Protein AF-0000000072579111 (afdb_homodimer)

pLDDT: mean 95.46, std 8.67, range [20.98, 98.94]

Sequence (998 aa):
MAQLVELGGRTLAVELAGDAPPRAVEGGLLLPPGRTAVLHGLGDALFYRHGHNSWSPCGWRRLSEAPLRIESAERRLTADDTVWDDPARHHSSAVAALEGPDGRVLLLGALGLDVPRLTADRDTLTGWCERDGAPWFLALGSEEEVFAAYARHLGDRLGRSDKRAGNVWCSWYAYYESITEEQLTKDVTALRGLPFDVVQVDDGWERAVGDWEANDKFPSGMRALADRITDAGLRPGLWIAPFIVLPGSRTARQRPELLLRDGRGEPVVAGHNWGVGYWTLDLTLPAAQEHLRETIRRVVREWGFTYLKLDFVGAGAVPGVRFADVGREEAYRTGLSIVREAAGPDAYLLGSGAPLLPSLGLVDAIRSGPDVAPMWEHYATQDPSDALARNAVVNTVHRLWQSPLLEVDPDVVYFRSRLNLLTEQQQGLLRDLADVCGFRAVSDPPGWLLPEELKAMEAYLTGRPEVRRLGRYRFALDGREVDFGAAVTPGDEQRYPLAMAQLVELGGRTLAVELAGDAPPRAVEGGLLLPPGRTAVLHGLGDALFYRHGHNSWSPCGWRRLSEAPLRIESAERRLTADDTVWDDPARHHSSAVAALEGPDGRVLLLGALGLDVPRLTADRDTLTGWCERDGAPWFLALGSEEEVFAAYARHLGDRLGRSDKRAGNVWCSWYAYYESITEEQLTKDVTALRGLPFDVVQVDDGWERAVGDWEANDKFPSGMRALADRITDAGLRPGLWIAPFIVLPGSRTARQRPELLLRDGRGEPVVAGHNWGVGYWTLDLTLPAAQEHLRETIRRVVREWGFTYLKLDFVGAGAVPGVRFADVGREEAYRTGLSIVREAAGPDAYLLGSGAPLLPSLGLVDAIRSGPDVAPMWEHYATQDPSDALARNAVVNTVHRLWQSPLLEVDPDVVYFRSRLNLLTEQQQGLLRDLADVCGFRAVSDPPGWLLPEELKAMEAYLTGRPEVRRLGRYRFALDGREVDFGAAVTPGDEQRYPLA

Secondary structure (DSSP, 8-state):
-EEEEEETTEEEEEEESSSSPPEEETTEEEEPSS-EEEE----S-EEEE--SSTTS--EEEETTSPP-----HHHHHHHS-SSS--SSSEEEESEEEEE-TTS-EEEEEE-S-S--EEEE-SSEEEEE-SS--S-EEEEEE-HHHHHHHHHHHHHHHH--------EEEESHHHHTT---HHHHHHHHHHHTTSS--EEEE-SSSEEETTEEEE-TT-TTHHHHHHHHHHHTT-EEEEEE-TTEE-TTSHHHHH-GGGB-B-TTSPBPEEEEETTEEEEEB-TTSHHHHHHHHHHHHIIIIII---EEEE-SGGGGGS--B-SS---HHHHHHHHHHHHHHHH-TT-EEEEES--HHHHTTT-SEEE-SS---SSS--TT---TTSS-HHHHHHHHHTTGGGTTTSEEE--EE----TT----HHHHHHHHHHHHHHT-EEE---GGGS-HHHHHHHHHHHH----EEE-SSSEEEETTEEEE-HHHHS--S----TT-/-EEEEEETTEEEEEEESSSSPPEEETTEEEEPSS-EEEE----S-EEEE--SSTTS--EEEETTSPP-----HHHHHHHS-SSS--SSSEEEESEEEEE-TTS-EEEEEE-S-S--EEEE-SSEEEEE-SS--S-EEEEEE-HHHHHHHHHHHHHHHH--------EEEESHHHHTT---HHHHHHHHHHHTTSS--EEEE-SSSEEETTEEEE-TT-TTHHHHHHHHHHHTT-EEEEEE-TTEE-TTSHHHHH-GGGB-B-TTSPBPEEEEETTEEEEEB-TTSHHHHHHHHHHHHIIIIII---EEEE-SGGGGGS--B-SS---HHHHHHHHHHHHHHHH-TT-EEEEES--HHHHTTT-SEEE-SS---SSS--TT---TTSS-HHHHHHHHHTTGGGTTTSEEE--EE----TT----HHHHHHHHHHHHHHT-EEE---GGGS-HHHHHHHHHHHH----EEE-SSSEEEETTEEEE-HHHHS--S----TT-

Nearest PDB structures (foldseek):
  6lck-assembly1_B  TM=9.552E-01  e=2.211E-58  Thermus thermophilus HB8
  6lcl-assembly1_C-2  TM=9.508E-01  e=8.624E-55  Thermus thermophilus HB8
  5m16-assembly1_A  TM=8.356E-01  e=1.222E-39  Thermotoga maritima
  6gta-assembly1_A  TM=8.361E-01  e=3.084E-38  Thermotoga maritima MSB8
  5nn6-assembly1_A  TM=6.027E-01  e=1.171E-15  Homo sapiens

Organism: Streptomyces coelicolor (strain ATCC BAA-471 / A3(2) / M145) (NCBI:txid100226)

InterPro domains:
  IPR002252 Glycoside hydrolase family 36 [cd14791] (168-461)
  IPR013785 Aldolase-type TIM barrel [G3DSA:3.20.20.70] (142-462)
  IPR017853 Glycoside hydrolase superfamily [SSF51445] (167-464)
  IPR050985 Alpha-glycosidase and related enzymes [PTHR43053] (163-321)

Structure (mmCIF, N/CA/C/O backbone):
data_AF-0000000072579111-model_v1
#
loop_
_entity.id
_entity.type
_entity.pdbx_description
1 polymer 'Alpha-galactosidase SCF85.02'
#
loop_
_atom_site.group_PDB
_atom_site.id
_atom_site.type_symbol
_atom_site.label_atom_id
_atom_site.label_alt_id
_atom_site.label_comp_id
_atom_site.label_asym_id
_atom_site.label_entity_id
_atom_site.label_seq_id
_atom_site.pdbx_PDB_ins_code
_atom_site.Cartn_x
_atom_site.Cartn_y
_atom_site.Cartn_z
_atom_site.occupancy
_atom_site.B_iso_or_equiv
_atom_site.auth_seq_id
_atom_site.auth_comp_id
_atom_site.auth_asym_id
_atom_site.auth_atom_id
_atom_site.pdbx_PDB_model_num
ATOM 1 N N . MET A 1 1 ? 12.992 -4.742 19.203 1 88.81 1 MET A N 1
ATOM 2 C CA . MET A 1 1 ? 12.703 -5.984 19.922 1 88.81 1 MET A CA 1
ATOM 3 C C . MET A 1 1 ? 11.203 -6.207 20.031 1 88.81 1 MET A C 1
ATOM 5 O O . MET A 1 1 ? 10.445 -5.266 20.297 1 88.81 1 MET A O 1
ATOM 9 N N . ALA A 1 2 ? 10.812 -7.41 19.906 1 94.81 2 ALA A N 1
ATOM 10 C CA . ALA A 1 2 ? 9.406 -7.785 20.031 1 94.81 2 ALA A CA 1
ATOM 11 C C . ALA A 1 2 ? 9.008 -7.906 21.5 1 94.81 2 ALA A C 1
ATOM 13 O O . ALA A 1 2 ? 9.711 -8.539 22.297 1 94.81 2 ALA A O 1
ATOM 14 N N . GLN A 1 3 ? 7.898 -7.348 21.844 1 95.19 3 GLN A N 1
ATOM 15 C CA . GLN A 1 3 ? 7.406 -7.441 23.219 1 95.19 3 GLN A CA 1
ATOM 16 C C . GLN A 1 3 ? 5.891 -7.297 23.266 1 95.19 3 GLN A C 1
ATOM 18 O O . GLN A 1 3 ? 5.266 -6.867 22.297 1 95.19 3 GLN A O 1
ATOM 23 N N . LEU A 1 4 ? 5.355 -7.781 24.328 1 96.69 4 LEU A N 1
ATOM 24 C CA . LEU A 1 4 ? 3.943 -7.555 24.609 1 96.69 4 LEU A CA 1
ATOM 25 C C . LEU A 1 4 ? 3.766 -6.391 25.578 1 96.69 4 LEU A C 1
ATOM 27 O O . LEU A 1 4 ? 4.551 -6.238 26.531 1 96.69 4 LEU A O 1
ATOM 31 N N . VAL A 1 5 ? 2.771 -5.625 25.344 1 97.12 5 VAL A N 1
ATOM 32 C CA . VAL A 1 5 ? 2.447 -4.535 26.25 1 97.12 5 VAL A CA 1
ATOM 33 C C . VAL A 1 5 ? 0.981 -4.633 26.672 1 97.12 5 VAL A C 1
ATOM 35 O O . VAL A 1 5 ? 0.137 -5.09 25.906 1 97.12 5 VAL A O 1
ATOM 38 N N . GLU A 1 6 ? 0.77 -4.258 27.859 1 96.19 6 GLU A N 1
ATOM 39 C CA . GLU A 1 6 ? -0.595 -4.168 28.375 1 96.19 6 GLU A CA 1
ATOM 40 C C . GLU A 1 6 ? -1.112 -2.734 28.312 1 96.19 6 GLU A C 1
ATOM 42 O O . GLU A 1 6 ? -0.477 -1.82 28.844 1 96.19 6 GLU A O 1
ATOM 47 N N . LEU A 1 7 ? -2.199 -2.529 27.688 1 95.38 7 LEU A N 1
ATOM 48 C CA . LEU A 1 7 ? -2.766 -1.2 27.484 1 95.38 7 LEU A CA 1
ATOM 49 C C . LEU A 1 7 ? -4.289 -1.248 27.516 1 95.38 7 LEU A C 1
ATOM 51 O O . LEU A 1 7 ? -4.906 -1.911 26.672 1 95.38 7 LEU A O 1
ATOM 55 N N . GLY A 1 8 ? -4.953 -0.507 28.469 1 91.25 8 GLY A N 1
ATOM 56 C CA . GLY A 1 8 ? -6.402 -0.456 28.547 1 91.25 8 GLY A CA 1
ATOM 57 C C . GLY A 1 8 ? -7.043 -1.824 28.688 1 91.25 8 GLY A C 1
ATOM 58 O O . GLY A 1 8 ? -8.07 -2.1 28.062 1 91.25 8 GLY A O 1
ATOM 59 N N . GLY A 1 9 ? -6.383 -2.742 29.281 1 91.56 9 GLY A N 1
ATOM 60 C CA . GLY A 1 9 ? -6.926 -4.078 29.484 1 91.56 9 GLY A CA 1
ATOM 61 C C . GLY A 1 9 ? -6.676 -5.004 28.297 1 91.56 9 GLY A C 1
ATOM 62 O O . GLY A 1 9 ? -7.215 -6.109 28.25 1 91.56 9 GLY A O 1
ATOM 63 N N . ARG A 1 10 ? -5.938 -4.551 27.375 1 94.25 10 ARG A N 1
ATOM 64 C CA . ARG A 1 10 ? -5.617 -5.367 26.203 1 94.25 10 ARG A CA 1
ATOM 65 C C . ARG A 1 10 ? -4.117 -5.645 26.125 1 94.25 10 ARG A C 1
ATOM 67 O O . ARG A 1 10 ? -3.305 -4.805 26.516 1 94.25 10 ARG A O 1
ATOM 74 N N . THR A 1 11 ? -3.822 -6.801 25.688 1 96.19 11 THR A N 1
ATOM 75 C CA . THR A 1 11 ? -2.438 -7.141 25.375 1 96.19 11 THR A CA 1
ATOM 76 C C . THR A 1 11 ? -2.143 -6.902 23.891 1 96.19 11 THR A C 1
ATOM 78 O O . THR A 1 11 ? -2.818 -7.453 23.031 1 96.19 11 THR A O 1
ATOM 81 N N . LEU A 1 12 ? -1.172 -6.059 23.625 1 97.25 12 LEU A N 1
ATOM 82 C CA . LEU A 1 12 ? -0.764 -5.766 22.25 1 97.25 12 LEU A CA 1
ATOM 83 C C . LEU A 1 12 ? 0.673 -6.211 22 1 97.25 12 LEU A C 1
ATOM 85 O O . LEU A 1 12 ? 1.496 -6.203 22.922 1 97.25 12 LEU A O 1
ATOM 89 N N . ALA A 1 13 ? 0.956 -6.664 20.828 1 97.69 13 ALA A N 1
ATOM 90 C CA . ALA A 1 13 ? 2.322 -6.961 20.406 1 97.69 13 ALA A CA 1
ATOM 91 C C . ALA A 1 13 ? 2.963 -5.754 19.734 1 97.69 13 ALA A C 1
ATOM 93 O O . ALA A 1 13 ? 2.342 -5.109 18.875 1 97.69 13 ALA A O 1
ATOM 94 N N . VAL A 1 14 ? 4.18 -5.43 20.125 1 97.62 14 VAL A N 1
ATOM 95 C CA . VAL A 1 14 ? 4.883 -4.301 19.531 1 97.62 14 VAL A CA 1
ATOM 96 C C . VAL A 1 14 ? 6.301 -4.719 19.141 1 97.62 14 VAL A C 1
ATOM 98 O O . VAL A 1 14 ? 6.848 -5.672 19.688 1 97.62 14 VAL A O 1
ATOM 101 N N . GLU A 1 15 ? 6.801 -4.164 18.141 1 96.88 15 GLU A N 1
ATOM 102 C CA . GLU A 1 15 ? 8.211 -4.191 17.766 1 96.88 15 GLU A CA 1
ATOM 103 C C . GLU A 1 15 ? 8.836 -2.803 17.875 1 96.88 15 GLU A C 1
ATOM 105 O O . GLU A 1 15 ? 8.375 -1.854 17.234 1 96.88 15 GLU A O 1
ATOM 110 N N . LEU A 1 16 ? 9.844 -2.701 18.703 1 95.69 16 LEU A N 1
ATOM 111 C CA . LEU A 1 16 ? 10.445 -1.408 19.016 1 95.69 16 LEU A CA 1
ATOM 112 C C . LEU A 1 16 ? 11.898 -1.365 18.562 1 95.69 16 LEU A C 1
ATOM 114 O O . LEU A 1 16 ? 12.664 -2.301 18.812 1 95.69 16 LEU A O 1
ATOM 118 N N . ALA A 1 17 ? 12.258 -0.381 17.891 1 91.62 17 ALA A N 1
ATOM 119 C CA . ALA A 1 17 ? 13.648 -0.201 17.5 1 91.62 17 ALA A CA 1
ATOM 120 C C . ALA A 1 17 ? 14.508 0.186 18.703 1 91.62 17 ALA A C 1
ATOM 122 O O . ALA A 1 17 ? 15.672 -0.218 18.797 1 91.62 17 ALA A O 1
ATOM 123 N N . GLY A 1 18 ? 13.922 0.902 19.578 1 86.62 18 GLY A N 1
ATOM 124 C CA . GLY A 1 18 ? 14.664 1.337 20.75 1 86.62 18 GLY A CA 1
ATOM 125 C C . GLY A 1 18 ? 14.812 0.254 21.797 1 86.62 18 GLY A C 1
ATOM 126 O O . GLY A 1 18 ? 13.992 -0.668 21.875 1 86.62 18 GLY A O 1
ATOM 127 N N . ASP A 1 19 ? 15.773 0.404 22.688 1 84.62 19 ASP A N 1
ATOM 128 C CA . ASP A 1 19 ? 16.141 -0.631 23.656 1 84.62 19 ASP A CA 1
ATOM 129 C C . ASP A 1 19 ? 15.422 -0.408 24.984 1 84.62 19 ASP A C 1
ATOM 131 O O . ASP A 1 19 ? 15.336 -1.319 25.812 1 84.62 19 ASP A O 1
ATOM 135 N N . ALA A 1 20 ? 14.984 0.825 25.172 1 88.62 20 ALA A N 1
ATOM 136 C CA . ALA A 1 20 ? 14.305 1.113 26.438 1 88.62 20 ALA A CA 1
ATOM 137 C C . ALA A 1 20 ? 12.938 0.442 26.484 1 88.62 20 ALA A C 1
ATOM 139 O O . ALA A 1 20 ? 12.227 0.387 25.484 1 88.62 20 ALA A O 1
ATOM 140 N N . PRO A 1 21 ? 12.656 -0.074 27.578 1 92.44 21 PRO A N 1
ATOM 141 C CA . PRO A 1 21 ? 11.328 -0.68 27.688 1 92.44 21 PRO A CA 1
ATOM 142 C C . PRO A 1 21 ? 10.203 0.358 27.719 1 92.44 21 PRO A C 1
ATOM 144 O O . PRO A 1 21 ? 10.43 1.501 28.125 1 92.44 21 PRO A O 1
ATOM 147 N N . PRO A 1 22 ? 9.07 -0.077 27.328 1 95.62 22 PRO A N 1
ATOM 148 C CA . PRO A 1 22 ? 7.91 0.808 27.5 1 95.62 22 PRO A CA 1
ATOM 149 C C . PRO A 1 22 ? 7.66 1.193 28.953 1 95.62 22 PRO A C 1
ATOM 151 O O . PRO A 1 22 ? 7.84 0.369 29.844 1 95.62 22 PRO A O 1
ATOM 154 N N . ARG A 1 23 ? 7.242 2.402 29.172 1 96.62 23 ARG A N 1
ATOM 155 C CA . ARG A 1 23 ? 6.992 2.906 30.516 1 96.62 23 ARG A CA 1
ATOM 156 C C . ARG A 1 23 ? 5.551 3.373 30.656 1 96.62 23 ARG A C 1
ATOM 158 O O . ARG A 1 23 ? 5.043 4.125 29.828 1 96.62 23 ARG A O 1
ATOM 165 N N . ALA A 1 24 ? 4.98 3.002 31.766 1 97.19 24 ALA A N 1
ATOM 166 C CA . ALA A 1 24 ? 3.625 3.463 32.031 1 97.19 24 ALA A CA 1
ATOM 167 C C . ALA A 1 24 ? 3.619 4.938 32.438 1 97.19 24 ALA A C 1
ATOM 169 O O . ALA A 1 24 ? 4.426 5.363 33.281 1 97.19 24 ALA A O 1
ATOM 170 N N . VAL A 1 25 ? 2.773 5.652 31.844 1 97.31 25 VAL A N 1
ATOM 171 C CA . VAL A 1 25 ? 2.535 7.051 32.188 1 97.31 25 VAL A CA 1
ATOM 172 C C . VAL A 1 25 ? 1.033 7.312 32.281 1 97.31 25 VAL A C 1
ATOM 174 O O . VAL A 1 25 ? 0.225 6.418 32.031 1 97.31 25 VAL A O 1
ATOM 177 N N . GLU A 1 26 ? 0.73 8.484 32.688 1 95.25 26 GLU A N 1
ATOM 178 C CA . GLU A 1 26 ? -0.68 8.852 32.781 1 95.25 26 GLU A CA 1
ATOM 179 C C . GLU A 1 26 ? -1.371 8.734 31.438 1 95.25 26 GLU A C 1
ATOM 181 O O . GLU A 1 26 ? -0.938 9.352 30.469 1 95.25 26 GLU A O 1
ATOM 186 N N . GLY A 1 27 ? -2.35 7.898 31.391 1 96.88 27 GLY A N 1
ATOM 187 C CA . GLY A 1 27 ? -3.193 7.801 30.203 1 96.88 27 GLY A CA 1
ATOM 188 C C . GLY A 1 27 ? -2.678 6.805 29.188 1 96.88 27 GLY A C 1
ATOM 189 O O . GLY A 1 27 ? -3.318 6.574 28.156 1 96.88 27 GLY A O 1
ATOM 190 N N . GLY A 1 28 ? -1.473 6.242 29.422 1 98.12 28 GLY A N 1
ATOM 191 C CA . GLY A 1 28 ? -0.984 5.301 28.438 1 98.12 28 GLY A CA 1
ATOM 192 C C . GLY A 1 28 ? 0.435 4.836 28.703 1 98.12 28 GLY A C 1
ATOM 193 O O . GLY A 1 28 ? 0.819 4.625 29.844 1 98.12 28 GLY A O 1
ATOM 194 N N . LEU A 1 29 ? 1.176 4.547 27.609 1 98.5 29 LEU A N 1
ATOM 195 C CA . LEU A 1 29 ? 2.555 4.074 27.656 1 98.5 29 LEU A CA 1
ATOM 196 C C . LEU A 1 29 ? 3.473 4.992 26.859 1 98.5 29 LEU A C 1
ATOM 198 O O . LEU A 1 29 ? 3.082 5.504 25.812 1 98.5 29 LEU A O 1
ATOM 202 N N . LEU A 1 30 ? 4.652 5.207 27.391 1 98.12 30 LEU A N 1
ATOM 203 C CA . LEU A 1 30 ? 5.73 5.797 26.609 1 98.12 30 LEU A CA 1
ATOM 204 C C . LEU A 1 30 ? 6.586 4.711 25.969 1 98.12 30 LEU A C 1
ATOM 206 O O . LEU A 1 30 ? 7.109 3.834 26.656 1 98.12 30 LEU A O 1
ATOM 210 N N . LEU A 1 31 ? 6.676 4.691 24.703 1 97.38 31 LEU A N 1
ATOM 211 C CA . LEU A 1 31 ? 7.57 3.814 23.953 1 97.38 31 LEU A CA 1
ATOM 212 C C . LEU A 1 31 ? 8.883 4.523 23.625 1 97.38 31 LEU A C 1
ATOM 214 O O . LEU A 1 31 ? 8.922 5.75 23.516 1 97.38 31 LEU A O 1
ATOM 218 N N . PRO A 1 32 ? 9.961 3.811 23.5 1 95.94 32 PRO A N 1
ATOM 219 C CA . PRO A 1 32 ? 11.242 4.453 23.219 1 95.94 32 PRO A CA 1
ATOM 220 C C . PRO A 1 32 ? 11.297 5.102 21.844 1 95.94 32 PRO A C 1
ATOM 222 O O . PRO A 1 32 ? 10.461 4.812 20.984 1 95.94 32 PRO A O 1
ATOM 225 N N . PRO A 1 33 ? 12.312 6.062 21.672 1 95.06 33 PRO A N 1
ATOM 226 C CA . PRO A 1 33 ? 12.492 6.633 20.328 1 95.06 33 PRO A CA 1
ATOM 227 C C . PRO A 1 33 ? 12.82 5.578 19.281 1 95.06 33 PRO A C 1
ATOM 229 O O . PRO A 1 33 ? 13.242 4.469 19.609 1 95.06 33 PRO A O 1
ATOM 232 N N . GLY A 1 34 ? 12.633 5.973 18.062 1 94.19 34 GLY A N 1
ATOM 233 C CA . GLY A 1 34 ? 12.867 5.059 16.969 1 94.19 34 GLY A CA 1
ATOM 234 C C . GLY A 1 34 ? 11.594 4.496 16.359 1 94.19 34 GLY A C 1
ATOM 235 O O . GLY A 1 34 ? 10.492 4.809 16.828 1 94.19 34 GLY A O 1
ATOM 236 N N . ARG A 1 35 ? 11.773 3.674 15.352 1 95.75 35 ARG A N 1
ATOM 237 C CA . ARG A 1 35 ? 10.625 3.072 14.688 1 95.75 35 ARG A CA 1
ATOM 238 C C . ARG A 1 35 ? 9.883 2.131 15.625 1 95.75 35 ARG A C 1
ATOM 240 O O . ARG A 1 35 ? 10.5 1.378 16.375 1 95.75 35 ARG A O 1
ATOM 247 N N . THR A 1 36 ? 8.609 2.195 15.633 1 96.94 36 THR A N 1
ATOM 248 C CA . THR A 1 36 ? 7.746 1.33 16.438 1 96.94 36 THR A CA 1
ATOM 249 C C . THR A 1 36 ? 6.598 0.787 15.586 1 96.94 36 THR A C 1
ATOM 251 O O . THR A 1 36 ? 6.059 1.496 14.734 1 96.94 36 THR A O 1
ATOM 254 N N . ALA A 1 37 ? 6.32 -0.467 15.734 1 98.25 37 ALA A N 1
ATOM 255 C CA . ALA A 1 37 ? 5.188 -1.101 15.062 1 98.25 37 ALA A CA 1
ATOM 256 C C . ALA A 1 37 ? 4.293 -1.829 16.062 1 98.25 37 ALA A C 1
ATOM 258 O O . ALA A 1 37 ? 4.789 -2.531 16.953 1 98.25 37 ALA A O 1
ATOM 259 N N . VAL A 1 38 ? 3.018 -1.593 15.969 1 98.44 38 VAL A N 1
ATOM 260 C CA . VAL A 1 38 ? 2.025 -2.189 16.859 1 98.44 38 VAL A CA 1
ATOM 261 C C . VAL A 1 38 ? 1.091 -3.094 16.047 1 98.44 38 VAL A C 1
ATOM 263 O O . VAL A 1 38 ? 0.472 -2.652 15.078 1 98.44 38 VAL A O 1
ATOM 266 N N . LEU A 1 39 ? 1.021 -4.391 16.359 1 98.31 39 LEU A N 1
ATOM 267 C CA . LEU A 1 39 ? -0.091 -5.207 15.898 1 98.31 39 LEU A CA 1
ATOM 268 C C . LEU A 1 39 ? -1.373 -4.871 16.656 1 98.31 39 LEU A C 1
ATOM 270 O O . LEU A 1 39 ? -1.521 -5.223 17.828 1 98.31 39 LEU A O 1
ATOM 274 N N . HIS A 1 40 ? -2.273 -4.215 15.906 1 96.69 40 HIS A N 1
ATOM 275 C CA . HIS A 1 40 ? -3.361 -3.604 16.672 1 96.69 40 HIS A CA 1
ATOM 276 C C . HIS A 1 40 ? -4.539 -4.562 16.812 1 96.69 40 HIS A C 1
ATOM 278 O O . HIS A 1 40 ? -5.332 -4.445 17.75 1 96.69 40 HIS A O 1
ATOM 284 N N . GLY A 1 41 ? -4.719 -5.508 15.859 1 94.12 41 GLY A N 1
ATOM 285 C CA . GLY A 1 41 ? -5.766 -6.508 15.961 1 94.12 41 GLY A CA 1
ATOM 286 C C . GLY A 1 41 ? -7.164 -5.93 15.828 1 94.12 41 GLY A C 1
ATOM 287 O O . GLY A 1 41 ? -8.133 -6.508 16.328 1 94.12 41 GLY A O 1
ATOM 288 N N . LEU A 1 42 ? -7.367 -4.777 15.219 1 95.38 42 LEU A N 1
ATOM 289 C CA . LEU A 1 42 ? -8.656 -4.098 15.18 1 95.38 42 LEU A CA 1
ATOM 290 C C . LEU A 1 42 ? -9.344 -4.305 13.836 1 95.38 42 LEU A C 1
ATOM 292 O O . LEU A 1 42 ? -10.461 -3.826 13.625 1 95.38 42 LEU A O 1
ATOM 296 N N . GLY A 1 43 ? -8.711 -5.004 12.945 1 92.69 43 GLY A N 1
ATOM 297 C CA . GLY A 1 43 ? -9.297 -5.242 11.641 1 92.69 43 GLY A CA 1
ATOM 298 C C . GLY A 1 43 ? -9.469 -3.975 10.82 1 92.69 43 GLY A C 1
ATOM 299 O O . GLY A 1 43 ? -8.555 -3.16 10.727 1 92.69 43 GLY A O 1
ATOM 300 N N . ASP A 1 44 ? -10.633 -3.857 10.109 1 95.38 44 ASP A N 1
ATOM 301 C CA . ASP A 1 44 ? -10.898 -2.691 9.273 1 95.38 44 ASP A CA 1
ATOM 302 C C . ASP A 1 44 ? -11.367 -1.506 10.109 1 95.38 44 ASP A C 1
ATOM 304 O O . ASP A 1 44 ? -12.5 -1.048 9.977 1 95.38 44 ASP A O 1
ATOM 308 N N . ALA A 1 45 ? -10.484 -0.953 10.859 1 97.81 45 ALA A N 1
ATOM 309 C CA . ALA A 1 45 ? -10.742 0.121 11.82 1 97.81 45 ALA A CA 1
ATOM 310 C C . ALA A 1 45 ? -10.867 1.468 11.109 1 97.81 45 ALA A C 1
ATOM 312 O O . ALA A 1 45 ? -10.5 1.597 9.945 1 97.81 45 ALA A O 1
ATOM 313 N N . LEU A 1 46 ? -11.5 2.465 11.797 1 98.06 46 LEU A N 1
ATOM 314 C CA . LEU A 1 46 ? -11.391 3.857 11.375 1 98.06 46 LEU A CA 1
ATOM 315 C C . LEU A 1 46 ? -10.016 4.422 11.703 1 98.06 46 LEU A C 1
ATOM 317 O O . LEU A 1 46 ? -9.531 4.27 12.828 1 98.06 46 LEU A O 1
ATOM 321 N N . PHE A 1 47 ? -9.469 5.004 10.781 1 98.69 47 PHE A N 1
ATOM 322 C CA . PHE A 1 47 ? -8.133 5.578 10.898 1 98.69 47 PHE A CA 1
ATOM 323 C C . PHE A 1 47 ? -8.195 7.098 10.922 1 98.69 47 PHE A C 1
ATOM 325 O O . PHE A 1 47 ? -8.742 7.715 10 1 98.69 47 PHE A O 1
ATOM 332 N N . TYR A 1 48 ? -7.574 7.738 11.938 1 98.69 48 TYR A N 1
ATOM 333 C CA . TYR A 1 48 ? -7.461 9.188 12.031 1 98.69 48 TYR A CA 1
ATOM 334 C C . TYR A 1 48 ? -6.164 9.672 11.398 1 98.69 48 TYR A C 1
ATOM 336 O O . TYR A 1 48 ? -5.074 9.312 11.844 1 98.69 48 TYR A O 1
ATOM 344 N N . ARG A 1 49 ? -6.301 10.562 10.445 1 98.38 49 ARG A N 1
ATOM 345 C CA . ARG A 1 49 ? -5.176 11.281 9.852 1 98.38 49 ARG A CA 1
ATOM 346 C C . ARG A 1 49 ? -5.09 12.703 10.391 1 98.38 49 ARG A C 1
ATOM 348 O O . ARG A 1 49 ? -6.082 13.438 10.391 1 98.38 49 ARG A O 1
ATOM 355 N N . HIS A 1 50 ? -3.953 13.141 10.742 1 97.94 50 HIS A N 1
ATOM 356 C CA . HIS A 1 50 ? -3.77 14.484 11.273 1 97.94 50 HIS A CA 1
ATOM 357 C C . HIS A 1 50 ? -3.258 15.438 10.203 1 97.94 50 HIS A C 1
ATOM 359 O O . HIS A 1 50 ? -3.488 16.656 10.281 1 97.94 50 HIS A O 1
ATOM 365 N N . GLY A 1 51 ? -2.639 15.055 9.188 1 96.25 51 GLY A N 1
ATOM 366 C CA . GLY A 1 51 ? -2.039 15.891 8.156 1 96.25 51 GLY A CA 1
ATOM 367 C C . GLY A 1 51 ? -0.708 16.484 8.57 1 96.25 51 GLY A C 1
ATOM 368 O O . GLY A 1 51 ? -0.384 16.531 9.758 1 96.25 51 GLY A O 1
ATOM 369 N N . HIS A 1 52 ? 0.016 17.047 7.676 1 96.75 52 HIS A N 1
ATOM 370 C CA . HIS A 1 52 ? 1.377 17.5 7.918 1 96.75 52 HIS A CA 1
ATOM 371 C C . HIS A 1 52 ? 1.382 18.906 8.516 1 96.75 52 HIS A C 1
ATOM 373 O O . HIS A 1 52 ? 2.143 19.188 9.445 1 96.75 52 HIS A O 1
ATOM 379 N N . ASN A 1 53 ? 0.638 19.781 7.922 1 97.12 53 ASN A N 1
ATOM 380 C CA . ASN A 1 53 ? 0.458 21.125 8.477 1 97.12 53 ASN A CA 1
ATOM 381 C C . ASN A 1 53 ? -1.019 21.453 8.672 1 97.12 53 ASN A C 1
ATOM 383 O O . ASN A 1 53 ? -1.885 20.609 8.438 1 97.12 53 ASN A O 1
ATOM 387 N N . SER A 1 54 ? -1.295 22.625 9.164 1 97.81 54 SER A N 1
ATOM 388 C CA . SER A 1 54 ? -2.641 22.953 9.633 1 97.81 54 SER A CA 1
ATOM 389 C C . SER A 1 54 ? -3.627 23.016 8.469 1 97.81 54 SER A C 1
ATOM 391 O O . SER A 1 54 ? -4.84 23 8.68 1 97.81 54 SER A O 1
ATOM 393 N N . TRP A 1 55 ? -3.139 23.094 7.195 1 97.56 55 TRP A N 1
ATOM 394 C CA . TRP A 1 55 ? -4.012 23.109 6.027 1 97.56 55 TRP A CA 1
ATOM 395 C C . TRP A 1 55 ? -4.297 21.703 5.527 1 97.56 55 TRP A C 1
ATOM 397 O O . TRP A 1 55 ? -5.215 21.484 4.734 1 97.56 55 TRP A O 1
ATOM 407 N N . SER A 1 56 ? -3.496 20.766 5.945 1 97.44 56 SER A N 1
ATOM 408 C CA . SER A 1 56 ? -3.6 19.406 5.453 1 97.44 56 SER A CA 1
ATOM 409 C C . SER A 1 56 ? -4.934 18.766 5.848 1 97.44 56 SER A C 1
ATOM 411 O O . SER A 1 56 ? -5.418 18.969 6.961 1 97.44 56 SER A O 1
ATOM 413 N N . PRO A 1 57 ? -5.445 17.969 4.926 1 95.44 57 PRO A N 1
ATOM 414 C CA . PRO A 1 57 ? -6.668 17.25 5.309 1 95.44 57 PRO A CA 1
ATOM 415 C C . PRO A 1 57 ? -6.488 16.391 6.555 1 95.44 57 PRO A C 1
ATOM 417 O O . PRO A 1 57 ? -5.438 15.766 6.73 1 95.44 57 PRO A O 1
ATOM 420 N N . CYS A 1 58 ? -7.449 16.484 7.375 1 96.56 58 CYS A N 1
ATOM 421 C CA . CYS A 1 58 ? -7.488 15.719 8.617 1 96.56 58 CYS A CA 1
ATOM 422 C C . CYS A 1 58 ? -8.859 15.102 8.836 1 96.56 58 CYS A C 1
ATOM 424 O O . CYS A 1 58 ? -9.883 15.695 8.484 1 96.56 58 CYS A O 1
ATOM 426 N N . GLY A 1 59 ? -8.859 13.906 9.398 1 97.06 59 GLY A N 1
ATOM 427 C CA . GLY A 1 59 ? -10.141 13.266 9.664 1 97.06 59 GLY A CA 1
ATOM 428 C C . GLY A 1 59 ? -10.047 11.75 9.703 1 97.06 59 GLY A C 1
ATOM 429 O O . GLY A 1 59 ? -8.961 11.195 9.82 1 97.06 59 GLY A O 1
ATOM 430 N N . TRP A 1 60 ? -11.172 11.125 9.734 1 97.56 60 TRP A N 1
ATOM 431 C CA . TRP A 1 60 ? -11.297 9.68 9.898 1 97.56 60 TRP A CA 1
ATOM 432 C C . TRP A 1 60 ? -11.703 9.016 8.586 1 97.56 60 TRP A C 1
ATOM 434 O O . TRP A 1 60 ? -12.578 9.523 7.871 1 97.56 60 TRP A O 1
ATOM 444 N N . ARG A 1 61 ? -11.031 7.969 8.266 1 96.75 61 ARG A N 1
ATOM 445 C CA . ARG A 1 61 ? -11.398 7.105 7.145 1 96.75 61 ARG A CA 1
ATOM 446 C C . ARG A 1 61 ? -11.227 5.637 7.512 1 96.75 61 ARG A C 1
ATOM 448 O O . ARG A 1 61 ? -10.312 5.277 8.258 1 96.75 61 ARG A O 1
ATOM 455 N N . ARG A 1 62 ? -12.125 4.816 6.98 1 96.94 62 ARG A N 1
ATOM 456 C CA . ARG A 1 62 ? -11.953 3.383 7.184 1 96.94 62 ARG A CA 1
ATOM 457 C C . ARG A 1 62 ? -10.672 2.885 6.516 1 96.94 62 ARG A C 1
ATOM 459 O O . ARG A 1 62 ? -10.32 3.336 5.422 1 96.94 62 ARG A O 1
ATOM 466 N N . LEU A 1 63 ? -10.023 1.864 7.117 1 96.75 63 LEU A N 1
ATOM 467 C CA . LEU A 1 63 ? -8.766 1.337 6.598 1 96.75 63 LEU A CA 1
ATOM 468 C C . LEU A 1 63 ? -8.969 0.693 5.23 1 96.75 63 LEU A C 1
ATOM 470 O O . LEU A 1 63 ? -8.031 0.62 4.43 1 96.75 63 LEU A O 1
ATOM 474 N N . SER A 1 64 ? -10.18 0.248 4.934 1 94 64 SER A N 1
ATOM 475 C CA . SER A 1 64 ? -10.461 -0.372 3.643 1 94 64 SER A CA 1
ATOM 476 C C . SER A 1 64 ? -10.68 0.679 2.559 1 94 64 SER A C 1
ATOM 478 O O . SER A 1 64 ? -10.695 0.358 1.369 1 94 64 SER A O 1
ATOM 480 N N . GLU A 1 65 ? -10.859 1.944 2.918 1 94.25 65 GLU A N 1
ATOM 481 C CA . GLU A 1 65 ? -11.094 3.027 1.968 1 94.25 65 GLU A CA 1
ATOM 482 C C . GLU A 1 65 ? -9.773 3.633 1.484 1 94.25 65 GLU A C 1
ATOM 484 O O . GLU A 1 65 ? -8.711 3.344 2.039 1 94.25 65 GLU A O 1
ATOM 489 N N . ALA A 1 66 ? -9.891 4.461 0.413 1 93.19 66 ALA A N 1
ATOM 490 C CA . ALA A 1 66 ? -8.719 5.188 -0.064 1 93.19 66 ALA A CA 1
ATOM 491 C C . ALA A 1 66 ? -8.227 6.188 0.98 1 93.19 66 ALA A C 1
ATOM 493 O O . ALA A 1 66 ? -9.039 6.789 1.695 1 93.19 66 ALA A O 1
ATOM 494 N N . PRO A 1 67 ? -6.949 6.355 1.003 1 94.81 67 PRO A N 1
ATOM 495 C CA . PRO A 1 67 ? -6.426 7.305 1.991 1 94.81 67 PRO A CA 1
ATOM 496 C C . PRO A 1 67 ? -6.855 8.742 1.71 1 94.81 67 PRO A C 1
ATOM 498 O O . PRO A 1 67 ? -7.078 9.109 0.554 1 94.81 67 PRO A O 1
ATOM 501 N N . LEU A 1 68 ? -7.016 9.516 2.771 1 94.75 68 LEU A N 1
ATOM 502 C CA . LEU A 1 68 ? -7.254 10.945 2.67 1 94.75 68 LEU A CA 1
ATOM 503 C C . LEU A 1 68 ? -5.996 11.672 2.203 1 94.75 68 LEU A C 1
ATOM 505 O O . LEU A 1 68 ? -4.969 11.656 2.887 1 94.75 68 LEU A O 1
ATOM 509 N N . ARG A 1 69 ? -6.055 12.281 0.993 1 93.5 69 ARG A N 1
ATOM 510 C CA . ARG A 1 69 ? -4.855 12.883 0.421 1 93.5 69 ARG A CA 1
ATOM 511 C C . ARG A 1 69 ? -5.215 14.031 -0.519 1 93.5 69 ARG A C 1
ATOM 513 O O . ARG A 1 69 ? -6.379 14.195 -0.889 1 93.5 69 ARG A O 1
ATOM 520 N N . ILE A 1 70 ? -4.301 14.852 -0.811 1 95.94 70 ILE A N 1
ATOM 521 C CA . ILE A 1 70 ? -4.398 15.883 -1.843 1 95.94 70 ILE A CA 1
ATOM 522 C C . ILE A 1 70 ? -3.85 15.336 -3.162 1 95.94 70 ILE A C 1
ATOM 524 O O . ILE A 1 70 ? -2.658 15.039 -3.27 1 95.94 70 ILE A O 1
ATOM 528 N N . GLU A 1 71 ? -4.672 15.289 -4.148 1 91.81 71 GLU A N 1
ATOM 529 C CA . GLU A 1 71 ? -4.305 14.625 -5.398 1 91.81 71 GLU A CA 1
ATOM 530 C C . GLU A 1 71 ? -3.266 15.438 -6.168 1 91.81 71 GLU A C 1
ATOM 532 O O . GLU A 1 71 ? -2.285 14.883 -6.668 1 91.81 71 GLU A O 1
ATOM 537 N N . SER A 1 72 ? -3.49 16.781 -6.227 1 91.62 72 SER A N 1
ATOM 538 C CA . SER A 1 72 ? -2.582 17.641 -6.98 1 91.62 72 SER A CA 1
ATOM 539 C C . SER A 1 72 ? -1.224 17.75 -6.293 1 91.62 72 SER A C 1
ATOM 541 O O . SER A 1 72 ? -1.137 18.156 -5.137 1 91.62 72 SER A O 1
ATOM 543 N N . ALA A 1 73 ? -0.205 17.453 -7.031 1 90.56 73 ALA A N 1
ATOM 544 C CA . ALA A 1 73 ? 1.143 17.531 -6.473 1 90.56 73 ALA A CA 1
ATOM 545 C C . ALA A 1 73 ? 1.507 18.953 -6.094 1 90.56 73 ALA A C 1
ATOM 547 O O . ALA A 1 73 ? 2.189 19.188 -5.094 1 90.56 73 ALA A O 1
ATOM 548 N N . GLU A 1 74 ? 1.085 19.781 -6.977 1 91.75 74 GLU A N 1
ATOM 549 C CA . GLU A 1 74 ? 1.358 21.203 -6.73 1 91.75 74 GLU A CA 1
ATOM 550 C C . GLU A 1 74 ? 0.678 21.672 -5.449 1 91.75 74 GLU A C 1
ATOM 552 O O . GLU A 1 74 ? 1.311 22.312 -4.605 1 91.75 74 GLU A O 1
ATOM 557 N N . ARG A 1 75 ? -0.56 21.375 -5.297 1 94.56 75 ARG A N 1
ATOM 558 C CA . ARG A 1 75 ? -1.294 21.781 -4.102 1 94.56 75 ARG A CA 1
ATOM 559 C C . ARG A 1 75 ? -0.766 21.062 -2.867 1 94.56 75 ARG A C 1
ATOM 561 O O . ARG A 1 75 ? -0.741 21.625 -1.773 1 94.56 75 ARG A O 1
ATOM 568 N N . ARG A 1 76 ? -0.369 19.812 -3.072 1 96.06 76 ARG A N 1
ATOM 569 C CA . ARG A 1 76 ? 0.168 19.031 -1.965 1 96.06 76 ARG A CA 1
ATOM 570 C C . ARG A 1 76 ? 1.433 19.672 -1.403 1 96.06 76 ARG A C 1
ATOM 572 O O . ARG A 1 76 ? 1.659 19.656 -0.192 1 96.06 76 ARG A O 1
ATOM 579 N N . LEU A 1 77 ? 2.219 20.203 -2.25 1 95.88 77 LEU A N 1
ATOM 580 C CA . LEU A 1 77 ? 3.445 20.859 -1.805 1 95.88 77 LEU A CA 1
ATOM 581 C C . LEU A 1 77 ? 3.131 22.031 -0.871 1 95.88 77 LEU A C 1
ATOM 583 O O . LEU A 1 77 ? 3.859 22.266 0.094 1 95.88 77 LEU A O 1
ATOM 587 N N . THR A 1 78 ? 2.023 22.672 -1.148 1 96.19 78 THR A N 1
ATOM 588 C CA . THR A 1 78 ? 1.621 23.844 -0.386 1 96.19 78 THR A CA 1
ATOM 589 C C . THR A 1 78 ? 0.953 23.438 0.924 1 96.19 78 THR A C 1
ATOM 591 O O . THR A 1 78 ? 1.22 24.031 1.973 1 96.19 78 THR A O 1
ATOM 594 N N . ALA A 1 79 ? 0.139 22.422 0.853 1 97.06 79 ALA A N 1
ATOM 595 C CA . ALA A 1 79 ? -0.783 22.172 1.96 1 97.06 79 ALA A CA 1
ATOM 596 C C . ALA A 1 79 ? -0.441 20.875 2.684 1 97.06 79 ALA A C 1
ATOM 598 O O . ALA A 1 79 ? -1.056 20.547 3.701 1 97.06 79 ALA A O 1
ATOM 599 N N . ASP A 1 80 ? 0.493 20.172 2.152 1 96.75 80 ASP A N 1
ATOM 600 C CA . ASP A 1 80 ? 0.855 18.891 2.754 1 96.75 80 ASP A CA 1
ATOM 601 C C . ASP A 1 80 ? 2.316 18.547 2.475 1 96.75 80 ASP A C 1
ATOM 603 O O . ASP A 1 80 ? 3.123 19.422 2.18 1 96.75 80 ASP A O 1
ATOM 607 N N . ASP A 1 81 ? 2.711 17.312 2.752 1 94.5 81 ASP A N 1
ATOM 608 C CA . ASP A 1 81 ? 4.086 16.859 2.551 1 94.5 81 ASP A CA 1
ATOM 609 C C . ASP A 1 81 ? 4.203 15.977 1.313 1 94.5 81 ASP A C 1
ATOM 611 O O . ASP A 1 81 ? 3.625 14.883 1.269 1 94.5 81 ASP A O 1
ATOM 615 N N . THR A 1 82 ? 5.008 16.359 0.341 1 94.12 82 THR A N 1
ATOM 616 C CA . THR A 1 82 ? 5.176 15.578 -0.876 1 94.12 82 THR A CA 1
ATOM 617 C C . THR A 1 82 ? 6.176 14.445 -0.654 1 94.12 82 THR A C 1
ATOM 619 O O . THR A 1 82 ? 6.203 13.477 -1.416 1 94.12 82 THR A O 1
ATOM 622 N N . VAL A 1 83 ? 6.934 14.57 0.4 1 94.06 83 VAL A N 1
ATOM 623 C CA . VAL A 1 83 ? 8.023 13.633 0.634 1 94.06 83 VAL A CA 1
ATOM 624 C C . VAL A 1 83 ? 7.465 12.273 1.053 1 94.06 83 VAL A C 1
ATOM 626 O O . VAL A 1 83 ? 7.926 11.234 0.585 1 94.06 83 VAL A O 1
ATOM 629 N N . TRP A 1 84 ? 6.492 12.266 1.889 1 93.38 84 TRP A N 1
ATOM 630 C CA . TRP A 1 84 ? 6.016 11.016 2.469 1 93.38 84 TRP A CA 1
ATOM 631 C C . TRP A 1 84 ? 4.582 10.727 2.035 1 93.38 84 TRP A C 1
ATOM 633 O O . TRP A 1 84 ? 3.859 9.992 2.711 1 93.38 84 TRP A O 1
ATOM 643 N N . ASP A 1 85 ? 4.188 11.367 0.997 1 93.44 85 ASP A N 1
ATOM 644 C CA . ASP A 1 85 ? 2.879 11.055 0.427 1 93.44 85 ASP A CA 1
ATOM 645 C C . ASP A 1 85 ? 2.814 9.602 -0.041 1 93.44 85 ASP A C 1
ATOM 647 O O . ASP A 1 85 ? 3.787 9.078 -0.586 1 93.44 85 ASP A O 1
ATOM 651 N N . ASP A 1 86 ? 1.694 8.977 0.22 1 92 86 ASP A N 1
ATOM 652 C CA . ASP A 1 86 ? 1.43 7.613 -0.213 1 92 86 ASP A CA 1
ATOM 653 C C . ASP A 1 86 ? -0.008 7.461 -0.705 1 92 86 ASP A C 1
ATOM 655 O O . ASP A 1 86 ? -0.954 7.602 0.072 1 92 86 ASP A O 1
ATOM 659 N N . PRO A 1 87 ? -0.203 7.184 -1.968 1 90.25 87 PRO A N 1
ATOM 660 C CA . PRO A 1 87 ? -1.568 7.082 -2.488 1 90.25 87 PRO A CA 1
ATOM 661 C C . PRO A 1 87 ? -2.264 5.789 -2.076 1 90.25 87 PRO A C 1
ATOM 663 O O . PRO A 1 87 ? -3.477 5.648 -2.26 1 90.25 87 PRO A O 1
ATOM 666 N N . ALA A 1 88 ? -1.543 4.859 -1.592 1 87.38 88 ALA A N 1
ATOM 667 C CA . ALA A 1 88 ? -2.1 3.527 -1.366 1 87.38 88 ALA A CA 1
ATOM 668 C C . ALA A 1 88 ? -2.285 3.256 0.124 1 87.38 88 ALA A C 1
ATOM 670 O O . ALA A 1 88 ? -3.096 2.41 0.511 1 87.38 88 ALA A O 1
ATOM 671 N N . ARG A 1 89 ? -1.509 3.875 0.966 1 91.31 89 ARG A N 1
ATOM 672 C CA . ARG A 1 89 ? -1.534 3.576 2.395 1 91.31 89 ARG A CA 1
ATOM 673 C C . ARG A 1 89 ? -1.992 4.785 3.199 1 91.31 89 ARG A C 1
ATOM 675 O O . ARG A 1 89 ? -1.639 5.922 2.879 1 91.31 89 ARG A O 1
ATOM 682 N N . HIS A 1 90 ? -2.771 4.414 4.203 1 97.06 90 HIS A N 1
ATOM 683 C CA . HIS A 1 90 ? -3.117 5.457 5.16 1 97.06 90 HIS A CA 1
ATOM 684 C C . HIS A 1 90 ? -1.88 5.961 5.898 1 97.06 90 HIS A C 1
ATOM 686 O O . HIS A 1 90 ? -1.06 5.164 6.355 1 97.06 90 HIS A O 1
ATOM 692 N N . HIS A 1 91 ? -1.744 7.238 5.922 1 97.38 91 HIS A N 1
ATOM 693 C CA . HIS A 1 91 ? -0.581 7.836 6.566 1 97.38 91 HIS A CA 1
ATOM 694 C C . HIS A 1 91 ? -0.956 9.117 7.301 1 97.38 91 HIS A C 1
ATOM 696 O O . HIS A 1 91 ? -2.002 9.711 7.027 1 97.38 91 HIS A O 1
ATOM 702 N N . SER A 1 92 ? -0.164 9.492 8.188 1 98.19 92 SER A N 1
ATOM 703 C CA . SER A 1 92 ? -0.414 10.633 9.062 1 98.19 92 SER A CA 1
ATOM 704 C C . SER A 1 92 ? 0.892 11.258 9.539 1 98.19 92 SER A C 1
ATOM 706 O O . SER A 1 92 ? 1.965 10.672 9.367 1 98.19 92 SER A O 1
ATOM 708 N N . SER A 1 93 ? 0.779 12.492 10 1 97.62 93 SER A N 1
ATOM 709 C CA . SER A 1 93 ? 1.894 13.203 10.617 1 97.62 93 SER A CA 1
ATOM 710 C C . SER A 1 93 ? 1.627 13.477 12.094 1 97.62 93 SER A C 1
ATOM 712 O O . SER A 1 93 ? 0.502 13.797 12.477 1 97.62 93 SER A O 1
ATOM 714 N N . ALA A 1 94 ? 2.607 13.219 12.961 1 97.62 94 ALA A N 1
ATOM 715 C CA . ALA A 1 94 ? 2.635 13.539 14.383 1 97.62 94 ALA A CA 1
ATOM 716 C C . ALA A 1 94 ? 1.831 12.523 15.188 1 97.62 94 ALA A C 1
ATOM 718 O O . ALA A 1 94 ? 2.293 12.039 16.219 1 97.62 94 ALA A O 1
ATOM 719 N N . VAL A 1 95 ? 0.606 12.203 14.766 1 98.75 95 VAL A N 1
ATOM 720 C CA . VAL A 1 95 ? -0.256 11.312 15.539 1 98.75 95 VAL A CA 1
ATOM 721 C C . VAL A 1 95 ? -1.216 10.586 14.602 1 98.75 95 VAL A C 1
ATOM 723 O O . VAL A 1 95 ? -1.613 11.125 13.562 1 98.75 95 VAL A O 1
ATOM 726 N N . ALA A 1 96 ? -1.503 9.398 14.93 1 98.81 96 ALA A N 1
ATOM 727 C CA . ALA A 1 96 ? -2.555 8.609 14.297 1 98.81 96 ALA A CA 1
ATOM 728 C C . ALA A 1 96 ? -3.357 7.836 15.344 1 98.81 96 ALA A C 1
ATOM 730 O O . ALA A 1 96 ? -2.887 7.613 16.453 1 98.81 96 ALA A O 1
ATOM 731 N N . ALA A 1 97 ? -4.52 7.496 14.984 1 98.88 97 ALA A N 1
ATOM 732 C CA . ALA A 1 97 ? -5.375 6.723 15.883 1 98.88 97 ALA A CA 1
ATOM 733 C C . ALA A 1 97 ? -6.258 5.754 15.102 1 98.88 97 ALA A C 1
ATOM 735 O O . ALA A 1 97 ? -6.512 5.961 13.914 1 98.88 97 ALA A O 1
ATOM 736 N N . LEU A 1 98 ? -6.656 4.695 15.711 1 98.75 98 LEU A N 1
ATOM 737 C CA . LEU A 1 98 ? -7.555 3.682 15.172 1 98.75 98 LEU A CA 1
ATOM 738 C C . LEU A 1 98 ? -8.75 3.459 16.094 1 98.75 98 LEU A C 1
ATOM 740 O O . LEU A 1 98 ? -8.57 3.215 17.297 1 98.75 98 LEU A O 1
ATOM 744 N N . GLU A 1 99 ? -9.914 3.559 15.594 1 98.69 99 GLU A N 1
ATOM 745 C CA . GLU A 1 99 ? -11.102 3.201 16.359 1 98.69 99 GLU A CA 1
ATOM 746 C C . GLU A 1 99 ? -11.586 1.795 16 1 98.69 99 GLU A C 1
ATOM 748 O O . GLU A 1 99 ? -11.938 1.525 14.852 1 98.69 99 GLU A O 1
ATOM 753 N N . GLY A 1 100 ? -11.594 0.97 17 1 96.38 100 GLY A N 1
ATOM 754 C CA . GLY A 1 100 ? -12.008 -0.409 16.797 1 96.38 100 GLY A CA 1
ATOM 755 C C . GLY A 1 100 ? -13.508 -0.59 16.828 1 96.38 100 GLY A C 1
ATOM 756 O O . GLY A 1 100 ? -14.258 0.381 16.984 1 96.38 100 GLY A O 1
ATOM 757 N N . PRO A 1 101 ? -13.969 -1.811 16.641 1 94.19 101 PRO A N 1
ATOM 758 C CA . PRO A 1 101 ? -15.406 -2.102 16.609 1 94.19 101 PRO A CA 1
ATOM 759 C C . PRO A 1 101 ? -16.094 -1.8 17.938 1 94.19 101 PRO A C 1
ATOM 761 O O . PRO A 1 101 ? -17.312 -1.574 17.969 1 94.19 101 PRO A O 1
ATOM 764 N N . ASP A 1 102 ? -15.375 -1.805 19 1 94.62 102 ASP A N 1
ATOM 765 C CA . ASP A 1 102 ? -15.969 -1.544 20.312 1 94.62 102 ASP A CA 1
ATOM 766 C C . ASP A 1 102 ? -16.031 -0.045 20.594 1 94.62 102 ASP A C 1
ATOM 768 O O . ASP A 1 102 ? -16.438 0.369 21.672 1 94.62 102 ASP A O 1
ATOM 772 N N . GLY A 1 103 ? -15.57 0.721 19.703 1 96.12 103 GLY A N 1
ATOM 773 C CA . GLY A 1 103 ? -15.648 2.166 19.844 1 96.12 103 GLY A CA 1
ATOM 774 C C . GLY A 1 103 ? -14.453 2.758 20.562 1 96.12 103 GLY A C 1
ATOM 775 O O . GLY A 1 103 ? -14.312 3.98 20.641 1 96.12 103 GLY A O 1
ATOM 776 N N . ARG A 1 104 ? -13.625 1.866 21.109 1 97.62 104 ARG A N 1
ATOM 777 C CA . ARG A 1 104 ? -12.414 2.379 21.75 1 97.62 104 ARG A CA 1
ATOM 778 C C . ARG A 1 104 ? -11.375 2.791 20.703 1 97.62 104 ARG A C 1
ATOM 780 O O . ARG A 1 104 ? -11.391 2.293 19.578 1 97.62 104 ARG A O 1
ATOM 787 N N . VAL A 1 105 ? -10.484 3.707 21.078 1 98.56 105 VAL A N 1
ATOM 788 C CA . VAL A 1 105 ? -9.523 4.297 20.141 1 98.56 105 VAL A CA 1
ATOM 789 C C . VAL A 1 105 ? -8.102 3.965 20.594 1 98.56 105 VAL A C 1
ATOM 791 O O . VAL A 1 105 ? -7.742 4.188 21.75 1 98.56 105 VAL A O 1
ATOM 794 N N . LEU A 1 106 ? -7.324 3.355 19.719 1 98.81 106 LEU A N 1
ATOM 795 C CA . LEU A 1 106 ? -5.883 3.18 19.875 1 98.81 106 LEU A CA 1
ATOM 796 C C . LEU A 1 106 ? -5.121 4.344 19.266 1 98.81 106 LEU A C 1
ATOM 798 O O . LEU A 1 106 ? -5.254 4.613 18.062 1 98.81 106 LEU A O 1
ATOM 802 N N . LEU A 1 107 ? -4.348 5.047 20.062 1 98.88 107 LEU A N 1
ATOM 803 C CA . LEU A 1 107 ? -3.639 6.238 19.609 1 98.88 107 LEU A CA 1
ATOM 804 C C . LEU A 1 107 ? -2.129 6.051 19.719 1 98.88 107 LEU A C 1
ATOM 806 O O . LEU A 1 107 ? -1.638 5.535 20.719 1 98.88 107 LEU A O 1
ATOM 810 N N . LEU A 1 108 ? -1.414 6.309 18.672 1 98.88 108 LEU A N 1
ATOM 811 C CA . LEU A 1 108 ? 0.039 6.434 18.656 1 98.88 108 LEU A CA 1
ATOM 812 C C . LEU A 1 108 ? 0.462 7.844 18.266 1 98.88 108 LEU A C 1
ATOM 814 O O . LEU A 1 108 ? 0.124 8.312 17.172 1 98.88 108 LEU A O 1
ATOM 818 N N . GLY A 1 109 ? 1.126 8.547 19.141 1 98.75 109 GLY A N 1
ATOM 819 C CA . GLY A 1 109 ? 1.501 9.93 18.906 1 98.75 109 GLY A CA 1
ATOM 820 C C . GLY A 1 109 ? 2.953 10.219 19.219 1 98.75 109 GLY A C 1
ATOM 821 O O . GLY A 1 109 ? 3.48 9.734 20.234 1 98.75 109 GLY A O 1
ATOM 822 N N . ALA A 1 110 ? 3.598 10.984 18.422 1 98.31 110 ALA A N 1
ATOM 823 C CA . ALA A 1 110 ? 4.973 11.422 18.656 1 98.31 110 ALA A CA 1
ATOM 824 C C . ALA A 1 110 ? 5.035 12.484 19.75 1 98.31 110 ALA A C 1
ATOM 826 O O . ALA A 1 110 ? 4.133 13.32 19.859 1 98.31 110 ALA A O 1
ATOM 827 N N . LEU A 1 111 ? 6.145 12.508 20.484 1 97.94 111 LEU A N 1
ATOM 828 C CA . LEU A 1 111 ? 6.277 13.492 21.562 1 97.94 111 LEU A CA 1
ATOM 829 C C . LEU A 1 111 ? 7.445 14.438 21.281 1 97.94 111 LEU A C 1
ATOM 831 O O . LEU A 1 111 ? 7.875 15.172 22.172 1 97.94 111 LEU A O 1
ATOM 835 N N . GLY A 1 112 ? 7.938 14.422 20.078 1 95.88 112 GLY A N 1
ATOM 836 C CA . GLY A 1 112 ? 9.031 15.305 19.703 1 95.88 112 GLY A CA 1
ATOM 837 C C . GLY A 1 112 ? 9.117 15.555 18.219 1 95.88 112 GLY A C 1
ATOM 838 O O . GLY A 1 112 ? 8.195 15.211 17.469 1 95.88 112 GLY A O 1
ATOM 839 N N . LEU A 1 113 ? 10.234 16.141 17.859 1 95.19 113 LEU A N 1
ATOM 840 C CA . LEU A 1 113 ? 10.398 16.641 16.484 1 95.19 113 LEU A CA 1
ATOM 841 C C . LEU A 1 113 ? 11.008 15.562 15.594 1 95.19 113 LEU A C 1
ATOM 843 O O . LEU A 1 113 ? 10.953 14.375 15.914 1 95.19 113 LEU A O 1
ATOM 847 N N . ASP A 1 114 ? 11.352 15.945 14.344 1 91.06 114 ASP A N 1
ATOM 848 C CA . ASP A 1 114 ? 12.039 15.188 13.305 1 91.06 114 ASP A CA 1
ATOM 849 C C . ASP A 1 114 ? 11.047 14.492 12.375 1 91.06 114 ASP A C 1
ATOM 851 O O . ASP A 1 114 ? 11.18 13.297 12.102 1 91.06 114 ASP A O 1
ATOM 855 N N . VAL A 1 115 ? 10.039 15.18 12.078 1 95.88 115 VAL A N 1
ATOM 856 C CA . VAL A 1 115 ? 9.062 14.797 11.07 1 95.88 115 VAL A CA 1
ATOM 857 C C . VAL A 1 115 ? 8.516 13.406 11.375 1 95.88 115 VAL A C 1
ATOM 859 O O . VAL A 1 115 ? 8.688 12.477 10.586 1 95.88 115 VAL A O 1
ATOM 862 N N . PRO A 1 116 ? 7.805 13.25 12.539 1 97.25 116 PRO A N 1
ATOM 863 C CA . PRO A 1 116 ? 7.191 11.945 12.836 1 97.25 116 PRO A CA 1
ATOM 864 C C . PRO A 1 116 ? 6.137 11.555 11.805 1 97.25 116 PRO A C 1
ATOM 866 O O . PRO A 1 116 ? 5.277 12.359 11.453 1 97.25 116 PRO A O 1
ATOM 869 N N . ARG A 1 117 ? 6.238 10.359 11.344 1 97.12 117 ARG A N 1
ATOM 870 C CA . ARG A 1 117 ? 5.32 9.797 10.359 1 97.12 117 ARG A CA 1
ATOM 871 C C . ARG A 1 117 ? 4.695 8.508 10.875 1 97.12 117 ARG A C 1
ATOM 873 O O . ARG A 1 117 ? 5.34 7.738 11.594 1 97.12 117 ARG A O 1
ATOM 880 N N . LEU A 1 118 ? 3.471 8.344 10.516 1 98 118 LEU A N 1
ATOM 881 C CA . LEU A 1 118 ? 2.748 7.133 10.898 1 98 118 LEU A CA 1
ATOM 882 C C . LEU A 1 118 ? 2.014 6.535 9.703 1 98 118 LEU A C 1
ATOM 884 O O . LEU A 1 118 ? 1.56 7.27 8.82 1 98 118 LEU A O 1
ATOM 888 N N . THR A 1 119 ? 1.896 5.273 9.672 1 97.31 119 THR A N 1
ATOM 889 C CA . THR A 1 119 ? 1.098 4.547 8.688 1 97.31 119 THR A CA 1
ATOM 890 C C . THR A 1 119 ? 0.311 3.424 9.359 1 97.31 119 THR A C 1
ATOM 892 O O . THR A 1 119 ? 0.671 2.965 10.445 1 97.31 119 THR A O 1
ATOM 895 N N . ALA A 1 120 ? -0.781 3.082 8.766 1 97.5 120 ALA A N 1
ATOM 896 C CA . ALA A 1 120 ? -1.566 1.969 9.297 1 97.5 120 ALA A CA 1
ATOM 897 C C . ALA A 1 120 ? -2.209 1.169 8.164 1 97.5 120 ALA A C 1
ATOM 899 O O . ALA A 1 120 ? -2.484 1.711 7.09 1 97.5 120 ALA A O 1
ATOM 900 N N . ASP A 1 121 ? -2.357 -0.064 8.336 1 95.12 121 ASP A N 1
ATOM 901 C CA . ASP A 1 121 ? -3.207 -0.944 7.535 1 95.12 121 ASP A CA 1
ATOM 902 C C . ASP A 1 121 ? -4.059 -1.842 8.43 1 95.12 121 ASP A C 1
ATOM 904 O O . ASP A 1 121 ? -4.309 -1.515 9.594 1 95.12 121 ASP A O 1
ATOM 908 N N . ARG A 1 122 ? -4.602 -2.934 7.91 1 94.56 122 ARG A N 1
ATOM 909 C CA . ARG A 1 122 ? -5.566 -3.742 8.648 1 94.56 122 ARG A CA 1
ATOM 910 C C . ARG A 1 122 ? -4.914 -4.426 9.844 1 94.56 122 ARG A C 1
ATOM 912 O O . ARG A 1 122 ? -5.605 -4.914 10.742 1 94.56 122 ARG A O 1
ATOM 919 N N . ASP A 1 123 ? -3.555 -4.492 9.898 1 95.88 123 ASP A N 1
ATOM 920 C CA . ASP A 1 123 ? -2.893 -5.301 10.914 1 95.88 123 ASP A CA 1
ATOM 921 C C . ASP A 1 123 ? -1.979 -4.441 11.789 1 95.88 123 ASP A C 1
ATOM 923 O O . ASP A 1 123 ? -1.791 -4.73 12.969 1 95.88 123 ASP A O 1
ATOM 927 N N . THR A 1 124 ? -1.396 -3.422 11.195 1 97.62 124 THR A N 1
ATOM 928 C CA . THR A 1 124 ? -0.276 -2.783 11.875 1 97.62 124 THR A CA 1
ATOM 929 C C . THR A 1 124 ? -0.455 -1.269 11.906 1 97.62 124 THR A C 1
ATOM 931 O O . THR A 1 124 ? -0.972 -0.68 10.953 1 97.62 124 THR A O 1
ATOM 934 N N . LEU A 1 125 ? -0.162 -0.65 12.961 1 98.44 125 LEU A N 1
ATOM 935 C CA . LEU A 1 125 ? 0.068 0.779 13.148 1 98.44 125 LEU A CA 1
ATOM 936 C C . LEU A 1 125 ? 1.538 1.059 13.445 1 98.44 125 LEU A C 1
ATOM 938 O O . LEU A 1 125 ? 2.078 0.576 14.438 1 98.44 125 LEU A O 1
ATOM 942 N N . THR A 1 126 ? 2.164 1.854 12.586 1 98 126 THR A N 1
ATOM 943 C CA . THR A 1 126 ? 3.607 2.049 12.68 1 98 126 THR A CA 1
ATOM 944 C C . THR A 1 126 ? 3.951 3.535 12.727 1 98 126 THR A C 1
ATOM 946 O O . THR A 1 126 ? 3.305 4.348 12.07 1 98 126 THR A O 1
ATOM 949 N N . GLY A 1 127 ? 4.934 3.898 13.531 1 97.31 127 GLY A N 1
ATOM 950 C CA . GLY A 1 127 ? 5.477 5.246 13.594 1 97.31 127 GLY A CA 1
ATOM 951 C C . GLY A 1 127 ? 6.988 5.285 13.453 1 97.31 127 GLY A C 1
ATOM 952 O O . GLY A 1 127 ? 7.688 4.395 13.938 1 97.31 127 GLY A O 1
ATOM 953 N N . TRP A 1 128 ? 7.48 6.273 12.781 1 96.06 128 TRP A N 1
ATOM 954 C CA . TRP A 1 128 ? 8.914 6.523 12.68 1 96.06 128 TRP A CA 1
ATOM 955 C C . TRP A 1 128 ? 9.188 8.008 12.445 1 96.06 128 TRP A C 1
ATOM 957 O O . TRP A 1 128 ? 8.258 8.797 12.25 1 96.06 128 TRP A O 1
ATOM 967 N N . CYS A 1 129 ? 10.375 8.445 12.547 1 95.75 129 CYS A N 1
ATOM 968 C CA . CYS A 1 129 ? 10.82 9.805 12.273 1 95.75 129 CYS A CA 1
ATOM 969 C C . CYS A 1 129 ? 11.977 9.812 11.281 1 95.75 129 CYS A C 1
ATOM 971 O O . CYS A 1 129 ? 12.656 8.805 11.109 1 95.75 129 CYS A O 1
ATOM 973 N N . GLU A 1 130 ? 12.148 10.961 10.617 1 94.38 130 GLU A N 1
ATOM 974 C CA . GLU A 1 130 ? 13.297 11.094 9.727 1 94.38 130 GLU A CA 1
ATOM 975 C C . GLU A 1 130 ? 14.609 10.984 10.5 1 94.38 130 GLU A C 1
ATOM 977 O O . GLU A 1 130 ? 15.578 10.398 10.008 1 94.38 130 GLU A O 1
ATOM 982 N N . ARG A 1 131 ? 14.508 11.57 11.734 1 87.06 131 ARG A N 1
ATOM 983 C CA . ARG A 1 131 ? 15.602 11.43 12.688 1 87.06 131 ARG A CA 1
ATOM 984 C C . ARG A 1 131 ? 15.094 10.922 14.031 1 87.06 131 ARG A C 1
ATOM 986 O O . ARG A 1 131 ? 13.953 11.203 14.414 1 87.06 131 ARG A O 1
ATOM 993 N N . ASP A 1 132 ? 15.672 9.898 14.695 1 72.31 132 ASP A N 1
ATOM 994 C CA . ASP A 1 132 ? 15.156 9.141 15.828 1 72.31 132 ASP A CA 1
ATOM 995 C C . ASP A 1 132 ? 15.516 9.812 17.156 1 72.31 132 ASP A C 1
ATOM 997 O O . ASP A 1 132 ? 16.609 9.609 17.672 1 72.31 132 ASP A O 1
ATOM 1001 N N . GLY A 1 133 ? 14.586 10.812 17.531 1 80.88 133 GLY A N 1
ATOM 1002 C CA . GLY A 1 133 ? 15.094 11.406 18.766 1 80.88 133 GLY A CA 1
ATOM 1003 C C . GLY A 1 133 ? 14.055 11.477 19.859 1 80.88 133 GLY A C 1
ATOM 1004 O O . GLY A 1 133 ? 14.391 11.711 21.031 1 80.88 133 GLY A O 1
ATOM 1005 N N . ALA A 1 134 ? 12.758 11.227 19.656 1 91.38 134 ALA A N 1
ATOM 1006 C CA . ALA A 1 134 ? 11.781 11.422 20.719 1 91.38 134 ALA A CA 1
ATOM 1007 C C . ALA A 1 134 ? 10.93 10.164 20.922 1 91.38 134 ALA A C 1
ATOM 1009 O O . ALA A 1 134 ? 10.781 9.359 20 1 91.38 134 ALA A O 1
ATOM 1010 N N . PRO A 1 135 ? 10.375 9.969 22.156 1 95.88 135 PRO A N 1
ATOM 1011 C CA . PRO A 1 135 ? 9.523 8.812 22.438 1 95.88 135 PRO A CA 1
ATOM 1012 C C . PRO A 1 135 ? 8.164 8.898 21.734 1 95.88 135 PRO A C 1
ATOM 1014 O O . PRO A 1 135 ? 7.797 9.969 21.234 1 95.88 135 PRO A O 1
ATOM 1017 N N . TRP A 1 136 ? 7.5 7.766 21.703 1 97.75 136 TRP A N 1
ATOM 1018 C CA . TRP A 1 136 ? 6.117 7.676 21.25 1 97.75 136 TRP A CA 1
ATOM 1019 C C . TRP A 1 136 ? 5.168 7.504 22.438 1 97.75 136 TRP A C 1
ATOM 1021 O O . TRP A 1 136 ? 5.523 6.887 23.438 1 97.75 136 TRP A O 1
ATOM 1031 N N . PHE A 1 137 ? 4.031 8.062 22.375 1 98.69 137 PHE A N 1
ATOM 1032 C CA . PHE A 1 137 ? 2.951 7.863 23.328 1 98.69 137 PHE A CA 1
ATOM 1033 C C . PHE A 1 137 ? 1.902 6.906 22.781 1 98.69 137 PHE A C 1
ATOM 1035 O O . PHE A 1 137 ? 1.355 7.137 21.688 1 98.69 137 PHE A O 1
ATOM 1042 N N . LEU A 1 138 ? 1.65 5.832 23.406 1 98.81 138 LEU A N 1
ATOM 1043 C CA . LEU A 1 138 ? 0.655 4.832 23.031 1 98.81 138 LEU A CA 1
ATOM 1044 C C . LEU A 1 138 ? -0.468 4.777 24.062 1 98.81 138 LEU A C 1
ATOM 1046 O O . LEU A 1 138 ? -0.209 4.691 25.266 1 98.81 138 LEU A O 1
ATOM 1050 N N . ALA A 1 139 ? -1.707 4.84 23.625 1 98.81 139 ALA A N 1
ATOM 1051 C CA . ALA A 1 139 ? -2.838 4.84 24.547 1 98.81 139 ALA A CA 1
ATOM 1052 C C . ALA A 1 139 ? -4.035 4.105 23.938 1 98.81 139 ALA A C 1
ATOM 1054 O O . ALA A 1 139 ? -4.164 4.012 22.719 1 98.81 139 ALA A O 1
ATOM 1055 N N . LEU A 1 140 ? -4.867 3.588 24.75 1 98.56 140 LEU A N 1
ATOM 1056 C CA . LEU A 1 140 ? -6.113 2.926 24.391 1 98.56 140 LEU A CA 1
ATOM 1057 C C . LEU A 1 140 ? -7.234 3.307 25.344 1 98.56 140 LEU A C 1
ATOM 1059 O O . LEU A 1 140 ? -7.102 3.137 26.562 1 98.56 140 LEU A O 1
ATOM 1063 N N . GLY A 1 141 ? -8.297 3.855 24.859 1 98.12 141 GLY A N 1
ATOM 1064 C CA . GLY A 1 141 ? -9.438 4.32 25.641 1 98.12 141 GLY A CA 1
ATOM 1065 C C . GLY A 1 141 ? -10.477 5.031 24.781 1 98.12 141 GLY A C 1
ATOM 1066 O O . GLY A 1 141 ? -10.586 4.777 23.578 1 98.12 141 GLY A O 1
ATOM 1067 N N . SER A 1 142 ? -11.312 5.809 25.438 1 97.62 142 SER A N 1
ATOM 1068 C CA . SER A 1 142 ? -12.234 6.613 24.641 1 97.62 142 SER A CA 1
ATOM 1069 C C . SER A 1 142 ? -11.492 7.664 23.828 1 97.62 142 SER A C 1
ATOM 1071 O O . SER A 1 142 ? -10.367 8.039 24.172 1 97.62 142 SER A O 1
ATOM 1073 N N . GLU A 1 143 ? -12.133 8.055 22.781 1 97.88 143 GLU A N 1
ATOM 1074 C CA . GLU A 1 143 ? -11.523 9.07 21.922 1 97.88 143 GLU A CA 1
ATOM 1075 C C . GLU A 1 143 ? -11.094 10.289 22.734 1 97.88 143 GLU A C 1
ATOM 1077 O O . GLU A 1 143 ? -9.961 10.75 22.609 1 97.88 143 GLU A O 1
ATOM 1082 N N . GLU A 1 144 ? -11.938 10.805 23.531 1 97.31 144 GLU A N 1
ATOM 1083 C CA . GLU A 1 144 ? -11.664 12.008 24.328 1 97.31 144 GLU A CA 1
ATOM 1084 C C . GLU A 1 144 ? -10.492 11.773 25.281 1 97.31 144 GLU A C 1
ATOM 1086 O O . GLU A 1 144 ? -9.617 12.633 25.406 1 97.31 144 GLU A O 1
ATOM 1091 N N . GLU A 1 145 ? -10.453 10.609 25.891 1 97.75 145 GLU A N 1
ATOM 1092 C CA . GLU A 1 145 ? -9.438 10.32 26.891 1 97.75 145 GLU A CA 1
ATOM 1093 C C . GLU A 1 145 ? -8.047 10.227 26.266 1 97.75 145 GLU A C 1
ATOM 1095 O O . GLU A 1 145 ? -7.086 10.797 26.781 1 97.75 145 GLU A O 1
ATOM 1100 N N . VAL A 1 146 ? -7.938 9.5 25.172 1 98.62 146 VAL A N 1
ATOM 1101 C CA . VAL A 1 146 ? -6.613 9.242 24.625 1 98.62 146 VAL A CA 1
ATOM 1102 C C . VAL A 1 146 ? -6.059 10.516 24 1 98.62 146 VAL A C 1
ATOM 1104 O O . VAL A 1 146 ? -4.863 10.805 24.109 1 98.62 146 VAL A O 1
ATOM 1107 N N . PHE A 1 147 ? -6.895 11.312 23.344 1 98.69 147 PHE A N 1
ATOM 1108 C CA . PHE A 1 147 ? -6.41 12.555 22.766 1 98.69 147 PHE A CA 1
ATOM 1109 C C . PHE A 1 147 ? -6.094 13.578 23.844 1 98.69 147 PHE A C 1
ATOM 1111 O O . PHE A 1 147 ? -5.145 14.352 23.719 1 98.69 147 PHE A O 1
ATOM 1118 N N . ALA A 1 148 ? -6.906 13.617 24.891 1 98.56 148 ALA A N 1
ATOM 1119 C CA . ALA A 1 148 ? -6.613 14.516 26 1 98.56 148 ALA A CA 1
ATOM 1120 C C . ALA A 1 148 ? -5.273 14.172 26.641 1 98.56 148 ALA A C 1
ATOM 1122 O O . ALA A 1 148 ? -4.488 15.07 26.969 1 98.56 148 ALA A O 1
ATOM 1123 N N . ALA A 1 149 ? -5.066 12.891 26.844 1 98.75 149 ALA A N 1
ATOM 1124 C CA . ALA A 1 149 ? -3.795 12.453 27.422 1 98.75 149 ALA A CA 1
ATOM 1125 C C . ALA A 1 149 ? -2.625 12.836 26.516 1 98.75 149 ALA A C 1
ATOM 1127 O O . ALA A 1 149 ? -1.596 13.32 27 1 98.75 149 ALA A O 1
ATOM 1128 N N . TYR A 1 150 ? -2.787 12.617 25.297 1 98.81 150 TYR A N 1
ATOM 1129 C CA . TYR A 1 150 ? -1.74 12.977 24.344 1 98.81 150 TYR A CA 1
ATOM 1130 C C . TYR A 1 150 ? -1.44 14.469 24.406 1 98.81 150 TYR A C 1
ATOM 1132 O O . TYR A 1 150 ? -0.277 14.875 24.484 1 98.81 150 TYR A O 1
ATOM 1140 N N . ALA A 1 151 ? -2.475 15.297 24.359 1 98.75 151 ALA A N 1
ATOM 1141 C CA . ALA A 1 151 ? -2.311 16.75 24.438 1 98.75 151 ALA A CA 1
ATOM 1142 C C . ALA A 1 151 ? -1.563 17.156 25.703 1 98.75 151 ALA A C 1
ATOM 1144 O O . ALA A 1 151 ? -0.709 18.047 25.656 1 98.75 151 ALA A O 1
ATOM 1145 N N . ARG A 1 152 ? -1.894 16.516 26.781 1 98.62 152 ARG A N 1
ATOM 1146 C CA . ARG A 1 152 ? -1.218 16.828 28.031 1 98.62 152 ARG A CA 1
ATOM 1147 C C . ARG A 1 152 ? 0.279 16.547 27.938 1 98.62 152 ARG A C 1
ATOM 1149 O O . ARG A 1 152 ? 1.096 17.391 28.328 1 98.62 152 ARG A O 1
ATOM 1156 N N . HIS A 1 153 ? 0.61 15.398 27.391 1 98.56 153 HIS A N 1
ATOM 1157 C CA . HIS A 1 153 ? 2.02 15.047 27.266 1 98.56 153 HIS A CA 1
ATOM 1158 C C . HIS A 1 153 ? 2.736 16 26.312 1 98.56 153 HIS A C 1
ATOM 1160 O O . HIS A 1 153 ? 3.898 16.344 26.531 1 98.56 153 HIS A O 1
ATOM 1166 N N . LEU A 1 154 ? 2.064 16.422 25.266 1 98.5 154 LEU A N 1
ATOM 1167 C CA . LEU A 1 154 ? 2.648 17.375 24.344 1 98.5 154 LEU A CA 1
ATOM 1168 C C . LEU A 1 154 ? 2.914 18.703 25.031 1 98.5 154 LEU A C 1
ATOM 1170 O O . LEU A 1 154 ? 3.998 19.281 24.891 1 98.5 154 LEU A O 1
ATOM 1174 N N . GLY A 1 155 ? 1.881 19.188 25.734 1 98.5 155 GLY A N 1
ATOM 1175 C CA . GLY A 1 155 ? 2.031 20.453 26.453 1 98.5 155 GLY A CA 1
ATOM 1176 C C . GLY A 1 155 ? 3.186 20.453 27.438 1 98.5 155 GLY A C 1
ATOM 1177 O O . GLY A 1 155 ? 3.934 21.422 27.531 1 98.5 155 GLY A O 1
ATOM 1178 N N . ASP A 1 156 ? 3.34 19.344 28.141 1 97.69 156 ASP A N 1
ATOM 1179 C CA . ASP A 1 156 ? 4.395 19.203 29.141 1 97.69 156 ASP A CA 1
ATOM 1180 C C . ASP A 1 156 ? 5.773 19.219 28.484 1 97.69 156 ASP A C 1
ATOM 1182 O O . ASP A 1 156 ? 6.742 19.703 29.078 1 97.69 156 ASP A O 1
ATOM 1186 N N . ARG A 1 157 ? 5.863 18.75 27.281 1 96.62 157 ARG A N 1
ATOM 1187 C CA . ARG A 1 157 ? 7.168 18.547 26.656 1 96.62 157 ARG A CA 1
ATOM 1188 C C . ARG A 1 157 ? 7.523 19.703 25.75 1 96.62 157 ARG A C 1
ATOM 1190 O O . ARG A 1 157 ? 8.688 20.125 25.672 1 96.62 157 ARG A O 1
ATOM 1197 N N . LEU A 1 158 ? 6.539 20.219 25 1 97.31 158 LEU A N 1
ATOM 1198 C CA . LEU A 1 158 ? 6.848 21.172 23.953 1 97.31 158 LEU A CA 1
ATOM 1199 C C . LEU A 1 158 ? 6.27 22.547 24.266 1 97.31 158 LEU A C 1
ATOM 1201 O O . LEU A 1 158 ? 6.598 23.531 23.609 1 97.31 158 LEU A O 1
ATOM 1205 N N . GLY A 1 159 ? 5.418 22.578 25.219 1 97.94 159 GLY A N 1
ATOM 1206 C CA . GLY A 1 159 ? 4.848 23.859 25.641 1 97.94 159 GLY A CA 1
ATOM 1207 C C . GLY A 1 159 ? 3.434 24.078 25.125 1 97.94 159 GLY A C 1
ATOM 1208 O O . GLY A 1 159 ? 2.945 23.312 24.297 1 97.94 159 GLY A O 1
ATOM 1209 N N . ARG A 1 160 ? 2.754 24.984 25.703 1 97.94 160 ARG A N 1
ATOM 1210 C CA . ARG A 1 160 ? 1.408 25.406 25.328 1 97.94 160 ARG A CA 1
ATOM 1211 C C . ARG A 1 160 ? 1.233 26.906 25.5 1 97.94 160 ARG A C 1
ATOM 1213 O O . ARG A 1 160 ? 2.098 27.578 26.078 1 97.94 160 ARG A O 1
ATOM 1220 N N . SER A 1 161 ? 0.258 27.484 24.969 1 98.12 161 SER A N 1
ATOM 1221 C CA . SER A 1 161 ? -0.11 28.891 25.141 1 98.12 161 SER A CA 1
ATOM 1222 C C . SER A 1 161 ? -1.522 29.031 25.688 1 98.12 161 SER A C 1
ATOM 1224 O O . SER A 1 161 ? -2.422 28.281 25.312 1 98.12 161 SER A O 1
ATOM 1226 N N . ASP A 1 162 ? -1.684 29.984 26.609 1 96.31 162 ASP A N 1
ATOM 1227 C CA . ASP A 1 162 ? -3.006 30.266 27.156 1 96.31 162 ASP A CA 1
ATOM 1228 C C . ASP A 1 162 ? -3.506 31.641 26.703 1 96.31 162 ASP A C 1
ATOM 1230 O O . ASP A 1 162 ? -4.535 32.125 27.188 1 96.31 162 ASP A O 1
ATOM 1234 N N . LYS A 1 163 ? -2.764 32.25 25.781 1 97.94 163 LYS A N 1
ATOM 1235 C CA . LYS A 1 163 ? -3.186 33.562 25.281 1 97.94 163 LYS A CA 1
ATOM 1236 C C . LYS A 1 163 ? -4.445 33.438 24.422 1 97.94 163 LYS A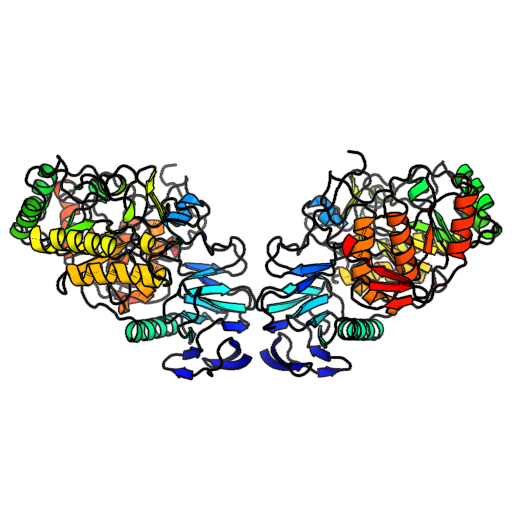 C 1
ATOM 1238 O O . LYS A 1 163 ? -4.691 32.406 23.812 1 97.94 163 LYS A O 1
ATOM 1243 N N . ARG A 1 164 ? -5.184 34.5 24.422 1 97.62 164 ARG A N 1
ATOM 1244 C CA . ARG A 1 164 ? -6.41 34.562 23.641 1 97.62 164 ARG A CA 1
ATOM 1245 C C . ARG A 1 164 ? -6.398 35.781 22.703 1 97.62 164 ARG A C 1
ATOM 1247 O O . ARG A 1 164 ? -5.953 36.875 23.078 1 97.62 164 ARG A O 1
ATOM 1254 N N . ALA A 1 165 ? -6.832 35.594 21.578 1 97.94 165 ALA A N 1
ATOM 1255 C CA . ALA A 1 165 ? -6.859 36.656 20.578 1 97.94 165 ALA A CA 1
ATOM 1256 C C . ALA A 1 165 ? -7.973 37.656 20.875 1 97.94 165 ALA A C 1
ATOM 1258 O O . ALA A 1 165 ? -7.832 38.844 20.594 1 97.94 165 ALA A O 1
ATOM 1259 N N . GLY A 1 166 ? -9.078 37.156 21.516 1 97.69 166 GLY A N 1
ATOM 1260 C CA . GLY A 1 166 ? -10.305 37.906 21.547 1 97.69 166 GLY A CA 1
ATOM 1261 C C . GLY A 1 166 ? -11.07 37.906 20.234 1 97.69 166 GLY A C 1
ATOM 1262 O O . GLY A 1 166 ? -10.914 36.969 19.438 1 97.69 166 GLY A O 1
ATOM 1263 N N . ASN A 1 167 ? -12.031 38.906 20.125 1 98.75 167 ASN A N 1
ATOM 1264 C CA . ASN A 1 167 ? -12.781 39.031 18.875 1 98.75 167 ASN A CA 1
ATOM 1265 C C . ASN A 1 167 ? -11.961 39.719 17.797 1 98.75 167 ASN A C 1
ATOM 1267 O O . ASN A 1 167 ? -11.516 40.844 17.984 1 98.75 167 ASN A O 1
ATOM 1271 N N . VAL A 1 168 ? -11.797 39.094 16.672 1 98.88 168 VAL A N 1
ATOM 1272 C CA . VAL A 1 168 ? -10.891 39.594 15.633 1 98.88 168 VAL A CA 1
ATOM 1273 C C . VAL A 1 168 ? -11.703 40.031 14.422 1 98.88 168 VAL A C 1
ATOM 1275 O O . VAL A 1 168 ? -12.656 39.375 14.016 1 98.88 168 VAL A O 1
ATOM 1278 N N . TRP A 1 169 ? -11.445 41.219 13.898 1 98.81 169 TRP A N 1
ATOM 1279 C CA . TRP A 1 169 ? -11.875 41.594 12.555 1 98.81 169 TRP A CA 1
ATOM 1280 C C . TRP A 1 169 ? -10.727 41.438 11.555 1 98.81 169 TRP A C 1
ATOM 1282 O O . TRP A 1 169 ? -9.648 42 11.758 1 98.81 169 TRP A O 1
ATOM 1292 N N . CYS A 1 170 ? -10.914 40.688 10.547 1 97.94 170 CYS A N 1
ATOM 1293 C CA . CYS A 1 170 ? -9.898 40.406 9.531 1 97.94 170 CYS A CA 1
ATOM 1294 C C . CYS A 1 170 ? -10.305 40.969 8.18 1 97.94 170 CYS A C 1
ATOM 1296 O O . CYS A 1 170 ? -11.438 40.781 7.734 1 97.94 170 CYS A O 1
ATOM 1298 N N . SER A 1 171 ? -9.43 41.531 7.449 1 98.06 171 SER A N 1
ATOM 1299 C CA . SER A 1 171 ? -9.758 42.219 6.211 1 98.06 171 SER A CA 1
ATOM 1300 C C . SER A 1 171 ? -9.852 41.281 5.035 1 98.06 171 SER A C 1
ATOM 1302 O O . SER A 1 171 ? -10.359 41.625 3.971 1 98.06 171 SER A O 1
ATOM 1304 N N . TRP A 1 172 ? -9.383 40.125 5.105 1 97.5 172 TRP A N 1
ATOM 1305 C CA . TRP A 1 172 ? -9.039 39.25 3.98 1 97.5 172 TRP A CA 1
ATOM 1306 C C . TRP A 1 172 ? -10.273 38.875 3.172 1 97.5 172 TRP A C 1
ATOM 1308 O O . TRP A 1 172 ? -10.297 39.062 1.95 1 97.5 172 TRP A O 1
ATOM 1318 N N . TYR A 1 173 ? -11.32 38.438 3.756 1 96 173 TYR A N 1
ATOM 1319 C CA . TYR A 1 173 ? -12.406 37.812 3.012 1 96 173 TYR A CA 1
ATOM 1320 C C . TYR A 1 173 ? -13.367 38.875 2.465 1 96 173 TYR A C 1
ATOM 1322 O O . TYR A 1 173 ? -14.281 38.531 1.703 1 96 173 TYR A O 1
ATOM 1330 N N . ALA A 1 174 ? -13.133 40.062 2.863 1 94.94 174 ALA A N 1
ATOM 1331 C CA . ALA A 1 174 ? -13.883 41.156 2.264 1 94.94 174 ALA A CA 1
ATOM 1332 C C . ALA A 1 174 ? -13.141 41.75 1.065 1 94.94 174 ALA A C 1
ATOM 1334 O O . ALA A 1 174 ? -13.75 42.062 0.036 1 94.94 174 ALA A O 1
ATOM 1335 N N . TYR A 1 175 ? -11.797 41.875 1.243 1 95.88 175 TYR A N 1
ATOM 1336 C CA . TYR A 1 175 ? -11.102 42.719 0.29 1 95.88 175 TYR A CA 1
ATOM 1337 C C . TYR A 1 175 ? -9.977 41.969 -0.41 1 95.88 175 TYR A C 1
ATOM 1339 O O . TYR A 1 175 ? -9.445 42.438 -1.419 1 95.88 175 TYR A O 1
ATOM 1347 N N . TYR A 1 176 ? -9.57 40.875 0.151 1 95.56 176 TYR A N 1
ATOM 1348 C CA . TYR A 1 176 ? -8.391 40.188 -0.346 1 95.56 176 TYR A CA 1
ATOM 1349 C C . TYR A 1 176 ? -7.211 41.156 -0.479 1 95.56 176 TYR A C 1
ATOM 1351 O O . TYR A 1 176 ? -6.867 41.844 0.472 1 95.56 176 TYR A O 1
ATOM 1359 N N . GLU A 1 177 ? -6.582 41.219 -1.599 1 96 177 GLU A N 1
ATOM 1360 C CA . GLU A 1 177 ? -5.387 42.031 -1.727 1 96 177 GLU A CA 1
ATOM 1361 C C . GLU A 1 177 ? -5.746 43.469 -2.113 1 96 177 GLU A C 1
ATOM 1363 O O . GLU A 1 177 ? -4.859 44.312 -2.277 1 96 177 GLU A O 1
ATOM 1368 N N . SER A 1 178 ? -6.996 43.812 -2.174 1 95.81 178 SER A N 1
ATOM 1369 C CA . SER A 1 178 ? -7.418 45.125 -2.693 1 95.81 178 SER A CA 1
ATOM 1370 C C . SER A 1 178 ? -7.594 46.125 -1.568 1 95.81 178 SER A C 1
ATOM 1372 O O . SER A 1 178 ? -8.305 47.125 -1.729 1 95.81 178 SER A O 1
ATOM 1374 N N . ILE A 1 179 ? -6.941 46 -0.537 1 98.12 179 ILE A N 1
ATOM 1375 C CA . ILE A 1 179 ? -7.047 46.906 0.608 1 98.12 179 ILE A CA 1
ATOM 1376 C C . ILE A 1 179 ? -6.277 48.188 0.328 1 98.12 179 ILE A C 1
ATOM 1378 O O . ILE A 1 179 ? -5.25 48.156 -0.356 1 98.12 179 ILE A O 1
ATOM 1382 N N . THR A 1 180 ? -6.754 49.281 0.878 1 97.94 180 THR A N 1
ATOM 1383 C CA . THR A 1 180 ? -6.109 50.594 0.83 1 97.94 180 THR A CA 1
ATOM 1384 C C . THR A 1 180 ? -6.176 51.281 2.189 1 97.94 180 THR A C 1
ATOM 1386 O O . THR A 1 180 ? -7.023 50.938 3.02 1 97.94 180 THR A O 1
ATOM 1389 N N . GLU A 1 181 ? -5.223 52.219 2.375 1 98.06 181 GLU A N 1
ATOM 1390 C CA . GLU A 1 181 ? -5.223 53 3.609 1 98.06 181 GLU A CA 1
ATOM 1391 C C . GLU A 1 181 ? -6.566 53.688 3.826 1 98.06 181 GLU A C 1
ATOM 1393 O O . GLU A 1 181 ? -7.102 53.688 4.938 1 98.06 181 GLU A O 1
ATOM 1398 N N . GLU A 1 182 ? -7.129 54.25 2.787 1 97.44 182 GLU A N 1
ATOM 1399 C CA . GLU A 1 182 ? -8.391 54.969 2.877 1 97.44 182 GLU A CA 1
ATOM 1400 C C . GLU A 1 182 ? -9.531 54.031 3.311 1 97.44 182 GLU A C 1
ATOM 1402 O O . GLU A 1 182 ? -10.266 54.344 4.246 1 97.44 182 GLU A O 1
ATOM 1407 N N . GLN A 1 183 ? -9.672 53.031 2.596 1 96.88 183 GLN A N 1
ATOM 1408 C CA . GLN A 1 183 ? -10.742 52.094 2.887 1 96.88 183 GLN A CA 1
ATOM 1409 C C . GLN A 1 183 ? -10.602 51.531 4.297 1 96.88 183 GLN A C 1
ATOM 1411 O O . GLN A 1 183 ? -11.586 51.406 5.031 1 96.88 183 GLN A O 1
ATOM 1416 N N . LEU A 1 184 ? -9.422 51.125 4.727 1 98.12 184 LEU A N 1
ATOM 1417 C CA . LEU A 1 184 ? -9.211 50.562 6.047 1 98.12 184 LEU A CA 1
ATOM 1418 C C . LEU A 1 184 ? -9.453 51.594 7.145 1 98.12 184 LEU A C 1
ATOM 1420 O O . LEU A 1 184 ? -9.93 51.25 8.227 1 98.12 184 LEU A O 1
ATOM 1424 N N . THR A 1 185 ? -9.086 52.812 6.828 1 97.19 185 THR A N 1
ATOM 1425 C CA . THR A 1 185 ? -9.359 53.875 7.789 1 97.19 185 THR A CA 1
ATOM 1426 C C . THR A 1 185 ? -10.859 53.969 8.047 1 97.19 185 THR A C 1
ATOM 1428 O O . THR A 1 185 ? -11.289 54.125 9.195 1 97.19 185 THR A O 1
ATOM 1431 N N . LYS A 1 186 ? -11.617 53.906 6.953 1 97.25 186 LYS A N 1
ATOM 1432 C CA . LYS A 1 186 ? -13.07 53.938 7.09 1 97.25 186 LYS A CA 1
ATOM 1433 C C . LYS A 1 186 ? -13.562 52.75 7.906 1 97.25 186 LYS A C 1
ATOM 1435 O O . LYS A 1 186 ? -14.43 52.906 8.773 1 97.25 186 LYS A O 1
ATOM 1440 N N . ASP A 1 187 ? -13.086 51.625 7.609 1 97.88 187 ASP A N 1
ATOM 1441 C CA . ASP A 1 187 ? -13.5 50.438 8.312 1 97.88 187 ASP A CA 1
ATOM 1442 C C . ASP A 1 187 ? -13.141 50.5 9.789 1 97.88 187 ASP A C 1
ATOM 1444 O O . ASP A 1 187 ? -13.961 50.156 10.648 1 97.88 187 ASP A O 1
ATOM 1448 N N . VAL A 1 188 ? -11.883 50.938 10.141 1 98 188 VAL A N 1
ATOM 1449 C CA . VAL A 1 188 ? -11.414 51.031 11.516 1 98 188 VAL A CA 1
ATOM 1450 C C . VAL A 1 188 ? -12.305 52 12.297 1 98 188 VAL A C 1
ATOM 1452 O O . VAL A 1 188 ? -12.656 51.719 13.445 1 98 188 VAL A O 1
ATOM 1455 N N . THR A 1 189 ? -12.664 53.062 11.625 1 97.31 189 THR A N 1
ATOM 1456 C CA . THR A 1 189 ? -13.562 54.031 12.258 1 97.31 189 THR A CA 1
ATOM 1457 C C . THR A 1 189 ? -14.914 53.375 12.562 1 97.31 189 THR A C 1
ATOM 1459 O O . THR A 1 189 ? -15.469 53.594 13.641 1 97.31 189 THR A O 1
ATOM 1462 N N . ALA A 1 190 ? -15.359 52.656 11.609 1 97.56 190 ALA A N 1
ATOM 1463 C CA . ALA A 1 190 ? -16.672 52.031 11.75 1 97.56 190 ALA A CA 1
ATOM 1464 C C . ALA A 1 190 ? -16.641 50.938 12.812 1 97.56 190 ALA A C 1
ATOM 1466 O O . ALA A 1 190 ? -17.688 50.562 13.359 1 97.56 190 ALA A O 1
ATOM 1467 N N . LEU A 1 191 ? -15.516 50.375 13.117 1 98 191 LEU A N 1
ATOM 1468 C CA . LEU A 1 191 ? -15.367 49.281 14.086 1 98 191 LEU A CA 1
ATOM 1469 C C . LEU A 1 191 ? -15.352 49.844 15.508 1 98 191 LEU A C 1
ATOM 1471 O O . LEU A 1 191 ? -15.523 49.094 16.469 1 98 191 LEU A O 1
ATOM 1475 N N . ARG A 1 192 ? -15.164 51.219 15.602 1 96.12 192 ARG A N 1
ATOM 1476 C CA . ARG A 1 192 ? -15.117 51.844 16.922 1 96.12 192 ARG A CA 1
ATOM 1477 C C . ARG A 1 192 ? -16.391 51.594 17.703 1 96.12 192 ARG A C 1
ATOM 1479 O O . ARG A 1 192 ? -17.5 51.781 17.188 1 96.12 192 ARG A O 1
ATOM 1486 N N . GLY A 1 193 ? -16.203 51.094 18.906 1 94.69 193 GLY A N 1
ATOM 1487 C CA . GLY A 1 193 ? -17.344 50.844 19.781 1 94.69 193 GLY A CA 1
ATOM 1488 C C . GLY A 1 193 ? -17.969 49.469 19.609 1 94.69 193 GLY A C 1
ATOM 1489 O O . GLY A 1 193 ? -18.797 49.062 20.422 1 94.69 193 GLY A O 1
ATOM 1490 N N . LEU A 1 194 ? -17.703 48.844 18.547 1 97.56 194 LEU A N 1
ATOM 1491 C CA . LEU A 1 194 ? -18.156 47.469 18.375 1 97.56 194 LEU A CA 1
ATOM 1492 C C . LEU A 1 194 ? -17.297 46.5 19.188 1 97.56 194 LEU A C 1
ATOM 1494 O O . LEU A 1 194 ? -16.172 46.844 19.578 1 97.56 194 LEU A O 1
ATOM 1498 N N . PRO A 1 195 ? -17.812 45.375 19.531 1 97.81 195 PRO A N 1
ATOM 1499 C CA . PRO A 1 195 ? -17.109 44.469 20.469 1 97.81 195 PRO A CA 1
ATOM 1500 C C . PRO A 1 195 ? -15.984 43.688 19.781 1 97.81 195 PRO A C 1
ATOM 1502 O O . PRO A 1 195 ? -15.93 42.469 19.906 1 97.81 195 PRO A O 1
ATOM 1505 N N . PHE A 1 196 ? -15.109 44.312 19.156 1 98.56 196 PHE A N 1
ATOM 1506 C CA . PHE A 1 196 ? -13.883 43.75 18.609 1 98.56 196 PHE A CA 1
ATOM 1507 C C . PHE A 1 196 ? -12.688 44.094 19.484 1 98.56 196 PHE A C 1
ATOM 1509 O O . PHE A 1 196 ? -12.703 45.094 20.188 1 98.56 196 PHE A O 1
ATOM 1516 N N . ASP A 1 197 ? -11.719 43.25 19.453 1 98.62 197 ASP A N 1
ATOM 1517 C CA . ASP A 1 197 ? -10.484 43.469 20.203 1 98.62 197 ASP A CA 1
ATOM 1518 C C . ASP A 1 197 ? -9.305 43.719 19.266 1 98.62 197 ASP A C 1
ATOM 1520 O O . ASP A 1 197 ? -8.359 44.406 19.641 1 98.62 197 ASP A O 1
ATOM 1524 N N . VAL A 1 198 ? -9.328 43.125 18.109 1 98.75 198 VAL A N 1
ATOM 1525 C CA . VAL A 1 198 ? -8.188 43.125 17.203 1 98.75 198 VAL A CA 1
ATOM 1526 C C . VAL A 1 198 ? -8.648 43.469 15.789 1 98.75 198 VAL A C 1
ATOM 1528 O O . VAL A 1 198 ? -9.734 43.062 15.367 1 98.75 198 VAL A O 1
ATOM 1531 N N . VAL A 1 199 ? -7.914 44.281 15.109 1 98.81 199 VAL A N 1
ATOM 1532 C CA . VAL A 1 199 ? -8.016 44.406 13.656 1 98.81 199 VAL A CA 1
ATOM 1533 C C . VAL A 1 199 ? -6.812 43.75 12.984 1 98.81 199 VAL A C 1
ATOM 1535 O O . VAL A 1 199 ? -5.676 44.188 13.172 1 98.81 199 VAL A O 1
ATOM 1538 N N . GLN A 1 200 ? -7.066 42.719 12.312 1 98.81 200 GLN A N 1
ATOM 1539 C CA . GLN A 1 200 ? -6.031 42.031 11.547 1 98.81 200 GLN A CA 1
ATOM 1540 C C . GLN A 1 200 ? -6.035 42.5 10.094 1 98.81 200 GLN A C 1
ATOM 1542 O O . GLN A 1 200 ? -6.91 42.125 9.312 1 98.81 200 GLN A O 1
ATOM 1547 N N . VAL A 1 201 ? -5.039 43.281 9.727 1 98.75 201 VAL A N 1
ATOM 1548 C CA . VAL A 1 201 ? -4.832 43.656 8.336 1 98.75 201 VAL A CA 1
ATOM 1549 C C . VAL A 1 201 ? -4.133 42.531 7.59 1 98.75 201 VAL A C 1
ATOM 1551 O O . VAL A 1 201 ? -2.998 42.156 7.918 1 98.75 201 VAL A O 1
ATOM 1554 N N . ASP A 1 202 ? -4.789 42 6.645 1 98.38 202 ASP A N 1
ATOM 1555 C CA . ASP A 1 202 ? -4.27 40.844 5.965 1 98.38 202 ASP A CA 1
ATOM 1556 C C . ASP A 1 202 ? -3.488 41.219 4.711 1 98.38 202 ASP A C 1
ATOM 1558 O O . ASP A 1 202 ? -3.113 42.375 4.543 1 98.38 202 ASP A O 1
ATOM 1562 N N . ASP A 1 203 ? -3.152 40.281 3.898 1 98.12 203 ASP A N 1
ATOM 1563 C CA . ASP A 1 203 ? -2.307 40.375 2.713 1 98.12 203 ASP A CA 1
ATOM 1564 C C . ASP A 1 203 ? -2.738 41.562 1.82 1 98.12 203 ASP A C 1
ATOM 1566 O O . ASP A 1 203 ? -3.9 41.969 1.841 1 98.12 203 ASP A O 1
ATOM 1570 N N . GLY A 1 204 ? -1.799 42.094 1.137 1 97.88 204 GLY A N 1
ATOM 1571 C CA . GLY A 1 204 ? -2.08 43.125 0.155 1 97.88 204 GLY A CA 1
ATOM 1572 C C . GLY A 1 204 ? -1.445 44.469 0.497 1 97.88 204 GLY A C 1
ATOM 1573 O O . GLY A 1 204 ? -1.446 45.406 -0.322 1 97.88 204 GLY A O 1
ATOM 1574 N N . TRP A 1 205 ? -0.789 44.594 1.639 1 98.44 205 TRP A N 1
ATOM 1575 C CA . TRP A 1 205 ? -0.252 45.875 2.125 1 98.44 205 TRP A CA 1
ATOM 1576 C C . TRP A 1 205 ? 1.205 46.031 1.707 1 98.44 205 TRP A C 1
ATOM 1578 O O . TRP A 1 205 ? 1.718 47.156 1.663 1 98.44 205 TRP A O 1
ATOM 1588 N N . GLU A 1 206 ? 1.905 44.938 1.481 1 98.44 206 GLU A N 1
ATOM 1589 C CA . GLU A 1 206 ? 3.352 44.938 1.287 1 98.44 206 GLU A CA 1
ATOM 1590 C C . GLU A 1 206 ? 3.713 45.156 -0.178 1 98.44 206 GLU A C 1
ATOM 1592 O O . GLU A 1 206 ? 2.881 44.969 -1.065 1 98.44 206 GLU A O 1
ATOM 1597 N N . ARG A 1 207 ? 4.922 45.5 -0.433 1 97.94 207 ARG A N 1
ATOM 1598 C CA . ARG A 1 207 ? 5.414 45.688 -1.797 1 97.94 207 ARG A CA 1
ATOM 1599 C C . ARG A 1 207 ? 5.371 44.344 -2.555 1 97.94 207 ARG A C 1
ATOM 1601 O O . ARG A 1 207 ? 4.984 44.312 -3.725 1 97.94 207 ARG A O 1
ATOM 1608 N N . ALA A 1 208 ? 5.816 43.375 -1.882 1 97.62 208 ALA A N 1
ATOM 1609 C CA . ALA A 1 208 ? 5.746 42 -2.33 1 97.62 208 ALA A CA 1
ATOM 1610 C C . ALA A 1 208 ? 5.902 41.031 -1.158 1 97.62 208 ALA A C 1
ATOM 1612 O O . ALA A 1 208 ? 6.449 41.406 -0.115 1 97.62 208 ALA A O 1
ATOM 1613 N N . VAL A 1 209 ? 5.371 39.844 -1.291 1 98.31 209 VAL A N 1
ATOM 1614 C CA . VAL A 1 209 ? 5.727 38.812 -0.321 1 98.31 209 VAL A CA 1
ATOM 1615 C C . VAL A 1 209 ? 7.238 38.594 -0.312 1 98.31 209 VAL A C 1
ATOM 1617 O O . VAL A 1 209 ? 7.84 38.312 -1.349 1 98.31 209 VAL A O 1
ATOM 1620 N N . GLY A 1 210 ? 7.859 38.875 0.798 1 98.31 210 GLY A N 1
ATOM 1621 C CA . GLY A 1 210 ? 9.312 38.906 0.907 1 98.31 210 GLY A CA 1
ATOM 1622 C C . GLY A 1 210 ? 9.867 40.312 1.085 1 98.31 210 GLY A C 1
ATOM 1623 O O . GLY A 1 210 ? 11.008 40.469 1.514 1 98.31 210 GLY A O 1
ATOM 1624 N N . ASP A 1 211 ? 9.141 41.25 0.572 1 98.44 211 ASP A N 1
ATOM 1625 C CA . ASP A 1 211 ? 9.461 42.656 0.757 1 98.44 211 ASP A CA 1
ATOM 1626 C C . ASP A 1 211 ? 8.453 43.344 1.681 1 98.44 211 ASP A C 1
ATOM 1628 O O . ASP A 1 211 ? 7.492 43.938 1.214 1 98.44 211 ASP A O 1
ATOM 1632 N N . TRP A 1 212 ? 8.711 43.344 2.945 1 98.31 212 TRP A N 1
ATOM 1633 C CA . TRP A 1 212 ? 7.742 43.719 3.967 1 98.31 212 TRP A CA 1
ATOM 1634 C C . TRP A 1 212 ? 7.828 45.219 4.285 1 98.31 212 TRP A C 1
ATOM 1636 O O . TRP A 1 212 ? 8.094 45.594 5.43 1 98.31 212 TRP A O 1
ATOM 1646 N N . GLU A 1 213 ? 7.582 45.938 3.275 1 97.38 213 GLU A N 1
ATOM 1647 C CA . GLU A 1 213 ? 7.41 47.406 3.324 1 97.38 213 GLU A CA 1
ATOM 1648 C C . GLU A 1 213 ? 6.066 47.812 2.736 1 97.38 213 GLU A C 1
ATOM 1650 O O . GLU A 1 213 ? 5.543 47.156 1.841 1 97.38 213 GLU A O 1
ATOM 1655 N N . ALA A 1 214 ? 5.574 48.938 3.26 1 98 214 ALA A N 1
ATOM 1656 C CA . ALA A 1 214 ? 4.281 49.406 2.77 1 98 214 ALA A CA 1
ATOM 1657 C C . ALA A 1 214 ? 4.344 49.719 1.277 1 98 214 ALA A C 1
ATOM 1659 O O . ALA A 1 214 ? 5.324 50.281 0.799 1 98 214 ALA A O 1
ATOM 1660 N N . ASN A 1 215 ? 3.396 49.281 0.6 1 98.19 215 ASN A N 1
ATOM 1661 C CA . ASN A 1 215 ? 3.316 49.656 -0.804 1 98.19 215 ASN A CA 1
ATOM 1662 C C . ASN A 1 215 ? 2.609 51 -0.977 1 98.19 215 ASN A C 1
ATOM 1664 O O . ASN A 1 215 ? 2.377 51.719 -0.001 1 98.19 215 ASN A O 1
ATOM 1668 N N . ASP A 1 216 ? 2.275 51.375 -2.232 1 97.81 216 ASP A N 1
ATOM 1669 C CA . ASP A 1 216 ? 1.781 52.719 -2.557 1 97.81 216 ASP A CA 1
ATOM 1670 C C . ASP A 1 216 ? 0.351 52.906 -2.059 1 97.81 216 ASP A C 1
ATOM 1672 O O . ASP A 1 216 ? -0.133 54.031 -1.963 1 97.81 216 ASP A O 1
ATOM 1676 N N . LYS A 1 217 ? -0.334 51.875 -1.736 1 98.38 217 LYS A N 1
ATOM 1677 C CA . LYS A 1 217 ? -1.707 51.938 -1.245 1 98.38 217 LYS A CA 1
ATOM 1678 C C . LYS A 1 217 ? -1.751 52.438 0.192 1 98.38 217 LYS A C 1
ATOM 1680 O O . LYS A 1 217 ? -2.816 52.812 0.693 1 98.38 217 LYS A O 1
ATOM 1685 N N . PHE A 1 218 ? -0.58 52.469 0.838 1 98.56 218 PHE A N 1
ATOM 1686 C CA . PHE A 1 218 ? -0.447 52.938 2.207 1 98.56 218 PHE A CA 1
ATOM 1687 C C . PHE A 1 218 ? 0.59 54.062 2.289 1 98.56 218 PHE A C 1
ATOM 1689 O O . PHE A 1 218 ? 1.638 53.875 2.916 1 98.56 218 PHE A O 1
ATOM 1696 N N . PRO A 1 219 ? 0.239 55.188 1.841 1 97.81 219 PRO A N 1
ATOM 1697 C CA . PRO A 1 219 ? 1.205 56.281 1.718 1 97.81 219 PRO A CA 1
ATOM 1698 C C . PRO A 1 219 ? 1.691 56.812 3.072 1 97.81 219 PRO A C 1
ATOM 1700 O O . PRO A 1 219 ? 2.799 57.344 3.172 1 97.81 219 PRO A O 1
ATOM 1703 N N . SER A 1 220 ? 0.903 56.625 4.117 1 98.12 220 SER A N 1
ATOM 1704 C CA . SER A 1 220 ? 1.305 57.125 5.43 1 98.12 220 SER A CA 1
ATOM 1705 C C . SER A 1 220 ? 2.152 56.094 6.168 1 98.12 220 SER A C 1
ATOM 1707 O O . SER A 1 220 ? 2.662 56.375 7.258 1 98.12 220 SER A O 1
ATOM 1709 N N . GLY A 1 221 ? 2.205 54.938 5.59 1 98 221 GLY A N 1
ATOM 1710 C CA . GLY A 1 221 ? 3.002 53.875 6.191 1 98 221 GLY A CA 1
ATOM 1711 C C . GLY A 1 221 ? 2.215 53.031 7.164 1 98 221 GLY A C 1
ATOM 1712 O O . GLY A 1 221 ? 1.093 53.375 7.539 1 98 221 GLY A O 1
ATOM 1713 N N . MET A 1 222 ? 2.854 52 7.617 1 98.38 222 MET A N 1
ATOM 1714 C CA . MET A 1 222 ? 2.158 51 8.43 1 98.38 222 MET A CA 1
ATOM 1715 C C . MET A 1 222 ? 2.1 51.438 9.891 1 98.38 222 MET A C 1
ATOM 1717 O O . MET A 1 222 ? 1.157 51.094 10.609 1 98.38 222 MET A O 1
ATOM 1721 N N . ARG A 1 223 ? 3.107 52.188 10.344 1 98.5 223 ARG A N 1
ATOM 1722 C CA . ARG A 1 223 ? 3.027 52.719 11.695 1 98.5 223 ARG A CA 1
ATOM 1723 C C . ARG A 1 223 ? 1.781 53.594 11.852 1 98.5 223 ARG A C 1
ATOM 1725 O O . ARG A 1 223 ? 1.079 53.5 12.859 1 98.5 223 ARG A O 1
ATOM 1732 N N . ALA A 1 224 ? 1.534 54.375 10.836 1 98.38 224 ALA A N 1
ATOM 1733 C CA . ALA A 1 224 ? 0.36 55.25 10.875 1 98.38 224 ALA A CA 1
ATOM 1734 C C . ALA A 1 224 ? -0.925 54.438 10.953 1 98.38 224 ALA A C 1
ATOM 1736 O O . ALA A 1 224 ? -1.864 54.812 11.664 1 98.38 224 ALA A O 1
ATOM 1737 N N . LEU A 1 225 ? -0.975 53.438 10.203 1 98.38 225 LEU A N 1
ATOM 1738 C CA . LEU A 1 225 ? -2.148 52.594 10.234 1 98.38 225 LEU A CA 1
ATOM 1739 C C . LEU A 1 225 ? -2.324 51.969 11.609 1 98.38 225 LEU A C 1
ATOM 1741 O O . LEU A 1 225 ? -3.439 51.906 12.141 1 98.38 225 LEU A O 1
ATOM 1745 N N . ALA A 1 226 ? -1.25 51.438 12.234 1 98.69 226 ALA A N 1
ATOM 1746 C CA . ALA A 1 226 ? -1.3 50.844 13.57 1 98.69 226 ALA A CA 1
ATOM 1747 C C . ALA A 1 226 ? -1.797 51.875 14.594 1 98.69 226 ALA A C 1
ATOM 1749 O O . ALA A 1 226 ? -2.586 51.531 15.477 1 98.69 226 ALA A O 1
ATOM 1750 N N . ASP A 1 227 ? -1.312 53.031 14.438 1 98.38 227 ASP A N 1
ATOM 1751 C CA . ASP A 1 227 ? -1.733 54.094 15.336 1 98.38 227 ASP A CA 1
ATOM 1752 C C . ASP A 1 227 ? -3.236 54.344 15.219 1 98.38 227 ASP A C 1
ATOM 1754 O O . ASP A 1 227 ? -3.912 54.562 16.234 1 98.38 227 ASP A O 1
ATOM 1758 N N . ARG A 1 228 ? -3.715 54.375 14 1 98.06 228 ARG A N 1
ATOM 1759 C CA . ARG A 1 228 ? -5.145 54.562 13.781 1 98.06 228 ARG A CA 1
ATOM 1760 C C . ARG A 1 228 ? -5.965 53.469 14.438 1 98.06 228 ARG A C 1
ATOM 1762 O O . ARG A 1 228 ? -7.023 53.719 15.008 1 98.06 228 ARG A O 1
ATOM 1769 N N . ILE A 1 229 ? -5.516 52.281 14.328 1 98.75 229 ILE A N 1
ATOM 1770 C CA . ILE A 1 229 ? -6.199 51.156 14.93 1 98.75 229 ILE A CA 1
ATOM 1771 C C . ILE A 1 229 ? -6.184 51.281 16.453 1 98.75 229 ILE A C 1
ATOM 1773 O O . ILE A 1 229 ? -7.211 51.094 17.109 1 98.75 229 ILE A O 1
ATOM 1777 N N . THR A 1 230 ? -5.027 51.656 17 1 98.44 230 THR A N 1
ATOM 1778 C CA . THR A 1 230 ? -4.871 51.875 18.438 1 98.44 230 THR A CA 1
ATOM 1779 C C . THR A 1 230 ? -5.766 53 18.922 1 98.44 230 THR A C 1
ATOM 1781 O O . THR A 1 230 ? -6.387 52.875 19.984 1 98.44 230 THR A O 1
ATOM 1784 N N . ASP A 1 231 ? -5.809 54 18.141 1 97.81 231 ASP A N 1
ATOM 1785 C CA . ASP A 1 231 ? -6.629 55.156 18.5 1 97.81 231 ASP A CA 1
ATOM 1786 C C . ASP A 1 231 ? -8.109 54.781 18.547 1 97.81 231 ASP A C 1
ATOM 1788 O O . ASP A 1 231 ? -8.883 55.406 19.281 1 97.81 231 ASP A O 1
ATOM 1792 N N . ALA A 1 232 ? -8.414 53.844 17.75 1 97.94 232 ALA A N 1
ATOM 1793 C CA . ALA A 1 232 ? -9.805 53.375 17.719 1 97.94 232 ALA A CA 1
ATOM 1794 C C . ALA A 1 232 ? -10.086 52.438 18.875 1 97.94 232 ALA A C 1
ATOM 1796 O O . ALA A 1 232 ? -11.203 51.938 19.031 1 97.94 232 ALA A O 1
ATOM 1797 N N . GLY A 1 233 ? -9.07 52.156 19.703 1 97.69 233 GLY A N 1
ATOM 1798 C CA . GLY A 1 233 ? -9.227 51.281 20.875 1 97.69 233 GLY A CA 1
ATOM 1799 C C . GLY A 1 233 ? -9.039 49.812 20.562 1 97.69 233 GLY A C 1
ATOM 1800 O O . GLY A 1 233 ? -9.469 48.969 21.328 1 97.69 233 GLY A O 1
ATOM 1801 N N . LEU A 1 234 ? -8.523 49.5 19.484 1 98.56 234 LEU A N 1
ATOM 1802 C CA . LEU A 1 234 ? -8.344 48.125 19.031 1 98.56 234 LEU A CA 1
ATOM 1803 C C . LEU A 1 234 ? -6.859 47.781 18.938 1 98.56 234 LEU A C 1
ATOM 1805 O O . LEU A 1 234 ? -6.016 48.656 18.812 1 98.56 234 LEU A O 1
ATOM 1809 N N . ARG A 1 235 ? -6.496 46.531 19.109 1 98.56 235 ARG A N 1
ATOM 1810 C CA . ARG A 1 235 ? -5.129 46.031 18.953 1 98.56 235 ARG A CA 1
ATOM 1811 C C . ARG A 1 235 ? -4.77 45.906 17.484 1 98.56 235 ARG A C 1
ATOM 1813 O O . ARG A 1 235 ? -5.492 45.25 16.719 1 98.56 235 ARG A O 1
ATOM 1820 N N . PRO A 1 236 ? -3.695 46.469 17.031 1 98.81 236 PRO A N 1
ATOM 1821 C CA . PRO A 1 236 ? -3.291 46.312 15.633 1 98.81 236 PRO A CA 1
ATOM 1822 C C . PRO A 1 236 ? -2.717 44.938 15.32 1 98.81 236 PRO A C 1
ATOM 1824 O O . PRO A 1 236 ? -1.789 44.469 16 1 98.81 236 PRO A O 1
ATOM 1827 N N . GLY A 1 237 ? -3.252 44.281 14.352 1 98.88 237 GLY A N 1
ATOM 1828 C CA . GLY A 1 237 ? -2.768 43 13.844 1 98.88 237 GLY A CA 1
ATOM 1829 C C . GLY A 1 237 ? -2.328 43.062 12.398 1 98.88 237 GLY A C 1
ATOM 1830 O O . GLY A 1 237 ? -2.873 43.844 11.609 1 98.88 237 GLY A O 1
ATOM 1831 N N . LEU A 1 238 ? -1.399 42.219 12.008 1 98.88 238 LEU A N 1
ATOM 1832 C CA . LEU A 1 238 ? -0.849 42.25 10.656 1 98.88 238 LEU A CA 1
ATOM 1833 C C . LEU A 1 238 ? -0.543 40.844 10.156 1 98.88 238 LEU A C 1
ATOM 1835 O O . LEU A 1 238 ? -0.009 40 10.906 1 98.88 238 LEU A O 1
ATOM 1839 N N . TRP A 1 239 ? -0.944 40.625 8.961 1 98.81 239 TRP A N 1
ATOM 1840 C CA . TRP A 1 239 ? -0.565 39.406 8.242 1 98.81 239 TRP A CA 1
ATOM 1841 C C . TRP A 1 239 ? 0.843 39.531 7.672 1 98.81 239 TRP A C 1
ATOM 1843 O O . TRP A 1 239 ? 1.183 40.531 7.051 1 98.81 239 TRP A O 1
ATOM 1853 N N . ILE A 1 240 ? 1.655 38.562 7.867 1 98.75 240 ILE A N 1
ATOM 1854 C CA . ILE A 1 240 ? 2.986 38.469 7.277 1 98.75 240 ILE A CA 1
ATOM 1855 C C . ILE A 1 240 ? 3.312 37 6.988 1 98.75 240 ILE A C 1
ATOM 1857 O O . ILE A 1 240 ? 2.871 36.094 7.707 1 98.75 240 ILE A O 1
ATOM 1861 N N . ALA A 1 241 ? 4.031 36.688 5.949 1 98.81 241 ALA A N 1
ATOM 1862 C CA . ALA A 1 241 ? 4.594 35.375 5.641 1 98.81 241 ALA A CA 1
ATOM 1863 C C . ALA A 1 241 ? 6.117 35.406 5.699 1 98.81 241 ALA A C 1
ATOM 1865 O O . ALA A 1 241 ? 6.785 35.312 4.664 1 98.81 241 ALA A O 1
ATOM 1866 N N . PRO A 1 242 ? 6.586 35.406 6.836 1 98.69 242 PRO A N 1
ATOM 1867 C CA . PRO A 1 242 ? 7.969 35.844 7.031 1 98.69 242 PRO A CA 1
ATOM 1868 C C . PRO A 1 242 ? 8.984 34.812 6.547 1 98.69 242 PRO A C 1
ATOM 1870 O O . PRO A 1 242 ? 10.18 35.094 6.449 1 98.69 242 PRO A O 1
ATOM 1873 N N . PHE A 1 243 ? 8.578 33.562 6.266 1 98.81 243 PHE A N 1
ATOM 1874 C CA . PHE A 1 243 ? 9.523 32.5 5.902 1 98.81 243 PHE A CA 1
ATOM 1875 C C . PHE A 1 243 ? 9.688 32.438 4.391 1 98.81 243 PHE A C 1
ATOM 1877 O O . PHE A 1 243 ? 10.594 31.75 3.893 1 98.81 243 PHE A O 1
ATOM 1884 N N . ILE A 1 244 ? 8.812 33.125 3.629 1 98.81 244 ILE A N 1
ATOM 1885 C CA . ILE A 1 244 ? 8.828 32.906 2.189 1 98.81 244 ILE A CA 1
ATOM 1886 C C . ILE A 1 244 ? 9.117 34.188 1.453 1 98.81 244 ILE A C 1
ATOM 1888 O O . ILE A 1 244 ? 9.039 35.281 2.041 1 98.81 244 ILE A O 1
ATOM 1892 N N . VAL A 1 245 ? 9.523 34.031 0.237 1 98.56 245 VAL A N 1
ATOM 1893 C CA . VAL A 1 245 ? 9.781 35.156 -0.678 1 98.56 245 VAL A CA 1
ATOM 1894 C C . VAL A 1 245 ? 9.32 34.781 -2.084 1 98.56 245 VAL A C 1
ATOM 1896 O O . VAL A 1 245 ? 9.469 33.625 -2.512 1 98.56 245 VAL A O 1
ATOM 1899 N N . LEU A 1 246 ? 8.734 35.75 -2.738 1 98.5 246 LEU A N 1
ATOM 1900 C CA . LEU A 1 246 ? 8.461 35.531 -4.156 1 98.5 246 LEU A CA 1
ATOM 1901 C C . LEU A 1 246 ? 9.719 35.75 -4.988 1 98.5 246 LEU A C 1
ATOM 1903 O O . LEU A 1 246 ? 10.523 36.625 -4.691 1 98.5 246 LEU A O 1
ATOM 1907 N N . PRO A 1 247 ? 9.867 34.969 -6.023 1 97.5 247 PRO A N 1
ATOM 1908 C CA . PRO A 1 247 ? 11.07 35.094 -6.855 1 97.5 247 PRO A CA 1
ATOM 1909 C C . PRO A 1 247 ? 11.258 36.531 -7.398 1 97.5 247 PRO A C 1
ATOM 1911 O O . PRO A 1 247 ? 12.398 36.969 -7.594 1 97.5 247 PRO A O 1
ATOM 1914 N N . GLY A 1 248 ? 10.266 37.219 -7.613 1 96.88 248 GLY A N 1
ATOM 1915 C CA . GLY A 1 248 ? 10.336 38.562 -8.18 1 96.88 248 GLY A CA 1
ATOM 1916 C C . GLY A 1 248 ? 10.57 39.656 -7.137 1 96.88 248 GLY A C 1
ATOM 1917 O O . GLY A 1 248 ? 10.742 40.812 -7.473 1 96.88 248 GLY A O 1
ATOM 1918 N N . SER A 1 249 ? 10.625 39.344 -5.879 1 98.19 249 SER A N 1
ATOM 1919 C CA . SER A 1 249 ? 10.812 40.312 -4.805 1 98.19 249 SER A CA 1
ATOM 1920 C C . SER A 1 249 ? 12.227 40.875 -4.805 1 98.19 249 SER A C 1
ATOM 1922 O O . SER A 1 249 ? 13.148 40.25 -5.332 1 98.19 249 SER A O 1
ATOM 1924 N N . ARG A 1 250 ? 12.383 42.031 -4.258 1 98.12 250 ARG A N 1
ATOM 1925 C CA . ARG A 1 250 ? 13.695 42.625 -4.102 1 98.12 250 ARG A CA 1
ATOM 1926 C C . ARG A 1 250 ? 14.602 41.781 -3.227 1 98.12 250 ARG A C 1
ATOM 1928 O O . ARG A 1 250 ? 15.789 41.625 -3.527 1 98.12 250 ARG A O 1
ATOM 1935 N N . THR A 1 251 ? 14.094 41.25 -2.154 1 98.25 251 THR A N 1
ATOM 1936 C CA . THR A 1 251 ? 14.859 40.406 -1.244 1 98.25 251 THR A CA 1
ATOM 1937 C C . THR A 1 251 ? 15.43 39.219 -1.976 1 98.25 251 THR A C 1
ATOM 1939 O O . THR A 1 251 ? 16.609 38.875 -1.827 1 98.25 251 THR A O 1
ATOM 1942 N N . ALA A 1 252 ? 14.617 38.531 -2.781 1 98.06 252 ALA A N 1
ATOM 1943 C CA . ALA A 1 252 ? 15.07 37.375 -3.537 1 98.06 252 ALA A CA 1
ATOM 1944 C C . ALA A 1 252 ? 16.188 37.75 -4.512 1 98.06 252 ALA A C 1
ATOM 1946 O O . ALA A 1 252 ? 17.141 36.969 -4.707 1 98.06 252 ALA A O 1
ATOM 1947 N N . ARG A 1 253 ? 16.047 38.875 -5.105 1 97.44 253 ARG A N 1
ATOM 1948 C CA . ARG A 1 253 ? 16.984 39.312 -6.137 1 97.44 253 ARG A CA 1
ATOM 1949 C C . ARG A 1 253 ? 18.281 39.812 -5.52 1 97.44 253 ARG A C 1
ATOM 1951 O O . ARG A 1 253 ? 19.375 39.562 -6.035 1 97.44 253 ARG A O 1
ATOM 1958 N N . GLN A 1 254 ? 18.172 40.531 -4.453 1 98.12 254 GLN A N 1
ATOM 1959 C CA . GLN A 1 254 ? 19.328 41.25 -3.91 1 98.12 254 GLN A CA 1
ATOM 1960 C C . GLN A 1 254 ? 20.016 40.406 -2.834 1 98.12 254 GLN A C 1
ATOM 1962 O O . GLN A 1 254 ? 21.203 40.625 -2.547 1 98.12 254 GLN A O 1
ATOM 1967 N N . ARG A 1 255 ? 19.312 39.5 -2.25 1 98.19 255 ARG A N 1
ATOM 1968 C CA . ARG A 1 255 ? 19.891 38.719 -1.183 1 98.19 255 ARG A CA 1
ATOM 1969 C C . ARG A 1 255 ? 19.594 37.219 -1.399 1 98.19 255 ARG A C 1
ATOM 1971 O O . ARG A 1 255 ? 19.062 36.562 -0.512 1 98.19 255 ARG A O 1
ATOM 1978 N N . PRO A 1 256 ? 20.031 36.719 -2.533 1 97.88 256 PRO A N 1
ATOM 1979 C CA . PRO A 1 256 ? 19.734 35.312 -2.85 1 97.88 256 PRO A CA 1
ATOM 1980 C C . PRO A 1 256 ? 20.422 34.344 -1.891 1 97.88 256 PRO A C 1
ATOM 1982 O O . PRO A 1 256 ? 20.031 33.156 -1.805 1 97.88 256 PRO A O 1
ATOM 1985 N N . GLU A 1 257 ? 21.391 34.781 -1.146 1 97.62 257 GLU A N 1
ATOM 1986 C CA . GLU A 1 257 ? 22.125 33.906 -0.225 1 97.62 257 GLU A CA 1
ATOM 1987 C C . GLU A 1 257 ? 21.234 33.469 0.943 1 97.62 257 GLU A C 1
ATOM 1989 O O . GLU A 1 257 ? 21.562 32.531 1.647 1 97.62 257 GLU A O 1
ATOM 1994 N N . LEU A 1 258 ? 20.156 34.188 1.173 1 98.62 258 LEU A N 1
ATOM 1995 C CA . LEU A 1 258 ? 19.281 33.906 2.299 1 98.62 258 LEU A CA 1
ATOM 1996 C C . LEU A 1 258 ? 18.438 32.656 2.018 1 98.62 258 LEU A C 1
ATOM 1998 O O . LEU A 1 258 ? 17.828 32.094 2.93 1 98.62 258 LEU A O 1
ATOM 2002 N N . LEU A 1 259 ? 18.406 32.219 0.752 1 98.75 259 LEU A N 1
ATOM 2003 C CA . LEU A 1 259 ? 17.406 31.25 0.304 1 98.75 259 LEU A CA 1
ATOM 2004 C C . LEU A 1 259 ? 17.891 29.828 0.575 1 98.75 259 LEU A C 1
ATOM 2006 O O . LEU A 1 259 ? 19.078 29.531 0.446 1 98.75 259 LEU A O 1
ATOM 2010 N N . LEU A 1 260 ? 16.938 28.969 0.932 1 98.69 260 LEU A N 1
ATOM 2011 C CA . LEU A 1 260 ? 17.188 27.531 0.959 1 98.69 260 LEU A CA 1
ATOM 2012 C C . LEU A 1 260 ? 17.391 26.984 -0.451 1 98.69 260 LEU A C 1
ATOM 2014 O O . LEU A 1 260 ? 16.672 27.359 -1.376 1 98.69 260 LEU A O 1
ATOM 2018 N N . ARG A 1 261 ? 18.359 26.156 -0.601 1 98.25 261 ARG A N 1
ATOM 2019 C CA . ARG A 1 261 ? 18.672 25.578 -1.907 1 98.25 261 ARG A CA 1
ATOM 2020 C C . ARG A 1 261 ? 18.609 24.062 -1.87 1 98.25 261 ARG A C 1
ATOM 2022 O O . ARG A 1 261 ? 18.734 23.453 -0.802 1 98.25 261 ARG A O 1
ATOM 2029 N N . ASP A 1 262 ? 18.391 23.516 -3.037 1 97.31 262 ASP A N 1
ATOM 2030 C CA . ASP A 1 262 ? 18.391 22.062 -3.137 1 97.31 262 ASP A CA 1
ATOM 2031 C C . ASP A 1 262 ? 19.781 21.531 -3.445 1 97.31 262 ASP A C 1
ATOM 2033 O O . ASP A 1 262 ? 20.766 22.281 -3.418 1 97.31 262 ASP A O 1
ATOM 2037 N N . GLY A 1 263 ? 19.875 20.188 -3.693 1 95.38 263 GLY A N 1
ATOM 2038 C CA . GLY A 1 263 ? 21.156 19.547 -3.939 1 95.38 263 GLY A CA 1
ATOM 2039 C C . GLY A 1 263 ? 21.859 20.062 -5.188 1 95.38 263 GLY A C 1
ATOM 2040 O O . GLY A 1 263 ? 23.078 19.938 -5.316 1 95.38 263 GLY A O 1
ATOM 2041 N N . ARG A 1 264 ? 21.172 20.734 -6.137 1 96.06 264 ARG A N 1
ATOM 2042 C CA . ARG A 1 264 ? 21.734 21.25 -7.383 1 96.06 264 ARG A CA 1
ATOM 2043 C C . ARG A 1 264 ? 22.094 22.719 -7.258 1 96.06 264 ARG A C 1
ATOM 2045 O O . ARG A 1 264 ? 22.531 23.344 -8.227 1 96.06 264 ARG A O 1
ATOM 2052 N N . GLY A 1 265 ? 21.75 23.297 -6.047 1 96.88 265 GLY A N 1
ATOM 2053 C CA . GLY A 1 265 ? 22.062 24.688 -5.789 1 96.88 265 GLY A CA 1
ATOM 2054 C C . GLY A 1 265 ? 20.953 25.641 -6.195 1 96.88 265 GLY A C 1
ATOM 2055 O O . GLY A 1 265 ? 21.156 26.859 -6.199 1 96.88 265 GLY A O 1
ATOM 2056 N N . GLU A 1 266 ? 19.875 25.188 -6.531 1 97.94 266 GLU A N 1
ATOM 2057 C CA . GLU A 1 266 ? 18.766 26.031 -6.953 1 97.94 266 GLU A CA 1
ATOM 2058 C C . GLU A 1 266 ? 17.844 26.344 -5.777 1 97.94 266 GLU A C 1
ATOM 2060 O O . GLU A 1 266 ? 17.688 25.531 -4.863 1 97.94 266 GLU A O 1
ATOM 2065 N N . PRO A 1 267 ? 17.25 27.562 -5.789 1 98.38 267 PRO A N 1
ATOM 2066 C CA . PRO A 1 267 ? 16.312 27.859 -4.715 1 98.38 267 PRO A CA 1
ATOM 2067 C C . PRO A 1 267 ? 15.172 26.844 -4.625 1 98.38 267 PRO A C 1
ATOM 2069 O O . PRO A 1 267 ? 14.648 26.406 -5.652 1 98.38 267 PRO A O 1
ATOM 2072 N N . VAL A 1 268 ? 14.805 26.5 -3.484 1 98.38 268 VAL A N 1
ATOM 2073 C CA . VAL A 1 268 ? 13.766 25.5 -3.268 1 98.38 268 VAL A CA 1
ATOM 2074 C C . VAL A 1 268 ? 12.391 26.141 -3.426 1 98.38 268 VAL A C 1
ATOM 2076 O O . VAL A 1 268 ? 12.102 27.172 -2.814 1 98.38 268 VAL A O 1
ATOM 2079 N N . VAL A 1 269 ? 11.547 25.578 -4.254 1 98.31 269 VAL A N 1
ATOM 2080 C CA . VAL A 1 269 ? 10.133 25.938 -4.305 1 98.31 269 VAL A CA 1
ATOM 2081 C C . VAL A 1 269 ? 9.391 25.281 -3.152 1 98.31 269 VAL A C 1
ATOM 2083 O O . VAL A 1 269 ? 9.297 24.047 -3.09 1 98.31 269 VAL A O 1
ATOM 2086 N N . ALA A 1 270 ? 8.82 26.062 -2.277 1 98.25 270 ALA A N 1
ATOM 2087 C CA . ALA A 1 270 ? 8.227 25.531 -1.051 1 98.25 270 ALA A CA 1
ATOM 2088 C C . ALA A 1 270 ? 6.707 25.453 -1.173 1 98.25 270 ALA A C 1
ATOM 2090 O O . ALA A 1 270 ? 6.031 24.922 -0.283 1 98.25 270 ALA A O 1
ATOM 2091 N N . GLY A 1 271 ? 6.109 25.938 -2.201 1 97.88 271 GLY A N 1
ATOM 2092 C CA . GLY A 1 271 ? 4.68 25.953 -2.471 1 97.88 271 GLY A CA 1
ATOM 2093 C C . GLY A 1 271 ? 4.289 26.891 -3.6 1 97.88 271 GLY A C 1
ATOM 2094 O O . GLY A 1 271 ? 5.156 27.453 -4.266 1 97.88 271 GLY A O 1
ATOM 2095 N N . HIS A 1 272 ? 2.975 26.922 -3.812 1 96.88 272 HIS A N 1
ATOM 2096 C CA . HIS A 1 272 ? 2.461 27.734 -4.906 1 96.88 272 HIS A CA 1
ATOM 2097 C C . HIS A 1 272 ? 1.311 28.625 -4.441 1 96.88 272 HIS A C 1
ATOM 2099 O O . HIS A 1 272 ? 0.431 28.172 -3.705 1 96.88 272 HIS A O 1
ATOM 2105 N N . ASN A 1 273 ? 1.414 29.766 -4.668 1 95.5 273 ASN A N 1
ATOM 2106 C CA . ASN A 1 273 ? 0.414 30.812 -4.473 1 95.5 273 ASN A CA 1
ATOM 2107 C C . ASN A 1 273 ? 0.742 32.062 -5.285 1 95.5 273 ASN A C 1
ATOM 2109 O O . ASN A 1 273 ? 1.812 32.156 -5.891 1 95.5 273 ASN A O 1
ATOM 2113 N N . TRP A 1 274 ? -0.119 33 -5.508 1 95.81 274 TRP A N 1
ATOM 2114 C CA . TRP A 1 274 ? 0.059 34.25 -6.258 1 95.81 274 TRP A CA 1
ATOM 2115 C C . TRP A 1 274 ? 0.441 33.938 -7.707 1 95.81 274 TRP A C 1
ATOM 2117 O O . TRP A 1 274 ? 1.21 34.688 -8.312 1 95.81 274 TRP A O 1
ATOM 2127 N N . GLY A 1 275 ? 0.147 32.812 -8.18 1 92.94 275 GLY A N 1
ATOM 2128 C CA . GLY A 1 275 ? 0.375 32.438 -9.57 1 92.94 275 GLY A CA 1
ATOM 2129 C C . GLY A 1 275 ? 1.789 31.969 -9.836 1 92.94 275 GLY A C 1
ATOM 2130 O O . GLY A 1 275 ? 2.188 31.797 -10.992 1 92.94 275 GLY A O 1
ATOM 2131 N N . VAL A 1 276 ? 2.562 31.766 -8.75 1 95.38 276 VAL A N 1
ATOM 2132 C CA . VAL A 1 276 ? 3.945 31.344 -8.93 1 95.38 276 VAL A CA 1
ATOM 2133 C C . VAL A 1 276 ? 4.355 30.406 -7.789 1 95.38 276 VAL A C 1
ATOM 2135 O O . VAL A 1 276 ? 3.645 30.297 -6.789 1 95.38 276 VAL A O 1
ATOM 2138 N N . GLY A 1 277 ? 5.449 29.766 -8.008 1 97.75 277 GLY A N 1
ATOM 2139 C CA . GLY A 1 277 ? 6.094 29.062 -6.914 1 97.75 277 GLY A CA 1
ATOM 2140 C C . GLY A 1 277 ? 6.934 29.953 -6.031 1 97.75 277 GLY A C 1
ATOM 2141 O O . GLY A 1 277 ? 7.82 30.656 -6.516 1 97.75 277 GLY A O 1
ATOM 2142 N N . TYR A 1 278 ? 6.645 29.984 -4.762 1 98.62 278 TYR A N 1
ATOM 2143 C CA . TYR A 1 278 ? 7.418 30.844 -3.861 1 98.62 278 TYR A CA 1
ATOM 2144 C C . TYR A 1 278 ? 8.578 30.062 -3.246 1 98.62 278 TYR A C 1
ATOM 2146 O O . TYR A 1 278 ? 8.523 28.844 -3.127 1 98.62 278 TYR A O 1
ATOM 2154 N N . TRP A 1 279 ? 9.578 30.797 -2.912 1 98.81 279 TRP A N 1
ATOM 2155 C CA . TRP A 1 279 ? 10.781 30.234 -2.299 1 98.81 279 TRP A CA 1
ATOM 2156 C C . TRP A 1 279 ? 10.766 30.438 -0.788 1 98.81 279 TRP A C 1
ATOM 2158 O O . TRP A 1 279 ? 9.875 31.109 -0.255 1 98.81 279 TRP A O 1
ATOM 2168 N N . THR A 1 280 ? 11.703 29.797 -0.069 1 98.81 280 THR A N 1
ATOM 2169 C CA . THR A 1 280 ? 11.75 29.922 1.384 1 98.81 280 THR A CA 1
ATOM 2170 C C . THR A 1 280 ? 13.164 30.25 1.852 1 98.81 280 THR A C 1
ATOM 2172 O O . THR A 1 280 ? 14.141 29.984 1.144 1 98.81 280 THR A O 1
ATOM 2175 N N . LEU A 1 281 ? 13.273 30.875 2.967 1 98.75 281 LEU A N 1
ATOM 2176 C CA . LEU A 1 281 ? 14.547 31.203 3.598 1 98.75 281 LEU A CA 1
ATOM 2177 C C . LEU A 1 281 ? 15.172 29.969 4.242 1 98.75 281 LEU A C 1
ATOM 2179 O O . LEU A 1 281 ? 14.453 29.062 4.691 1 98.75 281 LEU A O 1
ATOM 2183 N N . ASP A 1 282 ? 16.484 29.906 4.23 1 98.81 282 ASP A N 1
ATOM 2184 C CA . ASP A 1 282 ? 17.172 28.938 5.094 1 98.81 282 ASP A CA 1
ATOM 2185 C C . ASP A 1 282 ? 17.234 29.453 6.531 1 98.81 282 ASP A C 1
ATOM 2187 O O . ASP A 1 282 ? 18.188 30.141 6.914 1 98.81 282 ASP A O 1
ATOM 2191 N N . LEU A 1 283 ? 16.359 29 7.328 1 98.69 283 LEU A N 1
ATOM 2192 C CA . LEU A 1 283 ? 16.172 29.5 8.68 1 98.69 283 LEU A CA 1
ATOM 2193 C C . LEU A 1 283 ? 17.328 29.094 9.586 1 98.69 283 LEU A C 1
ATOM 2195 O O . LEU A 1 283 ? 17.391 29.516 10.742 1 98.69 283 LEU A O 1
ATOM 2199 N N . THR A 1 284 ? 18.234 28.281 9.047 1 98.62 284 THR A N 1
ATOM 2200 C CA . THR A 1 284 ? 19.391 27.875 9.828 1 98.62 284 THR A CA 1
ATOM 2201 C C . THR A 1 284 ? 20.594 28.766 9.508 1 98.62 284 THR A C 1
ATOM 2203 O O . THR A 1 284 ? 21.641 28.672 10.164 1 98.62 284 THR A O 1
ATOM 2206 N N . LEU A 1 285 ? 20.516 29.578 8.516 1 98.62 285 LEU A N 1
ATOM 2207 C CA . LEU A 1 285 ? 21.562 30.5 8.109 1 98.62 285 LEU A CA 1
ATOM 2208 C C . LEU A 1 285 ? 21.531 31.766 8.953 1 98.62 285 LEU A C 1
ATOM 2210 O O . LEU A 1 285 ? 20.5 32.438 9.023 1 98.62 285 LEU A O 1
ATOM 2214 N N . PRO A 1 286 ? 22.609 32.188 9.562 1 98.5 286 PRO A N 1
ATOM 2215 C CA . PRO A 1 286 ? 22.625 33.344 10.445 1 98.5 286 PRO A CA 1
ATOM 2216 C C . PRO A 1 286 ? 22.109 34.625 9.758 1 98.5 286 PRO A C 1
ATOM 2218 O O . PRO A 1 286 ? 21.359 35.375 10.359 1 98.5 286 PRO A O 1
ATOM 2221 N N . ALA A 1 287 ? 22.5 34.781 8.555 1 98.62 287 ALA A N 1
ATOM 2222 C CA . ALA A 1 287 ? 22.062 35.969 7.832 1 98.62 287 ALA A CA 1
ATOM 2223 C C . ALA A 1 287 ? 20.547 35.969 7.664 1 98.62 287 ALA A C 1
ATOM 2225 O O . ALA A 1 287 ? 19.906 37.031 7.742 1 98.62 287 ALA A O 1
ATOM 2226 N N . ALA A 1 288 ? 20.016 34.875 7.371 1 98.75 288 ALA A N 1
ATOM 2227 C CA . ALA A 1 288 ? 18.562 34.75 7.234 1 98.75 288 ALA A CA 1
ATOM 2228 C C . ALA A 1 288 ? 17.875 34.969 8.578 1 98.75 288 ALA A C 1
ATOM 2230 O O . ALA A 1 288 ? 16.797 35.594 8.625 1 98.75 288 ALA A O 1
ATOM 2231 N N . GLN A 1 289 ? 18.453 34.5 9.633 1 98.81 289 GLN A N 1
ATOM 2232 C CA . GLN A 1 289 ? 17.922 34.688 10.977 1 98.81 289 GLN A CA 1
ATOM 2233 C C . GLN A 1 289 ? 17.906 36.188 11.336 1 98.81 289 GLN A C 1
ATOM 2235 O O . GLN A 1 289 ? 16.938 36.656 11.93 1 98.81 289 GLN A O 1
ATOM 2240 N N . GLU A 1 290 ? 18.953 36.812 10.984 1 98.69 290 GLU A N 1
ATOM 2241 C CA . GLU A 1 290 ? 19 38.25 11.242 1 98.69 290 GLU A CA 1
ATOM 2242 C C . GLU A 1 290 ? 17.953 39 10.414 1 98.69 290 GLU A C 1
ATOM 2244 O O . GLU A 1 290 ? 17.312 39.938 10.914 1 98.69 290 GLU A O 1
ATOM 2249 N N . HIS A 1 291 ? 17.875 38.625 9.18 1 98.5 291 HIS A N 1
ATOM 2250 C CA . HIS A 1 291 ? 16.844 39.188 8.32 1 98.5 291 HIS A CA 1
ATOM 2251 C C . HIS A 1 291 ? 15.461 39.031 8.938 1 98.5 291 HIS A C 1
ATOM 2253 O O . HIS A 1 291 ? 14.672 39.969 8.969 1 98.5 291 HIS A O 1
ATOM 2259 N N . LEU A 1 292 ? 15.164 37.875 9.414 1 98.69 292 LEU A N 1
ATOM 2260 C CA . LEU A 1 292 ? 13.891 37.562 10.055 1 98.69 292 LEU A CA 1
ATOM 2261 C C . LEU A 1 292 ? 13.688 38.406 11.312 1 98.69 292 LEU A C 1
ATOM 2263 O O . LEU A 1 292 ? 12.617 38.969 11.523 1 98.69 292 LEU A O 1
ATOM 2267 N N . ARG A 1 293 ? 14.672 38.469 12.133 1 98.69 293 ARG A N 1
ATOM 2268 C CA . ARG A 1 293 ? 14.633 39.25 13.367 1 98.69 293 ARG A CA 1
ATOM 2269 C C . ARG A 1 293 ? 14.32 40.719 13.094 1 98.69 293 ARG A C 1
ATOM 2271 O O . ARG A 1 293 ? 13.461 41.281 13.75 1 98.69 293 ARG A O 1
ATOM 2278 N N . GLU A 1 294 ? 15 41.219 12.148 1 98.38 294 GLU A N 1
ATOM 2279 C CA . GLU A 1 294 ? 14.828 42.625 11.797 1 98.38 294 GLU A CA 1
ATOM 2280 C C . GLU A 1 294 ? 13.414 42.906 11.273 1 98.38 294 GLU A C 1
ATOM 2282 O O . GLU A 1 294 ? 12.812 43.906 11.602 1 98.38 294 GLU A O 1
ATOM 2287 N N . THR A 1 295 ? 12.992 42.031 10.469 1 98.5 295 THR A N 1
ATOM 2288 C CA . THR A 1 295 ? 11.6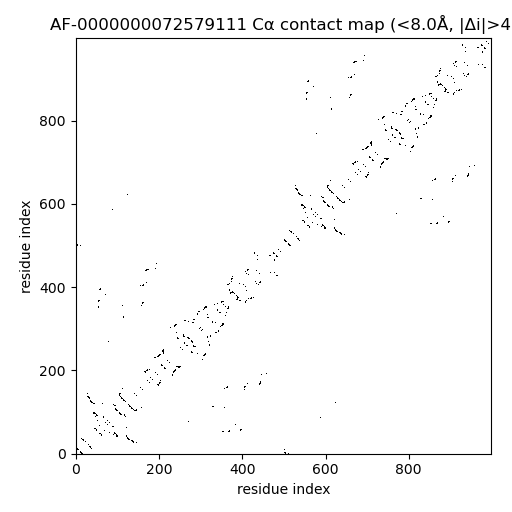56 42.156 9.906 1 98.5 295 THR A CA 1
ATOM 2289 C C . THR A 1 295 ? 10.602 42.188 11.008 1 98.5 295 THR A C 1
ATOM 2291 O O . THR A 1 295 ? 9.75 43.094 11.031 1 98.5 295 THR A O 1
ATOM 2294 N N . ILE A 1 296 ? 10.672 41.312 11.961 1 98.81 296 ILE A N 1
ATOM 2295 C CA . ILE A 1 296 ? 9.68 41.219 13.023 1 98.81 296 ILE A CA 1
ATOM 2296 C C . ILE A 1 296 ? 9.805 42.375 13.984 1 98.81 296 ILE A C 1
ATOM 2298 O O . ILE A 1 296 ? 8.797 42.938 14.43 1 98.81 296 ILE A O 1
ATOM 2302 N N . ARG A 1 297 ? 11.008 42.781 14.266 1 98.25 297 ARG A N 1
ATOM 2303 C CA . ARG A 1 297 ? 11.227 43.938 15.141 1 98.25 297 ARG A CA 1
ATOM 2304 C C . ARG A 1 297 ? 10.594 45.188 14.547 1 98.25 297 ARG A C 1
ATOM 2306 O O . ARG A 1 297 ? 9.984 45.969 15.273 1 98.25 297 ARG A O 1
ATOM 2313 N N . ARG A 1 298 ? 10.805 45.344 13.273 1 98.31 298 ARG A N 1
ATOM 2314 C CA . ARG A 1 298 ? 10.211 46.5 12.617 1 98.31 298 ARG A CA 1
ATOM 2315 C C . ARG A 1 298 ? 8.688 46.5 12.734 1 98.31 298 ARG A C 1
ATOM 2317 O O . ARG A 1 298 ? 8.078 47.5 13.086 1 98.31 298 ARG A O 1
ATOM 2324 N N . VAL A 1 299 ? 8.109 45.375 12.508 1 98.75 299 VAL A N 1
ATOM 2325 C CA . VAL A 1 299 ? 6.656 45.219 12.5 1 98.75 299 VAL A CA 1
ATOM 2326 C C . VAL A 1 299 ? 6.098 45.469 13.898 1 98.75 299 VAL A C 1
ATOM 2328 O O . VAL A 1 299 ? 5.109 46.188 14.062 1 98.75 299 VAL A O 1
ATOM 2331 N N . VAL A 1 300 ? 6.777 44.938 14.953 1 98.62 300 VAL A N 1
ATOM 2332 C CA . VAL A 1 300 ? 6.215 44.938 16.297 1 98.62 300 VAL A CA 1
ATOM 2333 C C . VAL A 1 300 ? 6.68 46.219 17.031 1 98.62 300 VAL A C 1
ATOM 2335 O O . VAL A 1 300 ? 5.863 46.938 17.594 1 98.62 300 VAL A O 1
ATOM 2338 N N . ARG A 1 301 ? 7.934 46.531 16.969 1 97.25 301 ARG A N 1
ATOM 2339 C CA . ARG A 1 301 ? 8.492 47.594 17.797 1 97.25 301 ARG A CA 1
ATOM 2340 C C . ARG A 1 301 ? 8.406 48.938 17.094 1 97.25 301 ARG A C 1
ATOM 2342 O O . ARG A 1 301 ? 8.117 49.969 17.734 1 97.25 301 ARG A O 1
ATOM 2349 N N . GLU A 1 302 ? 8.719 48.906 15.852 1 97.81 302 GLU A N 1
ATOM 2350 C CA . GLU A 1 302 ? 8.727 50.156 15.141 1 97.81 302 GLU A CA 1
ATOM 2351 C C . GLU A 1 302 ? 7.316 50.562 14.703 1 97.81 302 GLU A C 1
ATOM 2353 O O . GLU A 1 302 ? 6.922 51.719 14.836 1 97.81 302 GLU A O 1
ATOM 2358 N N . TRP A 1 303 ? 6.57 49.656 14.141 1 98.62 303 TRP A N 1
ATOM 2359 C CA . TRP A 1 303 ? 5.266 50 13.586 1 98.62 303 TRP A CA 1
ATOM 2360 C C . TRP A 1 303 ? 4.172 49.812 14.641 1 98.62 303 TRP A C 1
ATOM 2362 O O . TRP A 1 303 ? 3.154 50.531 14.602 1 98.62 303 TRP A O 1
ATOM 2372 N N . GLY A 1 304 ? 4.293 48.781 15.539 1 98.38 304 GLY A N 1
ATOM 2373 C CA . GLY A 1 304 ? 3.361 48.719 16.656 1 98.38 304 GLY A CA 1
ATOM 2374 C C . GLY A 1 304 ? 2.322 47.625 16.484 1 98.38 304 GLY A C 1
ATOM 2375 O O . GLY A 1 304 ? 1.311 47.594 17.188 1 98.38 304 GLY A O 1
ATOM 2376 N N . PHE A 1 305 ? 2.486 46.719 15.594 1 98.81 305 PHE A N 1
ATOM 2377 C CA . PHE A 1 305 ? 1.576 45.594 15.445 1 98.81 305 PHE A CA 1
ATOM 2378 C C . PHE A 1 305 ? 1.918 44.5 16.438 1 98.81 305 PHE A C 1
ATOM 2380 O O . PHE A 1 305 ? 3.018 43.938 16.406 1 98.81 305 PHE A O 1
ATOM 2387 N N . THR A 1 306 ? 0.935 44.062 17.281 1 98.38 306 THR A N 1
ATOM 2388 C CA . THR A 1 306 ? 1.256 43.094 18.328 1 98.38 306 THR A CA 1
ATOM 2389 C C . THR A 1 306 ? 0.413 41.844 18.172 1 98.38 306 THR A C 1
ATOM 2391 O O . THR A 1 306 ? 0.458 40.938 19.031 1 98.38 306 THR A O 1
ATOM 2394 N N . TYR A 1 307 ? -0.444 41.75 17.25 1 98.81 307 TYR A N 1
ATOM 2395 C CA . TYR A 1 307 ? -1.083 40.531 16.734 1 98.81 307 TYR A CA 1
ATOM 2396 C C . TYR A 1 307 ? -0.556 40.188 15.352 1 98.81 307 TYR A C 1
ATOM 2398 O O . TYR A 1 307 ? -0.761 40.938 14.398 1 98.81 307 TYR A O 1
ATOM 2406 N N . LEU A 1 308 ? 0.145 39.062 15.227 1 98.94 308 LEU A N 1
ATOM 2407 C CA . LEU A 1 308 ? 0.715 38.719 13.93 1 98.94 308 LEU A CA 1
ATOM 2408 C C . LEU A 1 308 ? 0.111 37.406 13.414 1 98.94 308 LEU A C 1
ATOM 2410 O O . LEU A 1 308 ? 0.146 36.375 14.109 1 98.94 308 LEU A O 1
ATOM 2414 N N . LYS A 1 309 ? -0.491 37.438 12.289 1 98.88 309 LYS A N 1
ATOM 2415 C CA . LYS A 1 309 ? -0.777 36.188 11.562 1 98.88 309 LYS A CA 1
ATOM 2416 C C . LYS A 1 309 ? 0.419 35.75 10.711 1 98.88 309 LYS A C 1
ATOM 2418 O O . LYS A 1 309 ? 0.738 36.406 9.711 1 98.88 309 LYS A O 1
ATOM 2423 N N . LEU A 1 310 ? 1.047 34.719 11.156 1 98.88 310 LEU A N 1
ATOM 2424 C CA . LEU A 1 310 ? 2.201 34.156 10.461 1 98.88 310 LEU A CA 1
ATOM 2425 C C . LEU A 1 310 ? 1.767 33.094 9.461 1 98.88 310 LEU A C 1
ATOM 2427 O O . LEU A 1 310 ? 1.506 31.953 9.836 1 98.88 310 LEU A O 1
ATOM 2431 N N . ASP A 1 311 ? 1.777 33.438 8.219 1 98.69 311 ASP A N 1
ATOM 2432 C CA . ASP A 1 311 ? 1.197 32.594 7.176 1 98.69 311 ASP A CA 1
ATOM 2433 C C . ASP A 1 311 ? 2.285 31.875 6.387 1 98.69 311 ASP A C 1
ATOM 2435 O O . ASP A 1 311 ? 3.432 32.344 6.344 1 98.69 311 ASP A O 1
ATOM 2439 N N . PHE A 1 312 ? 1.961 30.688 5.812 1 98.44 312 PHE A N 1
ATOM 2440 C CA . PHE A 1 312 ? 2.832 29.875 4.961 1 98.44 312 PHE A CA 1
ATOM 2441 C C . PHE A 1 312 ? 4.098 29.484 5.711 1 98.44 312 PHE A C 1
ATOM 2443 O O . PHE A 1 312 ? 5.164 29.344 5.105 1 98.44 312 PHE A O 1
ATOM 2450 N N . VAL A 1 313 ? 3.93 29.344 6.98 1 98.5 313 VAL A N 1
ATOM 2451 C CA . VAL A 1 313 ? 5.137 29.125 7.773 1 98.5 313 VAL A CA 1
ATOM 2452 C C . VAL A 1 313 ? 5.594 27.672 7.629 1 98.5 313 VAL A C 1
ATOM 2454 O O . VAL A 1 313 ? 6.746 27.344 7.93 1 98.5 313 VAL A O 1
ATOM 2457 N N . GLY A 1 314 ? 4.754 26.812 7.137 1 97.81 314 GLY A N 1
ATOM 2458 C CA . GLY A 1 314 ? 5.16 25.438 6.859 1 97.81 314 GLY A CA 1
ATOM 2459 C C . GLY A 1 314 ? 6.324 25.344 5.895 1 97.81 314 GLY A C 1
ATOM 2460 O O . GLY A 1 314 ? 7.027 24.328 5.855 1 97.81 314 GLY A O 1
ATOM 2461 N N . ALA A 1 315 ? 6.551 26.375 5.133 1 98.06 315 ALA A N 1
ATOM 2462 C CA . ALA A 1 315 ? 7.656 26.438 4.18 1 98.06 315 ALA A CA 1
ATOM 2463 C C . ALA A 1 315 ? 8.992 26.25 4.883 1 98.06 315 ALA A C 1
ATOM 2465 O O . ALA A 1 315 ? 9.977 25.828 4.266 1 98.06 315 ALA A O 1
ATOM 2466 N N . GLY A 1 316 ? 8.992 26.562 6.156 1 97.94 316 GLY A N 1
ATOM 2467 C CA . GLY A 1 316 ? 10.219 26.422 6.926 1 97.94 316 GLY A CA 1
ATOM 2468 C C . GLY A 1 316 ? 10.633 24.984 7.145 1 97.94 316 GLY A C 1
ATOM 2469 O O . GLY A 1 316 ? 11.758 24.703 7.562 1 97.94 316 GLY A O 1
ATOM 2470 N N . ALA A 1 317 ? 9.766 24.047 6.809 1 97.25 317 ALA A N 1
ATOM 2471 C CA . ALA A 1 317 ? 10.039 22.641 7.098 1 97.25 317 ALA A CA 1
ATOM 2472 C C . ALA A 1 317 ? 10.117 21.828 5.812 1 97.25 317 ALA A C 1
ATOM 2474 O O . ALA A 1 317 ? 9.992 20.594 5.844 1 97.25 317 ALA A O 1
ATOM 2475 N N . VAL A 1 318 ? 10.32 22.438 4.637 1 97 318 VAL A N 1
ATOM 2476 C CA . VAL A 1 318 ? 10.469 21.703 3.387 1 97 318 VAL A CA 1
ATOM 2477 C C . VAL A 1 318 ? 11.883 21.141 3.279 1 97 318 VAL A C 1
ATOM 2479 O O . VAL A 1 318 ? 12.805 21.625 3.939 1 97 318 VAL A O 1
ATOM 2482 N N . PRO A 1 319 ? 12.086 20.141 2.445 1 96.19 319 PRO A N 1
ATOM 2483 C CA . PRO A 1 319 ? 13.438 19.609 2.252 1 96.19 319 PRO A CA 1
ATOM 2484 C C . PRO A 1 319 ? 14.359 20.594 1.536 1 96.19 319 PRO A C 1
ATOM 2486 O O . PRO A 1 319 ? 13.898 21.391 0.711 1 96.19 319 PRO A O 1
ATOM 2489 N N . GLY A 1 320 ? 15.602 20.516 1.776 1 97 320 GLY A N 1
ATOM 2490 C CA . GLY A 1 320 ? 16.656 21.328 1.179 1 97 320 GLY A CA 1
ATOM 2491 C C . GLY A 1 320 ? 18 21.156 1.857 1 97 320 GLY A C 1
ATOM 2492 O O . GLY A 1 320 ? 18.125 20.406 2.824 1 97 320 GLY A O 1
ATOM 2493 N N . VAL A 1 321 ? 18.984 21.75 1.271 1 97.56 321 VAL A N 1
ATOM 2494 C CA . VAL A 1 321 ? 20.328 21.75 1.851 1 97.56 321 VAL A CA 1
ATOM 2495 C C . VAL A 1 321 ? 20.484 22.969 2.773 1 97.56 321 VAL A C 1
ATOM 2497 O O . VAL A 1 321 ? 20.531 24.109 2.312 1 97.56 321 VAL A O 1
ATOM 2500 N N . ARG A 1 322 ? 20.672 22.75 4.078 1 97.88 322 ARG A N 1
ATOM 2501 C CA . ARG A 1 322 ? 20.672 23.828 5.062 1 97.88 322 ARG A CA 1
ATOM 2502 C C . ARG A 1 322 ? 22.078 24.141 5.539 1 97.88 322 ARG A C 1
ATOM 2504 O O . ARG A 1 322 ? 22.984 23.297 5.43 1 97.88 322 ARG A O 1
ATOM 2511 N N . PHE A 1 323 ? 22.266 25.281 6.008 1 98 323 PHE A N 1
ATOM 2512 C CA . PHE A 1 323 ? 23.531 25.734 6.574 1 98 323 PHE A CA 1
ATOM 2513 C C . PHE A 1 323 ? 23.922 24.875 7.777 1 98 323 PHE A C 1
ATOM 2515 O O . PHE A 1 323 ? 25.078 24.516 7.93 1 98 323 PHE A O 1
ATOM 2522 N N . ALA A 1 324 ? 22.922 24.625 8.609 1 97.19 324 ALA A N 1
ATOM 2523 C CA . ALA A 1 324 ? 23.141 23.75 9.758 1 97.19 324 ALA A CA 1
ATOM 2524 C C . ALA A 1 324 ? 22.609 22.344 9.5 1 97.19 324 ALA A C 1
ATOM 2526 O O . ALA A 1 324 ? 21.594 22.188 8.828 1 97.19 324 ALA A O 1
ATOM 2527 N N . ASP A 1 325 ? 23.312 21.359 10.062 1 95.31 325 ASP A N 1
ATOM 2528 C CA . ASP A 1 325 ? 22.844 19.984 9.945 1 95.31 325 ASP A CA 1
ATOM 2529 C C . ASP A 1 325 ? 21.781 19.672 11 1 95.31 325 ASP A C 1
ATOM 2531 O O . ASP A 1 325 ? 22.078 19.016 12.008 1 95.31 325 ASP A O 1
ATOM 2535 N N . VAL A 1 326 ? 20.594 20.109 10.773 1 95.69 326 VAL A N 1
ATOM 2536 C CA . VAL A 1 326 ? 19.453 19.859 11.656 1 95.69 326 VAL A CA 1
ATOM 2537 C C . VAL A 1 326 ? 18.281 19.328 10.852 1 95.69 326 VAL A C 1
ATOM 2539 O O . VAL A 1 326 ? 18.234 19.469 9.625 1 95.69 326 VAL A O 1
ATOM 2542 N N . GLY A 1 327 ? 17.359 18.703 11.492 1 95.38 327 GLY A N 1
ATOM 2543 C CA . GLY A 1 327 ? 16.141 18.281 10.828 1 95.38 327 GLY A CA 1
ATOM 2544 C C . GLY A 1 327 ? 15.273 19.422 10.367 1 95.38 327 GLY A C 1
ATOM 2545 O O . GLY A 1 327 ? 15.445 20.562 10.828 1 95.38 327 GLY A O 1
ATOM 2546 N N . ARG A 1 328 ? 14.398 19.188 9.477 1 95.69 328 ARG A N 1
ATOM 2547 C CA . ARG A 1 328 ? 13.609 20.25 8.867 1 95.69 328 ARG A CA 1
ATOM 2548 C C . ARG A 1 328 ? 12.664 20.875 9.883 1 95.69 328 ARG A C 1
ATOM 2550 O O . ARG A 1 328 ? 12.43 22.094 9.859 1 95.69 328 ARG A O 1
ATOM 2557 N N . GLU A 1 329 ? 12.102 20.062 10.82 1 97.06 329 GLU A N 1
ATOM 2558 C CA . GLU A 1 329 ? 11.227 20.656 11.82 1 97.06 329 GLU A CA 1
ATOM 2559 C C . GLU A 1 329 ? 12.023 21.5 12.82 1 97.06 329 GLU A C 1
ATOM 2561 O O . GLU A 1 329 ? 11.516 22.484 13.344 1 97.06 329 GLU A O 1
ATOM 2566 N N . GLU A 1 330 ? 13.242 21.062 13.102 1 97.12 330 GLU A N 1
ATOM 2567 C CA . GLU A 1 330 ? 14.102 21.891 13.938 1 97.12 330 GLU A CA 1
ATOM 2568 C C . GLU A 1 330 ? 14.422 23.219 13.258 1 97.12 330 GLU A C 1
ATOM 2570 O O . GLU A 1 330 ? 14.484 24.25 13.914 1 97.12 330 GLU A O 1
ATOM 2575 N N . ALA A 1 331 ? 14.703 23.141 11.992 1 98.12 331 ALA A N 1
ATOM 2576 C CA . ALA A 1 331 ? 14.93 24.359 11.234 1 98.12 331 ALA A CA 1
ATOM 2577 C C . ALA A 1 331 ? 13.719 25.281 11.32 1 98.12 331 ALA A C 1
ATOM 2579 O O . ALA A 1 331 ? 13.867 26.484 11.578 1 98.12 331 ALA A O 1
ATOM 2580 N N . TYR A 1 332 ? 12.57 24.766 11.07 1 98.31 332 TYR A N 1
ATOM 2581 C CA . TYR A 1 332 ? 11.32 25.5 11.219 1 98.31 332 TYR A CA 1
ATOM 2582 C C . TYR A 1 332 ? 11.219 26.125 12.602 1 98.31 332 TYR A C 1
ATOM 2584 O O . TYR A 1 332 ? 10.898 27.312 12.734 1 98.31 332 TYR A O 1
ATOM 2592 N N . ARG A 1 333 ? 11.438 25.328 13.602 1 98.25 333 ARG A N 1
ATOM 2593 C CA . ARG A 1 333 ? 11.328 25.781 14.977 1 98.25 333 ARG A CA 1
ATOM 2594 C C . ARG A 1 333 ? 12.32 26.906 15.273 1 98.25 333 ARG A C 1
ATOM 2596 O O . ARG A 1 333 ? 12.016 27.828 16.016 1 98.25 333 ARG A O 1
ATOM 2603 N N . THR A 1 334 ? 13.508 26.812 14.711 1 98.31 334 THR A N 1
ATOM 2604 C CA . THR A 1 334 ? 14.5 27.875 14.852 1 98.31 334 THR A CA 1
ATOM 2605 C C . THR A 1 334 ? 13.945 29.203 14.336 1 98.31 334 THR A C 1
ATOM 2607 O O . THR A 1 334 ? 14.031 30.219 15.023 1 98.31 334 THR A O 1
ATOM 2610 N N . GLY A 1 335 ? 13.391 29.141 13.18 1 98.75 335 GLY A N 1
ATOM 2611 C CA . GLY A 1 335 ? 12.781 30.344 12.633 1 98.75 335 GLY A CA 1
ATOM 2612 C C . GLY A 1 335 ? 11.68 30.906 13.5 1 98.75 335 GLY A C 1
ATOM 2613 O O . GLY A 1 335 ? 11.633 32.125 13.766 1 98.75 335 GLY A O 1
ATOM 2614 N N . LEU A 1 336 ? 10.797 30.062 13.953 1 98.62 336 LEU A N 1
ATOM 2615 C CA . LEU A 1 336 ? 9.664 30.484 14.766 1 98.62 336 LEU A CA 1
ATOM 2616 C C . LEU A 1 336 ? 10.133 31.031 16.109 1 98.62 336 LEU A C 1
ATOM 2618 O O . LEU A 1 336 ? 9.516 31.953 16.656 1 98.62 336 LEU A O 1
ATOM 2622 N N . SER A 1 337 ? 11.172 30.438 16.672 1 98.69 337 SER A N 1
ATOM 2623 C CA . SER A 1 337 ? 11.734 30.938 17.922 1 98.69 337 SER A CA 1
ATOM 2624 C C . SER A 1 337 ? 12.266 32.344 17.766 1 98.69 337 SER A C 1
ATOM 2626 O O . SER A 1 337 ? 12.109 33.188 18.656 1 98.69 337 SER A O 1
ATOM 2628 N N . ILE A 1 338 ? 12.906 32.562 16.672 1 98.75 338 ILE A N 1
ATOM 2629 C CA . ILE A 1 338 ? 13.414 33.906 16.391 1 98.75 338 ILE A CA 1
ATOM 2630 C C . ILE A 1 338 ? 12.258 34.906 16.281 1 98.75 338 ILE A C 1
ATOM 2632 O O . ILE A 1 338 ? 12.328 36 16.812 1 98.75 338 ILE A O 1
ATOM 2636 N N . VAL A 1 339 ? 11.18 34.531 15.641 1 98.88 339 VAL A N 1
ATOM 2637 C CA . VAL A 1 339 ? 9.992 35.375 15.516 1 98.88 339 VAL A CA 1
ATOM 2638 C C . VAL A 1 339 ? 9.43 35.688 16.906 1 98.88 339 VAL A C 1
ATOM 2640 O O . VAL A 1 339 ? 9.148 36.844 17.219 1 98.88 339 VAL A O 1
ATOM 2643 N N . ARG A 1 340 ? 9.227 34.656 17.75 1 98.75 340 ARG A N 1
ATOM 2644 C CA . ARG A 1 340 ? 8.688 34.812 19.094 1 98.75 340 ARG A CA 1
ATOM 2645 C C . ARG A 1 340 ? 9.555 35.75 19.922 1 98.75 340 ARG A C 1
ATOM 2647 O O . ARG A 1 340 ? 9.031 36.656 20.578 1 98.75 340 ARG A O 1
ATOM 2654 N N . GLU A 1 341 ? 10.82 35.531 19.844 1 98.56 341 GLU A N 1
ATOM 2655 C CA . GLU A 1 341 ? 11.75 36.375 20.609 1 98.56 341 GLU A CA 1
ATOM 2656 C C . GLU A 1 341 ? 11.688 37.844 20.141 1 98.56 341 GLU A C 1
ATOM 2658 O O . GLU A 1 341 ? 11.602 38.75 20.969 1 98.56 341 GLU A O 1
ATOM 2663 N N . ALA A 1 342 ? 11.734 38 18.844 1 98.75 342 ALA A N 1
ATOM 2664 C CA . ALA A 1 342 ? 11.75 39.344 18.297 1 98.75 342 ALA A CA 1
ATOM 2665 C C . ALA A 1 342 ? 10.422 40.062 18.547 1 98.75 342 ALA A C 1
ATOM 2667 O O . ALA A 1 342 ? 10.398 41.281 18.75 1 98.75 342 ALA A O 1
ATOM 2668 N N . ALA A 1 343 ? 9.312 39.375 18.484 1 98.62 343 ALA A N 1
ATOM 2669 C CA . ALA A 1 343 ? 7.988 39.938 18.703 1 98.62 343 ALA A CA 1
ATOM 2670 C C . ALA A 1 343 ? 7.766 40.312 20.156 1 98.62 343 ALA A C 1
ATOM 2672 O O . ALA A 1 343 ? 7.023 41.25 20.469 1 98.62 343 ALA A O 1
ATOM 2673 N N . GLY A 1 344 ? 8.383 39.469 21.031 1 97.38 344 GLY A N 1
ATOM 2674 C CA . GLY A 1 344 ? 8.227 39.719 22.453 1 97.38 344 GLY A CA 1
ATOM 2675 C C . GLY A 1 344 ? 7.082 38.938 23.062 1 97.38 344 GLY A C 1
ATOM 2676 O O . GLY A 1 344 ? 6.219 38.406 22.344 1 97.38 344 GLY A O 1
ATOM 2677 N N . PRO A 1 345 ? 7.035 38.812 24.375 1 95.12 345 PRO A N 1
A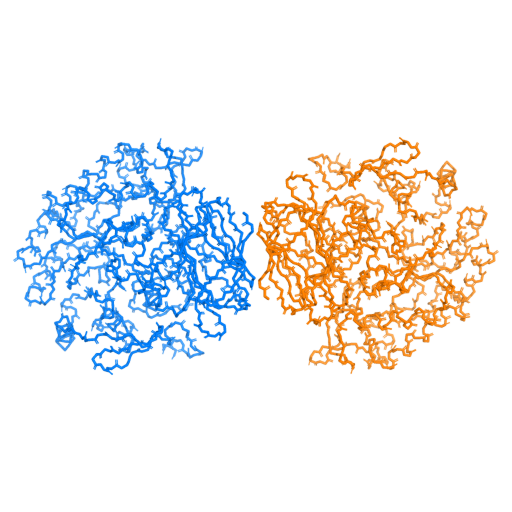TOM 2678 C CA . PRO A 1 345 ? 6.074 37.969 25.078 1 95.12 345 PRO A CA 1
ATOM 2679 C C . PRO A 1 345 ? 4.641 38.469 24.984 1 95.12 345 PRO A C 1
ATOM 2681 O O . PRO A 1 345 ? 3.693 37.719 25.141 1 95.12 345 PRO A O 1
ATOM 2684 N N . ASP A 1 346 ? 4.488 39.719 24.656 1 95.19 346 ASP A N 1
ATOM 2685 C CA . ASP A 1 346 ? 3.154 40.312 24.672 1 95.19 346 ASP A CA 1
ATOM 2686 C C . ASP A 1 346 ? 2.461 40.094 23.328 1 95.19 346 ASP A C 1
ATOM 2688 O O . ASP A 1 346 ? 1.237 40.219 23.219 1 95.19 346 ASP A O 1
ATOM 2692 N N . ALA A 1 347 ? 3.246 39.844 22.328 1 98.31 347 ALA A N 1
ATOM 2693 C CA . ALA A 1 347 ? 2.678 39.688 20.984 1 98.31 347 ALA A CA 1
ATOM 2694 C C . ALA A 1 347 ? 1.872 38.406 20.891 1 98.31 347 ALA A C 1
ATOM 2696 O O . ALA A 1 347 ? 2.242 37.375 21.484 1 98.31 347 ALA A O 1
ATOM 2697 N N . TYR A 1 348 ? 0.71 38.438 20.281 1 98.81 348 TYR A N 1
ATOM 2698 C CA . TYR A 1 348 ? -0.083 37.281 19.922 1 98.81 348 TYR A CA 1
ATOM 2699 C C . TYR A 1 348 ? 0.305 36.75 18.547 1 98.81 348 TYR A C 1
ATOM 2701 O O . TYR A 1 348 ? 0.244 37.5 17.562 1 98.81 348 TYR A O 1
ATOM 2709 N N . LEU A 1 349 ? 0.723 35.469 18.453 1 98.94 349 LEU A N 1
ATOM 2710 C CA . LEU A 1 349 ? 1.187 34.906 17.188 1 98.94 349 LEU A CA 1
ATOM 2711 C C . LEU A 1 349 ? 0.229 33.812 16.719 1 98.94 349 LEU A C 1
ATOM 2713 O O . LEU A 1 349 ? 0.028 32.812 17.406 1 98.94 349 LEU A O 1
ATOM 2717 N N . LEU A 1 350 ? -0.39 33.969 15.594 1 98.88 350 LEU A N 1
ATOM 2718 C CA . LEU A 1 350 ? -1.28 33.031 14.938 1 98.88 350 LEU A CA 1
ATOM 2719 C C . LEU A 1 350 ? -0.584 32.375 13.758 1 98.88 350 LEU A C 1
ATOM 2721 O O . LEU A 1 350 ? -0.262 33.031 12.766 1 98.88 350 LEU A O 1
ATOM 2725 N N . GLY A 1 351 ? -0.337 31.062 13.906 1 98.69 351 GLY A N 1
ATOM 2726 C CA . GLY A 1 351 ? 0.247 30.328 12.789 1 98.69 351 GLY A CA 1
ATOM 2727 C C . GLY A 1 351 ? -0.779 29.891 11.766 1 98.69 351 GLY A C 1
ATOM 2728 O O . GLY A 1 351 ? -1.907 29.531 12.117 1 98.69 351 GLY A O 1
ATOM 2729 N N . SER A 1 352 ? -0.413 29.844 10.508 1 98.38 352 SER A N 1
ATOM 2730 C CA . SER A 1 352 ? -1.201 29.344 9.398 1 98.38 352 SER A CA 1
ATOM 2731 C C . SER A 1 352 ? -0.334 28.547 8.422 1 98.38 352 SER A C 1
ATOM 2733 O O . SER A 1 352 ? 0.737 29 8.023 1 98.38 352 SER A O 1
ATOM 2735 N N . GLY A 1 353 ? -0.848 27.359 7.992 1 97.94 353 GLY A N 1
ATOM 2736 C CA . GLY A 1 353 ? 0.021 26.438 7.293 1 97.94 353 GLY A CA 1
ATOM 2737 C C . GLY A 1 353 ? 1.143 25.891 8.164 1 97.94 353 GLY A C 1
ATOM 2738 O O . GLY A 1 353 ? 2.26 25.688 7.684 1 97.94 353 GLY A O 1
ATOM 2739 N N . ALA A 1 354 ? 0.886 25.75 9.375 1 98.44 354 ALA A N 1
ATOM 2740 C CA . ALA A 1 354 ? 1.905 25.469 10.383 1 98.44 354 ALA A CA 1
ATOM 2741 C C . ALA A 1 354 ? 1.847 24 10.812 1 98.44 354 ALA A C 1
ATOM 2743 O O . ALA A 1 354 ? 0.77 23.484 11.109 1 98.44 354 ALA A O 1
ATOM 2744 N N . PRO A 1 355 ? 3.002 23.328 10.867 1 97.75 355 PRO A N 1
ATOM 2745 C CA . PRO A 1 355 ? 3.008 22.031 11.516 1 97.75 355 PRO A CA 1
ATOM 2746 C C . PRO A 1 355 ? 2.797 22.109 13.023 1 97.75 355 PRO A C 1
ATOM 2748 O O . PRO A 1 355 ? 3.285 23.047 13.664 1 97.75 355 PRO A O 1
ATOM 2751 N N . LEU A 1 356 ? 2.133 21.203 13.594 1 96.38 356 LEU A N 1
ATOM 2752 C CA . LEU A 1 356 ? 1.659 21.328 14.969 1 96.38 356 LEU A CA 1
ATOM 2753 C C . LEU A 1 356 ? 2.816 21.203 15.953 1 96.38 356 LEU A C 1
ATOM 2755 O O . LEU A 1 356 ? 3.092 22.156 16.703 1 96.38 356 LEU A O 1
ATOM 2759 N N . LEU A 1 357 ? 3.613 20.109 15.914 1 97.5 357 LEU A N 1
ATOM 2760 C CA . LEU A 1 357 ? 4.562 19.812 16.984 1 97.5 357 LEU A CA 1
ATOM 2761 C C . LEU A 1 357 ? 5.629 20.891 17.078 1 97.5 357 LEU A C 1
ATOM 2763 O O . LEU A 1 357 ? 5.852 21.453 18.156 1 97.5 357 LEU A O 1
ATOM 2767 N N . PRO A 1 358 ? 6.188 21.25 15.984 1 98 358 PRO A N 1
ATOM 2768 C CA . PRO A 1 358 ? 7.25 22.25 16.141 1 98 358 PRO A CA 1
ATOM 2769 C C . PRO A 1 358 ? 6.703 23.641 16.422 1 98 358 PRO A C 1
ATOM 2771 O O . PRO A 1 358 ? 7.469 24.547 16.766 1 98 358 PRO A O 1
ATOM 2774 N N . SER A 1 359 ? 5.441 23.891 16.297 1 98.75 359 SER A N 1
ATOM 2775 C CA . SER A 1 359 ? 4.84 25.203 16.578 1 98.75 359 SER A CA 1
ATOM 2776 C C . SER A 1 359 ? 4.492 25.344 18.047 1 98.75 359 SER A C 1
ATOM 2778 O O . SER A 1 359 ? 4.273 26.453 18.531 1 98.75 359 SER A O 1
ATOM 2780 N N . LEU A 1 360 ? 4.352 24.234 18.734 1 98.56 360 LEU A N 1
ATOM 2781 C CA . LEU A 1 360 ? 3.879 24.25 20.109 1 98.56 360 LEU A CA 1
ATOM 2782 C C . LEU A 1 360 ? 4.828 25.031 21.016 1 98.56 360 LEU A C 1
ATOM 2784 O O . LEU A 1 360 ? 6.051 24.906 20.891 1 98.56 360 LEU A O 1
ATOM 2788 N N . GLY A 1 361 ? 4.254 25.844 21.844 1 98.06 361 GLY A N 1
ATOM 2789 C CA . GLY A 1 361 ? 5.027 26.641 22.781 1 98.06 361 GLY A CA 1
ATOM 2790 C C . GLY A 1 361 ? 5.555 27.922 22.172 1 98.06 361 GLY A C 1
ATOM 2791 O O . GLY A 1 361 ? 6.055 28.797 22.891 1 98.06 361 GLY A O 1
ATOM 2792 N N . LEU A 1 362 ? 5.398 28.078 20.875 1 98.62 362 LEU A N 1
ATOM 2793 C CA . LEU A 1 362 ? 5.984 29.234 20.219 1 98.62 362 LEU A CA 1
ATOM 2794 C C . LEU A 1 362 ? 4.902 30.094 19.562 1 98.62 362 LEU A C 1
ATOM 2796 O O . LEU A 1 362 ? 5.094 31.297 19.375 1 98.62 362 LEU A O 1
ATOM 2800 N N . VAL A 1 363 ? 3.795 29.547 19.188 1 98.69 363 VAL A N 1
ATOM 2801 C CA . VAL A 1 363 ? 2.648 30.297 18.688 1 98.69 363 VAL A CA 1
ATOM 2802 C C . VAL A 1 363 ? 1.497 30.203 19.688 1 98.69 363 VAL A C 1
ATOM 2804 O O . VAL A 1 363 ? 1.499 29.312 20.562 1 98.69 363 VAL A O 1
ATOM 2807 N N . ASP A 1 364 ? 0.569 31.094 19.547 1 98.81 364 ASP A N 1
ATOM 2808 C CA . ASP A 1 364 ? -0.552 31.172 20.469 1 98.81 364 ASP A CA 1
ATOM 2809 C C . ASP A 1 364 ? -1.8 30.516 19.891 1 98.81 364 ASP A C 1
ATOM 2811 O O . ASP A 1 364 ? -2.727 30.156 20.609 1 98.81 364 ASP A O 1
ATOM 2815 N N . ALA A 1 365 ? -1.825 30.391 18.625 1 98.81 365 ALA A N 1
ATOM 2816 C CA . ALA A 1 365 ? -2.943 29.797 17.891 1 98.81 365 ALA A CA 1
ATOM 2817 C C . ALA A 1 365 ? -2.492 29.266 16.531 1 98.81 365 ALA A C 1
ATOM 2819 O O . ALA A 1 365 ? -1.432 29.656 16.031 1 98.81 365 ALA A O 1
ATOM 2820 N N . ILE A 1 366 ? -3.244 28.375 15.969 1 98.75 366 ILE A N 1
ATOM 2821 C CA . ILE A 1 366 ? -3.068 27.906 14.594 1 98.75 366 ILE A CA 1
ATOM 2822 C C . ILE A 1 366 ? -4.414 27.906 13.875 1 98.75 366 ILE A C 1
ATOM 2824 O O . ILE A 1 366 ? -5.414 27.422 14.406 1 98.75 366 ILE A O 1
ATOM 2828 N N . ARG A 1 367 ? -4.461 28.516 12.758 1 98.44 367 ARG A N 1
ATOM 2829 C CA . ARG A 1 367 ? -5.633 28.297 11.922 1 98.44 367 ARG A CA 1
ATOM 2830 C C . ARG A 1 367 ? -5.699 26.844 11.453 1 98.44 367 ARG A C 1
ATOM 2832 O O . ARG A 1 367 ? -4.809 26.375 10.734 1 98.44 367 ARG A O 1
ATOM 2839 N N . SER A 1 368 ? -6.746 26.203 11.859 1 96.06 368 SER A N 1
ATOM 2840 C CA . SER A 1 368 ? -6.859 24.766 11.602 1 96.06 368 SER A CA 1
ATOM 2841 C C . SER A 1 368 ? -7.703 24.5 10.359 1 96.06 368 SER A C 1
ATOM 2843 O O . SER A 1 368 ? -8.891 24.188 10.469 1 96.06 368 SER A O 1
ATOM 2845 N N . GLY A 1 369 ? -7.066 24.453 9.203 1 95 369 GLY A N 1
ATOM 2846 C CA . GLY A 1 369 ? -7.754 24.188 7.945 1 95 369 GLY A CA 1
ATOM 2847 C C . GLY A 1 369 ? -7.426 25.203 6.863 1 95 369 GLY A C 1
ATOM 2848 O O . GLY A 1 369 ? -6.637 26.125 7.09 1 95 369 GLY A O 1
ATOM 2849 N N . PRO A 1 370 ? -8.062 24.969 5.734 1 94.75 370 PRO A N 1
ATOM 2850 C CA . PRO A 1 370 ? -7.926 25.969 4.668 1 94.75 370 PRO A CA 1
ATOM 2851 C C . PRO A 1 370 ? -8.758 27.219 4.922 1 94.75 370 PRO A C 1
ATOM 2853 O O . PRO A 1 370 ? -9.422 27.328 5.953 1 94.75 370 PRO A O 1
ATOM 2856 N N . ASP A 1 371 ? -8.586 28.219 4.008 1 95.38 371 ASP A N 1
ATOM 2857 C CA . ASP A 1 371 ? -9.422 29.406 4.066 1 95.38 371 ASP A CA 1
ATOM 2858 C C . ASP A 1 371 ? -10.906 29.031 4.051 1 95.38 371 ASP A C 1
ATOM 2860 O O . ASP A 1 371 ? -11.312 28.125 3.326 1 95.38 371 ASP A O 1
ATOM 2864 N N . VAL A 1 372 ? -11.422 29.875 4.926 1 93.12 372 VAL A N 1
ATOM 2865 C CA . VAL A 1 372 ? -12.875 29.844 4.758 1 93.12 372 VAL A CA 1
ATOM 2866 C C . VAL A 1 372 ? -13.258 30.609 3.492 1 93.12 372 VAL A C 1
ATOM 2868 O O . VAL A 1 372 ? -12.477 31.422 2.982 1 93.12 372 VAL A O 1
ATOM 2871 N N . ALA A 1 373 ? -14.336 30.172 2.717 1 91.06 373 ALA A N 1
ATOM 2872 C CA . ALA A 1 373 ? -14.953 30.844 1.582 1 91.06 373 ALA A CA 1
ATOM 2873 C C . ALA A 1 373 ? -16.453 31.016 1.8 1 91.06 373 ALA A C 1
ATOM 2875 O O . ALA A 1 373 ? -17.078 30.25 2.549 1 91.06 373 ALA A O 1
ATOM 2876 N N . PRO A 1 374 ? -16.891 32.219 1.287 1 93.62 374 PRO A N 1
ATOM 2877 C CA . PRO A 1 374 ? -18.344 32.406 1.426 1 93.62 374 PRO A CA 1
ATOM 2878 C C . PRO A 1 374 ? -19.141 31.5 0.519 1 93.62 374 PRO A C 1
ATOM 2880 O O . PRO A 1 374 ? -20.094 31.938 -0.126 1 93.62 374 PRO A O 1
ATOM 2883 N N . MET A 1 375 ? -18.688 30.312 0.448 1 92.06 375 MET A N 1
ATOM 2884 C CA . MET A 1 375 ? -19.344 29.219 -0.259 1 92.06 375 MET A CA 1
ATOM 2885 C C . MET A 1 375 ? -19.109 27.891 0.451 1 92.06 375 MET A C 1
ATOM 2887 O O . MET A 1 375 ? -18 27.625 0.94 1 92.06 375 MET A O 1
ATOM 2891 N N . TRP A 1 376 ? -20.141 27.125 0.446 1 92.5 376 TRP A N 1
ATOM 2892 C CA . TRP A 1 376 ? -20.062 25.875 1.215 1 92.5 376 TRP A CA 1
ATOM 2893 C C . TRP A 1 376 ? -19.281 24.812 0.461 1 92.5 376 TRP A C 1
ATOM 2895 O O . TRP A 1 376 ? -18.391 24.172 1.027 1 92.5 376 TRP A O 1
ATOM 2905 N N . GLU A 1 377 ? -19.562 24.547 -0.776 1 88.44 377 GLU A N 1
ATOM 2906 C CA . GLU A 1 377 ? -18.922 23.594 -1.671 1 88.44 377 GLU A CA 1
ATOM 2907 C C . GLU A 1 377 ? -18.859 24.125 -3.1 1 88.44 377 GLU A C 1
ATOM 2909 O O . GLU A 1 377 ? -19.484 25.141 -3.416 1 88.44 377 GLU A O 1
ATOM 2914 N N . HIS A 1 378 ? -17.906 23.547 -3.73 1 80.94 378 HIS A N 1
ATOM 2915 C CA . HIS A 1 378 ? -17.75 23.875 -5.141 1 80.94 378 HIS A CA 1
ATOM 2916 C C . HIS A 1 378 ? -17.656 22.625 -5.996 1 80.94 378 HIS A C 1
ATOM 2918 O O . HIS A 1 378 ? -16.844 21.734 -5.719 1 80.94 378 HIS A O 1
ATOM 2924 N N . TYR A 1 379 ? -18.516 22.469 -6.949 1 73.38 379 TYR A N 1
ATOM 2925 C CA . TYR A 1 379 ? -18.594 21.281 -7.785 1 73.38 379 TYR A CA 1
ATOM 2926 C C . TYR A 1 379 ? -17.281 21.062 -8.547 1 73.38 379 TYR A C 1
ATOM 2928 O O . TYR A 1 379 ? -17 19.953 -8.992 1 73.38 379 TYR A O 1
ATOM 2936 N N . ALA A 1 380 ? -16.562 22.062 -8.688 1 73.62 380 ALA A N 1
ATOM 2937 C CA . ALA A 1 380 ? -15.391 22.016 -9.562 1 73.62 380 ALA A CA 1
ATOM 2938 C C . ALA A 1 380 ? -14.195 21.406 -8.852 1 73.62 380 ALA A C 1
ATOM 2940 O O . ALA A 1 380 ? -13.156 21.141 -9.469 1 73.62 380 ALA A O 1
ATOM 2941 N N . THR A 1 381 ? -14.297 21.188 -7.566 1 79.69 381 THR A N 1
ATOM 2942 C CA . THR A 1 381 ? -13.141 20.656 -6.852 1 79.69 381 THR A CA 1
ATOM 2943 C C . THR A 1 381 ? -13.578 19.641 -5.805 1 79.69 381 THR A C 1
ATOM 2945 O O . THR A 1 381 ? -14.633 19.797 -5.176 1 79.69 381 THR A O 1
ATOM 2948 N N . GLN A 1 382 ? -12.789 18.641 -5.656 1 81.88 382 GLN A N 1
ATOM 2949 C CA . GLN A 1 382 ? -12.961 17.672 -4.578 1 81.88 382 GLN A CA 1
ATOM 2950 C C . GLN A 1 382 ? -11.758 17.688 -3.641 1 81.88 382 GLN A C 1
ATOM 2952 O O . GLN A 1 382 ? -11.617 16.797 -2.795 1 81.88 382 GLN A O 1
ATOM 2957 N N . ASP A 1 383 ? -10.969 18.688 -3.83 1 89.5 383 ASP A N 1
ATOM 2958 C CA . ASP A 1 383 ? -9.766 18.828 -3.016 1 89.5 383 ASP A CA 1
ATOM 2959 C C . ASP A 1 383 ? -10.109 19.219 -1.584 1 89.5 383 ASP A C 1
ATOM 2961 O O . ASP A 1 383 ? -10.68 20.297 -1.354 1 89.5 383 ASP A O 1
ATOM 2965 N N . PRO A 1 384 ? -9.727 18.422 -0.646 1 90.81 384 PRO A N 1
ATOM 2966 C CA . PRO A 1 384 ? -10.125 18.703 0.736 1 90.81 384 PRO A CA 1
ATOM 2967 C C . PRO A 1 384 ? -9.352 19.859 1.343 1 90.81 384 PRO A C 1
ATOM 2969 O O . PRO A 1 384 ? -9.68 20.328 2.438 1 90.81 384 PRO A O 1
ATOM 2972 N N . SER A 1 385 ? -8.391 20.375 0.662 1 92.31 385 SER A N 1
ATOM 2973 C CA . SER A 1 385 ? -7.605 21.5 1.151 1 92.31 385 SER A CA 1
ATOM 2974 C C . SER A 1 385 ? -8.008 22.797 0.457 1 92.31 385 SER A C 1
ATOM 2976 O O . SER A 1 385 ? -7.387 23.844 0.674 1 92.31 385 SER A O 1
ATOM 2978 N N . ASP A 1 386 ? -9 22.75 -0.368 1 91.94 386 ASP A N 1
ATOM 2979 C CA . ASP A 1 386 ? -9.453 23.953 -1.058 1 91.94 386 ASP A CA 1
ATOM 2980 C C . ASP A 1 386 ? -10.188 24.891 -0.101 1 91.94 386 ASP A C 1
ATOM 2982 O O . ASP A 1 386 ? -10.75 24.453 0.903 1 91.94 386 ASP A O 1
ATOM 2986 N N . ALA A 1 387 ? -10.203 26.172 -0.472 1 93.25 387 ALA A N 1
ATOM 2987 C CA . ALA A 1 387 ? -10.906 27.188 0.308 1 93.25 387 ALA A CA 1
ATOM 2988 C C . ALA A 1 387 ? -12.422 27.016 0.188 1 93.25 387 ALA A C 1
ATOM 2990 O O . ALA A 1 387 ? -13.016 27.391 -0.823 1 93.25 387 ALA A O 1
ATOM 2991 N N . LEU A 1 388 ? -13.008 26.422 1.091 1 93.88 388 LEU A N 1
ATOM 2992 C CA . LEU A 1 388 ? -14.438 26.172 1.209 1 93.88 388 LEU A CA 1
ATOM 2993 C C . LEU A 1 388 ? -14.875 26.156 2.672 1 93.88 388 LEU A C 1
ATOM 2995 O O . LEU A 1 388 ? -14.148 25.656 3.537 1 93.88 388 LEU A O 1
ATOM 2999 N N . ALA A 1 389 ? -16.016 26.719 2.918 1 96.12 389 ALA A N 1
ATOM 3000 C CA . ALA A 1 389 ? -16.516 26.75 4.289 1 96.12 389 ALA A CA 1
ATOM 3001 C C . ALA A 1 389 ? -16.609 25.328 4.867 1 96.12 389 ALA A C 1
ATOM 3003 O O . ALA A 1 389 ? -16.234 25.109 6.02 1 96.12 389 ALA A O 1
ATOM 3004 N N . ARG A 1 390 ? -17.031 24.422 4.078 1 95.19 390 ARG A N 1
ATOM 3005 C CA . ARG A 1 390 ? -17.156 23.047 4.559 1 95.19 390 ARG A CA 1
ATOM 3006 C C . ARG A 1 390 ? -15.797 22.469 4.934 1 95.19 390 ARG A C 1
ATOM 3008 O O . ARG A 1 390 ? -15.656 21.812 5.973 1 95.19 390 ARG A O 1
ATOM 3015 N N . ASN A 1 391 ? -14.812 22.641 4.059 1 95.75 391 ASN A N 1
ATOM 3016 C CA . ASN A 1 391 ? -13.477 22.125 4.332 1 95.75 391 ASN A CA 1
ATOM 3017 C C . ASN A 1 391 ? -12.898 22.719 5.613 1 95.75 391 ASN A C 1
ATOM 3019 O O . ASN A 1 391 ? -12.219 22.031 6.371 1 95.75 391 ASN A O 1
ATOM 3023 N N . ALA A 1 392 ? -13.172 24.016 5.809 1 96.56 392 ALA A N 1
ATOM 3024 C CA . ALA A 1 392 ? -12.719 24.656 7.043 1 96.56 392 ALA A CA 1
ATOM 3025 C C . ALA A 1 392 ? -13.367 24 8.266 1 96.56 392 ALA A C 1
ATOM 3027 O O . ALA A 1 392 ? -12.695 23.719 9.258 1 96.56 392 ALA A O 1
ATOM 3028 N N . VAL A 1 393 ? -14.648 23.75 8.148 1 97.12 393 VAL A N 1
ATOM 3029 C CA . VAL A 1 393 ? -15.375 23.141 9.25 1 97.12 393 VAL A CA 1
ATOM 3030 C C . VAL A 1 393 ? -14.82 21.734 9.516 1 97.12 393 VAL A C 1
ATOM 3032 O O . VAL A 1 393 ? -14.484 21.406 10.656 1 97.12 393 VAL A O 1
ATOM 3035 N N . VAL A 1 394 ? -14.672 20.984 8.469 1 96.69 394 VAL A N 1
ATOM 3036 C CA . VAL A 1 394 ? -14.281 19.578 8.586 1 96.69 394 VAL A CA 1
ATOM 3037 C C . VAL A 1 394 ? -12.891 19.484 9.219 1 96.69 394 VAL A C 1
ATOM 3039 O O . VAL A 1 394 ? -12.68 18.719 10.156 1 96.69 394 VAL A O 1
ATOM 3042 N N . ASN A 1 395 ? -11.984 20.266 8.758 1 97.5 395 ASN A N 1
ATOM 3043 C CA . ASN A 1 395 ? -10.625 20.219 9.289 1 97.5 395 ASN A CA 1
ATOM 3044 C C . ASN A 1 395 ? -10.57 20.672 10.742 1 97.5 395 ASN A C 1
ATOM 3046 O O . ASN A 1 395 ? -9.914 20.047 11.57 1 97.5 395 ASN A O 1
ATOM 3050 N N . THR A 1 396 ? -11.273 21.688 11.039 1 98.06 396 THR A N 1
ATOM 3051 C CA . THR A 1 396 ? -11.219 22.266 12.375 1 98.06 396 THR A CA 1
ATOM 3052 C C . THR A 1 396 ? -11.82 21.312 13.406 1 98.06 396 THR A C 1
ATOM 3054 O O . THR A 1 396 ? -11.234 21.094 14.469 1 98.06 396 THR A O 1
ATOM 3057 N N . VAL A 1 397 ? -12.961 20.719 13.062 1 97.69 397 VAL A N 1
ATOM 3058 C CA . VAL A 1 397 ? -13.625 19.844 14.023 1 97.69 397 VAL A CA 1
ATOM 3059 C C . VAL A 1 397 ? -12.703 18.688 14.398 1 97.69 397 VAL A C 1
ATOM 3061 O O . VAL A 1 397 ? -12.695 18.234 15.539 1 97.69 397 VAL A O 1
ATOM 3064 N N . HIS A 1 398 ? -11.922 18.297 13.469 1 98.06 398 HIS A N 1
ATOM 3065 C CA . HIS A 1 398 ? -11.062 17.141 13.688 1 98.06 398 HIS A CA 1
ATOM 3066 C C . HIS A 1 398 ? -9.789 17.531 14.438 1 98.06 398 HIS A C 1
ATOM 3068 O O . HIS A 1 398 ? -9.023 16.656 14.859 1 98.06 398 HIS A O 1
ATOM 3074 N N . ARG A 1 399 ? -9.578 18.812 14.68 1 98.06 399 ARG A N 1
ATOM 3075 C CA . ARG A 1 399 ? -8.367 19.25 15.367 1 98.06 399 ARG A CA 1
ATOM 3076 C C . ARG A 1 399 ? -8.695 19.906 16.703 1 98.06 399 ARG A C 1
ATOM 3078 O O . ARG A 1 399 ? -7.816 20.453 17.359 1 98.06 399 ARG A O 1
ATOM 3085 N N . LEU A 1 400 ? -9.93 19.766 17.141 1 98.25 400 LEU A N 1
ATOM 3086 C CA . LEU A 1 400 ? -10.391 20.391 18.375 1 98.25 400 LEU A CA 1
ATOM 3087 C C . LEU A 1 400 ? -9.625 19.844 19.578 1 98.25 400 LEU A C 1
ATOM 3089 O O . LEU A 1 400 ? -9.5 20.516 20.594 1 98.25 400 LEU A O 1
ATOM 3093 N N . TRP A 1 401 ? -9.078 18.625 19.438 1 98.19 401 TRP A N 1
ATOM 3094 C CA . TRP A 1 401 ? -8.352 18.016 20.547 1 98.19 401 TRP A CA 1
ATOM 3095 C C . TRP A 1 401 ? -7.102 18.812 20.875 1 98.19 401 TRP A C 1
ATOM 3097 O O . TRP A 1 401 ? -6.512 18.641 21.953 1 98.19 401 TRP A O 1
ATOM 3107 N N . GLN A 1 402 ? -6.68 19.781 20.078 1 98.19 402 GLN A N 1
ATOM 3108 C CA . GLN A 1 402 ? -5.48 20.594 20.281 1 98.19 402 GLN A CA 1
ATOM 3109 C C . GLN A 1 402 ? -5.777 21.797 21.188 1 98.19 402 GLN A C 1
ATOM 3111 O O . GLN A 1 402 ? -4.859 22.484 21.625 1 98.19 402 GLN A O 1
ATOM 3116 N N . SER A 1 403 ? -7.02 22.078 21.5 1 97.94 403 SER A N 1
ATOM 3117 C CA . SER A 1 403 ? -7.469 23.312 22.125 1 97.94 403 SER A CA 1
ATOM 3118 C C . SER A 1 403 ? -6.805 23.516 23.484 1 97.94 403 SER A C 1
ATOM 3120 O O . SER A 1 403 ? -6.621 24.656 23.922 1 97.94 403 SER A O 1
ATOM 3122 N N . PRO A 1 404 ? -6.406 22.375 24.203 1 97.94 404 PRO A N 1
ATOM 3123 C CA . PRO A 1 404 ? -5.684 22.609 25.453 1 97.94 404 PRO A CA 1
ATOM 3124 C C . PRO A 1 404 ? -4.254 23.094 25.234 1 97.94 404 PRO A C 1
ATOM 3126 O O . PRO A 1 404 ? -3.594 23.531 26.172 1 97.94 404 PRO A O 1
ATOM 3129 N N . LEU A 1 405 ? -3.746 23.047 24.047 1 98.62 405 LEU A N 1
ATOM 3130 C CA . LEU A 1 405 ? -2.354 23.375 23.75 1 98.62 405 LEU A CA 1
ATOM 3131 C C . LEU A 1 405 ? -2.223 24.797 23.234 1 98.62 405 LEU A C 1
ATOM 3133 O O . LEU A 1 405 ? -1.232 25.469 23.531 1 98.62 405 LEU A O 1
ATOM 3137 N N . LEU A 1 406 ? -3.145 25.25 22.453 1 98.75 406 LEU A N 1
ATOM 3138 C CA . LEU A 1 406 ? -3.205 26.547 21.797 1 98.75 406 LEU A CA 1
ATOM 3139 C C . LEU A 1 406 ? -4.609 26.828 21.281 1 98.75 406 LEU A C 1
ATOM 3141 O O . LEU A 1 406 ? -5.457 25.938 21.25 1 98.75 406 LEU A O 1
ATOM 3145 N N . GLU A 1 407 ? -4.914 28.062 20.922 1 98.62 407 GLU A N 1
ATOM 3146 C CA . GLU A 1 407 ? -6.215 28.359 20.328 1 98.62 407 GLU A CA 1
ATOM 3147 C C . GLU A 1 407 ? -6.344 27.734 18.938 1 98.62 407 GLU A C 1
ATOM 3149 O O . GLU A 1 407 ? -5.422 27.828 18.125 1 98.62 407 GLU A O 1
ATOM 3154 N N . VAL A 1 408 ? -7.418 27.016 18.734 1 98.62 408 VAL A N 1
ATOM 3155 C CA . VAL A 1 408 ? -7.762 26.469 17.422 1 98.62 408 VAL A CA 1
ATOM 3156 C C . VAL A 1 408 ? -8.617 27.484 16.672 1 98.62 408 VAL A C 1
ATOM 3158 O O . VAL A 1 408 ? -9.766 27.75 17.031 1 98.62 408 VAL A O 1
ATOM 3161 N N . ASP A 1 409 ? -8.031 28.078 15.633 1 98.75 409 ASP A N 1
ATOM 3162 C CA . ASP A 1 409 ? -8.695 29.094 14.82 1 98.75 409 ASP A CA 1
ATOM 3163 C C . ASP A 1 409 ? -9.445 28.453 13.656 1 98.75 409 ASP A C 1
ATOM 3165 O O . ASP A 1 409 ? -8.828 27.953 12.711 1 98.75 409 ASP A O 1
ATOM 3169 N N . PRO A 1 410 ? -10.781 28.516 13.672 1 98.31 410 PRO A N 1
ATOM 3170 C CA . PRO A 1 410 ? -11.555 27.953 12.562 1 98.31 410 PRO A CA 1
ATOM 3171 C C . PRO A 1 410 ? -11.688 28.922 11.391 1 98.31 410 PRO A C 1
ATOM 3173 O O . PRO A 1 410 ? -12.43 28.641 10.445 1 98.31 410 PRO A O 1
ATOM 3176 N N . ASP A 1 411 ? -11 29.984 11.43 1 98.25 411 ASP A N 1
ATOM 3177 C CA . ASP A 1 411 ? -11.109 31.062 10.453 1 98.25 411 ASP A CA 1
ATOM 3178 C C . ASP A 1 411 ? -12.344 31.922 10.711 1 98.25 411 ASP A C 1
ATOM 3180 O O . ASP A 1 411 ? -12.805 32.031 11.844 1 98.25 411 ASP A O 1
ATOM 3184 N N . VAL A 1 412 ? -12.938 32.656 9.742 1 98.31 412 VAL A N 1
ATOM 3185 C CA . VAL A 1 412 ? -13.906 33.719 10.031 1 98.31 412 VAL A CA 1
ATOM 3186 C C . VAL A 1 412 ? -15.32 33.156 9.883 1 98.31 412 VAL A C 1
ATOM 3188 O O . VAL A 1 412 ? -15.531 32.125 9.242 1 98.31 412 VAL A O 1
ATOM 3191 N N . VAL A 1 413 ? -16.234 33.812 10.523 1 98.19 413 VAL A N 1
ATOM 3192 C CA . VAL A 1 413 ? -17.672 33.625 10.32 1 98.19 413 VAL A CA 1
ATOM 3193 C C . VAL A 1 413 ? -18.25 34.812 9.586 1 98.19 413 VAL A C 1
ATOM 3195 O O . VAL A 1 413 ? -17.625 35.875 9.516 1 98.19 413 VAL A O 1
ATOM 3198 N N . TYR A 1 414 ? -19.453 34.625 9.039 1 97.19 414 TYR A N 1
ATOM 3199 C CA . TYR A 1 414 ? -20.078 35.656 8.234 1 97.19 414 TYR A CA 1
ATOM 3200 C C . TYR A 1 414 ? -21.438 36.031 8.812 1 97.19 414 TYR A C 1
ATOM 3202 O O . TYR A 1 414 ? -22.141 35.219 9.406 1 97.19 414 TYR A O 1
ATOM 3210 N N . PHE A 1 415 ? -21.781 37.281 8.594 1 97.75 415 PHE A N 1
ATOM 3211 C CA . PHE A 1 415 ? -23.109 37.812 8.93 1 97.75 415 PHE A CA 1
ATOM 3212 C C . PHE A 1 415 ? -23.734 38.5 7.727 1 97.75 415 PHE A C 1
ATOM 3214 O O . PHE A 1 415 ? -24.953 38.75 7.707 1 97.75 415 PHE A O 1
ATOM 3221 N N . ARG A 1 416 ? -22.891 38.812 6.746 1 96.06 416 ARG A N 1
ATOM 3222 C CA . ARG A 1 416 ? -23.312 39.562 5.586 1 96.06 416 ARG A CA 1
ATOM 3223 C C . ARG A 1 416 ? -24.172 38.719 4.652 1 96.06 416 ARG A C 1
ATOM 3225 O O . ARG A 1 416 ? -23.906 37.531 4.477 1 96.06 416 ARG A O 1
ATOM 3232 N N . SER A 1 417 ? -25.125 39.344 4.043 1 93 417 SER A N 1
ATOM 3233 C CA . SER A 1 417 ? -25.812 38.75 2.893 1 93 417 SER A CA 1
ATOM 3234 C C . SER A 1 417 ? -25.109 39.094 1.589 1 93 417 SER A C 1
ATOM 3236 O O . SER A 1 417 ? -25.156 38.344 0.622 1 93 417 SER A O 1
ATOM 3238 N N . ARG A 1 418 ? -24.453 40.219 1.663 1 89.19 418 ARG A N 1
ATOM 3239 C CA . ARG A 1 418 ? -23.719 40.719 0.507 1 89.19 418 ARG A CA 1
ATOM 3240 C C . ARG A 1 418 ? -22.562 39.812 0.148 1 89.19 418 ARG A C 1
ATOM 3242 O O . ARG A 1 418 ? -21.781 39.406 1.019 1 89.19 418 ARG A O 1
ATOM 3249 N N . LEU A 1 419 ? -22.5 39.438 -1.161 1 90.62 419 LEU A N 1
ATOM 3250 C CA . LEU A 1 419 ? -21.375 38.625 -1.676 1 90.62 419 LEU A CA 1
ATOM 3251 C C . LEU A 1 419 ? -21.156 37.375 -0.832 1 90.62 419 LEU A C 1
ATOM 3253 O O . LEU A 1 419 ? -20.047 37.125 -0.394 1 90.62 419 LEU A O 1
ATOM 3257 N N . ASN A 1 420 ? -22.219 36.75 -0.438 1 93.44 420 ASN A N 1
ATOM 3258 C CA . ASN A 1 420 ? -22.234 35.562 0.397 1 93.44 420 ASN A CA 1
ATOM 3259 C C . ASN A 1 420 ? -23.172 34.5 -0.154 1 93.44 420 ASN A C 1
ATOM 3261 O O . ASN A 1 420 ? -24.359 34.75 -0.357 1 93.44 420 ASN A O 1
ATOM 3265 N N . LEU A 1 421 ? -22.656 33.281 -0.45 1 91 421 LEU A N 1
ATOM 3266 C CA . LEU A 1 421 ? -23.453 32.188 -1.031 1 91 421 LEU A CA 1
ATOM 3267 C C . LEU A 1 421 ? -23.875 31.188 0.036 1 91 421 LEU A C 1
ATOM 3269 O O . LEU A 1 421 ? -24.547 30.203 -0.266 1 91 421 LEU A O 1
ATOM 3273 N N . LEU A 1 422 ? -23.531 31.422 1.285 1 94.94 422 LEU A N 1
ATOM 3274 C CA . LEU A 1 422 ? -23.844 30.5 2.371 1 94.94 422 LEU A CA 1
ATOM 3275 C C . LEU A 1 422 ? -25.281 30.688 2.838 1 94.94 422 LEU A C 1
ATOM 3277 O O . LEU A 1 422 ? -25.766 31.828 2.947 1 94.94 422 LEU A O 1
ATOM 3281 N N . THR A 1 423 ? -25.969 29.562 3.035 1 94.12 423 THR A N 1
ATOM 3282 C CA . THR A 1 423 ? -27.297 29.609 3.645 1 94.12 423 THR A CA 1
ATOM 3283 C C . THR A 1 423 ? -27.188 30 5.117 1 94.12 423 THR A C 1
ATOM 3285 O O . THR A 1 423 ? -26.109 30 5.695 1 94.12 423 THR A O 1
ATOM 3288 N N . GLU A 1 424 ? -28.312 30.375 5.652 1 94.5 424 GLU A N 1
ATOM 3289 C CA . GLU A 1 424 ? -28.328 30.719 7.07 1 94.5 424 GLU A CA 1
ATOM 3290 C C . GLU A 1 424 ? -27.875 29.547 7.93 1 94.5 424 GLU A C 1
ATOM 3292 O O . GLU A 1 424 ? -27.188 29.75 8.938 1 94.5 424 GLU A O 1
ATOM 3297 N N . GLN A 1 425 ? -28.266 28.391 7.52 1 93.62 425 GLN A N 1
ATOM 3298 C CA . GLN A 1 425 ? -27.859 27.188 8.258 1 93.62 425 GLN A CA 1
ATOM 3299 C C . GLN A 1 425 ? -26.344 27 8.211 1 93.62 425 GLN A C 1
ATOM 3301 O O . GLN A 1 425 ? -25.734 26.688 9.234 1 93.62 425 GLN A O 1
ATOM 3306 N N . GLN A 1 426 ? -25.812 27.188 7.07 1 94.94 426 GLN A N 1
ATOM 3307 C CA . GLN A 1 426 ? -24.375 27.047 6.887 1 94.94 426 GLN A CA 1
ATOM 3308 C C . GLN A 1 426 ? -23.609 28.094 7.676 1 94.94 426 GLN A C 1
ATOM 3310 O O . GLN A 1 426 ? -22.609 27.797 8.328 1 94.94 426 GLN A O 1
ATOM 3315 N N . GLN A 1 427 ? -24.078 29.328 7.637 1 96.94 427 GLN A N 1
ATOM 3316 C CA . GLN A 1 427 ? -23.469 30.391 8.445 1 96.94 427 GLN A CA 1
ATOM 3317 C C . GLN A 1 427 ? -23.578 30.062 9.93 1 96.94 427 GLN A C 1
ATOM 3319 O O . GLN A 1 427 ? -22.641 30.328 10.695 1 96.94 427 GLN A O 1
ATOM 3324 N N . GLY A 1 428 ? -24.703 29.516 10.266 1 96.62 428 GLY A N 1
ATOM 3325 C CA . GLY A 1 428 ? -24.891 29.109 11.648 1 96.62 428 GLY A CA 1
ATOM 3326 C C . GLY A 1 428 ? -23.875 28.078 12.102 1 96.62 428 GLY A C 1
ATOM 3327 O O . GLY A 1 428 ? -23.375 28.141 13.227 1 96.62 428 GLY A O 1
ATOM 3328 N N . LEU A 1 429 ? -23.578 27.094 11.242 1 96.62 429 LEU A N 1
ATOM 3329 C CA . LEU A 1 429 ? -22.594 26.062 11.578 1 96.62 429 LEU A CA 1
ATOM 3330 C C . LEU A 1 429 ? -21.219 26.672 11.797 1 96.62 429 LEU A C 1
ATOM 3332 O O . LEU A 1 429 ? -20.484 26.266 12.703 1 96.62 429 LEU A O 1
ATOM 3336 N N . LEU A 1 430 ? -20.875 27.641 10.953 1 98.06 430 LEU A N 1
ATOM 3337 C CA . LEU A 1 430 ? -19.594 28.328 11.125 1 98.06 430 LEU A CA 1
ATOM 3338 C C . LEU A 1 430 ? -19.547 29.031 12.477 1 98.06 430 LEU A C 1
ATOM 3340 O O . LEU A 1 430 ? -18.547 28.953 13.188 1 98.06 430 LEU A O 1
ATOM 3344 N N . ARG A 1 431 ? -20.594 29.734 12.836 1 98.25 431 ARG A N 1
ATOM 3345 C CA . ARG A 1 431 ? -20.641 30.469 14.086 1 98.25 431 ARG A CA 1
ATOM 3346 C C . ARG A 1 431 ? -20.609 29.531 15.281 1 98.25 431 ARG A C 1
ATOM 3348 O O . ARG A 1 431 ? -19.922 29.797 16.281 1 98.25 431 ARG A O 1
ATOM 3355 N N . ASP A 1 432 ? -21.328 28.438 15.148 1 98.31 432 ASP A N 1
ATOM 3356 C CA . ASP A 1 432 ? -21.328 27.438 16.203 1 98.31 432 ASP A CA 1
ATOM 3357 C C . ASP A 1 432 ? -19.938 26.859 16.406 1 98.31 432 ASP A C 1
ATOM 3359 O O . ASP A 1 432 ? -19.484 26.656 17.547 1 98.31 432 ASP A O 1
ATOM 3363 N N . LEU A 1 433 ? -19.25 26.547 15.336 1 98.38 433 LEU A N 1
ATOM 3364 C CA . LEU A 1 433 ? -17.906 26 15.438 1 98.38 433 LEU A CA 1
ATOM 3365 C C . LEU A 1 433 ? -16.969 27 16.094 1 98.38 433 LEU A C 1
ATOM 3367 O O . LEU A 1 433 ? -16.109 26.625 16.906 1 98.38 433 LEU A O 1
ATOM 3371 N N . ALA A 1 434 ? -17.078 28.266 15.68 1 98.5 434 ALA A N 1
ATOM 3372 C CA . ALA A 1 434 ? -16.25 29.297 16.297 1 98.5 434 ALA A CA 1
ATOM 3373 C C . ALA A 1 434 ? -16.484 29.359 17.797 1 98.5 434 ALA A C 1
ATOM 3375 O O . ALA A 1 434 ? -15.539 29.578 18.562 1 98.5 434 ALA A O 1
ATOM 3376 N N . ASP A 1 435 ? -17.734 29.203 18.203 1 98.25 435 ASP A N 1
ATOM 3377 C CA . ASP A 1 435 ? -18.062 29.156 19.625 1 98.25 435 ASP A CA 1
ATOM 3378 C C . ASP A 1 435 ? -17.391 27.969 20.312 1 98.25 435 ASP A C 1
ATOM 3380 O O . ASP A 1 435 ? -16.828 28.109 21.406 1 98.25 435 ASP A O 1
ATOM 3384 N N . VAL A 1 436 ? -17.469 26.844 19.656 1 98.19 436 VAL A N 1
ATOM 3385 C CA . VAL A 1 436 ? -16.859 25.641 20.203 1 98.19 436 VAL A CA 1
ATOM 3386 C C . VAL A 1 436 ? -15.352 25.844 20.344 1 98.19 436 VAL A C 1
ATOM 3388 O O . VAL A 1 436 ? -14.75 25.422 21.328 1 98.19 436 VAL A O 1
ATOM 3391 N N . CYS A 1 437 ? -14.711 26.484 19.406 1 98.06 437 CYS A N 1
ATOM 3392 C CA . CYS A 1 437 ? -13.273 26.719 19.406 1 98.06 437 CYS A CA 1
ATOM 3393 C C . CYS A 1 437 ? -12.898 27.797 20.422 1 98.06 437 CYS A C 1
ATOM 3395 O O . CYS A 1 437 ? -11.75 27.859 20.859 1 98.06 437 CYS A O 1
ATOM 3397 N N . GLY A 1 438 ? -13.836 28.656 20.719 1 96.75 438 GLY A N 1
ATOM 3398 C CA . GLY A 1 438 ? -13.523 29.812 21.531 1 96.75 438 GLY A CA 1
ATOM 3399 C C . GLY A 1 438 ? -12.703 30.859 20.797 1 96.75 438 GLY A C 1
ATOM 3400 O O . GLY A 1 438 ? -11.914 31.578 21.406 1 96.75 438 GLY A O 1
ATOM 3401 N N . PHE A 1 439 ? -12.742 30.875 19.547 1 98.19 439 PHE A N 1
ATOM 3402 C CA . PHE A 1 439 ? -12.055 31.812 18.656 1 98.19 439 PHE A CA 1
ATOM 3403 C C . PHE A 1 439 ? -13.016 32.438 17.656 1 98.19 439 PHE A C 1
ATOM 3405 O O . PHE A 1 439 ? -13.539 31.719 16.781 1 98.19 439 PHE A O 1
ATOM 3412 N N . ARG A 1 440 ? -13.242 33.75 17.75 1 98.06 440 ARG A N 1
ATOM 3413 C CA . ARG A 1 440 ? -14.242 34.406 16.922 1 98.06 440 ARG A CA 1
ATOM 3414 C C . ARG A 1 440 ? -13.586 35.469 16.047 1 98.06 440 ARG A C 1
ATOM 3416 O O . ARG A 1 440 ? -13.031 36.438 16.562 1 98.06 440 ARG A O 1
ATOM 3423 N N . ALA A 1 441 ? -13.688 35.219 14.797 1 98.56 441 ALA A N 1
ATOM 3424 C CA . ALA A 1 441 ? -13.195 36.188 13.812 1 98.56 441 ALA A CA 1
ATOM 3425 C C . ALA A 1 441 ? -14.25 36.469 12.75 1 98.56 441 ALA A C 1
ATOM 3427 O O . ALA A 1 441 ? -15.008 35.594 12.352 1 98.56 441 ALA A O 1
ATOM 3428 N N . VAL A 1 442 ? -14.375 37.688 12.367 1 98.5 442 VAL A N 1
ATOM 3429 C CA . VAL A 1 442 ? -15.312 38.156 11.344 1 98.5 442 VAL A CA 1
ATOM 3430 C C . VAL A 1 442 ? -14.562 39 10.305 1 98.5 442 VAL A C 1
ATOM 3432 O O . VAL A 1 442 ? -13.609 39.688 10.633 1 98.5 442 VAL A O 1
ATOM 3435 N N . SER A 1 443 ? -15 38.938 9.086 1 97.56 443 SER A N 1
ATOM 3436 C CA . SER A 1 443 ? -14.344 39.688 8.039 1 97.56 443 SER A CA 1
ATOM 3437 C C . SER A 1 443 ? -15.297 40.719 7.438 1 97.56 443 SER A C 1
ATOM 3439 O O . SER A 1 443 ? -14.891 41.562 6.609 1 97.56 443 SER A O 1
ATOM 3441 N N . ASP A 1 444 ? -16.562 40.812 7.844 1 97.38 444 ASP A N 1
ATOM 3442 C CA . ASP A 1 444 ? -17.562 41.688 7.285 1 97.38 444 ASP A CA 1
ATOM 3443 C C . ASP A 1 444 ? -17.328 43.125 7.73 1 97.38 444 ASP A C 1
ATOM 3445 O O . ASP A 1 444 ? -17.469 43.469 8.914 1 97.38 444 ASP A O 1
ATOM 3449 N N . PRO A 1 445 ? -17.047 44 6.75 1 96.19 445 PRO A N 1
ATOM 3450 C CA . PRO A 1 445 ? -17.047 45.406 7.145 1 96.19 445 PRO A CA 1
ATOM 3451 C C . PRO A 1 445 ? -18.406 45.906 7.617 1 96.19 445 PRO A C 1
ATOM 3453 O O . PRO A 1 445 ? -19.438 45.562 6.996 1 96.19 445 PRO A O 1
ATOM 3456 N N . PRO A 1 446 ? -18.375 46.625 8.695 1 96.5 446 PRO A N 1
ATOM 3457 C CA . PRO A 1 446 ? -19.672 47.094 9.203 1 96.5 446 PRO A CA 1
ATOM 3458 C C . PRO A 1 446 ? -20.516 47.75 8.125 1 96.5 446 PRO A C 1
ATOM 3460 O O . PRO A 1 446 ? -21.75 47.625 8.117 1 96.5 446 PRO A O 1
ATOM 3463 N N . GLY A 1 447 ? -19.906 48.469 7.219 1 94.88 447 GLY A N 1
ATOM 3464 C CA . GLY A 1 447 ? -20.609 49.156 6.16 1 94.88 447 GLY A CA 1
ATOM 3465 C C . GLY A 1 447 ? -21.297 48.219 5.184 1 94.88 447 GLY A C 1
ATOM 3466 O O . GLY A 1 447 ? -22.156 48.656 4.41 1 94.88 447 GLY A O 1
ATOM 3467 N N . TRP A 1 448 ? -20.922 46.969 5.184 1 96 448 TRP A N 1
ATOM 3468 C CA . TRP A 1 448 ? -21.531 46 4.281 1 96 448 TRP A CA 1
ATOM 3469 C C . TRP A 1 448 ? -22.781 45.375 4.91 1 96 448 TRP A C 1
ATOM 3471 O O . TRP A 1 448 ? -23.562 44.719 4.23 1 96 448 TRP A O 1
ATOM 3481 N N . LEU A 1 449 ? -23 45.594 6.23 1 97.69 449 LEU A N 1
ATOM 3482 C CA . LEU A 1 449 ? -24.031 44.875 6.973 1 97.69 449 LEU A CA 1
ATOM 3483 C C . LEU A 1 449 ? -25.328 45.688 7.039 1 97.69 449 LEU A C 1
ATOM 3485 O O . LEU A 1 449 ? -25.297 46.906 7.266 1 97.69 449 LEU A O 1
ATOM 3489 N N . LEU A 1 450 ? -26.422 45 6.828 1 97 450 LEU A N 1
ATOM 3490 C CA . LEU A 1 450 ? -27.719 45.562 7.152 1 97 450 LEU A CA 1
ATOM 3491 C C . LEU A 1 450 ? -27.859 45.781 8.656 1 97 450 LEU A C 1
ATOM 3493 O O . LEU A 1 450 ? -27.156 45.156 9.445 1 97 450 LEU A O 1
ATOM 3497 N N . PRO A 1 451 ? -28.781 46.688 8.992 1 97.38 451 PRO A N 1
ATOM 3498 C CA . PRO A 1 451 ? -28.938 46.969 10.422 1 97.38 451 PRO A CA 1
ATOM 3499 C C . PRO A 1 451 ? -29.188 45.688 11.242 1 97.38 451 PRO A C 1
ATOM 3501 O O . PRO A 1 451 ? -28.609 45.531 12.32 1 97.38 451 PRO A O 1
ATOM 3504 N N . GLU A 1 452 ? -30.016 44.844 10.742 1 97.44 452 GLU A N 1
ATOM 3505 C CA . GLU A 1 452 ? -30.312 43.625 11.453 1 97.44 452 GLU A CA 1
ATOM 3506 C C . GLU A 1 452 ? -29.094 42.688 11.516 1 97.44 452 GLU A C 1
ATOM 3508 O O . GLU A 1 452 ? -28.891 42 12.508 1 97.44 452 GLU A O 1
ATOM 3513 N N . GLU A 1 453 ? -28.297 42.688 10.477 1 97.62 453 GLU A N 1
ATOM 3514 C CA . GLU A 1 453 ? -27.078 41.875 10.438 1 97.62 453 GLU A CA 1
ATOM 3515 C C . GLU A 1 453 ? -26.047 42.406 11.43 1 97.62 453 GLU A C 1
ATOM 3517 O O . GLU A 1 453 ? -25.375 41.625 12.109 1 97.62 453 GLU A O 1
ATOM 3522 N N . LEU A 1 454 ? -25.922 43.719 11.445 1 97.94 454 LEU A N 1
ATOM 3523 C CA . LEU A 1 454 ? -25 44.344 12.383 1 97.94 454 LEU A CA 1
ATOM 3524 C C . LEU A 1 454 ? -25.391 44.031 13.828 1 97.94 454 LEU A C 1
ATOM 3526 O O . LEU A 1 454 ? -24.531 43.719 14.656 1 97.94 454 LEU A O 1
ATOM 3530 N N . LYS A 1 455 ? -26.641 44.062 14.094 1 97.88 455 LYS A N 1
ATOM 3531 C CA . LYS A 1 455 ? -27.141 43.75 15.43 1 97.88 455 LYS A CA 1
ATOM 3532 C C . LYS A 1 455 ? -26.859 42.281 15.789 1 97.88 455 LYS A C 1
ATOM 3534 O O . LYS A 1 455 ? -26.484 42 16.922 1 97.88 455 LYS A O 1
ATOM 3539 N N . ALA A 1 456 ? -27.078 41.469 14.867 1 97.81 456 ALA A N 1
ATOM 3540 C CA . ALA A 1 456 ? -26.812 40.031 15.078 1 97.81 456 ALA A CA 1
ATOM 3541 C C . ALA A 1 456 ? -25.328 39.812 15.352 1 97.81 456 ALA A C 1
ATOM 3543 O O . ALA A 1 456 ? -24.969 39 16.219 1 97.81 456 ALA A O 1
ATOM 3544 N N . MET A 1 457 ? -24.469 40.438 14.617 1 98.38 457 MET A N 1
ATOM 3545 C CA . MET A 1 457 ? -23.016 40.312 14.805 1 98.38 457 MET A CA 1
ATOM 3546 C C . MET A 1 457 ? -22.609 40.781 16.188 1 98.38 457 MET A C 1
ATOM 3548 O O . MET A 1 457 ? -21.844 40.125 16.875 1 98.38 457 MET A O 1
ATOM 3552 N N . GLU A 1 458 ? -23.172 41.906 16.578 1 98.12 458 GLU A N 1
ATOM 3553 C CA . GLU A 1 458 ? -22.859 42.469 17.906 1 98.12 458 GLU A CA 1
ATOM 3554 C C . GLU A 1 458 ? -23.297 41.531 19.016 1 98.12 458 GLU A C 1
ATOM 3556 O O . GLU A 1 458 ? -22.547 41.281 19.969 1 98.12 458 GLU A O 1
ATOM 3561 N N . ALA A 1 459 ? -24.453 41.031 18.844 1 97.88 459 ALA A N 1
ATOM 3562 C CA . ALA A 1 459 ? -24.984 40.062 19.828 1 97.88 459 ALA A CA 1
ATOM 3563 C C . ALA A 1 459 ? -24.109 38.812 19.906 1 97.88 459 ALA A C 1
ATOM 3565 O O . ALA A 1 459 ? -23.828 38.344 21 1 97.88 459 ALA A O 1
ATOM 3566 N N . TYR A 1 460 ? -23.734 38.344 18.812 1 97.75 460 TYR A N 1
ATOM 3567 C CA . TYR A 1 460 ? -22.906 37.156 18.734 1 97.75 460 TYR A CA 1
ATOM 3568 C C . TYR A 1 460 ? -21.547 37.375 19.406 1 97.75 460 TYR A C 1
ATOM 3570 O O . TYR A 1 460 ? -21.094 36.562 20.219 1 97.75 460 TYR A O 1
ATOM 3578 N N . LEU A 1 461 ? -20.859 38.469 19.094 1 98.25 461 LEU A N 1
ATOM 3579 C CA . LEU A 1 461 ? -19.516 38.781 19.562 1 98.25 461 LEU A CA 1
ATOM 3580 C C . LEU A 1 461 ? -19.5 39.062 21.062 1 98.25 461 LEU A C 1
ATOM 3582 O O . LEU A 1 461 ? -18.469 38.906 21.719 1 98.25 461 LEU A O 1
ATOM 3586 N N . THR A 1 462 ? -20.641 39.438 21.562 1 97.31 462 THR A N 1
ATOM 3587 C CA . THR A 1 462 ? -20.75 39.719 22.984 1 97.31 462 THR A CA 1
ATOM 3588 C C . THR A 1 462 ? -21.094 38.469 23.766 1 97.31 462 THR A C 1
ATOM 3590 O O . THR A 1 462 ? -20.734 38.344 24.938 1 97.31 462 THR A O 1
ATOM 3593 N N . GLY A 1 463 ? -21.703 37.562 23.109 1 95.12 463 GLY A N 1
ATOM 3594 C CA . GLY A 1 463 ? -22.156 36.344 23.766 1 95.12 463 GLY A CA 1
ATOM 3595 C C . GLY A 1 463 ? -21.047 35.375 24.047 1 95.12 463 GLY A C 1
ATOM 3596 O O . GLY A 1 463 ? -20.016 35.375 23.375 1 95.12 463 GLY A O 1
ATOM 3597 N N . ARG A 1 464 ? -21.281 34.594 25.125 1 93.69 464 ARG A N 1
ATOM 3598 C CA . ARG A 1 464 ? -20.375 33.469 25.469 1 93.69 464 ARG A CA 1
ATOM 3599 C C . ARG A 1 464 ? -21.156 32.25 25.906 1 93.69 464 ARG A C 1
ATOM 3601 O O . ARG A 1 464 ? -21.312 31.984 27.109 1 93.69 464 ARG A O 1
ATOM 3608 N N . PRO A 1 465 ? -21.484 31.531 24.938 1 96.12 465 PRO A N 1
ATOM 3609 C CA . PRO A 1 465 ? -22.297 30.359 25.297 1 96.12 465 PRO A CA 1
ATOM 3610 C C . PRO A 1 465 ? -21.484 29.297 26.016 1 96.12 465 PRO A C 1
ATOM 3612 O O . PRO A 1 465 ? -20.281 29.141 25.766 1 96.12 465 PRO A O 1
ATOM 3615 N N . GLU A 1 466 ? -22.172 28.547 26.891 1 97.31 466 GLU A N 1
ATOM 3616 C CA . GLU A 1 466 ? -21.578 27.344 27.484 1 97.31 466 GLU A CA 1
ATOM 3617 C C . GLU A 1 466 ? -21.453 26.234 26.453 1 97.31 466 GLU A C 1
ATOM 3619 O O . GLU A 1 466 ? -22.422 25.906 25.75 1 97.31 466 GLU A O 1
ATOM 3624 N N . VAL A 1 467 ? -20.281 25.703 26.359 1 97.62 467 VAL A N 1
ATOM 3625 C CA . VAL A 1 467 ? -20.031 24.656 25.375 1 97.62 467 VAL A CA 1
ATOM 3626 C C . VAL A 1 467 ? -19.781 23.328 26.062 1 97.62 467 VAL A C 1
ATOM 3628 O O . VAL A 1 467 ? -19 23.234 27 1 97.62 467 VAL A O 1
ATOM 3631 N N . ARG A 1 468 ? -20.484 22.25 25.672 1 97.06 468 ARG A N 1
ATOM 3632 C CA . ARG A 1 468 ? -20.281 20.891 26.141 1 97.06 468 ARG A CA 1
ATOM 3633 C C . ARG A 1 468 ? -20.156 19.922 24.969 1 97.06 468 ARG A C 1
ATOM 3635 O O . ARG A 1 468 ? -20.984 19.922 24.062 1 97.06 468 ARG A O 1
ATOM 3642 N N . ARG A 1 469 ? -19.156 19.141 25.031 1 96.44 469 ARG A N 1
ATOM 3643 C CA . ARG A 1 469 ? -19 18.125 24 1 96.44 469 ARG A CA 1
ATOM 3644 C C . ARG A 1 469 ? -19.859 16.906 24.297 1 96.44 469 ARG A C 1
ATOM 3646 O O . ARG A 1 469 ? -19.844 16.391 25.422 1 96.44 469 ARG A O 1
ATOM 3653 N N . LEU A 1 470 ? -20.594 16.438 23.312 1 96.56 470 LEU A N 1
ATOM 3654 C CA . LEU A 1 470 ? -21.5 15.297 23.469 1 96.56 470 LEU A CA 1
ATOM 3655 C C . LEU A 1 470 ? -20.969 14.086 22.703 1 96.56 470 LEU A C 1
ATOM 3657 O O . LEU A 1 470 ? -21.344 12.953 23 1 96.56 470 LEU A O 1
ATOM 3661 N N . GLY A 1 471 ? -20.203 14.266 21.812 1 95.31 471 GLY A N 1
ATOM 3662 C CA . GLY A 1 471 ? -19.594 13.266 20.953 1 95.31 471 GLY A CA 1
ATOM 3663 C C . GLY A 1 471 ? -18.562 13.852 19.984 1 95.31 471 GLY A C 1
ATOM 3664 O O . GLY A 1 471 ? -18.172 15.008 20.125 1 95.31 471 GLY A O 1
ATOM 3665 N N . ARG A 1 472 ? -18.172 13.016 18.984 1 95.31 472 ARG A N 1
ATOM 3666 C CA . ARG A 1 472 ? -17.125 13.445 18.062 1 95.31 472 ARG A CA 1
ATOM 3667 C C . ARG A 1 472 ? -17.547 14.711 17.312 1 95.31 472 ARG A C 1
ATOM 3669 O O . ARG A 1 472 ? -16.75 15.641 17.172 1 95.31 472 ARG A O 1
ATOM 3676 N N . TYR A 1 473 ? -18.828 14.766 16.875 1 97.56 473 TYR A N 1
ATOM 3677 C CA . TYR A 1 473 ? -19.266 15.859 16.016 1 97.56 473 TYR A CA 1
ATOM 3678 C C . TYR A 1 473 ? -20.453 16.594 16.625 1 97.56 473 TYR A C 1
ATOM 3680 O O . TYR A 1 473 ? -21.047 17.453 15.977 1 97.56 473 TYR A O 1
ATOM 3688 N N . ARG A 1 474 ? -20.844 16.203 17.828 1 97.56 474 ARG A N 1
ATOM 3689 C CA . ARG A 1 474 ? -22.031 16.781 18.469 1 97.56 474 ARG A CA 1
ATOM 3690 C C . ARG A 1 474 ? -21.641 17.578 19.719 1 97.56 474 ARG A C 1
ATOM 3692 O O . ARG A 1 474 ? -20.828 17.109 20.516 1 97.56 474 ARG A O 1
ATOM 3699 N N . PHE A 1 475 ? -22.219 18.688 19.812 1 98.19 475 PHE A N 1
ATOM 3700 C CA . PHE A 1 475 ? -21.969 19.594 20.922 1 98.19 475 PHE A CA 1
ATOM 3701 C C . PHE A 1 475 ? -23.266 20.219 21.422 1 98.19 475 PHE A C 1
ATOM 3703 O O . PHE A 1 475 ? -24.281 20.219 20.703 1 98.19 475 PHE A O 1
ATOM 3710 N N . ALA A 1 476 ? -23.234 20.703 22.656 1 98.06 476 ALA A N 1
ATOM 3711 C CA . ALA A 1 476 ? -24.312 21.516 23.203 1 98.06 476 ALA A CA 1
ATOM 3712 C C . ALA A 1 476 ? -23.828 22.938 23.484 1 98.06 476 ALA A C 1
ATOM 3714 O O . ALA A 1 476 ? -22.828 23.141 24.188 1 98.06 476 ALA A O 1
ATOM 3715 N N . LEU A 1 477 ? -24.438 23.906 22.891 1 97.88 477 LEU A N 1
ATOM 3716 C CA . LEU A 1 477 ? -24.203 25.312 23.156 1 97.88 477 LEU A CA 1
ATOM 3717 C C . LEU A 1 477 ? -25.375 25.938 23.891 1 97.88 477 LEU A C 1
ATOM 3719 O O . LEU A 1 477 ? -26.438 26.172 23.297 1 97.88 477 LEU A O 1
ATOM 3723 N N . ASP A 1 478 ? -25.25 26.234 25.141 1 96.88 478 ASP A N 1
ATOM 3724 C CA . ASP A 1 478 ? -26.359 26.672 25.984 1 96.88 478 ASP A CA 1
ATOM 3725 C C . ASP A 1 478 ? -27.562 25.734 25.875 1 96.88 478 ASP A C 1
ATOM 3727 O O . ASP A 1 478 ? -28.688 26.188 25.688 1 96.88 478 ASP A O 1
ATOM 3731 N N . GLY A 1 479 ? -27.234 24.547 25.766 1 95.44 479 GLY A N 1
ATOM 3732 C CA . GLY A 1 479 ? -28.266 23.516 25.75 1 95.44 479 GLY A CA 1
ATOM 3733 C C . GLY A 1 479 ? -28.75 23.172 24.359 1 95.44 479 GLY A C 1
ATOM 3734 O O . GLY A 1 479 ? -29.375 22.125 24.141 1 95.44 479 GLY A O 1
ATOM 3735 N N . ARG A 1 480 ? -28.453 24.016 23.422 1 97 480 ARG A N 1
ATOM 3736 C CA . ARG A 1 480 ? -28.812 23.719 22.047 1 97 480 ARG A CA 1
ATOM 3737 C C . ARG A 1 480 ? -27.828 22.75 21.406 1 97 480 ARG A C 1
ATOM 3739 O O . ARG A 1 480 ? -26.625 23 21.375 1 97 480 ARG A O 1
ATOM 3746 N N . GLU A 1 481 ? -28.406 21.672 20.875 1 96.88 481 GLU A N 1
ATOM 3747 C CA . GLU A 1 481 ? -27.547 20.672 20.25 1 96.88 481 GLU A CA 1
ATOM 3748 C C . GLU A 1 481 ? -27.109 21.094 18.859 1 96.88 481 GLU A C 1
ATOM 3750 O O . GLU A 1 481 ? -27.906 21.609 18.078 1 96.88 481 GLU A O 1
ATOM 3755 N N . VAL A 1 482 ? -25.859 21 18.594 1 97.19 482 VAL A N 1
ATOM 3756 C CA . VAL A 1 482 ? -25.25 21.281 17.312 1 97.19 482 VAL A CA 1
ATOM 3757 C C . VAL A 1 482 ? -24.562 20.016 16.797 1 97.19 482 VAL A C 1
ATOM 3759 O O . VAL A 1 482 ? -23.781 19.391 17.516 1 97.19 482 VAL A O 1
ATOM 3762 N N . ASP A 1 483 ? -24.859 19.594 15.562 1 96.44 483 ASP A N 1
ATOM 3763 C CA . ASP A 1 483 ? -24.297 18.391 14.961 1 96.44 483 ASP A CA 1
ATOM 3764 C C . ASP A 1 483 ? -23.516 18.734 13.695 1 96.44 483 ASP A C 1
ATOM 3766 O O . ASP A 1 483 ? -24.109 19.125 12.688 1 96.44 483 ASP A O 1
ATOM 3770 N N . PHE A 1 484 ? -22.219 18.531 13.734 1 96.88 484 PHE A N 1
ATOM 3771 C CA . PHE A 1 484 ? -21.375 18.797 12.586 1 96.88 484 PHE A CA 1
ATOM 3772 C C . PHE A 1 484 ? -21.25 17.562 11.695 1 96.88 484 PHE A C 1
ATOM 3774 O O . PHE A 1 484 ? -20.562 17.578 10.672 1 96.88 484 PHE A O 1
ATOM 3781 N N . GLY A 1 485 ? -21.844 16.438 12.062 1 94.62 485 GLY A N 1
ATOM 3782 C CA . GLY A 1 485 ? -21.734 15.18 11.352 1 94.62 485 GLY A CA 1
ATOM 3783 C C . GLY A 1 485 ? -22.109 15.289 9.883 1 94.62 485 GLY A C 1
ATOM 3784 O O . GLY A 1 485 ? -21.469 14.688 9.023 1 94.62 485 GLY A O 1
ATOM 3785 N N . ALA A 1 486 ? -23.141 16.047 9.617 1 90.25 486 ALA A N 1
ATOM 3786 C CA . ALA A 1 486 ? -23.625 16.188 8.25 1 90.25 486 ALA A CA 1
ATOM 3787 C C . ALA A 1 486 ? -22.594 16.906 7.379 1 90.25 486 ALA A C 1
ATOM 3789 O O . ALA A 1 486 ? -22.531 16.672 6.168 1 90.25 486 ALA A O 1
ATOM 3790 N N . ALA A 1 487 ? -21.844 17.828 7.969 1 91.12 487 ALA A N 1
ATOM 3791 C CA . ALA A 1 487 ? -20.781 18.516 7.234 1 91.12 487 ALA A CA 1
ATOM 3792 C C . ALA A 1 487 ? -19.641 17.562 6.887 1 91.12 487 ALA A C 1
ATOM 3794 O O . ALA A 1 487 ? -19.016 17.688 5.828 1 91.12 487 ALA A O 1
ATOM 3795 N N . VAL A 1 488 ? -19.344 16.641 7.723 1 91.12 488 VAL A N 1
ATOM 3796 C CA . VAL A 1 488 ? -18.234 15.719 7.57 1 91.12 488 VAL A CA 1
ATOM 3797 C C . VAL A 1 488 ? -18.594 14.617 6.578 1 91.12 488 VAL A C 1
ATOM 3799 O O . VAL A 1 488 ? -17.797 14.258 5.715 1 91.12 488 VAL A O 1
ATOM 3802 N N . THR A 1 489 ? -19.656 13.922 6.656 1 83.81 489 THR A N 1
ATOM 3803 C CA . THR A 1 489 ? -20.141 12.883 5.754 1 83.81 489 THR A CA 1
ATOM 3804 C C . THR A 1 489 ? -21.406 13.328 5.039 1 83.81 489 THR A C 1
ATOM 3806 O O . THR A 1 489 ? -22.516 13.102 5.527 1 83.81 489 THR A O 1
ATOM 3809 N N . PRO A 1 490 ? -21.078 14 3.912 1 65.75 490 PRO A N 1
ATOM 3810 C CA . PRO A 1 490 ? -22.312 14.5 3.275 1 65.75 490 PRO A CA 1
ATOM 3811 C C . PRO A 1 490 ? -23.188 13.383 2.732 1 65.75 490 PRO A C 1
ATOM 3813 O O . PRO A 1 490 ? -22.688 12.352 2.289 1 65.75 490 PRO A O 1
ATOM 3816 N N . GLY A 1 491 ? -24.219 12.945 3.459 1 52.84 491 GLY A N 1
ATOM 3817 C CA . GLY A 1 491 ? -25.172 12.055 2.814 1 52.84 491 GLY A CA 1
ATOM 3818 C C . GLY A 1 491 ? -25.406 12.391 1.351 1 52.84 491 GLY A C 1
ATOM 3819 O O . GLY A 1 491 ? -24.75 13.281 0.804 1 52.84 491 GLY A O 1
ATOM 3820 N N . ASP A 1 492 ? -26.078 11.469 0.52 1 43.22 492 ASP A N 1
ATOM 3821 C CA . ASP A 1 492 ? -26.5 11.609 -0.872 1 43.22 492 ASP A CA 1
ATOM 3822 C C . ASP A 1 492 ? -27.094 12.992 -1.13 1 43.22 492 ASP A C 1
ATOM 3824 O O . ASP A 1 492 ? -27.641 13.242 -2.203 1 43.22 492 ASP A O 1
ATOM 3828 N N . GLU A 1 493 ? -27.375 13.789 -0.205 1 40.78 493 GLU A N 1
ATOM 3829 C CA . GLU A 1 493 ? -28.266 14.922 -0.491 1 40.78 493 GLU A CA 1
ATOM 3830 C C . GLU A 1 493 ? -27.562 15.953 -1.374 1 40.78 493 GLU A C 1
ATOM 3832 O O . GLU A 1 493 ? -26.328 16.078 -1.346 1 40.78 493 GLU A O 1
ATOM 3837 N N . GLN A 1 494 ? -28.453 16.469 -2.398 1 38.12 494 GLN A N 1
ATOM 3838 C CA . GLN A 1 494 ? -28.344 17.344 -3.566 1 38.12 494 GLN A CA 1
ATOM 3839 C C . GLN A 1 494 ? -27.562 18.609 -3.236 1 38.12 494 GLN A C 1
ATOM 3841 O O . GLN A 1 494 ? -27.922 19.344 -2.32 1 38.12 494 GLN A O 1
ATOM 3846 N N . ARG A 1 495 ? -26.484 18.719 -3.707 1 39.69 495 ARG A N 1
ATOM 3847 C CA . ARG A 1 495 ? -25.438 19.75 -3.76 1 39.69 495 ARG A CA 1
ATOM 3848 C C . ARG A 1 495 ? -26.031 21.109 -4.109 1 39.69 495 ARG A C 1
ATOM 3850 O O . ARG A 1 495 ? -25.672 22.125 -3.49 1 39.69 495 ARG A O 1
ATOM 3857 N N . TYR A 1 496 ? -26.203 21.281 -5.262 1 36.62 496 TYR A N 1
ATOM 3858 C CA . TYR A 1 496 ? -26.328 22.641 -5.766 1 36.62 496 TYR A CA 1
ATOM 3859 C C . TYR A 1 496 ? -27.703 23.219 -5.484 1 36.62 496 TYR A C 1
ATOM 3861 O O . TYR A 1 496 ? -28.719 22.609 -5.836 1 36.62 496 TYR A O 1
ATOM 3869 N N . PRO A 1 497 ? -27.797 24.047 -4.523 1 36.38 497 PRO A N 1
ATOM 3870 C CA . PRO A 1 497 ? -29.078 24.766 -4.582 1 36.38 497 PRO A CA 1
ATOM 3871 C C . PRO A 1 497 ? -29.359 25.328 -5.973 1 36.38 497 PRO A C 1
ATOM 3873 O O . PRO A 1 497 ? -30.516 25.656 -6.281 1 36.38 497 PRO A O 1
ATOM 3876 N N . LEU A 1 498 ? -28.391 26.016 -6.664 1 29.86 498 LEU A N 1
ATOM 3877 C CA . LEU A 1 498 ? -28.781 26.703 -7.895 1 29.86 498 LEU A CA 1
ATOM 3878 C C . LEU A 1 498 ? -29.078 25.688 -9.008 1 29.86 498 LEU A C 1
ATOM 3880 O O . LEU A 1 498 ? -29.234 26.062 -10.164 1 29.86 498 LEU A O 1
ATOM 3884 N N . ALA A 1 499 ? -29.344 24.531 -8.852 1 20.98 499 ALA A N 1
ATOM 3885 C CA . ALA A 1 499 ? -30.031 24.031 -10.039 1 20.98 499 ALA A CA 1
ATOM 3886 C C . ALA A 1 499 ? -31.516 24.359 -10 1 20.98 499 ALA A C 1
ATOM 3888 O O . ALA A 1 499 ? -32.125 24.297 -8.938 1 20.98 499 ALA A O 1
ATOM 3889 N N . MET B 1 1 ? -5.152 -13.008 18.984 1 88.62 1 MET B N 1
ATOM 3890 C CA . MET B 1 1 ? -4.477 -12.68 20.234 1 88.62 1 MET B CA 1
ATOM 3891 C C . MET B 1 1 ? -2.998 -12.398 20 1 88.62 1 MET B C 1
ATOM 3893 O O . MET B 1 1 ? -2.346 -13.094 19.219 1 88.62 1 MET B O 1
ATOM 3897 N N . ALA B 1 2 ? -2.508 -11.453 20.688 1 94.81 2 ALA B N 1
ATOM 3898 C CA . ALA B 1 2 ? -1.094 -11.102 20.594 1 94.81 2 ALA B CA 1
ATOM 3899 C C . ALA B 1 2 ? -0.234 -12.047 21.422 1 94.81 2 ALA B C 1
ATOM 3901 O O . ALA B 1 2 ? -0.544 -12.312 22.594 1 94.81 2 ALA B O 1
ATOM 3902 N N . GLN B 1 3 ? 0.834 -12.492 20.875 1 95.19 3 GLN B N 1
ATOM 3903 C CA . GLN B 1 3 ? 1.742 -13.367 21.609 1 95.19 3 GLN B CA 1
ATOM 3904 C C . GLN B 1 3 ? 3.158 -13.289 21.047 1 95.19 3 GLN B C 1
ATOM 3906 O O . GLN B 1 3 ? 3.367 -12.758 19.953 1 95.19 3 GLN B O 1
ATOM 3911 N N . LEU B 1 4 ? 4.062 -13.68 21.844 1 96.75 4 LEU B N 1
ATOM 3912 C CA . LEU B 1 4 ? 5.445 -13.828 21.406 1 96.75 4 LEU B CA 1
ATOM 3913 C C . LEU B 1 4 ? 5.75 -15.289 21.062 1 96.75 4 LEU B C 1
ATOM 3915 O O . LEU B 1 4 ? 5.293 -16.203 21.75 1 96.75 4 LEU B O 1
ATOM 3919 N N . VAL B 1 5 ? 6.484 -15.461 20.031 1 97.12 5 VAL B N 1
ATOM 3920 C CA . VAL B 1 5 ? 6.922 -16.812 19.672 1 97.12 5 VAL B CA 1
ATOM 3921 C C . VAL B 1 5 ? 8.438 -16.828 19.516 1 97.12 5 VAL B C 1
ATOM 3923 O O . VAL B 1 5 ? 9.055 -15.836 19.125 1 97.12 5 VAL B O 1
ATOM 3926 N N . GLU B 1 6 ? 8.961 -17.938 19.875 1 96.19 6 GLU B N 1
ATOM 3927 C CA . GLU B 1 6 ? 10.391 -18.172 19.688 1 96.19 6 GLU B CA 1
ATOM 3928 C C . GLU B 1 6 ? 10.641 -19 18.422 1 96.19 6 GLU B C 1
ATOM 3930 O O . GLU B 1 6 ? 10.078 -20.078 18.266 1 96.19 6 GLU B O 1
ATOM 3935 N N . LEU B 1 7 ? 11.438 -18.5 17.562 1 95.31 7 LEU B N 1
ATOM 3936 C CA . LEU B 1 7 ? 11.703 -19.141 16.281 1 95.31 7 LEU B CA 1
ATOM 3937 C C . LEU B 1 7 ? 13.141 -18.906 15.836 1 95.31 7 LEU B C 1
ATOM 3939 O O . LEU B 1 7 ? 13.555 -17.766 15.641 1 95.31 7 LEU B O 1
ATOM 3943 N N . GLY B 1 8 ? 13.961 -20 15.641 1 91.12 8 GLY B N 1
ATOM 3944 C CA . GLY B 1 8 ? 15.336 -19.875 15.18 1 91.12 8 GLY B CA 1
ATOM 3945 C C . GLY B 1 8 ? 16.188 -18.984 16.078 1 91.12 8 GLY B C 1
ATOM 3946 O O . GLY B 1 8 ? 16.984 -18.188 15.578 1 91.12 8 GLY B O 1
ATOM 3947 N N . GLY B 1 9 ? 15.891 -18.922 17.312 1 91.5 9 GLY B N 1
ATOM 3948 C CA . GLY B 1 9 ? 16.672 -18.109 18.25 1 91.5 9 GLY B CA 1
ATOM 3949 C C . GLY B 1 9 ? 16.203 -16.672 18.312 1 91.5 9 GLY B C 1
ATOM 3950 O O . GLY B 1 9 ? 16.844 -15.836 18.938 1 91.5 9 GLY B O 1
ATOM 3951 N N . ARG B 1 10 ? 15.133 -16.391 17.672 1 94.25 10 ARG B N 1
ATOM 3952 C CA . ARG B 1 10 ? 14.586 -15.047 17.688 1 94.25 10 ARG B CA 1
ATOM 3953 C C . ARG B 1 10 ? 13.203 -15.023 18.328 1 94.25 10 ARG B C 1
ATOM 3955 O O . ARG B 1 10 ? 12.438 -15.984 18.203 1 94.25 10 ARG B O 1
ATOM 3962 N N . THR B 1 11 ? 12.953 -13.977 19 1 96.19 11 THR B N 1
ATOM 3963 C CA . THR B 1 11 ? 11.602 -13.727 19.516 1 96.19 11 THR B CA 1
ATOM 3964 C C . THR B 1 11 ? 10.828 -12.836 18.547 1 96.19 11 THR B C 1
ATOM 3966 O O . THR B 1 11 ? 11.273 -11.734 18.219 1 96.19 11 THR B O 1
ATOM 3969 N N . LEU B 1 12 ? 9.695 -13.32 18.062 1 97.25 12 LEU B N 1
ATOM 3970 C CA . LEU B 1 12 ? 8.836 -12.562 17.172 1 97.25 12 LEU B CA 1
ATOM 3971 C C . LEU B 1 12 ? 7.48 -12.297 17.812 1 97.25 12 LEU B C 1
ATOM 3973 O O . LEU B 1 12 ? 6.996 -13.109 18.609 1 97.25 12 LEU B O 1
ATOM 3977 N N . ALA B 1 13 ? 6.91 -11.172 17.547 1 97.69 13 ALA B N 1
ATOM 3978 C CA . ALA B 1 13 ? 5.543 -10.867 17.953 1 97.69 13 ALA B CA 1
ATOM 3979 C C . ALA B 1 13 ? 4.547 -11.25 16.859 1 97.69 13 ALA B C 1
ATOM 3981 O O . ALA B 1 13 ? 4.762 -10.961 15.688 1 97.69 13 ALA B O 1
ATOM 3982 N N . VAL B 1 14 ? 3.486 -11.938 17.25 1 97.62 14 VAL B N 1
ATOM 3983 C CA . VAL B 1 14 ? 2.471 -12.344 16.281 1 97.62 14 VAL B CA 1
ATOM 3984 C C . VAL B 1 14 ? 1.083 -11.992 16.812 1 97.62 14 VAL B C 1
ATOM 3986 O O . VAL B 1 14 ? 0.887 -11.859 18.016 1 97.62 14 VAL B O 1
ATOM 3989 N N . GLU B 1 15 ? 0.213 -11.688 15.961 1 96.94 15 GLU B N 1
ATOM 3990 C CA . GLU B 1 15 ? -1.224 -11.602 16.203 1 96.94 15 GLU B CA 1
ATOM 3991 C C . GLU B 1 15 ? -1.977 -12.695 15.453 1 96.94 15 GLU B C 1
ATOM 3993 O O . GLU B 1 15 ? -1.894 -12.773 14.227 1 96.94 15 GLU B O 1
ATOM 3998 N N . LEU B 1 16 ? -2.668 -13.531 16.188 1 95.69 16 LEU B N 1
ATOM 3999 C CA . LEU B 1 16 ? -3.324 -14.695 15.609 1 95.69 16 LEU B CA 1
ATOM 4000 C C . LEU B 1 16 ? -4.84 -14.602 15.773 1 95.69 16 LEU B C 1
ATOM 4002 O O . LEU B 1 16 ? -5.332 -14.281 16.859 1 95.69 16 LEU B O 1
ATOM 4006 N N . ALA B 1 17 ? -5.531 -14.797 14.75 1 91.81 17 ALA B N 1
ATOM 4007 C CA . ALA B 1 17 ? -6.988 -14.836 14.836 1 91.81 17 ALA B CA 1
ATOM 4008 C C . ALA B 1 17 ? -7.469 -16.094 15.539 1 91.81 17 ALA B C 1
ATOM 4010 O O . ALA B 1 17 ? -8.461 -16.078 16.266 1 91.81 17 ALA B O 1
ATOM 4011 N N . GLY B 1 18 ? -6.742 -17.141 15.344 1 87.06 18 GLY B N 1
ATOM 4012 C CA . GLY B 1 18 ? -7.133 -18.391 15.961 1 87.06 18 GLY B CA 1
ATOM 4013 C C . GLY B 1 18 ? -6.766 -18.469 17.438 1 87.06 18 GLY B C 1
ATOM 4014 O O . GLY B 1 18 ? -5.844 -17.797 17.891 1 87.06 18 GLY B O 1
ATOM 4015 N N . ASP B 1 19 ? -7.414 -19.375 18.156 1 85.19 19 ASP B N 1
ATOM 4016 C CA . ASP B 1 19 ? -7.281 -19.453 19.609 1 85.19 19 ASP B CA 1
ATOM 4017 C C . ASP B 1 19 ? -6.23 -20.484 20 1 85.19 19 ASP B C 1
ATOM 4019 O O . ASP B 1 19 ? -5.754 -20.5 21.141 1 85.19 19 ASP B O 1
ATOM 4023 N N . ALA B 1 20 ? -5.938 -21.375 19.062 1 89 20 ALA B N 1
ATOM 4024 C CA . ALA B 1 20 ? -4.945 -22.391 19.391 1 89 20 ALA B CA 1
ATOM 4025 C C . ALA B 1 20 ? -3.545 -21.797 19.484 1 89 20 ALA B C 1
ATOM 4027 O O . ALA B 1 20 ? -3.189 -20.906 18.703 1 89 20 ALA B O 1
ATOM 4028 N N . PRO B 1 21 ? -2.859 -22.234 20.406 1 92.62 21 PRO B N 1
ATOM 4029 C CA . PRO B 1 21 ? -1.487 -21.734 20.5 1 92.62 21 PRO B CA 1
ATOM 4030 C C . PRO B 1 21 ? -0.583 -22.266 19.406 1 92.62 21 PRO B C 1
ATOM 4032 O O . PRO B 1 21 ? -0.829 -23.344 18.875 1 92.62 21 PRO B O 1
ATOM 4035 N N . PRO B 1 22 ? 0.419 -21.516 19.125 1 95.69 22 PRO B N 1
ATOM 4036 C CA . PRO B 1 22 ? 1.42 -22.047 18.203 1 95.69 22 PRO B CA 1
ATOM 4037 C C . PRO B 1 22 ? 2.064 -23.344 18.703 1 95.69 22 PRO B C 1
ATOM 4039 O O . PRO B 1 22 ? 2.307 -23.484 19.891 1 95.69 22 PRO B O 1
ATOM 4042 N N . ARG B 1 23 ? 2.342 -24.234 17.797 1 96.75 23 ARG B N 1
ATOM 4043 C CA . ARG B 1 23 ? 2.932 -25.516 18.141 1 96.75 23 ARG B CA 1
ATOM 4044 C C . ARG B 1 23 ? 4.262 -25.719 17.422 1 96.75 23 ARG B C 1
ATOM 4046 O O . ARG B 1 23 ? 4.359 -25.516 16.219 1 96.75 23 ARG B O 1
ATOM 4053 N N . ALA B 1 24 ? 5.195 -26.203 18.172 1 97.25 24 ALA B N 1
ATOM 4054 C CA . ALA B 1 24 ? 6.488 -26.516 17.578 1 97.25 24 ALA B CA 1
ATOM 4055 C C . ALA B 1 24 ? 6.406 -27.781 16.719 1 97.25 24 ALA B C 1
ATOM 4057 O O . ALA B 1 24 ? 5.859 -28.797 17.156 1 97.25 24 ALA B O 1
ATOM 4058 N N . VAL B 1 25 ? 6.898 -27.688 15.562 1 97.38 25 VAL B N 1
ATOM 4059 C CA . VAL B 1 25 ? 7.027 -28.812 14.664 1 97.38 25 VAL B CA 1
ATOM 4060 C C . VAL B 1 25 ? 8.422 -28.828 14.039 1 97.38 25 VAL B C 1
ATOM 4062 O O . VAL B 1 25 ? 9.227 -27.938 14.289 1 97.38 25 VAL B O 1
ATOM 4065 N N . GLU B 1 26 ? 8.672 -29.891 13.328 1 95.44 26 GLU B N 1
ATOM 4066 C CA . GLU B 1 26 ? 9.961 -29.984 12.664 1 95.44 26 GLU B CA 1
ATOM 4067 C C . GLU B 1 26 ? 10.195 -28.812 11.719 1 95.44 26 GLU B C 1
ATOM 4069 O O . GLU B 1 26 ? 9.383 -28.562 10.82 1 95.44 26 GLU B O 1
ATOM 4074 N N . GLY B 1 27 ? 11.219 -28.078 11.984 1 97 27 GLY B N 1
ATOM 4075 C CA . GLY B 1 27 ? 11.633 -27.016 11.086 1 97 27 GLY B CA 1
ATOM 4076 C C . GLY B 1 27 ? 10.984 -25.672 11.383 1 97 27 GLY B C 1
ATOM 4077 O O . GLY B 1 27 ? 11.289 -24.672 10.742 1 97 27 GLY B O 1
ATOM 4078 N N . GLY B 1 28 ? 10.016 -25.672 12.336 1 98.12 28 GLY B N 1
ATOM 4079 C CA . GLY B 1 28 ? 9.383 -24.375 12.602 1 98.12 28 GLY B CA 1
ATOM 4080 C C . GLY B 1 28 ? 8.203 -24.484 13.555 1 98.12 28 GLY B C 1
ATOM 4081 O O . GLY B 1 28 ? 8.242 -25.25 14.516 1 98.12 28 GLY B O 1
ATOM 4082 N N . LEU B 1 29 ? 7.211 -23.594 13.352 1 98.5 29 LEU B N 1
ATOM 4083 C CA . LEU B 1 29 ? 6.004 -23.531 14.172 1 98.5 29 LEU B CA 1
ATOM 4084 C C . LEU B 1 29 ? 4.754 -23.672 13.312 1 98.5 29 LEU B C 1
ATOM 4086 O O . LEU B 1 29 ? 4.715 -23.188 12.18 1 98.5 29 LEU B O 1
ATOM 4090 N N . LEU B 1 30 ? 3.791 -24.391 13.852 1 98.19 30 LEU B N 1
ATOM 4091 C CA . LEU B 1 30 ? 2.445 -24.344 13.289 1 98.19 30 LEU B CA 1
ATOM 4092 C C . LEU B 1 30 ? 1.603 -23.281 13.984 1 98.19 30 LEU B C 1
ATOM 4094 O O . LEU B 1 30 ? 1.468 -23.297 15.211 1 98.19 30 LEU B O 1
ATOM 4098 N N . LEU B 1 31 ? 1.117 -22.344 13.289 1 97.5 31 LEU B N 1
ATOM 4099 C CA . LEU B 1 31 ? 0.172 -21.344 13.781 1 97.5 31 LEU B CA 1
ATOM 4100 C C . LEU B 1 31 ? -1.264 -21.766 13.484 1 97.5 31 LEU B C 1
ATOM 4102 O O . LEU B 1 31 ? -1.516 -22.484 12.516 1 97.5 31 LEU B O 1
ATOM 4106 N N . PRO B 1 32 ? -2.207 -21.344 14.266 1 96.12 32 PRO B N 1
ATOM 4107 C CA . PRO B 1 32 ? -3.596 -21.766 14.039 1 96.12 32 PRO B CA 1
ATOM 4108 C C . PRO B 1 32 ? -4.18 -21.188 12.758 1 96.12 32 PRO B C 1
ATOM 4110 O O . PRO B 1 32 ? -3.629 -20.234 12.195 1 96.12 32 PRO B O 1
ATOM 4113 N N . PRO B 1 33 ? -5.324 -21.828 12.266 1 95.25 33 PRO B N 1
ATOM 4114 C CA . PRO B 1 33 ? -6.008 -21.25 11.102 1 95.25 33 PRO B CA 1
ATOM 4115 C C . PRO B 1 33 ? -6.496 -19.828 11.359 1 95.25 33 PRO B C 1
ATOM 4117 O O . PRO B 1 33 ? -6.613 -19.406 12.516 1 95.25 33 PRO B O 1
ATOM 4120 N N . GLY B 1 34 ? -6.77 -19.172 10.289 1 94.5 34 GLY B N 1
ATOM 4121 C CA . GLY B 1 34 ? -7.215 -17.781 10.375 1 94.5 34 GLY B CA 1
ATOM 4122 C C . GLY B 1 34 ? -6.129 -16.781 10.039 1 94.5 34 GLY B C 1
ATOM 4123 O O . GLY B 1 34 ? -5 -17.172 9.727 1 94.5 34 GLY B O 1
ATOM 4124 N N . ARG B 1 35 ? -6.5 -15.523 10.086 1 95.81 35 ARG B N 1
ATOM 4125 C CA . ARG B 1 35 ? -5.547 -14.469 9.773 1 95.81 35 ARG B CA 1
ATOM 4126 C C . ARG B 1 35 ? -4.41 -14.43 10.789 1 95.81 35 ARG B C 1
ATOM 4128 O O . ARG B 1 35 ? -4.641 -14.578 11.992 1 95.81 35 ARG B O 1
ATOM 4135 N N . THR B 1 36 ? -3.225 -14.297 10.352 1 97 36 THR B N 1
ATOM 4136 C CA . THR B 1 36 ? -2.035 -14.188 11.188 1 97 36 THR B CA 1
ATOM 4137 C C . THR B 1 36 ? -1.148 -13.031 10.719 1 97 36 THR B C 1
ATOM 4139 O O . THR B 1 36 ? -1.02 -12.789 9.516 1 97 36 THR B O 1
ATOM 4142 N N . ALA B 1 37 ? -0.65 -12.281 11.648 1 98.31 37 ALA B N 1
ATOM 4143 C CA . ALA B 1 37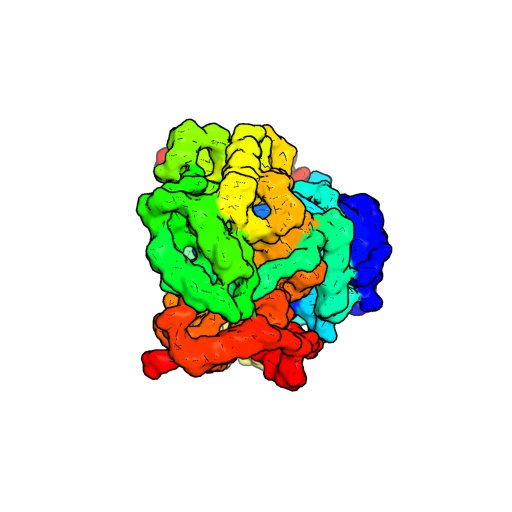 ? 0.291 -11.203 11.359 1 98.31 37 ALA B CA 1
ATOM 4144 C C . ALA B 1 37 ? 1.553 -11.328 12.203 1 98.31 37 ALA B C 1
ATOM 4146 O O . ALA B 1 37 ? 1.475 -11.594 13.406 1 98.31 37 ALA B O 1
ATOM 4147 N N . VAL B 1 38 ? 2.684 -11.227 11.57 1 98.44 38 VAL B N 1
ATOM 4148 C CA . VAL B 1 38 ? 3.982 -11.344 12.227 1 98.44 38 VAL B CA 1
ATOM 4149 C C . VAL B 1 38 ? 4.734 -10.016 12.117 1 98.44 38 VAL B C 1
ATOM 4151 O O . VAL B 1 38 ? 4.941 -9.5 11.016 1 98.44 38 VAL B O 1
ATOM 4154 N N . LEU B 1 39 ? 5.086 -9.383 13.234 1 98.31 39 LEU B N 1
ATOM 4155 C CA . LEU B 1 39 ? 6.098 -8.336 13.203 1 98.31 39 LEU B CA 1
ATOM 4156 C C . LEU B 1 39 ? 7.488 -8.922 12.992 1 98.31 39 LEU B C 1
ATOM 4158 O O . LEU B 1 39 ? 8.055 -9.531 13.906 1 98.31 39 LEU B O 1
ATOM 4162 N N . HIS B 1 40 ? 8 -8.672 11.781 1 96.81 40 HIS B N 1
ATOM 4163 C CA . HIS B 1 40 ? 9.164 -9.477 11.438 1 96.81 40 HIS B CA 1
ATOM 4164 C C . HIS B 1 40 ? 10.461 -8.773 11.852 1 96.81 40 HIS B C 1
ATOM 4166 O O . HIS B 1 40 ? 11.477 -9.43 12.07 1 96.81 40 HIS B O 1
ATOM 4172 N N . GLY B 1 41 ? 10.469 -7.426 11.93 1 94.12 41 GLY B N 1
ATOM 4173 C CA . GLY B 1 41 ? 11.633 -6.688 12.398 1 94.12 41 GLY B CA 1
ATOM 4174 C C . GLY B 1 41 ? 12.812 -6.773 11.445 1 94.12 41 GLY B C 1
ATOM 4175 O O . GLY B 1 41 ? 13.961 -6.633 11.859 1 94.12 41 GLY B O 1
ATOM 4176 N N . LEU B 1 42 ? 12.633 -7.043 10.164 1 95.38 42 LEU B N 1
ATOM 4177 C CA . LEU B 1 42 ? 13.727 -7.281 9.227 1 95.38 42 LEU B CA 1
ATOM 4178 C C . LEU B 1 42 ? 13.969 -6.055 8.359 1 95.38 42 LEU B C 1
ATOM 4180 O O . LEU B 1 42 ? 14.867 -6.062 7.508 1 95.38 42 LEU B O 1
ATOM 4184 N N . GLY B 1 43 ? 13.203 -5.016 8.562 1 92.5 43 GLY B N 1
ATOM 4185 C CA . GLY B 1 43 ? 13.383 -3.807 7.773 1 92.5 43 GLY B CA 1
ATOM 4186 C C . GLY B 1 43 ? 13.094 -4.008 6.297 1 92.5 43 GLY B C 1
ATOM 4187 O O . GLY B 1 43 ? 12.062 -4.586 5.934 1 92.5 43 GLY B O 1
ATOM 4188 N N . ASP B 1 44 ? 13.945 -3.395 5.406 1 95.38 44 ASP B N 1
ATOM 4189 C CA . ASP B 1 44 ? 13.758 -3.504 3.965 1 95.38 44 ASP B CA 1
ATOM 4190 C C . ASP B 1 44 ? 14.281 -4.84 3.439 1 95.38 44 ASP B C 1
ATOM 4192 O O . ASP B 1 44 ? 15.227 -4.871 2.652 1 95.38 44 ASP B O 1
ATOM 4196 N N . ALA B 1 45 ? 13.602 -5.883 3.77 1 97.81 45 ALA B N 1
ATOM 4197 C CA . ALA B 1 45 ? 13.992 -7.258 3.461 1 97.81 45 ALA B CA 1
ATOM 4198 C C . ALA B 1 45 ? 13.672 -7.602 2.01 1 97.81 45 ALA B C 1
ATOM 4200 O O . ALA B 1 45 ? 12.93 -6.883 1.341 1 97.81 45 ALA B O 1
ATOM 4201 N N . LEU B 1 46 ? 14.328 -8.664 1.467 1 98.12 46 LEU B N 1
ATOM 4202 C CA . LEU B 1 46 ? 13.891 -9.289 0.224 1 98.12 46 LEU B CA 1
ATOM 4203 C C . LEU B 1 46 ? 12.617 -10.102 0.447 1 98.12 46 LEU B C 1
ATOM 4205 O O . LEU B 1 46 ? 12.539 -10.898 1.39 1 98.12 46 LEU B O 1
ATOM 4209 N N . PHE B 1 47 ? 11.719 -9.891 -0.359 1 98.69 47 PHE B N 1
ATOM 4210 C CA . PHE B 1 47 ? 10.422 -10.555 -0.288 1 98.69 47 PHE B CA 1
ATOM 4211 C C . PHE B 1 47 ? 10.266 -11.562 -1.419 1 98.69 47 PHE B C 1
ATOM 4213 O O . PHE B 1 47 ? 10.391 -11.203 -2.594 1 98.69 47 PHE B O 1
ATOM 4220 N N . TYR B 1 48 ? 9.914 -12.828 -1.083 1 98.69 48 TYR B N 1
ATOM 4221 C CA . TYR B 1 48 ? 9.625 -13.867 -2.066 1 98.69 48 TYR B CA 1
ATOM 4222 C C . TYR B 1 48 ? 8.141 -13.906 -2.391 1 98.69 48 TYR B C 1
ATOM 4224 O O . TYR B 1 48 ? 7.312 -14.156 -1.509 1 98.69 48 TYR B O 1
ATOM 4232 N N . ARG B 1 49 ? 7.836 -13.766 -3.654 1 98.44 49 ARG B N 1
ATOM 4233 C CA . ARG B 1 49 ? 6.484 -13.961 -4.176 1 98.44 49 ARG B CA 1
ATOM 4234 C C . ARG B 1 49 ? 6.367 -15.305 -4.887 1 98.44 49 ARG B C 1
ATOM 4236 O O . ARG B 1 49 ? 7.184 -15.633 -5.75 1 98.44 49 ARG B O 1
ATOM 4243 N N . HIS B 1 50 ? 5.352 -16.031 -4.633 1 98 50 HIS B N 1
ATOM 4244 C CA . HIS B 1 50 ? 5.148 -17.328 -5.258 1 98 50 HIS B CA 1
ATOM 4245 C C . HIS B 1 50 ? 4.188 -17.234 -6.438 1 98 50 HIS B C 1
ATOM 4247 O O . HIS B 1 50 ? 4.25 -18.047 -7.363 1 98 50 HIS B O 1
ATOM 4253 N N . GLY B 1 51 ? 3.34 -16.328 -6.547 1 96.31 51 GLY B N 1
ATOM 4254 C CA . GLY B 1 51 ? 2.326 -16.203 -7.586 1 96.31 51 GLY B CA 1
ATOM 4255 C C . GLY B 1 51 ? 1.125 -17.094 -7.359 1 96.31 51 GLY B C 1
ATOM 4256 O O . GLY B 1 51 ? 1.194 -18.062 -6.586 1 96.31 51 GLY B O 1
ATOM 4257 N N . HIS B 1 52 ? 0.086 -16.906 -8.07 1 96.75 52 HIS B N 1
ATOM 4258 C CA . HIS B 1 52 ? -1.182 -17.594 -7.84 1 96.75 52 HIS B CA 1
ATOM 4259 C C . HIS B 1 52 ? -1.203 -18.953 -8.516 1 96.75 52 HIS B C 1
ATOM 4261 O O . HIS B 1 52 ? -1.673 -19.938 -7.938 1 96.75 52 HIS B O 1
ATOM 4267 N N . ASN B 1 53 ? -0.814 -18.984 -9.742 1 97.12 53 ASN B N 1
ATOM 4268 C CA . ASN B 1 53 ? -0.667 -20.25 -10.461 1 97.12 53 ASN B CA 1
ATOM 4269 C C . ASN B 1 53 ? 0.729 -20.391 -11.055 1 97.12 53 ASN B C 1
ATOM 4271 O O . ASN B 1 53 ? 1.592 -19.547 -10.852 1 97.12 53 ASN B O 1
ATOM 4275 N N . SER B 1 54 ? 0.968 -21.5 -11.734 1 97.81 54 SER B N 1
ATOM 4276 C CA . SER B 1 54 ? 2.326 -21.859 -12.125 1 97.81 54 SER B CA 1
ATOM 4277 C C . SER B 1 54 ? 2.873 -20.891 -13.172 1 97.81 54 SER B C 1
ATOM 4279 O O . SER B 1 54 ? 4.078 -20.859 -13.43 1 97.81 54 SER B O 1
ATOM 4281 N N . TRP B 1 55 ? 2.004 -20.062 -13.828 1 97.5 55 TRP B N 1
ATOM 4282 C CA . TRP B 1 55 ? 2.447 -19.078 -14.82 1 97.5 55 TRP B CA 1
ATOM 4283 C C . TRP B 1 55 ? 2.76 -17.75 -14.156 1 97.5 55 TRP B C 1
ATOM 4285 O O . TRP B 1 55 ? 3.396 -16.891 -14.766 1 97.5 55 TRP B O 1
ATOM 4295 N N . SER B 1 56 ? 2.279 -17.562 -12.969 1 97.44 56 SER B N 1
ATOM 4296 C CA . SER B 1 56 ? 2.422 -16.281 -12.289 1 97.44 56 SER B CA 1
ATOM 4297 C C . SER B 1 56 ? 3.887 -15.961 -12.016 1 97.44 56 SER B C 1
ATOM 4299 O O . SER B 1 56 ? 4.668 -16.844 -11.656 1 97.44 56 SER B O 1
ATOM 4301 N N . PRO B 1 57 ? 4.195 -14.672 -12.125 1 95.56 57 PRO B N 1
ATOM 4302 C CA . PRO B 1 57 ? 5.566 -14.305 -11.766 1 95.56 57 PRO B CA 1
ATOM 4303 C C . PRO B 1 57 ? 5.922 -14.688 -10.336 1 95.56 57 PRO B C 1
ATOM 4305 O O . PRO B 1 57 ? 5.09 -14.555 -9.43 1 95.56 57 PRO B O 1
ATOM 4308 N N . CYS B 1 58 ? 7.074 -15.219 -10.227 1 96.62 58 CYS B N 1
ATOM 4309 C CA . CYS B 1 58 ? 7.613 -15.641 -8.938 1 96.62 58 CYS B CA 1
ATOM 4310 C C . CYS B 1 58 ? 9.062 -15.188 -8.781 1 96.62 58 CYS B C 1
ATOM 4312 O O . CYS B 1 58 ? 9.82 -15.172 -9.758 1 96.62 58 CYS B O 1
ATOM 4314 N N . GLY B 1 59 ? 9.414 -14.812 -7.57 1 97.12 59 GLY B N 1
ATOM 4315 C CA . GLY B 1 59 ? 10.789 -14.398 -7.344 1 97.12 59 GLY B CA 1
ATOM 4316 C C . GLY B 1 59 ? 10.938 -13.453 -6.172 1 97.12 59 GLY B C 1
ATOM 4317 O O . GLY B 1 59 ? 10.039 -13.336 -5.34 1 97.12 59 GLY B O 1
ATOM 4318 N N . TRP B 1 60 ? 12.086 -12.891 -6.051 1 97.62 60 TRP B N 1
ATOM 4319 C CA . TRP B 1 60 ? 12.469 -12.039 -4.926 1 97.62 60 TRP B CA 1
ATOM 4320 C C . TRP B 1 60 ? 12.523 -10.578 -5.344 1 97.62 60 TRP B C 1
ATOM 4322 O O . TRP B 1 60 ? 13.031 -10.25 -6.414 1 97.62 60 TRP B O 1
ATOM 4332 N N . ARG B 1 61 ? 11.938 -9.742 -4.543 1 96.81 61 ARG B N 1
ATOM 4333 C CA . ARG B 1 61 ? 12.047 -8.297 -4.684 1 96.81 61 ARG B CA 1
ATOM 4334 C C . ARG B 1 61 ? 12.234 -7.629 -3.324 1 96.81 61 ARG B C 1
ATOM 4336 O O . ARG B 1 61 ? 11.68 -8.086 -2.32 1 96.81 61 ARG B O 1
ATOM 4343 N N . ARG B 1 62 ? 13.023 -6.559 -3.328 1 96.94 62 ARG B N 1
ATOM 4344 C CA . ARG B 1 62 ? 13.141 -5.793 -2.092 1 96.94 62 ARG B CA 1
ATOM 4345 C C . ARG B 1 62 ? 11.812 -5.164 -1.708 1 96.94 62 ARG B C 1
ATOM 4347 O O . ARG B 1 62 ? 11.062 -4.703 -2.572 1 96.94 62 ARG B O 1
ATOM 4354 N N . LEU B 1 63 ? 11.562 -5.039 -0.396 1 96.75 63 LEU B N 1
ATOM 4355 C CA . LEU B 1 63 ? 10.297 -4.496 0.092 1 96.75 63 LEU B CA 1
ATOM 4356 C C . LEU B 1 63 ? 10.141 -3.033 -0.309 1 96.75 63 LEU B C 1
ATOM 4358 O O . LEU B 1 63 ? 9.023 -2.533 -0.432 1 96.75 63 LEU B O 1
ATOM 4362 N N . SER B 1 64 ? 11.234 -2.332 -0.54 1 93.94 64 SER B N 1
ATOM 4363 C CA . SER B 1 64 ? 11.18 -0.93 -0.939 1 93.94 64 SER B CA 1
ATOM 4364 C C . SER B 1 64 ? 10.883 -0.791 -2.428 1 93.94 64 SER B C 1
ATOM 4366 O O . SER B 1 64 ? 10.562 0.301 -2.904 1 93.94 64 SER B O 1
ATOM 4368 N N . GLU B 1 65 ? 10.977 -1.872 -3.209 1 94.25 65 GLU B N 1
ATOM 4369 C CA . GLU B 1 65 ? 10.734 -1.848 -4.648 1 94.25 65 GLU B CA 1
ATOM 4370 C C . GLU B 1 65 ? 9.258 -2.084 -4.965 1 94.25 65 GLU B C 1
ATOM 4372 O O . GLU B 1 65 ? 8.484 -2.469 -4.086 1 94.25 65 GLU B O 1
ATOM 4377 N N . ALA B 1 66 ? 8.898 -1.813 -6.246 1 93.12 66 ALA B N 1
ATOM 4378 C CA . ALA B 1 66 ? 7.539 -2.117 -6.695 1 93.12 66 ALA B CA 1
ATOM 4379 C C . ALA B 1 66 ? 7.27 -3.619 -6.66 1 93.12 66 ALA B C 1
ATOM 4381 O O . ALA B 1 66 ? 8.164 -4.422 -6.934 1 93.12 66 ALA B O 1
ATOM 4382 N N . PRO B 1 67 ? 6.051 -3.932 -6.352 1 94.81 67 PRO B N 1
ATOM 4383 C CA . PRO B 1 67 ? 5.742 -5.363 -6.297 1 94.81 67 PRO B CA 1
ATOM 4384 C C . PRO B 1 67 ? 5.84 -6.035 -7.664 1 94.81 67 PRO B C 1
ATOM 4386 O O . PRO B 1 67 ? 5.625 -5.391 -8.695 1 94.81 67 PRO B O 1
ATOM 4389 N N . LEU B 1 68 ? 6.219 -7.305 -7.648 1 94.81 68 LEU B N 1
ATOM 4390 C CA . LEU B 1 68 ? 6.195 -8.141 -8.844 1 94.81 68 LEU B CA 1
ATOM 4391 C C . LEU B 1 68 ? 4.758 -8.453 -9.258 1 94.81 68 LEU B C 1
ATOM 4393 O O . LEU B 1 68 ? 4.012 -9.07 -8.5 1 94.81 68 LEU B O 1
ATOM 4397 N N . ARG B 1 69 ? 4.344 -7.961 -10.445 1 93.56 69 ARG B N 1
ATOM 4398 C CA . ARG B 1 69 ? 2.951 -8.117 -10.852 1 93.56 69 ARG B CA 1
ATOM 4399 C C . ARG B 1 69 ? 2.816 -8.117 -12.367 1 93.56 69 ARG B C 1
ATOM 4401 O O . ARG B 1 69 ? 3.762 -7.766 -13.086 1 93.56 69 ARG B O 1
ATOM 4408 N N . ILE B 1 70 ? 1.75 -8.57 -12.859 1 95.94 70 ILE B N 1
ATOM 4409 C CA . ILE B 1 70 ? 1.357 -8.469 -14.258 1 95.94 70 ILE B CA 1
ATOM 4410 C C . ILE B 1 70 ? 0.506 -7.215 -14.469 1 95.94 70 ILE B C 1
ATOM 4412 O O . ILE B 1 70 ? -0.599 -7.113 -13.93 1 95.94 70 ILE B O 1
ATOM 4416 N N . GLU B 1 71 ? 0.966 -6.332 -15.289 1 91.75 71 GLU B N 1
ATOM 4417 C CA . GLU B 1 71 ? 0.321 -5.031 -15.43 1 91.75 71 GLU B CA 1
ATOM 4418 C C . GLU B 1 71 ? -1.012 -5.152 -16.156 1 91.75 71 GLU B C 1
ATOM 4420 O O . GLU B 1 71 ? -2.014 -4.57 -15.742 1 91.75 71 GLU B O 1
ATOM 4425 N N . SER B 1 72 ? -1.02 -5.965 -17.25 1 91.44 72 SER B N 1
ATOM 4426 C CA . SER B 1 72 ? -2.234 -6.105 -18.047 1 91.44 72 SER B CA 1
ATOM 4427 C C . SER B 1 72 ? -3.307 -6.879 -17.297 1 91.44 72 SER B C 1
ATOM 4429 O O . SER B 1 72 ? -3.084 -8.023 -16.875 1 91.44 72 SER B O 1
ATOM 4431 N N . ALA B 1 73 ? -4.445 -6.297 -17.203 1 90.44 73 ALA B N 1
ATOM 4432 C CA . ALA B 1 73 ? -5.547 -6.949 -16.5 1 90.44 73 ALA B CA 1
ATOM 4433 C C . ALA B 1 73 ? -5.977 -8.227 -17.203 1 90.44 73 ALA B C 1
ATOM 4435 O O . ALA B 1 73 ? -6.332 -9.219 -16.562 1 90.44 73 ALA B O 1
ATOM 4436 N N . GLU B 1 74 ? -5.977 -8.062 -18.469 1 91.56 74 GLU B N 1
ATOM 4437 C CA . GLU B 1 74 ? -6.363 -9.211 -19.281 1 91.56 74 GLU B CA 1
ATOM 4438 C C . GLU B 1 74 ? -5.391 -10.375 -19.078 1 91.56 74 GLU B C 1
ATOM 4440 O O . GLU B 1 74 ? -5.812 -11.508 -18.844 1 91.56 74 GLU B O 1
ATOM 4445 N N . ARG B 1 75 ? -4.145 -10.102 -19.156 1 94.44 75 ARG B N 1
ATOM 4446 C CA . ARG B 1 75 ? -3.137 -11.141 -18.984 1 94.44 75 ARG B CA 1
ATOM 4447 C C . ARG B 1 75 ? -3.137 -11.656 -17.547 1 94.44 75 ARG B C 1
ATOM 4449 O O . ARG B 1 75 ? -2.91 -12.844 -17.297 1 94.44 75 ARG B O 1
ATOM 4456 N N . ARG B 1 76 ? -3.391 -10.742 -16.625 1 96.06 76 ARG B N 1
ATOM 4457 C CA . ARG B 1 76 ? -3.43 -11.125 -15.211 1 96.06 76 ARG B CA 1
ATOM 4458 C C . ARG B 1 76 ? -4.531 -12.148 -14.953 1 96.06 76 ARG B C 1
ATOM 4460 O O . ARG B 1 76 ? -4.352 -13.062 -14.148 1 96.06 76 ARG B O 1
ATOM 4467 N N . LEU B 1 77 ? -5.609 -11.984 -15.609 1 95.81 77 LEU B N 1
ATOM 4468 C CA . LEU B 1 77 ? -6.715 -12.922 -15.438 1 95.81 77 LEU B CA 1
ATOM 4469 C C . LEU B 1 77 ? -6.297 -14.336 -15.836 1 95.81 77 LEU B C 1
ATOM 4471 O O . LEU B 1 77 ? -6.707 -15.312 -15.211 1 95.81 77 LEU B O 1
ATOM 4475 N N . THR B 1 78 ? -5.441 -14.398 -16.828 1 96.12 78 THR B N 1
ATOM 4476 C CA . THR B 1 78 ? -4.996 -15.68 -17.359 1 96.12 78 THR B CA 1
ATOM 4477 C C . THR B 1 78 ? -3.895 -16.281 -16.5 1 96.12 78 THR B C 1
ATOM 4479 O O . THR B 1 78 ? -3.9 -17.469 -16.219 1 96.12 78 THR B O 1
ATOM 4482 N N . ALA B 1 79 ? -3.006 -15.43 -16.031 1 97.06 79 ALA B N 1
ATOM 4483 C CA . ALA B 1 79 ? -1.755 -15.945 -15.492 1 97.06 79 ALA B CA 1
ATOM 4484 C C . ALA B 1 79 ? -1.652 -15.672 -13.992 1 97.06 79 ALA B C 1
ATOM 4486 O O . ALA B 1 79 ? -0.704 -16.109 -13.336 1 97.06 79 ALA B O 1
ATOM 4487 N N . ASP B 1 80 ? -2.598 -14.953 -13.492 1 96.81 80 ASP B N 1
ATOM 4488 C CA . ASP B 1 80 ? -2.555 -14.609 -12.07 1 96.81 80 ASP B CA 1
ATOM 4489 C C . ASP B 1 80 ? -3.961 -14.391 -11.516 1 96.81 80 ASP B C 1
ATOM 4491 O O . ASP B 1 80 ? -4.941 -14.859 -12.102 1 96.81 80 ASP B O 1
ATOM 4495 N N . ASP B 1 81 ? -4.059 -13.836 -10.312 1 94.44 81 ASP B N 1
ATOM 4496 C CA . ASP B 1 81 ? -5.344 -13.602 -9.664 1 94.44 81 ASP B CA 1
ATOM 4497 C C . ASP B 1 81 ? -5.715 -12.117 -9.703 1 94.44 81 ASP B C 1
ATOM 4499 O O . ASP B 1 81 ? -5.035 -11.281 -9.109 1 94.44 81 ASP B O 1
ATOM 4503 N N . THR B 1 82 ? -6.828 -11.773 -10.328 1 94 82 THR B N 1
ATOM 4504 C CA . THR B 1 82 ? -7.262 -10.383 -10.422 1 94 82 THR B CA 1
ATOM 4505 C C . THR B 1 82 ? -7.957 -9.945 -9.133 1 94 82 THR B C 1
ATOM 4507 O O . THR B 1 82 ? -8.086 -8.75 -8.867 1 94 82 THR B O 1
ATOM 4510 N N . VAL B 1 83 ? -8.352 -10.922 -8.359 1 93.94 83 VAL B N 1
ATOM 4511 C CA . VAL B 1 83 ? -9.156 -10.633 -7.184 1 93.94 83 VAL B CA 1
ATOM 4512 C C . VAL B 1 83 ? -8.297 -9.969 -6.113 1 93.94 83 VAL B C 1
ATOM 4514 O O . VAL B 1 83 ? -8.727 -9.016 -5.469 1 93.94 83 VAL B O 1
ATOM 4517 N N . TRP B 1 84 ? -7.113 -10.445 -5.922 1 93.38 84 TRP B N 1
ATOM 4518 C CA . TRP B 1 84 ? -6.293 -9.984 -4.805 1 93.38 84 TRP B CA 1
ATOM 4519 C C . TRP B 1 84 ? -5.039 -9.273 -5.309 1 93.38 84 TRP B C 1
ATOM 4521 O O . TRP B 1 84 ? -4.035 -9.195 -4.598 1 93.38 84 TRP B O 1
ATOM 4531 N N . ASP B 1 85 ? -5.102 -8.852 -6.523 1 93.38 85 ASP B N 1
ATOM 4532 C CA . ASP B 1 85 ? -4.012 -8.031 -7.051 1 93.38 85 ASP B CA 1
ATOM 4533 C C . ASP B 1 85 ? -3.877 -6.73 -6.27 1 93.38 85 ASP B C 1
ATOM 4535 O O . ASP B 1 85 ? -4.879 -6.125 -5.883 1 93.38 85 ASP B O 1
ATOM 4539 N N . ASP B 1 86 ? -2.66 -6.348 -6.012 1 92 86 ASP B N 1
ATOM 4540 C CA . ASP B 1 86 ? -2.344 -5.094 -5.336 1 92 86 ASP B CA 1
ATOM 4541 C C . ASP B 1 86 ? -1.136 -4.414 -5.98 1 92 86 ASP B C 1
ATOM 4543 O O . ASP B 1 86 ? -0.023 -4.945 -5.938 1 92 86 ASP B O 1
ATOM 4547 N N . PRO B 1 87 ? -1.323 -3.271 -6.59 1 90.19 87 PRO B N 1
ATOM 4548 C CA . PRO B 1 87 ? -0.203 -2.615 -7.27 1 90.19 87 PRO B CA 1
ATOM 4549 C C . PRO B 1 87 ? 0.778 -1.966 -6.293 1 90.19 87 PRO B C 1
ATOM 4551 O O . PRO B 1 87 ? 1.871 -1.558 -6.695 1 90.19 87 PRO B O 1
ATOM 4554 N N . ALA B 1 88 ? 0.403 -1.823 -5.086 1 87.38 88 ALA B N 1
ATOM 4555 C CA . ALA B 1 88 ? 1.197 -1.032 -4.148 1 87.38 88 ALA B CA 1
ATOM 4556 C C . ALA B 1 88 ? 1.891 -1.927 -3.125 1 87.38 88 ALA B C 1
ATOM 4558 O O . ALA B 1 88 ? 2.924 -1.553 -2.564 1 87.38 88 ALA B O 1
ATOM 4559 N N . ARG B 1 89 ? 1.331 -3.066 -2.816 1 91.38 89 ARG B N 1
ATOM 4560 C CA . ARG B 1 89 ? 1.858 -3.918 -1.757 1 91.38 89 ARG B CA 1
ATOM 4561 C C . ARG B 1 89 ? 2.365 -5.242 -2.318 1 91.38 89 ARG B C 1
ATOM 4563 O O . ARG B 1 89 ? 1.764 -5.805 -3.236 1 91.38 89 ARG B O 1
ATOM 4570 N N . HIS B 1 90 ? 3.459 -5.633 -1.695 1 97.12 90 HIS B N 1
ATOM 4571 C CA . HIS B 1 90 ? 3.932 -6.977 -2.004 1 97.12 90 HIS B CA 1
ATOM 4572 C C . HIS B 1 90 ? 2.93 -8.031 -1.546 1 97.12 90 HIS B C 1
ATOM 4574 O O . HIS B 1 90 ? 2.428 -7.969 -0.421 1 97.12 90 HIS B O 1
ATOM 4580 N N . HIS B 1 91 ? 2.623 -8.906 -2.432 1 97.38 91 HIS B N 1
ATOM 4581 C CA . HIS B 1 91 ? 1.652 -9.953 -2.119 1 97.38 91 HIS B CA 1
ATOM 4582 C C . HIS B 1 91 ? 2.051 -11.281 -2.748 1 97.38 91 HIS B C 1
ATOM 4584 O O . HIS B 1 91 ? 2.854 -11.312 -3.684 1 97.38 91 HIS B O 1
ATOM 4590 N N . SER B 1 92 ? 1.545 -12.289 -2.242 1 98.25 92 SER B N 1
ATOM 4591 C CA . SER B 1 92 ? 1.887 -13.648 -2.646 1 98.25 92 SER B CA 1
ATOM 4592 C C . SER B 1 92 ? 0.724 -14.609 -2.406 1 98.25 92 SER B C 1
ATOM 4594 O O . SER B 1 92 ? -0.249 -14.258 -1.736 1 98.25 92 SER B O 1
ATOM 4596 N N . SER B 1 93 ? 0.793 -15.75 -3.082 1 97.75 93 SER B N 1
ATOM 4597 C CA . SER B 1 93 ? -0.16 -16.844 -2.887 1 97.75 93 SER B CA 1
ATOM 4598 C C . SER B 1 93 ? 0.521 -18.078 -2.307 1 97.75 93 SER B C 1
ATOM 4600 O O . SER B 1 93 ? 1.646 -18.406 -2.688 1 97.75 93 SER B O 1
ATOM 4602 N N . ALA B 1 94 ? -0.088 -18.703 -1.302 1 97.75 94 ALA B N 1
ATOM 4603 C CA . ALA B 1 94 ? 0.298 -19.969 -0.694 1 97.75 94 ALA B CA 1
ATOM 4604 C C . ALA B 1 94 ? 1.453 -19.781 0.286 1 97.75 94 ALA B C 1
ATOM 4606 O O . ALA B 1 94 ? 1.416 -20.297 1.405 1 97.75 94 ALA B O 1
ATOM 4607 N N . VAL B 1 95 ? 2.518 -19.062 -0.11 1 98.75 95 VAL B N 1
ATOM 4608 C CA . VAL B 1 95 ? 3.697 -18.922 0.734 1 98.75 95 VAL B CA 1
ATOM 4609 C C . VAL B 1 95 ? 4.41 -17.609 0.41 1 98.75 95 VAL B C 1
ATOM 4611 O O . VAL B 1 95 ? 4.375 -17.141 -0.732 1 98.75 95 VAL B O 1
ATOM 4614 N N . ALA B 1 96 ? 4.949 -17.031 1.389 1 98.81 96 ALA B N 1
ATOM 4615 C CA . ALA B 1 96 ? 5.852 -15.891 1.266 1 98.81 96 ALA B CA 1
ATOM 4616 C C . ALA B 1 96 ? 7.051 -16.031 2.199 1 98.81 96 ALA B C 1
ATOM 4618 O O . ALA B 1 96 ? 7 -16.797 3.174 1 98.81 96 ALA B O 1
ATOM 4619 N N . ALA B 1 97 ? 8.078 -15.367 1.869 1 98.88 97 ALA B N 1
ATOM 4620 C CA . ALA B 1 97 ? 9.273 -15.398 2.703 1 98.88 97 ALA B CA 1
ATOM 4621 C C . ALA B 1 97 ? 10 -14.055 2.672 1 98.88 97 ALA B C 1
ATOM 4623 O O . ALA B 1 97 ? 9.828 -13.273 1.731 1 98.88 97 ALA B O 1
ATOM 4624 N N . LEU B 1 98 ? 10.719 -13.742 3.688 1 98.75 98 LEU B N 1
ATOM 4625 C CA . LEU B 1 98 ? 11.539 -12.547 3.826 1 98.75 98 LEU B CA 1
ATOM 4626 C C . LEU B 1 98 ? 12.984 -12.906 4.156 1 98.75 98 LEU B C 1
ATOM 4628 O O . LEU B 1 98 ? 13.234 -13.664 5.098 1 98.75 98 LEU B O 1
ATOM 4632 N N . GLU B 1 99 ? 13.898 -12.422 3.424 1 98.69 99 GLU B N 1
ATOM 4633 C CA . GLU B 1 99 ? 15.312 -12.57 3.762 1 98.69 99 GLU B CA 1
ATOM 4634 C C . GLU B 1 99 ? 15.859 -11.32 4.438 1 98.69 99 GLU B C 1
ATOM 4636 O O . GLU B 1 99 ? 15.867 -10.242 3.844 1 98.69 99 GLU B O 1
ATOM 4641 N N . GLY B 1 100 ? 16.297 -11.523 5.637 1 96.38 100 GLY B N 1
ATOM 4642 C CA . GLY B 1 100 ? 16.828 -10.406 6.406 1 96.38 100 GLY B CA 1
ATOM 4643 C C . GLY B 1 100 ? 18.266 -10.086 6.082 1 96.38 100 GLY B C 1
ATOM 4644 O O . GLY B 1 100 ? 18.875 -10.727 5.219 1 96.38 100 GLY B O 1
ATOM 4645 N N . PRO B 1 101 ? 18.812 -9.078 6.738 1 94.06 101 PRO B N 1
ATOM 4646 C CA . PRO B 1 101 ? 20.203 -8.648 6.48 1 94.06 101 PRO B CA 1
ATOM 4647 C C . PRO B 1 101 ? 21.219 -9.734 6.824 1 94.06 101 PRO B C 1
ATOM 4649 O O . PRO B 1 101 ? 22.328 -9.719 6.293 1 94.06 101 PRO B O 1
ATOM 4652 N N . ASP B 1 102 ? 20.891 -10.617 7.668 1 94.56 102 ASP B N 1
ATOM 4653 C CA . ASP B 1 102 ? 21.812 -11.672 8.062 1 94.56 102 ASP B CA 1
ATOM 4654 C C . ASP B 1 102 ? 21.75 -12.852 7.098 1 94.56 102 ASP B C 1
ATOM 4656 O O . ASP B 1 102 ? 22.422 -13.867 7.305 1 94.56 102 ASP B O 1
ATOM 4660 N N . GLY B 1 103 ? 20.922 -12.766 6.156 1 96.12 103 GLY B N 1
ATOM 4661 C CA . GLY B 1 103 ? 20.828 -13.812 5.152 1 96.12 103 GLY B CA 1
ATOM 4662 C C . GLY B 1 103 ? 19.844 -14.906 5.52 1 96.12 103 GLY B C 1
ATOM 4663 O O . GLY B 1 103 ? 19.562 -15.789 4.707 1 96.12 103 GLY B O 1
ATOM 4664 N N . ARG B 1 104 ? 19.375 -14.844 6.766 1 97.56 104 ARG B N 1
ATOM 4665 C CA . ARG B 1 104 ? 18.375 -15.828 7.152 1 97.56 104 ARG B CA 1
ATOM 4666 C C . ARG B 1 104 ? 17.016 -15.484 6.562 1 97.56 104 ARG B C 1
ATOM 4668 O O . ARG B 1 104 ? 16.734 -14.32 6.258 1 97.56 104 ARG B O 1
ATOM 4675 N N . VAL B 1 105 ? 16.156 -16.5 6.383 1 98.56 105 VAL B N 1
ATOM 4676 C CA . VAL B 1 105 ? 14.883 -16.344 5.703 1 98.56 105 VAL B CA 1
ATOM 4677 C C . VAL B 1 105 ? 13.742 -16.672 6.672 1 98.56 105 VAL B C 1
ATOM 4679 O O . VAL B 1 105 ? 13.742 -17.719 7.312 1 98.56 105 VAL B O 1
ATOM 4682 N N . LEU B 1 106 ? 12.812 -15.727 6.844 1 98.81 106 LEU B N 1
ATOM 4683 C CA . LEU B 1 106 ? 11.547 -15.945 7.527 1 98.81 106 LEU B CA 1
ATOM 4684 C C . LEU B 1 106 ? 10.461 -16.359 6.539 1 98.81 106 LEU B C 1
ATOM 4686 O O . LEU B 1 106 ? 10.164 -15.641 5.586 1 98.81 106 LEU B O 1
ATOM 4690 N N . LEU B 1 107 ? 9.891 -17.531 6.754 1 98.88 107 LEU B N 1
ATOM 4691 C CA . LEU B 1 107 ? 8.906 -18.078 5.824 1 98.88 107 LEU B CA 1
ATOM 4692 C C . LEU B 1 107 ? 7.555 -18.266 6.512 1 98.88 107 LEU B C 1
ATOM 4694 O O . LEU B 1 107 ? 7.488 -18.734 7.648 1 98.88 107 LEU B O 1
ATOM 4698 N N . LEU B 1 108 ? 6.516 -17.781 5.926 1 98.94 108 LEU B N 1
ATOM 4699 C CA . LEU B 1 108 ? 5.133 -18.062 6.289 1 98.94 108 LEU B CA 1
ATOM 4700 C C . LEU B 1 108 ? 4.402 -18.75 5.145 1 98.94 108 LEU B C 1
ATOM 4702 O O . LEU B 1 108 ? 4.305 -18.203 4.043 1 98.94 108 LEU B O 1
ATOM 4706 N N . GLY B 1 109 ? 3.959 -19.969 5.359 1 98.75 109 GLY B N 1
ATOM 4707 C CA . GLY B 1 109 ? 3.328 -20.75 4.309 1 98.75 109 GLY B CA 1
ATOM 4708 C C . GLY B 1 109 ? 2.025 -21.391 4.746 1 98.75 109 GLY B C 1
ATOM 4709 O O . GLY B 1 109 ? 1.917 -21.891 5.875 1 98.75 109 GLY B O 1
ATOM 4710 N N . ALA B 1 110 ? 1.058 -21.391 3.91 1 98.38 110 ALA B N 1
ATOM 4711 C CA . ALA B 1 110 ? -0.221 -22.047 4.164 1 98.38 110 ALA B CA 1
ATOM 4712 C C . ALA B 1 110 ? -0.091 -23.578 4.047 1 98.38 110 ALA B C 1
ATOM 4714 O O . ALA B 1 110 ? 0.66 -24.078 3.205 1 98.38 110 ALA B O 1
ATOM 4715 N N . LEU B 1 111 ? -0.892 -24.297 4.832 1 98 111 LEU B N 1
ATOM 4716 C CA . LEU B 1 111 ? -0.834 -25.75 4.781 1 98 111 LEU B CA 1
ATOM 4717 C C . LEU B 1 111 ? -2.16 -26.328 4.301 1 98 111 LEU B C 1
ATOM 4719 O O . LEU B 1 111 ? -2.395 -27.531 4.418 1 98 111 LEU B O 1
ATOM 4723 N N . GLY B 1 112 ? -3.004 -25.5 3.768 1 95.94 112 GLY B N 1
ATOM 4724 C CA . GLY B 1 112 ? -4.281 -25.953 3.248 1 95.94 112 GLY B CA 1
ATOM 4725 C C . GLY B 1 112 ? -4.855 -25.047 2.182 1 95.94 112 GLY B C 1
ATOM 4726 O O . GLY B 1 112 ? -4.172 -24.141 1.695 1 95.94 112 GLY B O 1
ATOM 4727 N N . LEU B 1 113 ? -6.117 -25.312 1.885 1 95.25 113 LEU B N 1
ATOM 4728 C CA . LEU B 1 113 ? -6.762 -24.672 0.751 1 95.25 113 LEU B CA 1
ATOM 4729 C C . LEU B 1 113 ? -7.465 -23.391 1.188 1 95.25 113 LEU B C 1
ATOM 4731 O O . LEU B 1 113 ? -7.145 -22.828 2.238 1 95.25 113 LEU B O 1
ATOM 4735 N N . ASP B 1 114 ? -8.242 -22.797 0.257 1 91.19 114 ASP B N 1
ATOM 4736 C CA . ASP B 1 114 ? -9.109 -21.625 0.417 1 91.19 114 ASP B CA 1
ATOM 4737 C C . ASP B 1 114 ? -8.359 -20.344 0.084 1 91.19 114 ASP B C 1
ATOM 4739 O O . ASP B 1 114 ? -8.398 -19.375 0.854 1 91.19 114 ASP B O 1
ATOM 4743 N N . VAL B 1 115 ? -7.602 -20.422 -0.91 1 95.94 115 VAL B N 1
ATOM 4744 C CA . VAL B 1 115 ? -6.949 -19.266 -1.533 1 95.94 115 VAL B CA 1
ATOM 4745 C C . VAL B 1 115 ? -6.141 -18.5 -0.488 1 95.94 115 VAL B C 1
ATOM 4747 O O . VAL B 1 115 ? -6.422 -17.344 -0.21 1 95.94 115 VAL B O 1
ATOM 4750 N N . PRO B 1 116 ? -5.09 -19.156 0.095 1 97.31 116 PRO B N 1
ATOM 4751 C CA . PRO B 1 116 ? -4.234 -18.422 1.034 1 97.31 116 PRO B CA 1
ATOM 4752 C C . PRO B 1 116 ? -3.512 -17.25 0.383 1 97.31 116 PRO B C 1
ATOM 4754 O O . PRO B 1 116 ? -2.939 -17.391 -0.7 1 97.31 116 PRO B O 1
ATOM 4757 N N . ARG B 1 117 ? -3.578 -16.141 1.017 1 97.19 117 ARG B N 1
ATOM 4758 C CA . ARG B 1 117 ? -2.947 -14.898 0.557 1 97.19 117 ARG B CA 1
ATOM 4759 C C . ARG B 1 117 ? -2.004 -14.344 1.616 1 97.19 117 ARG B C 1
ATOM 4761 O O . ARG B 1 117 ? -2.27 -14.461 2.814 1 97.19 117 ARG B O 1
ATOM 4768 N N . LEU B 1 118 ? -0.948 -13.797 1.135 1 98.06 118 LEU B N 1
ATOM 4769 C CA . LEU B 1 118 ? 0.029 -13.18 2.025 1 98.06 118 LEU B CA 1
ATOM 4770 C C . LEU B 1 118 ? 0.421 -11.797 1.523 1 98.06 118 LEU B C 1
ATOM 4772 O O . LEU B 1 118 ? 0.457 -11.555 0.314 1 98.06 118 LEU B O 1
ATOM 4776 N N . THR B 1 119 ? 0.708 -10.93 2.41 1 97.31 119 THR B N 1
ATOM 4777 C CA . THR B 1 119 ? 1.244 -9.602 2.111 1 97.31 119 THR B CA 1
ATOM 4778 C C . THR B 1 119 ? 2.363 -9.242 3.082 1 97.31 119 THR B C 1
ATOM 4780 O O . THR B 1 119 ? 2.439 -9.789 4.184 1 97.31 119 THR B O 1
ATOM 4783 N N . ALA B 1 120 ? 3.246 -8.414 2.633 1 97.56 120 ALA B N 1
ATOM 4784 C CA . ALA B 1 120 ? 4.312 -7.957 3.516 1 97.56 120 ALA B CA 1
ATOM 4785 C C . ALA B 1 120 ? 4.68 -6.504 3.229 1 97.56 120 ALA B C 1
ATOM 4787 O O . ALA B 1 120 ? 4.516 -6.027 2.104 1 97.56 120 ALA B O 1
ATOM 4788 N N . ASP B 1 121 ? 5.055 -5.797 4.191 1 95.12 121 ASP B N 1
ATOM 4789 C CA . ASP B 1 121 ? 5.727 -4.504 4.098 1 95.12 121 ASP B CA 1
ATOM 4790 C C . ASP B 1 121 ? 6.945 -4.449 5.02 1 95.12 121 ASP B C 1
ATOM 4792 O O . ASP B 1 121 ? 7.496 -5.488 5.395 1 95.12 121 ASP B O 1
ATOM 4796 N N . ARG B 1 122 ? 7.453 -3.273 5.352 1 94.56 122 ARG B N 1
ATOM 4797 C CA . ARG B 1 122 ? 8.711 -3.148 6.078 1 94.56 122 ARG B CA 1
ATOM 4798 C C . ARG B 1 122 ? 8.578 -3.672 7.504 1 94.56 122 ARG B C 1
ATOM 4800 O O . ARG B 1 122 ? 9.578 -3.891 8.188 1 94.56 122 ARG B O 1
ATOM 4807 N N . ASP B 1 123 ? 7.328 -3.877 8.008 1 95.94 123 ASP B N 1
ATOM 4808 C CA . ASP B 1 123 ? 7.145 -4.191 9.422 1 95.94 123 ASP B CA 1
ATOM 4809 C C . ASP B 1 123 ? 6.438 -5.531 9.602 1 95.94 123 ASP B C 1
ATOM 4811 O O . ASP B 1 123 ? 6.68 -6.242 10.578 1 95.94 123 ASP B O 1
ATOM 4815 N N . THR B 1 124 ? 5.555 -5.852 8.68 1 97.62 124 THR B N 1
ATOM 4816 C CA . THR B 1 124 ? 4.629 -6.941 8.969 1 97.62 124 THR B CA 1
ATOM 4817 C C . THR B 1 124 ? 4.582 -7.938 7.812 1 97.62 124 THR B C 1
ATOM 4819 O O . THR B 1 124 ? 4.684 -7.543 6.648 1 97.62 124 THR B O 1
ATOM 4822 N N . LEU B 1 125 ? 4.551 -9.172 8.078 1 98.44 125 LEU B N 1
ATOM 4823 C CA . LEU B 1 125 ? 4.184 -10.281 7.203 1 98.44 125 LEU B CA 1
ATOM 4824 C C . LEU B 1 125 ? 2.861 -10.898 7.641 1 98.44 125 LEU B C 1
ATOM 4826 O O . LEU B 1 125 ? 2.746 -11.398 8.758 1 98.44 125 LEU B O 1
ATOM 4830 N N . THR B 1 126 ? 1.887 -10.875 6.742 1 98.06 126 THR B N 1
ATOM 4831 C CA . THR B 1 126 ? 0.538 -11.289 7.117 1 98.06 126 THR B CA 1
ATOM 4832 C C . THR B 1 126 ? 0.012 -12.352 6.156 1 98.06 126 THR B C 1
ATOM 4834 O O . THR B 1 126 ? 0.286 -12.305 4.957 1 98.06 126 THR B O 1
ATOM 4837 N N . GLY B 1 127 ? -0.715 -13.328 6.676 1 97.44 127 GLY B N 1
ATOM 4838 C CA . GLY B 1 127 ? -1.406 -14.336 5.891 1 97.44 127 GLY B CA 1
ATOM 4839 C C . GLY B 1 127 ? -2.871 -14.477 6.258 1 97.44 127 GLY B C 1
ATOM 4840 O O . GLY B 1 127 ? -3.238 -14.359 7.426 1 97.44 127 GLY B O 1
ATOM 4841 N N . TRP B 1 128 ? -3.684 -14.703 5.285 1 96.25 128 TRP B N 1
ATOM 4842 C CA . TRP B 1 128 ? -5.098 -15 5.492 1 96.25 128 TRP B CA 1
ATOM 4843 C C . TRP B 1 128 ? -5.648 -15.844 4.348 1 96.25 128 TRP B C 1
ATOM 4845 O O . TRP B 1 128 ? -4.957 -16.078 3.352 1 96.25 128 TRP B O 1
ATOM 4855 N N . CYS B 1 129 ? -6.797 -16.391 4.453 1 95.88 129 CYS B N 1
ATOM 4856 C CA . CYS B 1 129 ? -7.5 -17.141 3.426 1 95.88 129 CYS B CA 1
ATOM 4857 C C . CYS B 1 129 ? -8.906 -16.594 3.209 1 95.88 129 CYS B C 1
ATOM 4859 O O . CYS B 1 129 ? -9.445 -15.891 4.066 1 95.88 129 CYS B O 1
ATOM 4861 N N . GLU B 1 130 ? -9.461 -16.891 2.035 1 94.56 130 GLU B N 1
ATOM 4862 C CA . GLU B 1 130 ? -10.836 -16.484 1.772 1 94.56 130 GLU B CA 1
ATOM 4863 C C . GLU B 1 130 ? -11.805 -17.172 2.723 1 94.56 130 GLU B C 1
ATOM 4865 O O . GLU B 1 130 ? -12.789 -16.578 3.168 1 94.56 130 GLU B O 1
ATOM 4870 N N . ARG B 1 131 ? -11.422 -18.453 3 1 87.5 131 ARG B N 1
ATOM 4871 C CA . ARG B 1 131 ? -12.125 -19.234 4.012 1 87.5 131 ARG B CA 1
ATOM 4872 C C . ARG B 1 131 ? -11.141 -19.844 5.008 1 87.5 131 ARG B C 1
ATOM 4874 O O . ARG B 1 131 ? -10 -20.141 4.66 1 87.5 131 ARG B O 1
ATOM 4881 N N . ASP B 1 132 ? -11.359 -19.734 6.371 1 73.44 132 ASP B N 1
ATOM 4882 C CA . ASP B 1 132 ? -10.375 -20.016 7.402 1 73.44 132 ASP B CA 1
ATOM 4883 C C . ASP B 1 132 ? -10.422 -21.484 7.812 1 73.44 132 ASP B C 1
ATOM 4885 O O . ASP B 1 132 ? -11.359 -21.922 8.492 1 73.44 132 ASP B O 1
ATOM 4889 N N . GLY B 1 133 ? -9.5 -22.312 7.117 1 81.69 133 GLY B N 1
ATOM 4890 C CA . GLY B 1 133 ? -9.648 -23.672 7.594 1 81.69 133 GLY B CA 1
ATOM 4891 C C . GLY B 1 133 ? -8.328 -24.359 7.867 1 81.69 133 GLY B C 1
ATOM 4892 O O . GLY B 1 133 ? -8.281 -25.375 8.562 1 81.69 133 GLY B O 1
ATOM 4893 N N . ALA B 1 134 ? -7.164 -23.875 7.465 1 92.06 134 ALA B N 1
ATOM 4894 C CA . ALA B 1 134 ? -5.926 -24.625 7.617 1 92.06 134 ALA B CA 1
ATOM 4895 C C . ALA B 1 134 ? -4.883 -23.828 8.391 1 92.06 134 ALA B C 1
ATOM 4897 O O . ALA B 1 134 ? -4.93 -22.594 8.398 1 92.06 134 ALA B O 1
ATOM 4898 N N . PRO B 1 135 ? -3.938 -24.516 9.094 1 96.12 135 PRO B N 1
ATOM 4899 C CA . PRO B 1 135 ? -2.873 -23.812 9.828 1 96.12 135 PRO B CA 1
ATOM 4900 C C . PRO B 1 135 ? -1.856 -23.156 8.906 1 96.12 135 PRO B C 1
ATOM 4902 O O . PRO B 1 135 ? -1.829 -23.438 7.703 1 96.12 135 PRO B O 1
ATOM 4905 N N . TRP B 1 136 ? -1.075 -22.297 9.5 1 97.81 136 TRP B N 1
ATOM 4906 C CA . TRP B 1 136 ? 0.087 -21.688 8.844 1 97.81 136 TRP B CA 1
ATOM 4907 C C . TRP B 1 136 ? 1.38 -22.312 9.367 1 97.81 136 TRP B C 1
ATOM 4909 O O . TRP B 1 136 ? 1.466 -22.703 10.539 1 97.81 136 TRP B O 1
ATOM 4919 N N . PHE B 1 137 ? 2.342 -22.453 8.555 1 98.75 137 PHE B N 1
ATOM 4920 C CA . PHE B 1 137 ? 3.689 -22.875 8.922 1 98.75 137 PHE B CA 1
ATOM 4921 C C . PHE B 1 137 ? 4.633 -21.672 8.969 1 98.75 137 PHE B C 1
ATOM 4923 O O . PHE B 1 137 ? 4.762 -20.953 7.984 1 98.75 137 PHE B O 1
ATOM 4930 N N . LEU B 1 138 ? 5.227 -21.406 10.055 1 98.81 138 LEU B N 1
ATOM 4931 C CA . LEU B 1 138 ? 6.188 -20.328 10.258 1 98.81 138 LEU B CA 1
ATOM 4932 C C . LEU B 1 138 ? 7.578 -20.891 10.555 1 98.81 138 LEU B C 1
ATOM 4934 O O . LEU B 1 138 ? 7.73 -21.766 11.414 1 98.81 138 LEU B O 1
ATOM 4938 N N . ALA B 1 139 ? 8.586 -20.406 9.852 1 98.81 139 ALA B N 1
ATOM 4939 C CA . ALA B 1 139 ? 9.938 -20.922 10.039 1 98.81 139 ALA B CA 1
ATOM 4940 C C . ALA B 1 139 ? 10.977 -19.828 9.852 1 98.81 139 ALA B C 1
ATOM 4942 O O . ALA B 1 139 ? 10.727 -18.828 9.156 1 98.81 139 ALA B O 1
ATOM 4943 N N . LEU B 1 140 ? 12.086 -19.969 10.445 1 98.56 140 LEU B N 1
ATOM 4944 C CA . LEU B 1 140 ? 13.234 -19.078 10.32 1 98.56 140 LEU B CA 1
ATOM 4945 C C . LEU B 1 140 ? 14.531 -19.859 10.258 1 98.56 140 LEU B C 1
ATOM 4947 O O . LEU B 1 140 ? 14.828 -20.672 11.148 1 98.56 140 LEU B O 1
ATOM 4951 N N . GLY B 1 141 ? 15.289 -19.719 9.227 1 98.12 141 GLY B N 1
ATOM 4952 C CA . GLY B 1 141 ? 16.547 -20.422 8.984 1 98.12 141 GLY B CA 1
ATOM 4953 C C . GLY B 1 141 ? 17.141 -20.109 7.621 1 98.12 141 GLY B C 1
ATOM 4954 O O . GLY B 1 141 ? 16.891 -19.031 7.059 1 98.12 141 GLY B O 1
ATOM 4955 N N . SER B 1 142 ? 18.016 -20.984 7.156 1 97.62 142 SER B N 1
ATOM 4956 C CA . SER B 1 142 ? 18.516 -20.781 5.797 1 97.62 142 SER B CA 1
ATOM 4957 C C . SER B 1 142 ? 17.391 -20.984 4.773 1 97.62 142 SER B C 1
ATOM 4959 O O . SER B 1 142 ? 16.406 -21.656 5.059 1 97.62 142 SER B O 1
ATOM 4961 N N . GLU B 1 143 ? 17.609 -20.375 3.666 1 97.88 143 GLU B N 1
ATOM 4962 C CA . GLU B 1 143 ? 16.609 -20.5 2.607 1 97.88 143 GLU B CA 1
ATOM 4963 C C . GLU B 1 143 ? 16.281 -21.969 2.314 1 97.88 143 GLU B C 1
ATOM 4965 O O . GLU B 1 143 ? 15.109 -22.344 2.271 1 97.88 143 GLU B O 1
ATOM 4970 N N . GLU B 1 144 ? 17.25 -22.766 2.141 1 97.31 144 GLU B N 1
ATOM 4971 C CA . GLU B 1 144 ? 17.062 -24.172 1.811 1 97.31 144 GLU B CA 1
ATOM 4972 C C . GLU B 1 144 ? 16.312 -24.906 2.918 1 97.31 144 GLU B C 1
ATOM 4974 O O . GLU B 1 144 ? 15.398 -25.688 2.645 1 97.31 144 GLU B O 1
ATOM 4979 N N . GLU B 1 145 ? 16.641 -24.594 4.148 1 97.69 145 GLU B N 1
ATOM 4980 C CA . GLU B 1 145 ? 16.047 -25.297 5.285 1 97.69 145 GLU B CA 1
ATOM 4981 C C . GLU B 1 145 ? 14.562 -24.984 5.422 1 97.69 145 GLU B C 1
ATOM 4983 O O . GLU B 1 145 ? 13.742 -25.875 5.613 1 97.69 145 GLU B O 1
ATOM 4988 N N . VAL B 1 146 ? 14.227 -23.719 5.348 1 98.62 146 VAL B N 1
ATOM 4989 C CA . VAL B 1 146 ? 12.852 -23.328 5.633 1 98.62 146 VAL B CA 1
ATOM 4990 C C . VAL B 1 146 ? 11.938 -23.797 4.496 1 98.62 146 VAL B C 1
ATOM 4992 O O . VAL B 1 146 ? 10.82 -24.25 4.734 1 98.62 146 VAL B O 1
ATOM 4995 N N . PHE B 1 147 ? 12.391 -23.719 3.266 1 98.69 147 PHE B N 1
ATOM 4996 C CA . PHE B 1 147 ? 11.562 -24.172 2.152 1 98.69 147 PHE B CA 1
ATOM 4997 C C . PHE B 1 147 ? 11.469 -25.688 2.137 1 98.69 147 PHE B C 1
ATOM 4999 O O . PHE B 1 147 ? 10.422 -26.25 1.794 1 98.69 147 PHE B O 1
ATOM 5006 N N . ALA B 1 148 ? 12.562 -26.359 2.463 1 98.62 148 ALA B N 1
ATOM 5007 C CA . ALA B 1 148 ? 12.508 -27.812 2.555 1 98.62 148 ALA B CA 1
ATOM 5008 C C . ALA B 1 148 ? 11.508 -28.266 3.615 1 98.62 148 ALA B C 1
ATOM 5010 O O . ALA B 1 148 ? 10.742 -29.203 3.396 1 98.62 148 ALA B O 1
ATOM 5011 N N . ALA B 1 149 ? 11.57 -27.609 4.754 1 98.75 149 ALA B N 1
ATOM 5012 C CA . ALA B 1 149 ? 10.625 -27.922 5.816 1 98.75 149 ALA B CA 1
ATOM 5013 C C . ALA B 1 149 ? 9.188 -27.688 5.371 1 98.75 149 ALA B C 1
ATOM 5015 O O . ALA B 1 149 ? 8.305 -28.516 5.621 1 98.75 149 ALA B O 1
ATOM 5016 N N . TYR B 1 150 ? 8.984 -26.609 4.758 1 98.81 150 TYR B N 1
ATOM 5017 C CA . TYR B 1 150 ? 7.645 -26.297 4.262 1 98.81 150 TYR B CA 1
ATOM 5018 C C . TYR B 1 150 ? 7.164 -27.375 3.289 1 98.81 150 TYR B C 1
ATOM 5020 O O . TYR B 1 150 ? 6.039 -27.859 3.406 1 98.81 150 TYR B O 1
ATOM 5028 N N . ALA B 1 151 ? 7.992 -27.734 2.324 1 98.75 151 ALA B N 1
ATOM 5029 C CA . ALA B 1 151 ? 7.645 -28.75 1.346 1 98.75 151 ALA B CA 1
ATOM 5030 C C . ALA B 1 151 ? 7.289 -30.078 2.035 1 98.75 151 ALA B C 1
ATOM 5032 O O . ALA B 1 151 ? 6.344 -30.75 1.629 1 98.75 151 ALA B O 1
ATOM 5033 N N . ARG B 1 152 ? 8.039 -30.406 3.035 1 98.62 152 ARG B N 1
ATOM 5034 C CA . ARG B 1 152 ? 7.758 -31.625 3.768 1 98.62 152 ARG B CA 1
ATOM 5035 C C . ARG B 1 152 ? 6.363 -31.594 4.383 1 98.62 152 ARG B C 1
ATOM 5037 O O . ARG B 1 152 ? 5.602 -32.562 4.266 1 98.62 152 ARG B O 1
ATOM 5044 N N . HIS B 1 153 ? 6.055 -30.484 5.027 1 98.56 153 HIS B N 1
ATOM 5045 C CA . HIS B 1 153 ? 4.746 -30.359 5.652 1 98.56 153 HIS B CA 1
ATOM 5046 C C . HIS B 1 153 ? 3.631 -30.391 4.613 1 98.56 153 HIS B C 1
ATOM 5048 O O . HIS B 1 153 ? 2.562 -30.953 4.855 1 98.56 153 HIS B O 1
ATOM 5054 N N . LEU B 1 154 ? 3.859 -29.781 3.477 1 98.56 154 LEU B N 1
ATOM 5055 C CA . LEU B 1 154 ? 2.877 -29.812 2.398 1 98.56 154 LEU B CA 1
ATOM 5056 C C . LEU B 1 154 ? 2.648 -31.234 1.91 1 98.56 154 LEU B C 1
ATOM 5058 O O . LEU B 1 154 ? 1.503 -31.672 1.75 1 98.56 154 LEU B O 1
ATOM 5062 N N . GLY B 1 155 ? 3.771 -31.938 1.638 1 98.5 155 GLY B N 1
ATOM 5063 C CA . GLY B 1 155 ? 3.668 -33.312 1.179 1 98.5 155 GLY B CA 1
ATOM 5064 C C . GLY B 1 155 ? 2.898 -34.188 2.135 1 98.5 155 GLY B C 1
ATOM 5065 O O . GLY B 1 155 ? 2.08 -35.031 1.708 1 98.5 155 GLY B O 1
ATOM 5066 N N . ASP B 1 156 ? 3.145 -34.031 3.426 1 97.75 156 ASP B N 1
ATOM 5067 C CA . ASP B 1 156 ? 2.49 -34.844 4.449 1 97.75 156 ASP B CA 1
ATOM 5068 C C . ASP B 1 156 ? 0.989 -34.562 4.492 1 97.75 156 ASP B C 1
ATOM 5070 O O . ASP B 1 156 ? 0.196 -35.469 4.781 1 97.75 156 ASP B O 1
ATOM 5074 N N . ARG B 1 157 ? 0.595 -33.375 4.164 1 96.69 157 ARG B N 1
ATOM 5075 C CA . ARG B 1 157 ? -0.793 -32.969 4.359 1 96.69 157 ARG B CA 1
ATOM 5076 C C . ARG B 1 157 ? -1.591 -33.094 3.064 1 96.69 157 ARG B C 1
ATOM 5078 O O . ARG B 1 157 ? -2.758 -33.5 3.09 1 96.69 157 ARG B O 1
ATOM 5085 N N . LEU B 1 158 ? -0.977 -32.75 1.941 1 97.31 158 LEU B N 1
ATOM 5086 C CA . LEU B 1 158 ? -1.743 -32.625 0.705 1 97.31 158 LEU B CA 1
ATOM 5087 C C . LEU B 1 158 ? -1.306 -33.688 -0.304 1 97.31 158 LEU B C 1
ATOM 5089 O O . LEU B 1 158 ? -1.968 -33.906 -1.324 1 97.31 158 LEU B O 1
ATOM 5093 N N . GLY B 1 159 ? -0.21 -34.281 -0.046 1 97.94 159 GLY B N 1
ATOM 5094 C CA . GLY B 1 159 ? 0.266 -35.344 -0.917 1 97.94 159 GLY B CA 1
ATOM 5095 C C . GLY B 1 159 ? 1.399 -34.906 -1.826 1 97.94 159 GLY B C 1
ATOM 5096 O O . GLY B 1 159 ? 1.7 -33.719 -1.925 1 97.94 159 GLY B O 1
ATOM 5097 N N . ARG B 1 160 ? 2.082 -35.844 -2.381 1 97.94 160 ARG B N 1
ATOM 5098 C CA . ARG B 1 160 ? 3.164 -35.656 -3.34 1 97.94 160 ARG B CA 1
ATOM 5099 C C . ARG B 1 160 ? 3.164 -36.75 -4.402 1 97.94 160 ARG B C 1
ATOM 5101 O O . ARG B 1 160 ? 2.438 -37.719 -4.281 1 97.94 160 ARG B O 1
ATOM 5108 N N . SER B 1 161 ? 3.832 -36.594 -5.457 1 98.12 161 SER B N 1
ATOM 5109 C CA . SER B 1 161 ? 4.023 -37.594 -6.512 1 98.12 161 SER B CA 1
ATOM 5110 C C . SER B 1 161 ? 5.504 -37.875 -6.73 1 98.12 161 SER B C 1
ATOM 5112 O O . SER B 1 161 ? 6.336 -36.969 -6.684 1 98.12 161 SER B O 1
ATOM 5114 N N . ASP B 1 162 ? 5.805 -39.156 -6.949 1 96.38 162 ASP B N 1
ATOM 5115 C CA . ASP B 1 162 ? 7.176 -39.562 -7.254 1 96.38 162 ASP B CA 1
ATOM 5116 C C . ASP B 1 162 ? 7.297 -40.062 -8.688 1 96.38 162 ASP B C 1
ATOM 5118 O O . ASP B 1 162 ? 8.344 -40.562 -9.086 1 96.38 162 ASP B O 1
ATOM 5122 N N . LYS B 1 163 ? 6.211 -39.875 -9.461 1 97.94 163 LYS B N 1
ATOM 5123 C CA . LYS B 1 163 ? 6.254 -40.312 -10.859 1 97.94 163 LYS B CA 1
ATOM 5124 C C . LYS B 1 163 ? 7.184 -39.406 -11.68 1 97.94 163 LYS B C 1
ATOM 5126 O O . LYS B 1 163 ? 7.371 -38.25 -11.352 1 97.94 163 LYS B O 1
ATOM 5131 N N . ARG B 1 164 ? 7.715 -40 -12.711 1 97.62 164 ARG B N 1
ATOM 5132 C CA . ARG B 1 164 ? 8.609 -39.281 -13.609 1 97.62 164 ARG B CA 1
ATOM 5133 C C . ARG B 1 164 ? 8.117 -39.375 -15.055 1 97.62 164 ARG B C 1
ATOM 5135 O O . ARG B 1 164 ? 7.656 -40.438 -15.492 1 97.62 164 ARG B O 1
ATOM 5142 N N . ALA B 1 165 ? 8.195 -38.375 -15.727 1 97.94 165 ALA B N 1
ATOM 5143 C CA . ALA B 1 165 ? 7.742 -38.312 -17.109 1 97.94 165 ALA B CA 1
ATOM 5144 C C . ALA B 1 165 ? 8.727 -39.031 -18.031 1 97.94 165 ALA B C 1
ATOM 5146 O O . ALA B 1 165 ? 8.336 -39.625 -19.047 1 97.94 165 ALA B O 1
ATOM 5147 N N . GLY B 1 166 ? 10.055 -39 -17.625 1 97.69 166 GLY B N 1
ATOM 5148 C CA . GLY B 1 166 ? 11.102 -39.375 -18.562 1 97.69 166 GLY B CA 1
ATOM 5149 C C . GLY B 1 166 ? 11.398 -38.281 -19.578 1 97.69 166 GLY B C 1
ATOM 5150 O O . GLY B 1 166 ? 11.141 -37.094 -19.312 1 97.69 166 GLY B O 1
ATOM 5151 N N . ASN B 1 167 ? 12.109 -38.688 -20.703 1 98.75 167 ASN B N 1
ATOM 5152 C CA . ASN B 1 167 ? 12.391 -37.75 -21.75 1 98.75 167 ASN B CA 1
ATOM 5153 C C . ASN B 1 167 ? 11.18 -37.531 -22.656 1 98.75 167 ASN B C 1
ATOM 5155 O O . ASN B 1 167 ? 10.648 -38.469 -23.234 1 98.75 167 ASN B O 1
ATOM 5159 N N . VAL B 1 168 ? 10.758 -36.281 -22.797 1 98.88 168 VAL B N 1
ATOM 5160 C CA . VAL B 1 168 ? 9.508 -36 -23.484 1 98.88 168 VAL B CA 1
ATOM 5161 C C . VAL B 1 168 ? 9.812 -35.281 -24.812 1 98.88 168 VAL B C 1
ATOM 5163 O O . VAL B 1 168 ? 10.664 -34.375 -24.859 1 98.88 168 VAL B O 1
ATOM 5166 N N . TRP B 1 169 ? 9.234 -35.688 -25.891 1 98.81 169 TRP B N 1
ATOM 5167 C CA . TRP B 1 169 ? 9.148 -34.875 -27.109 1 98.81 169 TRP B CA 1
ATOM 5168 C C . TRP B 1 169 ? 7.781 -34.219 -27.234 1 98.81 169 TRP B C 1
ATOM 5170 O O . TRP B 1 169 ? 6.75 -34.875 -27.188 1 98.81 169 TRP B O 1
ATOM 5180 N N . CYS B 1 170 ? 7.742 -32.938 -27.344 1 97.94 170 CYS B N 1
ATOM 5181 C CA . CYS B 1 170 ? 6.516 -32.156 -27.406 1 97.94 170 CYS B CA 1
ATOM 5182 C C . CYS B 1 170 ? 6.375 -31.469 -28.766 1 97.94 170 CYS B C 1
ATOM 5184 O O . CYS B 1 170 ? 7.324 -30.859 -29.25 1 97.94 170 CYS B O 1
ATOM 5186 N N . SER B 1 171 ? 5.242 -31.422 -29.328 1 98.06 171 SER B N 1
ATOM 5187 C CA . SER B 1 171 ? 5.051 -30.922 -30.672 1 98.06 171 SER B CA 1
ATOM 5188 C C . SER B 1 171 ? 4.906 -29.406 -30.688 1 98.06 171 SER B C 1
ATOM 5190 O O . SER B 1 171 ? 4.996 -28.781 -31.75 1 98.06 171 SER B O 1
ATOM 5192 N N . TRP B 1 172 ? 4.656 -28.781 -29.641 1 97.5 172 TRP B N 1
ATOM 5193 C CA . TRP B 1 172 ? 4.105 -27.422 -29.562 1 97.5 172 TRP B CA 1
ATOM 5194 C C . TRP B 1 172 ? 5.066 -26.406 -30.172 1 97.5 172 TRP B C 1
ATOM 5196 O O . TRP B 1 172 ? 4.676 -25.609 -31.016 1 97.5 172 TRP B O 1
ATOM 5206 N N . TYR B 1 173 ? 6.297 -26.406 -29.828 1 95.94 173 TYR B N 1
ATOM 5207 C CA . TYR B 1 173 ? 7.172 -25.281 -30.141 1 95.94 173 TYR B CA 1
ATOM 5208 C C . TYR B 1 173 ? 7.75 -25.422 -31.547 1 95.94 173 TYR B C 1
ATOM 5210 O O . TYR B 1 173 ? 8.43 -24.516 -32.031 1 95.94 173 TYR B O 1
ATOM 5218 N N . ALA B 1 174 ? 7.465 -26.531 -32.125 1 94.94 174 ALA B N 1
ATOM 5219 C CA . ALA B 1 174 ? 7.816 -26.703 -33.531 1 94.94 174 ALA B CA 1
ATOM 5220 C C . ALA B 1 174 ? 6.652 -26.312 -34.438 1 94.94 174 ALA B C 1
ATOM 5222 O O . ALA B 1 174 ? 6.848 -25.641 -35.469 1 94.94 174 ALA B O 1
ATOM 5223 N N . TYR B 1 175 ? 5.434 -26.734 -34 1 95.88 175 TYR B N 1
ATOM 5224 C CA . TYR B 1 175 ? 4.355 -26.688 -35 1 95.88 175 TYR B CA 1
ATOM 5225 C C . TYR B 1 175 ? 3.193 -25.844 -34.5 1 95.88 175 TYR B C 1
ATOM 5227 O O . TYR B 1 175 ? 2.303 -25.484 -35.25 1 95.88 175 TYR B O 1
ATOM 5235 N N . TYR B 1 176 ? 3.15 -25.594 -33.219 1 95.5 176 TYR B N 1
ATOM 5236 C CA . TYR B 1 176 ? 1.985 -24.938 -32.625 1 95.5 176 TYR B CA 1
ATOM 5237 C C . TYR B 1 176 ? 0.7 -25.656 -33.031 1 95.5 176 TYR B C 1
ATOM 5239 O O . TYR B 1 176 ? 0.579 -26.875 -32.906 1 95.5 176 TYR B O 1
ATOM 5247 N N . GLU B 1 177 ? -0.26 -24.969 -33.531 1 95.88 177 GLU B N 1
ATOM 5248 C CA . GLU B 1 177 ? -1.54 -25.594 -33.844 1 95.88 177 GLU B CA 1
ATOM 5249 C C . GLU B 1 177 ? -1.534 -26.203 -35.25 1 95.88 177 GLU B C 1
ATOM 5251 O O . GLU B 1 177 ? -2.533 -26.766 -35.688 1 95.88 177 GLU B O 1
ATOM 5256 N N . SER B 1 178 ? -0.432 -26.172 -35.969 1 95.75 178 SER B N 1
ATOM 5257 C CA . SER B 1 178 ? -0.389 -26.594 -37.375 1 95.75 178 SER B CA 1
ATOM 5258 C C . SER B 1 178 ? -0.004 -28.062 -37.5 1 95.75 178 SER B C 1
ATOM 5260 O O . SER B 1 178 ? 0.512 -28.484 -38.531 1 95.75 178 SER B O 1
ATOM 5262 N N . ILE B 1 179 ? -0.298 -28.828 -36.562 1 98.12 179 ILE B N 1
ATOM 5263 C CA . ILE B 1 179 ? 0.035 -30.25 -36.594 1 98.12 179 ILE B CA 1
ATOM 5264 C C . ILE B 1 179 ? -0.962 -31 -37.469 1 98.12 179 ILE B C 1
ATOM 5266 O O . ILE B 1 179 ? -2.139 -30.641 -37.531 1 98.12 179 ILE B O 1
ATOM 5270 N N . THR B 1 180 ? -0.492 -32.062 -38.094 1 97.88 180 THR B N 1
ATOM 5271 C CA . THR B 1 180 ? -1.304 -32.969 -38.906 1 97.88 180 THR B CA 1
ATOM 5272 C C . THR B 1 180 ? -0.909 -34.438 -38.625 1 97.88 180 THR B C 1
ATOM 5274 O O . THR B 1 180 ? 0.199 -34.688 -38.156 1 97.88 180 THR B O 1
ATOM 5277 N N . GLU B 1 181 ? -1.886 -35.312 -38.875 1 98 181 GLU B N 1
ATOM 5278 C CA . GLU B 1 181 ? -1.606 -36.75 -38.719 1 98 181 GLU B CA 1
ATOM 5279 C C . GLU B 1 181 ? -0.38 -37.156 -39.531 1 98 181 GLU B C 1
ATOM 5281 O O . GLU B 1 181 ? 0.472 -37.906 -39.031 1 98 181 GLU B O 1
ATOM 5286 N N . GLU B 1 182 ? -0.262 -36.656 -40.75 1 97.44 182 GLU B N 1
ATOM 5287 C CA . GLU B 1 182 ? 0.842 -37.031 -41.625 1 97.44 182 GLU B CA 1
ATOM 5288 C C . GLU B 1 182 ? 2.18 -36.562 -41.062 1 97.44 182 GLU B C 1
ATOM 5290 O O . GLU B 1 182 ? 3.123 -37.375 -40.969 1 97.44 182 GLU B O 1
ATOM 5295 N N . GLN B 1 183 ? 2.234 -35.344 -40.781 1 96.94 183 GLN B N 1
ATOM 5296 C CA . GLN B 1 183 ? 3.469 -34.781 -40.25 1 96.94 183 GLN B CA 1
ATOM 5297 C C . GLN B 1 183 ? 3.871 -35.469 -38.938 1 96.94 183 GLN B C 1
ATOM 5299 O O . GLN B 1 183 ? 5.043 -35.812 -38.75 1 96.94 183 GLN B O 1
ATOM 5304 N N . LEU B 1 184 ? 2.953 -35.719 -38.031 1 98.12 184 LEU B N 1
ATOM 5305 C CA . LEU B 1 184 ? 3.264 -36.344 -36.75 1 98.12 184 LEU B CA 1
ATOM 5306 C C . LEU B 1 184 ? 3.686 -37.781 -36.938 1 98.12 184 LEU B C 1
ATOM 5308 O O . LEU B 1 184 ? 4.527 -38.312 -36.188 1 98.12 184 LEU B O 1
ATOM 5312 N N . THR B 1 185 ? 3.062 -38.406 -37.906 1 97.19 185 THR B N 1
ATOM 5313 C CA . THR B 1 185 ? 3.471 -39.781 -38.219 1 97.19 185 THR B CA 1
ATOM 5314 C C . THR B 1 185 ? 4.938 -39.844 -38.625 1 97.19 185 THR B C 1
ATOM 5316 O O . THR B 1 185 ? 5.684 -40.719 -38.188 1 97.19 185 THR B O 1
ATOM 5319 N N . LYS B 1 186 ? 5.309 -38.875 -39.469 1 97.25 186 LYS B N 1
ATOM 5320 C CA . LYS B 1 186 ? 6.711 -38.781 -39.844 1 97.25 186 LYS B CA 1
ATOM 5321 C C . LYS B 1 186 ? 7.609 -38.531 -38.656 1 97.25 186 LYS B C 1
ATOM 5323 O O . LYS B 1 186 ? 8.672 -39.125 -38.531 1 97.25 186 LYS B O 1
ATOM 5328 N N . ASP B 1 187 ? 7.227 -37.656 -37.844 1 97.88 187 ASP B N 1
ATOM 5329 C CA . ASP B 1 187 ? 8.008 -37.312 -36.688 1 97.88 187 ASP B CA 1
ATOM 5330 C C . ASP B 1 187 ? 8.141 -38.5 -35.75 1 97.88 187 ASP B C 1
ATOM 5332 O O . ASP B 1 187 ? 9.227 -38.781 -35.25 1 97.88 187 ASP B O 1
ATOM 5336 N N . VAL B 1 188 ? 7.004 -39.219 -35.438 1 98 188 VAL B N 1
ATOM 5337 C CA . VAL B 1 188 ? 6.992 -40.375 -34.562 1 98 188 VAL B CA 1
ATOM 5338 C C . VAL B 1 188 ? 7.93 -41.469 -35.094 1 98 188 VAL B C 1
ATOM 5340 O O . VAL B 1 188 ? 8.672 -42.062 -34.312 1 98 188 VAL B O 1
ATOM 5343 N N . THR B 1 189 ? 7.906 -41.594 -36.375 1 97.31 189 THR B N 1
ATOM 5344 C CA . THR B 1 189 ? 8.805 -42.594 -37 1 97.31 189 THR B CA 1
ATOM 5345 C C . THR B 1 189 ? 10.258 -42.188 -36.781 1 97.31 189 THR B C 1
ATOM 5347 O O . THR B 1 189 ? 11.094 -43.031 -36.469 1 97.31 189 THR B O 1
ATOM 5350 N N . ALA B 1 190 ? 10.484 -40.938 -36.969 1 97.56 190 ALA B N 1
ATOM 5351 C CA . ALA B 1 190 ? 11.852 -40.438 -36.844 1 97.56 190 ALA B CA 1
ATOM 5352 C C . ALA B 1 190 ? 12.32 -40.5 -35.375 1 97.56 190 ALA B C 1
ATOM 5354 O O . ALA B 1 190 ? 13.523 -40.531 -35.125 1 97.56 190 ALA B O 1
ATOM 5355 N N . LEU B 1 191 ? 11.445 -40.531 -34.438 1 98 191 LEU B N 1
ATOM 5356 C CA . LEU B 1 191 ? 11.773 -40.562 -33 1 98 191 LEU B CA 1
ATOM 5357 C C . LEU B 1 191 ? 12.125 -41.969 -32.562 1 98 191 LEU B C 1
ATOM 5359 O O . LEU B 1 191 ? 12.703 -42.188 -31.484 1 98 191 LEU B O 1
ATOM 5363 N N . ARG B 1 192 ? 11.773 -42.969 -33.469 1 96.12 192 ARG B N 1
ATOM 5364 C CA . ARG B 1 192 ? 12.055 -44.375 -33.125 1 96.12 192 ARG B CA 1
ATOM 5365 C C . ARG B 1 192 ? 13.547 -44.594 -32.875 1 96.12 192 ARG B C 1
ATOM 5367 O O . ARG B 1 192 ? 14.383 -44.156 -33.688 1 96.12 192 ARG B O 1
ATOM 5374 N N . GLY B 1 193 ? 13.828 -45.188 -31.734 1 94.69 193 GLY B N 1
ATOM 5375 C CA . GLY B 1 193 ? 15.203 -45.5 -31.422 1 94.69 193 GLY B CA 1
ATOM 5376 C C . GLY B 1 193 ? 15.938 -44.375 -30.703 1 94.69 193 GLY B C 1
ATOM 5377 O O . GLY B 1 193 ? 17.031 -44.594 -30.172 1 94.69 193 GLY B O 1
ATOM 5378 N N . LEU B 1 194 ? 15.453 -43.219 -30.781 1 97.56 194 LEU B N 1
ATOM 5379 C CA . LEU B 1 194 ? 16.016 -42.125 -30.016 1 97.56 194 LEU B CA 1
ATOM 5380 C C . LEU B 1 194 ? 15.625 -42.219 -28.547 1 97.56 194 LEU B C 1
ATOM 5382 O O . LEU B 1 194 ? 14.641 -42.875 -28.203 1 97.56 194 LEU B O 1
ATOM 5386 N N . PRO B 1 195 ? 16.375 -41.656 -27.656 1 97.81 195 PRO B N 1
ATOM 5387 C CA . PRO B 1 195 ? 16.141 -41.844 -26.219 1 97.81 195 PRO B CA 1
ATOM 5388 C C . PRO B 1 195 ? 14.992 -41 -25.688 1 97.81 195 PRO B C 1
ATOM 5390 O O . PRO B 1 195 ? 15.164 -40.281 -24.688 1 97.81 195 PRO B O 1
ATOM 5393 N N . PHE B 1 196 ? 13.883 -41.094 -26.234 1 98.56 196 PHE B N 1
ATOM 5394 C CA . PHE B 1 196 ? 12.648 -40.5 -25.766 1 98.56 196 PHE B CA 1
ATOM 5395 C C . PHE B 1 196 ? 11.75 -41.531 -25.125 1 98.56 196 PHE B C 1
ATOM 5397 O O . PHE B 1 196 ? 11.836 -42.719 -25.453 1 98.56 196 PHE B O 1
ATOM 5404 N N . ASP B 1 197 ? 10.961 -41.094 -24.188 1 98.62 197 ASP B N 1
ATOM 5405 C CA . ASP B 1 197 ? 10.016 -41.969 -23.516 1 98.62 197 ASP B CA 1
ATOM 5406 C C . ASP B 1 197 ? 8.578 -41.625 -23.875 1 98.62 197 ASP B C 1
ATOM 5408 O O . ASP B 1 197 ? 7.703 -42.5 -23.875 1 98.62 197 ASP B O 1
ATOM 5412 N N . VAL B 1 198 ? 8.312 -40.375 -24.125 1 98.75 198 VAL B N 1
ATOM 5413 C CA . VAL B 1 198 ? 6.953 -39.875 -24.297 1 98.75 198 VAL B CA 1
ATOM 5414 C C . VAL B 1 198 ? 6.887 -39 -25.547 1 98.75 198 VAL B C 1
ATOM 5416 O O . VAL B 1 198 ? 7.824 -38.25 -25.844 1 98.75 198 VAL B O 1
ATOM 5419 N N . VAL B 1 199 ? 5.859 -39.125 -26.312 1 98.81 199 VAL B N 1
ATOM 5420 C CA . VAL B 1 199 ? 5.473 -38.125 -27.312 1 98.81 199 VAL B CA 1
ATOM 5421 C C . VAL B 1 199 ? 4.227 -37.375 -26.844 1 98.81 199 VAL B C 1
ATOM 5423 O O . VAL B 1 199 ? 3.154 -37.969 -26.703 1 98.81 199 VAL B O 1
ATOM 5426 N N . GLN B 1 200 ? 4.402 -36.156 -26.562 1 98.81 200 GLN B N 1
ATOM 5427 C CA . GLN B 1 200 ? 3.287 -35.312 -26.188 1 98.81 200 GLN B CA 1
ATOM 5428 C C . GLN B 1 200 ? 2.762 -34.531 -27.391 1 98.81 200 GLN B C 1
ATOM 5430 O O . GLN B 1 200 ? 3.391 -33.562 -27.844 1 98.81 200 GLN B O 1
ATOM 5435 N N . VAL B 1 201 ? 1.604 -34.906 -27.875 1 98.75 201 VAL B N 1
ATOM 5436 C CA . VAL B 1 201 ? 0.911 -34.156 -28.906 1 98.75 201 VAL B CA 1
ATOM 5437 C C . VAL B 1 201 ? 0.181 -32.969 -28.281 1 98.75 201 VAL B C 1
ATOM 5439 O O . VAL B 1 201 ? -0.72 -33.156 -27.469 1 98.75 201 VAL B O 1
ATOM 5442 N N . ASP B 1 202 ? 0.573 -31.844 -28.672 1 98.38 202 ASP B N 1
ATOM 5443 C CA . ASP B 1 202 ? 0.047 -30.641 -28.047 1 98.38 202 ASP B CA 1
ATOM 5444 C C . ASP B 1 202 ? -1.14 -30.094 -28.828 1 98.38 202 ASP B C 1
ATOM 5446 O O . ASP B 1 202 ? -1.711 -30.781 -29.672 1 98.38 202 ASP B O 1
ATOM 5450 N N . ASP B 1 203 ? -1.585 -28.922 -28.516 1 98.06 203 ASP B N 1
ATOM 5451 C CA . ASP B 1 203 ? -2.768 -28.234 -29.016 1 98.06 203 ASP B CA 1
ATOM 5452 C C . ASP B 1 203 ? -2.818 -28.266 -30.547 1 98.06 203 ASP B C 1
ATOM 5454 O O . ASP B 1 203 ? -1.783 -28.375 -31.203 1 98.06 203 ASP B O 1
ATOM 5458 N N . GLY B 1 204 ? -3.996 -28.281 -31.062 1 97.88 204 GLY B N 1
ATOM 5459 C CA . GLY B 1 204 ? -4.195 -28.188 -32.5 1 97.88 204 GLY B CA 1
ATOM 5460 C C . GLY B 1 204 ? -4.879 -29.406 -33.094 1 97.88 204 GLY B C 1
ATOM 5461 O O . GLY B 1 204 ? -5.27 -29.406 -34.25 1 97.88 204 GLY B O 1
ATOM 5462 N N . TRP B 1 205 ? -5.145 -30.438 -32.281 1 98.44 205 TRP B N 1
ATOM 5463 C CA . TRP B 1 205 ? -5.684 -31.703 -32.781 1 98.44 205 TRP B CA 1
ATOM 5464 C C . TRP B 1 205 ? -7.207 -31.719 -32.688 1 98.44 205 TRP B C 1
ATOM 5466 O O . TRP B 1 205 ? -7.871 -32.5 -33.375 1 98.44 205 TRP B O 1
ATOM 5476 N N . GLU B 1 206 ? -7.773 -30.953 -31.781 1 98.38 206 GLU B N 1
ATOM 5477 C CA . GLU B 1 206 ? -9.188 -31.016 -31.422 1 98.38 206 GLU B CA 1
ATOM 5478 C C . GLU B 1 206 ? -10.023 -30.125 -32.344 1 98.38 206 GLU B C 1
ATOM 5480 O O . GLU B 1 206 ? -9.5 -29.234 -33 1 98.38 206 GLU B O 1
ATOM 5485 N N . ARG B 1 207 ? -11.289 -30.344 -32.375 1 97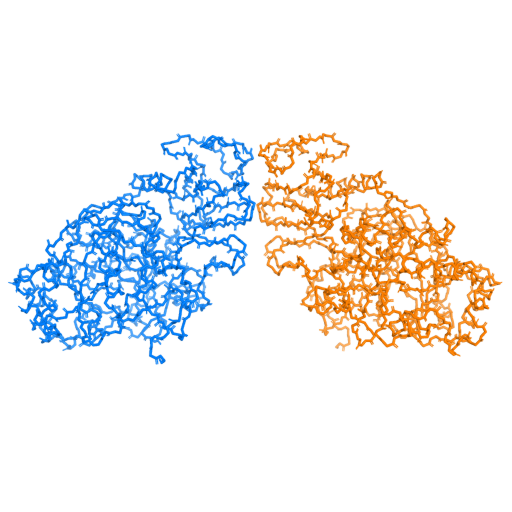.88 207 ARG B N 1
ATOM 5486 C CA . ARG B 1 207 ? -12.211 -29.516 -33.156 1 97.88 207 ARG B CA 1
ATOM 5487 C C . ARG B 1 207 ? -12.211 -28.078 -32.625 1 97.88 207 ARG B C 1
ATOM 5489 O O . ARG B 1 207 ? -12.195 -27.125 -33.406 1 97.88 207 ARG B O 1
ATOM 5496 N N . ALA B 1 208 ? -12.281 -28 -31.375 1 97.62 208 ALA B N 1
ATOM 5497 C CA . ALA B 1 208 ? -12.148 -26.75 -30.641 1 97.62 208 ALA B CA 1
ATOM 5498 C C . ALA B 1 208 ? -11.781 -27 -29.172 1 97.62 208 ALA B C 1
ATOM 5500 O O . ALA B 1 208 ? -12.008 -28.094 -28.656 1 97.62 208 ALA B O 1
ATOM 5501 N N . VAL B 1 209 ? -11.164 -26.047 -28.531 1 98.31 209 VAL B N 1
ATOM 5502 C CA . VAL B 1 209 ? -11.031 -26.141 -27.078 1 98.31 209 VAL B CA 1
ATOM 5503 C C . VAL B 1 209 ? -12.414 -26.234 -26.453 1 98.31 209 VAL B C 1
ATOM 5505 O O . VAL B 1 209 ? -13.266 -25.359 -26.656 1 98.31 209 VAL B O 1
ATOM 5508 N N . GLY B 1 210 ? -12.68 -27.312 -25.781 1 98.25 210 GLY B N 1
ATOM 5509 C CA . GLY B 1 210 ? -14.008 -27.625 -25.281 1 98.25 210 GLY B CA 1
ATOM 5510 C C . GLY B 1 210 ? -14.672 -28.766 -26.031 1 98.25 210 GLY B C 1
ATOM 5511 O O . GLY B 1 210 ? -15.633 -29.359 -25.547 1 98.25 210 GLY B O 1
ATOM 5512 N N . ASP B 1 211 ? -14.297 -28.906 -27.266 1 98.44 211 ASP B N 1
ATOM 5513 C CA . ASP B 1 211 ? -14.75 -30.016 -28.094 1 98.44 211 ASP B CA 1
ATOM 5514 C C . ASP B 1 211 ? -13.602 -31 -28.375 1 98.44 211 ASP B C 1
ATOM 5516 O O . ASP B 1 211 ? -12.945 -30.906 -29.406 1 98.44 211 ASP B O 1
ATOM 5520 N N . TRP B 1 212 ? -13.453 -31.984 -27.562 1 98.25 212 TRP B N 1
ATOM 5521 C CA . TRP B 1 212 ? -12.273 -32.844 -27.547 1 98.25 212 TRP B CA 1
ATOM 5522 C C . TRP B 1 212 ? -12.477 -34.062 -28.422 1 98.25 212 TRP B C 1
ATOM 5524 O O . TRP B 1 212 ? -12.406 -35.219 -27.953 1 98.25 212 TRP B O 1
ATOM 5534 N N . GLU B 1 213 ? -12.672 -33.75 -29.641 1 97.38 213 GLU B N 1
ATOM 5535 C CA . GLU B 1 213 ? -12.711 -34.719 -30.734 1 97.38 213 GLU B CA 1
ATOM 5536 C C . GLU B 1 213 ? -11.703 -34.375 -31.828 1 97.38 213 GLU B C 1
ATOM 5538 O O . GLU B 1 213 ? -11.398 -33.188 -32.031 1 97.38 213 GLU B O 1
ATOM 5543 N N . ALA B 1 214 ? -11.242 -35.406 -32.5 1 98 214 ALA B N 1
ATOM 5544 C CA . ALA B 1 214 ? -10.258 -35.156 -33.531 1 98 214 ALA B CA 1
ATOM 5545 C C . ALA B 1 214 ? -10.844 -34.281 -34.656 1 98 214 ALA B C 1
ATOM 5547 O O . ALA B 1 214 ? -11.992 -34.469 -35.031 1 98 214 ALA B O 1
ATOM 5548 N N . ASN B 1 215 ? -10.109 -33.344 -35.031 1 98.19 215 ASN B N 1
ATOM 5549 C CA . ASN B 1 215 ? -10.539 -32.562 -36.188 1 98.19 215 ASN B CA 1
ATOM 5550 C C . ASN B 1 215 ? -10.125 -33.219 -37.5 1 98.19 215 ASN B C 1
ATOM 5552 O O . ASN B 1 215 ? -9.688 -34.375 -37.531 1 98.19 215 ASN B O 1
ATOM 5556 N N . ASP B 1 216 ? -10.258 -32.469 -38.625 1 97.75 216 ASP B N 1
ATOM 5557 C CA . ASP B 1 216 ? -10.086 -33.031 -39.969 1 97.75 216 ASP B CA 1
ATOM 5558 C C . ASP B 1 216 ? -8.617 -33.312 -40.281 1 97.75 216 ASP B C 1
ATOM 5560 O O . ASP B 1 216 ? -8.297 -34.062 -41.188 1 97.75 216 ASP B O 1
ATOM 5564 N N . LYS B 1 217 ? -7.73 -32.781 -39.531 1 98.38 217 LYS B N 1
ATOM 5565 C CA . LYS B 1 217 ? -6.297 -33 -39.719 1 98.38 217 LYS B CA 1
ATOM 5566 C C . LYS B 1 217 ? -5.871 -34.375 -39.25 1 98.38 217 LYS B C 1
ATOM 5568 O O . LYS B 1 217 ? -4.77 -34.844 -39.562 1 98.38 217 LYS B O 1
ATOM 5573 N N . PHE B 1 218 ? -6.762 -35.031 -38.5 1 98.56 218 PHE B N 1
ATOM 5574 C CA . PHE B 1 218 ? -6.52 -36.375 -38 1 98.56 218 PHE B CA 1
ATOM 5575 C C . PHE B 1 218 ? -7.629 -37.344 -38.438 1 98.56 218 PHE B C 1
ATOM 5577 O O . PHE B 1 218 ? -8.383 -37.844 -37.625 1 98.56 218 PHE B O 1
ATOM 5584 N N . PRO B 1 219 ? -7.609 -37.688 -39.688 1 97.81 219 PRO B N 1
ATOM 5585 C CA . PRO B 1 219 ? -8.711 -38.469 -40.25 1 97.81 219 PRO B CA 1
ATOM 5586 C C . PRO B 1 219 ? -8.812 -39.875 -39.656 1 97.81 219 PRO B C 1
ATOM 5588 O O . PRO B 1 219 ? -9.898 -40.469 -39.656 1 97.81 219 PRO B O 1
ATOM 5591 N N . SER B 1 220 ? -7.73 -40.438 -39.188 1 98.12 220 SER B N 1
ATOM 5592 C CA . SER B 1 220 ? -7.762 -41.781 -38.625 1 98.12 220 SER B CA 1
ATOM 5593 C C . SER B 1 220 ? -8.172 -41.781 -37.156 1 98.12 220 SER B C 1
ATOM 5595 O O . SER B 1 220 ? -8.336 -42.844 -36.562 1 98.12 220 SER B O 1
ATOM 5597 N N . GLY B 1 221 ? -8.219 -40.594 -36.625 1 98 221 GLY B N 1
ATOM 5598 C CA . GLY B 1 221 ? -8.617 -40.469 -35.25 1 98 221 GLY B CA 1
ATOM 5599 C C . GLY B 1 221 ? -7.449 -40.5 -34.281 1 98 221 GLY B C 1
ATOM 5600 O O . GLY B 1 221 ? -6.328 -40.812 -34.656 1 98 221 GLY B O 1
ATOM 5601 N N . MET B 1 222 ? -7.762 -40.25 -33.062 1 98.38 222 MET B N 1
ATOM 5602 C CA . MET B 1 222 ? -6.703 -40.094 -32.062 1 98.38 222 MET B CA 1
ATOM 5603 C C . MET B 1 222 ? -6.246 -41.469 -31.531 1 98.38 222 MET B C 1
ATOM 5605 O O . MET B 1 222 ? -5.086 -41.625 -31.156 1 98.38 222 MET B O 1
ATOM 5609 N N . ARG B 1 223 ? -7.152 -42.438 -31.484 1 98.44 223 ARG B N 1
ATOM 5610 C CA . ARG B 1 223 ? -6.727 -43.781 -31.125 1 98.44 223 ARG B CA 1
ATOM 5611 C C . ARG B 1 223 ? -5.637 -44.281 -32.062 1 98.44 223 ARG B C 1
ATOM 5613 O O . ARG B 1 223 ? -4.645 -44.844 -31.609 1 98.44 223 ARG B O 1
ATOM 5620 N N . ALA B 1 224 ? -5.844 -44 -33.312 1 98.44 224 ALA B N 1
ATOM 5621 C CA . ALA B 1 224 ? -4.859 -44.438 -34.312 1 98.44 224 ALA B CA 1
ATOM 5622 C C . ALA B 1 224 ? -3.512 -43.75 -34.062 1 98.44 224 ALA B C 1
ATOM 5624 O O . ALA B 1 224 ? -2.461 -44.406 -34.219 1 98.44 224 ALA B O 1
ATOM 5625 N N . LEU B 1 225 ? -3.562 -42.531 -33.812 1 98.38 225 LEU B N 1
ATOM 5626 C CA . LEU B 1 225 ? -2.324 -41.812 -33.531 1 98.38 225 LEU B CA 1
ATOM 5627 C C . LEU B 1 225 ? -1.627 -42.406 -32.281 1 98.38 225 LEU B C 1
ATOM 5629 O O . LEU B 1 225 ? -0.41 -42.594 -32.312 1 98.38 225 LEU B O 1
ATOM 5633 N N . ALA B 1 226 ? -2.354 -42.688 -31.203 1 98.69 226 ALA B N 1
ATOM 5634 C CA . ALA B 1 226 ? -1.794 -43.281 -30 1 98.69 226 ALA B CA 1
ATOM 5635 C C . ALA B 1 226 ? -1.154 -44.625 -30.297 1 98.69 226 ALA B C 1
ATOM 5637 O O . ALA B 1 226 ? -0.082 -44.938 -29.781 1 98.69 226 ALA B O 1
ATOM 5638 N N . ASP B 1 227 ? -1.829 -45.344 -31.094 1 98.38 227 ASP B N 1
ATOM 5639 C CA . ASP B 1 227 ? -1.306 -46.656 -31.484 1 98.38 227 ASP B CA 1
ATOM 5640 C C . ASP B 1 227 ? 0.028 -46.531 -32.219 1 98.38 227 ASP B C 1
ATOM 5642 O O . ASP B 1 227 ? 0.954 -47.312 -31.984 1 98.38 227 ASP B O 1
ATOM 5646 N N . ARG B 1 228 ? 0.089 -45.562 -33.094 1 98.06 228 ARG B N 1
ATOM 5647 C CA . ARG B 1 228 ? 1.326 -45.312 -33.844 1 98.06 228 ARG B CA 1
ATOM 5648 C C . ARG B 1 228 ? 2.465 -44.938 -32.906 1 98.06 228 ARG B C 1
ATOM 5650 O O . ARG B 1 228 ? 3.6 -45.406 -33.094 1 98.06 228 ARG B O 1
ATOM 5657 N N . ILE B 1 229 ? 2.184 -44.156 -31.953 1 98.75 229 ILE B N 1
ATOM 5658 C CA . ILE B 1 229 ? 3.182 -43.75 -30.969 1 98.75 229 ILE B CA 1
ATOM 5659 C C . ILE B 1 229 ? 3.629 -44.969 -30.156 1 98.75 229 ILE B C 1
ATOM 5661 O O . ILE B 1 229 ? 4.828 -45.188 -29.953 1 98.75 229 ILE B O 1
ATOM 5665 N N . THR B 1 230 ? 2.662 -45.812 -29.75 1 98.5 230 THR B N 1
ATOM 5666 C CA . THR B 1 230 ? 2.945 -47 -28.984 1 98.5 230 THR B CA 1
ATOM 5667 C C . THR B 1 230 ? 3.775 -48 -29.812 1 98.5 230 THR B C 1
ATOM 5669 O O . THR B 1 230 ? 4.711 -48.594 -29.297 1 98.5 230 THR B O 1
ATOM 5672 N N . ASP B 1 231 ? 3.422 -48.062 -31.031 1 97.88 231 ASP B N 1
ATOM 5673 C CA . ASP B 1 231 ? 4.133 -48.969 -31.922 1 97.88 231 ASP B CA 1
ATOM 5674 C C . ASP B 1 231 ? 5.59 -48.531 -32.094 1 97.88 231 ASP B C 1
ATOM 5676 O O . ASP B 1 231 ? 6.457 -49.375 -32.375 1 97.88 231 ASP B O 1
ATOM 5680 N N . ALA B 1 232 ? 5.766 -47.281 -31.984 1 97.94 232 ALA B N 1
ATOM 5681 C CA . ALA B 1 232 ? 7.121 -46.75 -32.094 1 97.94 232 ALA B CA 1
ATOM 5682 C C . ALA B 1 232 ? 7.895 -46.938 -30.797 1 97.94 232 ALA B C 1
ATOM 5684 O O . ALA B 1 232 ? 9.062 -46.562 -30.703 1 97.94 232 ALA B O 1
ATOM 5685 N N . GLY B 1 233 ? 7.246 -47.531 -29.766 1 97.75 233 GLY B N 1
ATOM 5686 C CA . GLY B 1 233 ? 7.887 -47.781 -28.484 1 97.75 233 GLY B CA 1
ATOM 5687 C C . GLY B 1 233 ? 7.828 -46.625 -27.531 1 97.75 233 GLY B C 1
ATOM 5688 O O . GLY B 1 233 ? 8.609 -46.562 -26.578 1 97.75 233 GLY B O 1
ATOM 5689 N N . LEU B 1 234 ? 7.039 -45.688 -27.766 1 98.56 234 LEU B N 1
ATOM 5690 C CA . LEU B 1 234 ? 6.934 -44.5 -26.969 1 98.56 234 LEU B CA 1
ATOM 5691 C C . LEU B 1 234 ? 5.566 -44.406 -26.281 1 98.56 234 LEU B C 1
ATOM 5693 O O . LEU B 1 234 ? 4.602 -45.031 -26.75 1 98.56 234 LEU B O 1
ATOM 5697 N N . ARG B 1 235 ? 5.473 -43.75 -25.156 1 98.56 235 ARG B N 1
ATOM 5698 C CA . ARG B 1 235 ? 4.215 -43.531 -24.453 1 98.56 235 ARG B CA 1
ATOM 5699 C C . ARG B 1 235 ? 3.43 -42.406 -25.109 1 98.56 235 ARG B C 1
ATOM 5701 O O . ARG B 1 235 ? 3.961 -41.312 -25.297 1 98.56 235 ARG B O 1
ATOM 5708 N N . PRO B 1 236 ? 2.199 -42.594 -25.453 1 98.81 236 PRO B N 1
ATOM 5709 C CA . PRO B 1 236 ? 1.394 -41.531 -26.047 1 98.81 236 PRO B CA 1
ATOM 5710 C C . PRO B 1 236 ? 0.961 -40.469 -25.031 1 98.81 236 PRO B C 1
ATOM 5712 O O . PRO B 1 236 ? 0.382 -40.812 -24 1 98.81 236 PRO B O 1
ATOM 5715 N N . GLY B 1 237 ? 1.244 -39.25 -25.281 1 98.88 237 GLY B N 1
ATOM 5716 C CA . GLY B 1 237 ? 0.819 -38.125 -24.484 1 98.88 237 GLY B CA 1
ATOM 5717 C C . GLY B 1 237 ? -0.062 -37.156 -25.25 1 98.88 237 GLY B C 1
ATOM 5718 O O . GLY B 1 237 ? 0.084 -37 -26.469 1 98.88 237 GLY B O 1
ATOM 5719 N N . LEU B 1 238 ? -0.924 -36.438 -24.562 1 98.88 238 LEU B N 1
ATOM 5720 C CA . LEU B 1 238 ? -1.876 -35.531 -25.203 1 98.88 238 LEU B CA 1
ATOM 5721 C C . LEU B 1 238 ? -2.111 -34.281 -24.375 1 98.88 238 LEU B C 1
ATOM 5723 O O . LEU B 1 238 ? -2.26 -34.375 -23.141 1 98.88 238 LEU B O 1
ATOM 5727 N N . TRP B 1 239 ? -2.088 -33.219 -25.047 1 98.81 239 TRP B N 1
ATOM 5728 C CA . TRP B 1 239 ? -2.492 -31.938 -24.453 1 98.81 239 TRP B CA 1
ATOM 5729 C C . TRP B 1 239 ? -4.012 -31.797 -24.422 1 98.81 239 TRP B C 1
ATOM 5731 O O . TRP B 1 239 ? -4.68 -32.062 -25.438 1 98.81 239 TRP B O 1
ATOM 5741 N N . ILE B 1 240 ? -4.566 -31.422 -23.344 1 98.75 240 ILE B N 1
ATOM 5742 C CA . ILE B 1 240 ? -5.988 -31.125 -23.203 1 98.75 240 ILE B CA 1
ATOM 5743 C C . ILE B 1 240 ? -6.172 -30 -22.188 1 98.75 240 ILE B C 1
ATOM 5745 O O . ILE B 1 240 ? -5.402 -29.891 -21.234 1 98.75 240 ILE B O 1
ATOM 5749 N N . ALA B 1 241 ? -7.129 -29.125 -22.328 1 98.81 241 ALA B N 1
ATOM 5750 C CA . ALA B 1 241 ? -7.559 -28.125 -21.359 1 98.81 241 ALA B CA 1
ATOM 5751 C C . ALA B 1 241 ? -8.969 -28.406 -20.859 1 98.81 241 ALA B C 1
ATOM 5753 O O . ALA B 1 241 ? -9.914 -27.688 -21.203 1 98.81 241 ALA B O 1
ATOM 5754 N N . PRO B 1 242 ? -9.047 -29.312 -20.047 1 98.69 242 PRO B N 1
ATOM 5755 C CA . PRO B 1 242 ? -10.344 -29.953 -19.812 1 98.69 242 PRO B CA 1
ATOM 5756 C C . PRO B 1 242 ? -11.297 -29.062 -19 1 98.69 242 PRO B C 1
ATOM 5758 O O . PRO B 1 242 ? -12.492 -29.359 -18.906 1 98.69 242 PRO B O 1
ATOM 5761 N N . PHE B 1 243 ? -10.82 -27.984 -18.375 1 98.81 243 PHE B N 1
ATOM 5762 C CA . PHE B 1 243 ? -11.664 -27.156 -17.516 1 98.81 243 PHE B CA 1
ATOM 5763 C C . PHE B 1 243 ? -12.273 -26 -18.297 1 98.81 243 PHE B C 1
ATOM 5765 O O . PHE B 1 243 ? -13.18 -25.328 -17.812 1 98.81 243 PHE B O 1
ATOM 5772 N N . ILE B 1 244 ? -11.82 -25.781 -19.562 1 98.81 244 ILE B N 1
ATOM 5773 C CA . ILE B 1 244 ? -12.258 -24.562 -20.234 1 98.81 244 ILE B CA 1
ATOM 5774 C C . ILE B 1 244 ? -12.961 -24.922 -21.547 1 98.81 244 ILE B C 1
ATOM 5776 O O . ILE B 1 244 ? -12.859 -26.062 -22.016 1 98.81 244 ILE B O 1
ATOM 5780 N N . VAL B 1 245 ? -13.703 -23.984 -22.016 1 98.56 245 VAL B N 1
ATOM 5781 C CA . VAL B 1 245 ? -14.398 -24.062 -23.297 1 98.56 245 VAL B CA 1
ATOM 5782 C C . VAL B 1 245 ? -14.359 -22.719 -24 1 98.56 245 VAL B C 1
ATOM 5784 O O . VAL B 1 245 ? -14.469 -21.672 -23.359 1 98.56 245 VAL B O 1
ATOM 5787 N N . LEU B 1 246 ? -14.156 -22.781 -25.297 1 98.5 246 LEU B N 1
ATOM 5788 C CA . LEU B 1 246 ? -14.32 -21.562 -26.062 1 98.5 246 LEU B CA 1
ATOM 5789 C C . LEU B 1 246 ? -15.797 -21.266 -26.312 1 98.5 246 LEU B C 1
ATOM 5791 O O . LEU B 1 246 ? -16.594 -22.188 -26.531 1 98.5 246 LEU B O 1
ATOM 5795 N N . PRO B 1 247 ? -16.156 -20.016 -26.312 1 97.5 247 PRO B N 1
ATOM 5796 C CA . PRO B 1 247 ? -17.562 -19.656 -26.531 1 97.5 247 PRO B CA 1
ATOM 5797 C C . PRO B 1 247 ? -18.125 -20.219 -27.828 1 97.5 247 PRO B C 1
ATOM 5799 O O . PRO B 1 247 ? -19.312 -20.531 -27.906 1 97.5 247 PRO B O 1
ATOM 5802 N N . GLY B 1 248 ? -17.375 -20.391 -28.797 1 96.81 248 GLY B N 1
ATOM 5803 C CA . GLY B 1 248 ? -17.812 -20.859 -30.109 1 96.81 248 GLY B CA 1
ATOM 5804 C C . GLY B 1 248 ? -17.859 -22.375 -30.203 1 96.81 248 GLY B C 1
ATOM 5805 O O . GLY B 1 248 ? -18.297 -22.922 -31.219 1 96.81 248 GLY B O 1
ATOM 5806 N N . SER B 1 249 ? -17.469 -23.109 -29.219 1 98.19 249 SER B N 1
ATOM 5807 C CA . SER B 1 249 ? -17.438 -24.578 -29.234 1 98.19 249 SER B CA 1
ATOM 5808 C C . SER B 1 249 ? -18.859 -25.141 -29.188 1 98.19 249 SER B C 1
ATOM 5810 O O . SER B 1 249 ? -19.781 -24.484 -28.734 1 98.19 249 SER B O 1
ATOM 5812 N N . ARG B 1 250 ? -19 -26.328 -29.656 1 98.12 250 ARG B N 1
ATOM 5813 C CA . ARG B 1 250 ? -20.266 -27.031 -29.594 1 98.12 250 ARG B CA 1
ATOM 5814 C C . ARG B 1 250 ? -20.703 -27.25 -28.156 1 98.12 250 ARG B C 1
ATOM 5816 O O . ARG B 1 250 ? -21.891 -27.094 -27.828 1 98.12 250 ARG B O 1
ATOM 5823 N N . THR B 1 251 ? -19.812 -27.625 -27.312 1 98.25 251 THR B N 1
ATOM 5824 C CA . THR B 1 251 ? -20.109 -27.859 -25.906 1 98.25 251 THR B CA 1
ATOM 5825 C C . THR B 1 251 ? -20.688 -26.609 -25.266 1 98.25 251 THR B C 1
ATOM 5827 O O . THR B 1 251 ? -21.703 -26.672 -24.562 1 98.25 251 THR B O 1
ATOM 5830 N N . ALA B 1 252 ? -20.094 -25.453 -25.484 1 98.06 252 ALA B N 1
ATOM 5831 C CA . ALA B 1 252 ? -20.578 -24.188 -24.938 1 98.06 252 ALA B CA 1
ATOM 5832 C C . ALA B 1 252 ? -21.984 -23.875 -25.438 1 98.06 252 ALA B C 1
ATOM 5834 O O . ALA B 1 252 ? -22.828 -23.375 -24.688 1 98.06 252 ALA B O 1
ATOM 5835 N N . ARG B 1 253 ? -22.219 -24.172 -26.688 1 97.5 253 ARG B N 1
ATOM 5836 C CA . ARG B 1 253 ? -23.484 -23.828 -27.312 1 97.5 253 ARG B CA 1
ATOM 5837 C C . ARG B 1 253 ? -24.594 -24.812 -26.922 1 97.5 253 ARG B C 1
ATOM 5839 O O . ARG B 1 253 ? -25.734 -24.406 -26.672 1 97.5 253 ARG B O 1
ATOM 5846 N N . GLN B 1 254 ? -24.25 -26.047 -26.844 1 98.12 254 GLN B N 1
ATOM 5847 C CA . GLN B 1 254 ? -25.266 -27.078 -26.672 1 98.12 254 GLN B CA 1
ATOM 5848 C C . GLN B 1 254 ? -25.438 -27.438 -25.203 1 98.12 254 GLN B C 1
ATOM 5850 O O . GLN B 1 254 ? -26.484 -27.953 -24.812 1 98.12 254 GLN B O 1
ATOM 5855 N N . ARG B 1 255 ? -24.469 -27.172 -24.422 1 98.19 255 ARG B N 1
ATOM 5856 C CA . ARG B 1 255 ? -24.547 -27.516 -23 1 98.19 255 ARG B CA 1
ATOM 5857 C C . ARG B 1 255 ? -24.125 -26.344 -22.125 1 98.19 255 ARG B C 1
ATOM 5859 O O . ARG B 1 255 ? -23.25 -26.469 -21.281 1 98.19 255 ARG B O 1
ATOM 5866 N N . PRO B 1 256 ? -24.812 -25.234 -22.281 1 97.81 256 PRO B N 1
ATOM 5867 C CA . PRO B 1 256 ? -24.438 -24.031 -21.516 1 97.81 256 PRO B CA 1
ATOM 5868 C C . PRO B 1 256 ? -24.625 -24.203 -20.016 1 97.81 256 PRO B C 1
ATOM 5870 O O . PRO B 1 256 ? -24.047 -23.453 -19.219 1 97.81 256 PRO B O 1
ATOM 5873 N N . GLU B 1 257 ? -25.359 -25.188 -19.594 1 97.62 257 GLU B N 1
ATOM 5874 C CA . GLU B 1 257 ? -25.625 -25.406 -18.172 1 97.62 257 GLU B CA 1
ATOM 5875 C C . GLU B 1 257 ? -24.359 -25.859 -17.438 1 97.62 257 GLU B C 1
ATOM 5877 O O . GLU B 1 257 ? -24.297 -25.797 -16.203 1 97.62 257 GLU B O 1
ATOM 5882 N N . LEU B 1 258 ? -23.375 -26.344 -18.172 1 98.62 258 LEU B N 1
ATOM 5883 C CA . LEU B 1 258 ? -22.156 -26.844 -17.562 1 98.62 258 LEU B CA 1
ATOM 5884 C C . LEU B 1 258 ? -21.266 -25.703 -17.094 1 98.62 258 LEU B C 1
ATOM 5886 O O . LEU B 1 258 ? -20.312 -25.922 -16.344 1 98.62 258 LEU B O 1
ATOM 5890 N N . LEU B 1 259 ? -21.578 -24.484 -17.531 1 98.75 259 LEU B N 1
ATOM 5891 C CA . LEU B 1 259 ? -20.656 -23.375 -17.391 1 98.75 259 LEU B CA 1
ATOM 5892 C C . LEU B 1 259 ? -20.797 -22.703 -16.031 1 98.75 259 LEU B C 1
ATOM 5894 O O . LEU B 1 259 ? -21.922 -22.594 -15.508 1 98.75 259 LEU B O 1
ATOM 5898 N N . LEU B 1 260 ? -19.672 -22.266 -15.484 1 98.69 260 LEU B N 1
ATOM 5899 C CA . LEU B 1 260 ? -19.688 -21.375 -14.328 1 98.69 260 LEU B CA 1
ATOM 5900 C C . LEU B 1 260 ? -20.25 -20.016 -14.695 1 98.69 260 LEU B C 1
ATOM 5902 O O . LEU B 1 260 ? -19.906 -19.453 -15.75 1 98.69 260 LEU B O 1
ATOM 5906 N N . ARG B 1 261 ? -21.062 -19.484 -13.867 1 98.25 261 ARG B N 1
ATOM 5907 C CA . ARG B 1 261 ? -21.688 -18.188 -14.125 1 98.25 261 ARG B CA 1
ATOM 5908 C C . ARG B 1 261 ? -21.391 -17.203 -12.992 1 98.25 261 ARG B C 1
ATOM 5910 O O . ARG B 1 261 ? -21.078 -17.625 -11.875 1 98.25 261 ARG B O 1
ATOM 5917 N N . ASP B 1 262 ? -21.484 -15.961 -13.352 1 97.31 262 ASP B N 1
ATOM 5918 C CA . ASP B 1 262 ? -21.297 -14.93 -12.336 1 97.31 262 ASP B CA 1
ATOM 5919 C C . ASP B 1 262 ? -22.625 -14.562 -11.672 1 97.31 262 ASP B C 1
ATOM 5921 O O . ASP B 1 262 ? -23.641 -15.227 -11.898 1 97.31 262 ASP B O 1
ATOM 5925 N N . GLY B 1 263 ? -22.594 -13.516 -10.797 1 95.38 263 GLY B N 1
ATOM 5926 C CA . GLY B 1 263 ? -23.781 -13.109 -10.055 1 95.38 263 GLY B CA 1
ATOM 5927 C C . GLY B 1 263 ? -24.906 -12.625 -10.953 1 95.38 263 GLY B C 1
ATOM 5928 O O . GLY B 1 263 ? -26.078 -12.633 -10.547 1 95.38 263 GLY B O 1
ATOM 5929 N N . ARG B 1 264 ? -24.672 -12.273 -12.242 1 96 264 ARG B N 1
ATOM 5930 C CA . ARG B 1 264 ? -25.672 -11.773 -13.172 1 96 264 ARG B CA 1
ATOM 5931 C C . ARG B 1 264 ? -26.188 -12.883 -14.078 1 96 264 ARG B C 1
ATOM 5933 O O . ARG B 1 264 ? -26.984 -12.641 -14.984 1 96 264 ARG B O 1
ATOM 5940 N N . GLY B 1 265 ? -25.562 -14.094 -13.898 1 96.81 265 GLY B N 1
ATOM 5941 C CA . GLY B 1 265 ? -25.984 -15.25 -14.672 1 96.81 265 GLY B CA 1
ATOM 5942 C C . GLY B 1 265 ? -25.219 -15.414 -15.969 1 96.81 265 GLY B C 1
ATOM 5943 O O . GLY B 1 265 ? -25.578 -16.234 -16.812 1 96.81 265 GLY B O 1
ATOM 5944 N N . GLU B 1 266 ? -24.25 -14.703 -16.188 1 97.94 266 GLU B N 1
ATOM 5945 C CA . GLU B 1 266 ? -23.453 -14.766 -17.406 1 97.94 266 GLU B CA 1
ATOM 5946 C C . GLU B 1 266 ? -22.266 -15.711 -17.234 1 97.94 266 GLU B C 1
ATOM 5948 O O . GLU B 1 266 ? -21.703 -15.836 -16.156 1 97.94 266 GLU B O 1
ATOM 5953 N N . PRO B 1 267 ? -21.891 -16.406 -18.328 1 98.31 267 PRO B N 1
ATOM 5954 C CA . PRO B 1 267 ? -20.703 -17.266 -18.219 1 98.31 267 PRO B CA 1
ATOM 5955 C C . PRO B 1 267 ? -19.469 -16.484 -17.766 1 98.31 267 PRO B C 1
ATOM 5957 O O . PRO B 1 267 ? -19.25 -15.359 -18.219 1 98.31 267 PRO B O 1
ATOM 5960 N N . VAL B 1 268 ? -18.719 -17.062 -16.969 1 98.38 268 VAL B N 1
ATOM 5961 C CA . VAL B 1 268 ? -17.516 -16.406 -16.422 1 98.38 268 VAL B CA 1
ATOM 5962 C C . VAL B 1 268 ? -16.375 -16.516 -17.438 1 98.38 268 VAL B C 1
ATOM 5964 O O . VAL B 1 268 ? -16.078 -17.594 -17.938 1 98.38 268 VAL B O 1
ATOM 5967 N N . VAL B 1 269 ? -15.773 -15.406 -17.781 1 98.25 269 VAL B N 1
ATOM 5968 C CA . VAL B 1 269 ? -14.523 -15.398 -18.531 1 98.25 269 VAL B CA 1
ATOM 5969 C C . VAL B 1 269 ? -13.359 -15.695 -17.594 1 98.25 269 VAL B C 1
ATOM 5971 O O . VAL B 1 269 ? -13.07 -14.922 -16.672 1 98.25 269 VAL B O 1
ATOM 5974 N N . ALA B 1 270 ? -12.664 -16.766 -17.828 1 98.19 270 ALA B N 1
ATOM 5975 C CA . ALA B 1 270 ? -11.633 -17.25 -16.906 1 98.19 270 ALA B CA 1
ATOM 5976 C C . ALA B 1 270 ? -10.242 -16.875 -17.391 1 98.19 270 ALA B C 1
ATOM 5978 O O . ALA B 1 270 ? -9.25 -17.078 -16.688 1 98.19 270 ALA B O 1
ATOM 5979 N N . GLY B 1 271 ? -10.094 -16.359 -18.562 1 97.88 271 GLY B N 1
ATOM 5980 C CA . GLY B 1 271 ? -8.844 -15.953 -19.188 1 97.88 271 GLY B CA 1
ATOM 5981 C C . GLY B 1 271 ? -8.977 -15.672 -20.672 1 97.88 271 GLY B C 1
ATOM 5982 O O . GLY B 1 271 ? -10.086 -15.688 -21.219 1 97.88 271 GLY B O 1
ATOM 5983 N N . HIS B 1 272 ? -7.805 -15.344 -21.234 1 96.88 272 HIS B N 1
ATOM 5984 C CA . HIS B 1 272 ? -7.793 -14.992 -22.656 1 96.88 272 HIS B CA 1
ATOM 5985 C C . HIS B 1 272 ? -6.699 -15.75 -23.406 1 96.88 272 HIS B C 1
ATOM 5987 O O . HIS B 1 272 ? -5.574 -15.859 -22.906 1 96.88 272 HIS B O 1
ATOM 5993 N N . ASN B 1 273 ? -7.051 -16.344 -24.359 1 95.44 273 ASN B N 1
ATOM 5994 C CA . ASN B 1 273 ? -6.203 -17.031 -25.328 1 95.44 273 ASN B CA 1
ATOM 5995 C C . ASN B 1 273 ? -6.953 -17.312 -26.625 1 95.44 273 ASN B C 1
ATOM 5997 O O . ASN B 1 273 ? -8.156 -17.078 -26.719 1 95.44 273 ASN B O 1
ATOM 6001 N N . TRP B 1 274 ? -6.344 -17.641 -27.719 1 95.75 274 TRP B N 1
ATOM 6002 C CA . TRP B 1 274 ? -6.93 -17.922 -29.016 1 95.75 274 TRP B CA 1
ATOM 6003 C C . TRP B 1 274 ? -7.707 -16.719 -29.547 1 95.75 274 TRP B C 1
ATOM 6005 O O . TRP B 1 274 ? -8.734 -16.875 -30.219 1 95.75 274 TRP B O 1
ATOM 6015 N N . GLY B 1 275 ? -7.418 -15.57 -29.094 1 92.81 275 GLY B N 1
ATOM 6016 C CA . GLY B 1 275 ? -8.016 -14.336 -29.562 1 92.81 275 GLY B CA 1
ATOM 6017 C C . GLY B 1 275 ? -9.352 -14.023 -28.922 1 92.81 275 GLY B C 1
ATOM 6018 O O . GLY B 1 275 ? -10.062 -13.117 -29.359 1 92.81 275 GLY B O 1
ATOM 6019 N N . VAL B 1 276 ? -9.703 -14.812 -27.875 1 95.31 276 VAL B N 1
ATOM 6020 C CA . VAL B 1 276 ? -10.992 -14.602 -27.234 1 95.31 276 VAL B CA 1
ATOM 6021 C C . VAL B 1 276 ? -10.875 -14.891 -25.734 1 95.31 276 VAL B C 1
ATOM 6023 O O . VAL B 1 276 ? -9.875 -15.453 -25.281 1 95.31 276 VAL B O 1
ATOM 6026 N N . GLY B 1 277 ? -11.883 -14.477 -25.047 1 97.75 277 GLY B N 1
ATOM 6027 C CA . GLY B 1 277 ? -12.031 -14.914 -23.672 1 97.75 277 GLY B CA 1
ATOM 6028 C C . GLY B 1 277 ? -12.672 -16.281 -23.547 1 97.75 277 GLY B C 1
ATOM 6029 O O . GLY B 1 277 ? -13.758 -16.516 -24.078 1 97.75 277 GLY B O 1
ATOM 6030 N N . TYR B 1 278 ? -12 -17.188 -22.891 1 98.62 278 TYR B N 1
ATOM 6031 C CA . TYR B 1 278 ? -12.555 -18.531 -22.75 1 98.62 278 TYR B CA 1
ATOM 6032 C C . TYR B 1 278 ? -13.336 -18.656 -21.438 1 98.62 278 TYR B C 1
ATOM 6034 O O . TYR B 1 278 ? -13.07 -17.922 -20.484 1 98.62 278 TYR B O 1
ATOM 6042 N N . TRP B 1 279 ? -14.273 -19.516 -21.469 1 98.81 279 TRP B N 1
ATOM 6043 C CA . TRP B 1 279 ? -15.125 -19.797 -20.312 1 98.81 279 TRP B CA 1
ATOM 6044 C C . TRP B 1 279 ? -14.664 -21.047 -19.562 1 98.81 279 TRP B C 1
ATOM 6046 O O . TRP B 1 279 ? -13.758 -21.734 -20.031 1 98.81 279 TRP B O 1
ATOM 6056 N N . THR B 1 280 ? -15.211 -21.297 -18.375 1 98.81 280 THR B N 1
ATOM 6057 C CA . THR B 1 280 ? -14.812 -22.453 -17.578 1 98.81 280 THR B CA 1
ATOM 6058 C C . THR B 1 280 ? -16.031 -23.219 -17.094 1 98.81 280 THR B C 1
ATOM 6060 O O . THR B 1 280 ? -17.125 -22.672 -17 1 98.81 280 THR B O 1
ATOM 6063 N N . LEU B 1 281 ? -15.875 -24.469 -16.859 1 98.75 281 LEU B N 1
ATOM 6064 C CA . LEU B 1 281 ? -16.906 -25.328 -16.328 1 98.75 281 LEU B CA 1
ATOM 6065 C C . LEU B 1 281 ? -17.109 -25.094 -14.836 1 98.75 281 LEU B C 1
ATOM 6067 O O . LEU B 1 281 ? -16.156 -24.734 -14.133 1 98.75 281 LEU B O 1
ATOM 6071 N N . ASP B 1 282 ? -18.328 -25.234 -14.367 1 98.81 282 ASP B N 1
ATOM 6072 C CA . ASP B 1 282 ? -18.562 -25.344 -12.93 1 98.81 282 ASP B CA 1
ATOM 6073 C C . ASP B 1 282 ? -18.234 -26.75 -12.422 1 98.81 282 ASP B C 1
ATOM 6075 O O . ASP B 1 282 ? -19.094 -27.625 -12.422 1 98.81 282 ASP B O 1
ATOM 6079 N N . LEU B 1 283 ? -17.094 -26.906 -11.898 1 98.69 283 LEU B N 1
ATOM 6080 C CA . LEU B 1 283 ? -16.547 -28.219 -11.539 1 98.69 283 LEU B CA 1
ATOM 6081 C C . LEU B 1 283 ? -17.281 -28.781 -10.32 1 98.69 283 LEU B C 1
ATOM 6083 O O . LEU B 1 283 ? -17.031 -29.922 -9.922 1 98.69 283 LEU B O 1
ATOM 6087 N N . THR B 1 284 ? -18.188 -27.984 -9.758 1 98.62 284 THR B N 1
ATOM 6088 C CA . THR B 1 284 ? -18.953 -28.469 -8.625 1 98.62 284 THR B CA 1
ATOM 6089 C C . THR B 1 284 ? -20.312 -29 -9.086 1 98.62 284 THR B C 1
ATOM 6091 O O . THR B 1 284 ? -21.062 -29.578 -8.289 1 98.62 284 THR B O 1
ATOM 6094 N N . LEU B 1 285 ? -20.672 -28.781 -10.289 1 98.62 285 LEU B N 1
ATOM 6095 C CA . LEU B 1 285 ? -21.922 -29.25 -10.891 1 98.62 285 LEU B CA 1
ATOM 6096 C C . LEU B 1 285 ? -21.812 -30.703 -11.336 1 98.62 285 LEU B C 1
ATOM 6098 O O . LEU B 1 285 ? -20.938 -31.047 -12.133 1 98.62 285 LEU B O 1
ATOM 6102 N N . PRO B 1 286 ? -22.703 -31.578 -10.922 1 98.5 286 PRO B N 1
ATOM 6103 C CA . PRO B 1 286 ? -22.594 -33 -11.266 1 98.5 286 PRO B CA 1
ATOM 6104 C C . PRO B 1 286 ? -22.531 -33.25 -12.773 1 98.5 286 PRO B C 1
ATOM 6106 O O . PRO B 1 286 ? -21.75 -34.094 -13.227 1 98.5 286 PRO B O 1
ATOM 6109 N N . ALA B 1 287 ? -23.312 -32.531 -13.484 1 98.62 287 ALA B N 1
ATOM 6110 C CA . ALA B 1 287 ? -23.297 -32.719 -14.938 1 98.62 287 ALA B CA 1
ATOM 6111 C C . ALA B 1 287 ? -21.938 -32.375 -15.523 1 98.62 287 ALA B C 1
ATOM 6113 O O . ALA B 1 287 ? -21.469 -33.031 -16.453 1 98.62 287 ALA B O 1
ATOM 6114 N N . ALA B 1 288 ? -21.359 -31.344 -15.055 1 98.75 288 ALA B N 1
ATOM 6115 C CA . ALA B 1 288 ? -20.031 -30.953 -15.508 1 98.75 288 ALA B CA 1
ATOM 6116 C C . ALA B 1 288 ? -18.984 -31.984 -15.109 1 98.75 288 ALA B C 1
ATOM 6118 O O . ALA B 1 288 ? -18.062 -32.281 -15.875 1 98.75 288 ALA B O 1
ATOM 6119 N N . GLN B 1 289 ? -19.125 -32.531 -13.922 1 98.81 289 GLN B N 1
ATOM 6120 C CA . GLN B 1 289 ? -18.234 -33.594 -13.453 1 98.81 289 GLN B CA 1
ATOM 6121 C C . GLN B 1 289 ? -18.328 -34.812 -14.336 1 98.81 289 GLN B C 1
ATOM 6123 O O . GLN B 1 289 ? -17.297 -35.438 -14.664 1 98.81 289 GLN B O 1
ATOM 6128 N N . GLU B 1 290 ? -19.5 -35.125 -14.68 1 98.69 290 GLU B N 1
ATOM 6129 C CA . GLU B 1 290 ? -19.672 -36.281 -15.57 1 98.69 290 GLU B CA 1
ATOM 6130 C C . GLU B 1 290 ? -19.078 -36 -16.953 1 98.69 290 GLU B C 1
ATOM 6132 O O . GLU B 1 290 ? -18.453 -36.875 -17.547 1 98.69 290 GLU B O 1
ATOM 6137 N N . HIS B 1 291 ? -19.344 -34.844 -17.422 1 98.5 291 HIS B N 1
ATOM 6138 C CA . HIS B 1 291 ? -18.734 -34.438 -18.688 1 98.5 291 HIS B CA 1
ATOM 6139 C C . HIS B 1 291 ? -17.219 -34.562 -18.641 1 98.5 291 HIS B C 1
ATOM 6141 O O . HIS B 1 291 ? -16.609 -35.094 -19.562 1 98.5 291 HIS B O 1
ATOM 6147 N N . LEU B 1 292 ? -16.625 -34.125 -17.609 1 98.69 292 LEU B N 1
ATOM 6148 C CA . LEU B 1 292 ? -15.18 -34.219 -17.406 1 98.69 292 LEU B CA 1
ATOM 6149 C C . LEU B 1 292 ? -14.711 -35.656 -17.344 1 98.69 292 LEU B C 1
ATOM 6151 O O . LEU B 1 292 ? -13.727 -36.031 -17.984 1 98.69 292 LEU B O 1
ATOM 6155 N N . ARG B 1 293 ? -15.375 -36.438 -16.594 1 98.69 293 ARG B N 1
ATOM 6156 C CA . ARG B 1 293 ? -15.055 -37.844 -16.438 1 98.69 293 ARG B CA 1
ATOM 6157 C C . ARG B 1 293 ? -15.07 -38.562 -17.781 1 98.69 293 ARG B C 1
ATOM 6159 O O . ARG B 1 293 ? -14.141 -39.312 -18.109 1 98.69 293 ARG B O 1
ATOM 6166 N N . GLU B 1 294 ? -16.094 -38.312 -18.516 1 98.38 294 GLU B N 1
ATOM 6167 C CA . GLU B 1 294 ? -16.234 -38.969 -19.812 1 98.38 294 GLU B CA 1
ATOM 6168 C C . GLU B 1 294 ? -15.133 -38.531 -20.766 1 98.38 294 GLU B C 1
ATOM 6170 O O . GLU B 1 294 ? -14.602 -39.344 -21.516 1 98.38 294 GLU B O 1
ATOM 6175 N N . THR B 1 295 ? -14.867 -37.312 -20.75 1 98.5 295 THR B N 1
ATOM 6176 C CA . THR B 1 295 ? -13.812 -36.781 -21.609 1 98.5 295 THR B CA 1
ATOM 6177 C C . THR B 1 295 ? -12.477 -37.469 -21.312 1 98.5 295 THR B C 1
ATOM 6179 O O . THR B 1 295 ? -11.805 -37.938 -22.234 1 98.5 295 THR B O 1
ATOM 6182 N N . ILE B 1 296 ? -12.109 -37.594 -20.078 1 98.81 296 ILE B N 1
ATOM 6183 C CA . ILE B 1 296 ? -10.82 -38.156 -19.688 1 98.81 296 ILE B CA 1
ATOM 6184 C C . ILE B 1 296 ? -10.805 -39.656 -19.938 1 98.81 296 ILE B C 1
ATOM 6186 O O . ILE B 1 296 ? -9.797 -40.219 -20.406 1 98.81 296 ILE B O 1
ATOM 6190 N N . ARG B 1 297 ? -11.906 -40.312 -19.672 1 98.25 297 ARG B N 1
ATOM 6191 C CA . ARG B 1 297 ? -12 -41.75 -19.938 1 98.25 297 ARG B CA 1
ATOM 6192 C C . ARG B 1 297 ? -11.781 -42.031 -21.406 1 98.25 297 ARG B C 1
ATOM 6194 O O . ARG B 1 297 ? -11.094 -43 -21.766 1 98.25 297 ARG B O 1
ATOM 6201 N N . ARG B 1 298 ? -12.414 -41.25 -22.234 1 98.25 298 ARG B N 1
ATOM 6202 C CA . ARG B 1 298 ? -12.234 -41.438 -23.672 1 98.25 298 ARG B CA 1
ATOM 6203 C C . ARG B 1 298 ? -10.773 -41.281 -24.062 1 98.25 298 ARG B C 1
ATOM 6205 O O . ARG B 1 298 ? -10.227 -42.125 -24.781 1 98.25 298 ARG B O 1
ATOM 6212 N N . VAL B 1 299 ? -10.133 -40.281 -23.562 1 98.75 299 VAL B N 1
ATOM 6213 C CA . VAL B 1 299 ? -8.758 -39.969 -23.922 1 98.75 299 VAL B CA 1
ATOM 6214 C C . VAL B 1 299 ? -7.824 -41.062 -23.453 1 98.75 299 VAL B C 1
ATOM 6216 O O . VAL B 1 299 ? -6.957 -41.531 -24.203 1 98.75 299 VAL B O 1
ATOM 6219 N N . VAL B 1 300 ? -8.047 -41.594 -22.219 1 98.62 300 VAL B N 1
ATOM 6220 C CA . VAL B 1 300 ? -7.09 -42.531 -21.609 1 98.62 300 VAL B CA 1
ATOM 6221 C C . VAL B 1 300 ? -7.473 -43.969 -21.953 1 98.62 300 VAL B C 1
ATOM 6223 O O . VAL B 1 300 ? -6.645 -44.75 -22.438 1 98.62 300 VAL B O 1
ATOM 6226 N N . ARG B 1 301 ? -8.719 -44.312 -21.828 1 97.25 301 ARG B N 1
ATOM 6227 C CA . ARG B 1 301 ? -9.133 -45.719 -21.953 1 97.25 301 ARG B CA 1
ATOM 6228 C C . ARG B 1 301 ? -9.477 -46.062 -23.391 1 97.25 301 ARG B C 1
ATOM 6230 O O . ARG B 1 301 ? -9.148 -47.156 -23.859 1 97.25 301 ARG B O 1
ATOM 6237 N N . GLU B 1 302 ? -10.164 -45.156 -24 1 97.81 302 GLU B N 1
ATOM 6238 C CA . GLU B 1 302 ? -10.586 -45.469 -25.359 1 97.81 302 GLU B CA 1
ATOM 6239 C C . GLU B 1 302 ? -9.461 -45.188 -26.359 1 97.81 302 GLU B C 1
ATOM 6241 O O . GLU B 1 302 ? -9.219 -46 -27.266 1 97.81 302 GLU B O 1
ATOM 6246 N N . TRP B 1 303 ? -8.812 -44.062 -26.25 1 98.62 303 TRP B N 1
ATOM 6247 C CA . TRP B 1 303 ? -7.812 -43.688 -27.25 1 98.62 303 TRP B CA 1
ATOM 6248 C C . TRP B 1 303 ? -6.43 -44.188 -26.859 1 98.62 303 TRP B C 1
ATOM 6250 O O . TRP B 1 303 ? -5.598 -44.469 -27.719 1 98.62 303 TRP B O 1
ATOM 6260 N N . GLY B 1 304 ? -6.105 -44.219 -25.516 1 98.38 304 GLY B N 1
ATOM 6261 C CA . GLY B 1 304 ? -4.867 -44.844 -25.094 1 98.38 304 GLY B CA 1
ATOM 6262 C C . GLY B 1 304 ? -3.785 -43.844 -24.719 1 98.38 304 GLY B C 1
ATOM 6263 O O . GLY B 1 304 ? -2.609 -44.188 -24.625 1 98.38 304 GLY B O 1
ATOM 6264 N N . PHE B 1 305 ? -4.086 -42.625 -24.531 1 98.81 305 PHE B N 1
ATOM 6265 C CA . PHE B 1 305 ? -3.113 -41.625 -24.062 1 98.81 305 PHE B CA 1
ATOM 6266 C C . PHE B 1 305 ? -2.955 -41.688 -22.562 1 98.81 305 PHE B C 1
ATOM 6268 O O . PHE B 1 305 ? -3.914 -41.438 -21.812 1 98.81 305 PHE B O 1
ATOM 6275 N N . THR B 1 306 ? -1.707 -41.875 -22.047 1 98.38 306 THR B N 1
ATOM 6276 C CA . THR B 1 306 ? -1.534 -42.062 -20.609 1 98.38 306 THR B CA 1
ATOM 6277 C C . THR B 1 306 ? -0.606 -41 -20.047 1 98.38 306 THR B C 1
ATOM 6279 O O . THR B 1 306 ? -0.246 -41.062 -18.859 1 98.38 306 THR B O 1
ATOM 6282 N N . TYR B 1 307 ? -0.08 -40.156 -20.797 1 98.81 307 TYR B N 1
ATOM 6283 C CA . TYR B 1 307 ? 0.535 -38.875 -20.422 1 98.81 307 TYR B CA 1
ATOM 6284 C C . TYR B 1 307 ? -0.348 -37.688 -20.812 1 98.81 307 TYR B C 1
ATOM 6286 O O . TYR B 1 307 ? -0.568 -37.469 -22 1 98.81 307 TYR B O 1
ATOM 6294 N N . LEU B 1 308 ? -0.881 -36.969 -19.844 1 98.94 308 LEU B N 1
ATOM 6295 C CA . LEU B 1 308 ? -1.773 -35.875 -20.156 1 98.94 308 LEU B CA 1
ATOM 6296 C C . LEU B 1 308 ? -1.18 -34.531 -19.688 1 98.94 308 LEU B C 1
ATOM 6298 O O . LEU B 1 308 ? -0.847 -34.375 -18.516 1 98.94 308 LEU B O 1
ATOM 6302 N N . LYS B 1 309 ? -0.976 -33.625 -20.562 1 98.88 309 LYS B N 1
ATOM 6303 C CA . LYS B 1 309 ? -0.759 -32.25 -20.172 1 98.88 309 LYS B CA 1
ATOM 6304 C C . LYS B 1 309 ? -2.086 -31.516 -19.984 1 98.88 309 LYS B C 1
ATOM 6306 O O . LYS B 1 309 ? -2.807 -31.266 -20.953 1 98.88 309 LYS B O 1
ATOM 6311 N N . LEU B 1 310 ? -2.383 -31.25 -18.75 1 98.88 310 LEU B N 1
ATOM 6312 C CA . LEU B 1 310 ? -3.602 -30.547 -18.375 1 98.88 310 LEU B CA 1
ATOM 6313 C C . LEU B 1 310 ? -3.357 -29.031 -18.328 1 98.88 310 LEU B C 1
ATOM 6315 O O . LEU B 1 310 ? -2.809 -28.531 -17.344 1 98.88 310 LEU B O 1
ATOM 6319 N N . ASP B 1 311 ? -3.812 -28.344 -19.328 1 98.62 311 ASP B N 1
ATOM 6320 C CA . ASP B 1 311 ? -3.475 -26.938 -19.5 1 98.62 311 ASP B CA 1
ATOM 6321 C C . ASP B 1 311 ? -4.641 -26.031 -19.094 1 98.62 311 ASP B C 1
ATOM 6323 O O . ASP B 1 311 ? -5.793 -26.469 -19.094 1 98.62 311 ASP B O 1
ATOM 6327 N N . PHE B 1 312 ? -4.344 -24.781 -18.641 1 98.44 312 PHE B N 1
ATOM 6328 C CA . PHE B 1 312 ? -5.309 -23.75 -18.266 1 98.44 312 PHE B CA 1
ATOM 6329 C C . PHE B 1 312 ? -6.195 -24.234 -17.125 1 98.44 312 PHE B C 1
ATOM 6331 O O . PHE B 1 312 ? -7.367 -23.844 -17.047 1 98.44 312 PHE B O 1
ATOM 6338 N N . VAL B 1 313 ? -5.609 -25.047 -16.328 1 98.5 313 VAL B N 1
ATOM 6339 C CA . VAL B 1 313 ? -6.457 -25.672 -15.305 1 98.5 313 VAL B CA 1
ATOM 6340 C C . VAL B 1 313 ? -6.715 -24.672 -14.18 1 98.5 313 VAL B C 1
ATOM 6342 O O . VAL B 1 313 ? -7.648 -24.859 -13.391 1 98.5 313 VAL B O 1
ATOM 6345 N N . GLY B 1 314 ? -5.961 -23.609 -14.102 1 97.81 314 GLY B N 1
AT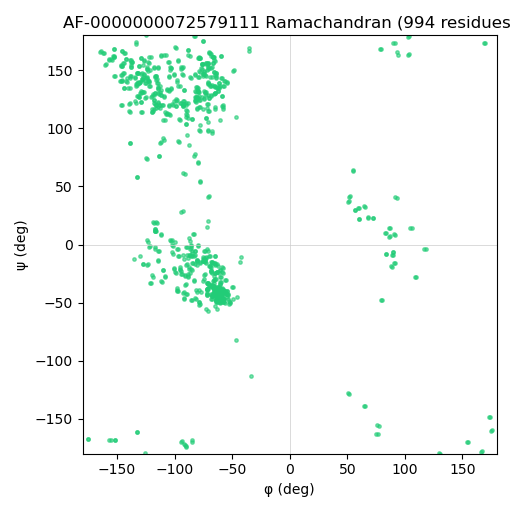OM 6346 C CA . GLY B 1 314 ? -6.23 -22.578 -13.125 1 97.81 314 GLY B CA 1
ATOM 6347 C C . GLY B 1 314 ? -7.613 -21.969 -13.258 1 97.81 3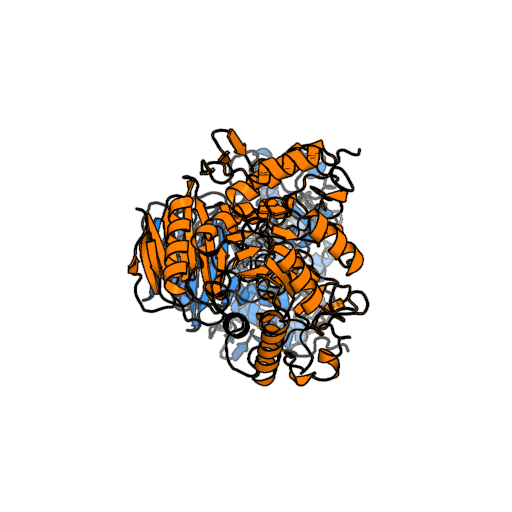14 GLY B C 1
ATOM 6348 O O . GLY B 1 314 ? -8.133 -21.375 -12.305 1 97.81 314 GLY B O 1
ATOM 6349 N N . ALA B 1 315 ? -8.219 -22.125 -14.391 1 98.06 315 ALA B N 1
ATOM 6350 C CA . ALA B 1 315 ? -9.562 -21.625 -14.656 1 98.06 315 ALA B CA 1
ATOM 6351 C C . ALA B 1 315 ? -10.57 -22.219 -13.672 1 98.06 315 ALA B C 1
ATOM 6353 O O . ALA B 1 315 ? -11.625 -21.641 -13.414 1 98.06 315 ALA B O 1
ATOM 6354 N N . GLY B 1 316 ? -10.195 -23.359 -13.133 1 97.94 316 GLY B N 1
ATOM 6355 C CA . GLY B 1 316 ? -11.078 -24.031 -12.188 1 97.94 316 GLY B CA 1
ATOM 6356 C C . GLY B 1 316 ? -11.188 -23.297 -10.859 1 97.94 316 GLY B C 1
ATOM 6357 O O . GLY B 1 316 ? -12.062 -23.594 -10.047 1 97.94 316 GLY B O 1
ATOM 6358 N N . ALA B 1 317 ? -10.344 -22.297 -10.656 1 97.19 317 ALA B N 1
ATOM 6359 C CA . ALA B 1 317 ? -10.297 -21.641 -9.359 1 97.19 317 ALA B CA 1
ATOM 6360 C C . ALA B 1 317 ? -10.656 -20.156 -9.492 1 97.19 317 ALA B C 1
ATOM 6362 O O . ALA B 1 317 ? -10.344 -19.359 -8.609 1 97.19 317 ALA B O 1
ATOM 6363 N N . VAL B 1 318 ? -11.32 -19.719 -10.562 1 96.94 318 VAL B N 1
ATOM 6364 C CA . VAL B 1 318 ? -11.75 -18.328 -10.719 1 96.94 318 VAL B CA 1
ATOM 6365 C C . VAL B 1 318 ? -13.023 -18.094 -9.914 1 96.94 318 VAL B C 1
ATOM 6367 O O . VAL B 1 318 ? -13.75 -19.047 -9.594 1 96.94 318 VAL B O 1
ATOM 6370 N N . PRO B 1 319 ? -13.328 -16.859 -9.609 1 96.12 319 PRO B N 1
ATOM 6371 C CA . PRO B 1 319 ? -14.578 -16.562 -8.906 1 96.12 319 PRO B CA 1
ATOM 6372 C C . PRO B 1 319 ? -15.812 -16.828 -9.766 1 96.12 319 PRO B C 1
ATOM 6374 O O . PRO B 1 319 ? -15.758 -16.672 -10.992 1 96.12 319 PRO B O 1
ATOM 6377 N N . GLY B 1 320 ? -16.891 -17.125 -9.172 1 96.94 320 GLY B N 1
ATOM 6378 C CA . GLY B 1 320 ? -18.188 -17.375 -9.789 1 96.94 320 GLY B CA 1
ATOM 6379 C C . GLY B 1 320 ? -19.203 -17.969 -8.836 1 96.94 320 GLY B C 1
ATOM 6380 O O . GLY B 1 320 ? -18.906 -18.188 -7.66 1 96.94 320 GLY B O 1
ATOM 6381 N N . VAL B 1 321 ? -20.406 -18.078 -9.297 1 97.56 321 VAL B N 1
ATOM 6382 C CA . VAL B 1 321 ? -21.484 -18.703 -8.531 1 97.56 321 VAL B CA 1
ATOM 6383 C C . VAL B 1 321 ? -21.516 -20.203 -8.82 1 97.56 321 VAL B C 1
ATOM 6385 O O . VAL B 1 321 ? -21.859 -20.625 -9.93 1 97.56 321 VAL B O 1
ATOM 6388 N N . ARG B 1 322 ? -21.234 -21.031 -7.824 1 97.81 322 ARG B N 1
ATOM 6389 C CA . ARG B 1 322 ? -21.078 -22.469 -8.031 1 97.81 322 ARG B CA 1
ATOM 6390 C C . ARG B 1 322 ? -22.297 -23.234 -7.531 1 97.81 322 ARG B C 1
ATOM 6392 O O . ARG B 1 322 ? -23.047 -22.734 -6.688 1 97.81 322 ARG B O 1
ATOM 6399 N N . PHE B 1 323 ? -22.484 -24.375 -8.047 1 97.94 323 PHE B N 1
ATOM 6400 C CA . PHE B 1 323 ? -23.547 -25.281 -7.645 1 97.94 323 PHE B CA 1
ATOM 6401 C C . PHE B 1 323 ? -23.406 -25.672 -6.18 1 97.94 323 PHE B C 1
ATOM 6403 O O . PHE B 1 323 ? -24.391 -25.719 -5.441 1 97.94 323 PHE B O 1
ATOM 6410 N N . ALA B 1 324 ? -22.172 -25.969 -5.812 1 97.12 324 ALA B N 1
ATOM 6411 C CA . ALA B 1 324 ? -21.875 -26.281 -4.414 1 97.12 324 ALA B CA 1
ATOM 6412 C C . ALA B 1 324 ? -21.266 -25.094 -3.697 1 97.12 324 ALA B C 1
ATOM 6414 O O . ALA B 1 324 ? -20.516 -24.312 -4.297 1 97.12 324 ALA B O 1
ATOM 6415 N N . ASP B 1 325 ? -21.578 -24.969 -2.404 1 95.38 325 ASP B N 1
ATOM 6416 C CA . ASP B 1 325 ? -21 -23.906 -1.598 1 95.38 325 ASP B CA 1
ATOM 6417 C C . ASP B 1 325 ? -19.609 -24.312 -1.079 1 95.38 325 ASP B C 1
ATOM 6419 O O . ASP B 1 325 ? -19.469 -24.672 0.092 1 95.38 325 ASP B O 1
ATOM 6423 N N . VAL B 1 326 ? -18.625 -24.266 -1.922 1 95.75 326 VAL B N 1
ATOM 6424 C CA . VAL B 1 326 ? -17.25 -24.578 -1.576 1 95.75 326 VAL B CA 1
ATOM 6425 C C . VAL B 1 326 ? -16.328 -23.453 -2.047 1 95.75 326 VAL B C 1
ATOM 6427 O O . VAL B 1 326 ? -16.719 -22.641 -2.889 1 95.75 326 VAL B O 1
ATOM 6430 N N . GLY B 1 327 ? -15.18 -23.375 -1.504 1 95.44 327 GLY B N 1
ATOM 6431 C CA . GLY B 1 327 ? -14.188 -22.422 -1.971 1 95.44 327 GLY B CA 1
ATOM 6432 C C . GLY B 1 327 ? -13.695 -22.719 -3.375 1 95.44 327 GLY B C 1
ATOM 6433 O O . GLY B 1 327 ? -13.852 -23.828 -3.877 1 95.44 327 GLY B O 1
ATOM 6434 N N . ARG B 1 328 ? -13.125 -21.766 -4.004 1 95.62 328 ARG B N 1
ATOM 6435 C CA . ARG B 1 328 ? -12.742 -21.906 -5.41 1 95.62 328 ARG B CA 1
ATOM 6436 C C . ARG B 1 328 ? -11.625 -22.922 -5.57 1 95.62 328 ARG B C 1
ATOM 6438 O O . ARG B 1 328 ? -11.586 -23.656 -6.559 1 95.62 328 ARG B O 1
ATOM 6445 N N . GLU B 1 329 ? -10.672 -22.984 -4.594 1 97.12 329 GLU B N 1
ATOM 6446 C CA . GLU B 1 329 ? -9.617 -23.984 -4.719 1 97.12 329 GLU B CA 1
ATOM 6447 C C . GLU B 1 329 ? -10.164 -25.391 -4.488 1 97.12 329 GLU B C 1
ATOM 6449 O O . GLU B 1 329 ? -9.672 -26.359 -5.074 1 97.12 329 GLU B O 1
ATOM 6454 N N . GLU B 1 330 ? -11.148 -25.484 -3.609 1 97.19 330 GLU B N 1
ATOM 6455 C CA . GLU B 1 330 ? -11.812 -26.781 -3.447 1 97.19 330 GLU B CA 1
ATOM 6456 C C . GLU B 1 330 ? -12.523 -27.188 -4.73 1 97.19 330 GLU B C 1
ATOM 6458 O O . GLU B 1 330 ? -12.531 -28.375 -5.086 1 97.19 330 GLU B O 1
ATOM 6463 N N . ALA B 1 331 ? -13.188 -26.25 -5.328 1 98.12 331 ALA B N 1
ATOM 6464 C CA . ALA B 1 331 ? -13.82 -26.531 -6.613 1 98.12 331 ALA B CA 1
ATOM 6465 C C . ALA B 1 331 ? -12.797 -27.031 -7.629 1 98.12 331 ALA B C 1
ATOM 6467 O O . ALA B 1 331 ? -13.023 -28.031 -8.312 1 98.12 331 ALA B O 1
ATOM 6468 N N . TYR B 1 332 ? -11.727 -26.328 -7.766 1 98.31 332 TYR B N 1
ATOM 6469 C CA . TYR B 1 332 ? -10.617 -26.75 -8.617 1 98.31 332 TYR B CA 1
ATOM 6470 C C . TYR B 1 332 ? -10.172 -28.156 -8.289 1 98.31 332 TYR B C 1
ATOM 6472 O O . TYR B 1 332 ? -10.008 -28.984 -9.188 1 98.31 332 TYR B O 1
ATOM 6480 N N . ARG B 1 333 ? -9.938 -28.406 -7.035 1 98.25 333 ARG B N 1
ATOM 6481 C CA . ARG B 1 333 ? -9.461 -29.703 -6.59 1 98.25 333 ARG B CA 1
ATOM 6482 C C . ARG B 1 333 ? -10.461 -30.812 -6.918 1 98.25 333 ARG B C 1
ATOM 6484 O O . ARG B 1 333 ? -10.078 -31.922 -7.262 1 98.25 333 ARG B O 1
ATOM 6491 N N . THR B 1 334 ? -11.742 -30.5 -6.809 1 98.38 334 THR B N 1
ATOM 6492 C CA . THR B 1 334 ? -12.781 -31.453 -7.195 1 98.38 334 THR B CA 1
ATOM 6493 C C . THR B 1 334 ? -12.617 -31.859 -8.656 1 98.38 334 THR B C 1
ATOM 6495 O O . THR B 1 334 ? -12.625 -33.062 -8.977 1 98.38 334 THR B O 1
ATOM 6498 N N . GLY B 1 335 ? -12.477 -30.891 -9.484 1 98.75 335 GLY B N 1
ATOM 6499 C CA . GLY B 1 335 ? -12.266 -31.188 -10.891 1 98.75 335 GLY B CA 1
ATOM 6500 C C . GLY B 1 335 ? -11.031 -32.031 -11.141 1 98.75 335 GLY B C 1
ATOM 6501 O O . GLY B 1 335 ? -11.086 -33.031 -11.883 1 98.75 335 GLY B O 1
ATOM 6502 N N . LEU B 1 336 ? -9.938 -31.688 -10.523 1 98.62 336 LEU B N 1
ATOM 6503 C CA . LEU B 1 336 ? -8.68 -32.375 -10.727 1 98.62 336 LEU B CA 1
ATOM 6504 C C . LEU B 1 336 ? -8.766 -33.812 -10.188 1 98.62 336 LEU B C 1
ATOM 6506 O O . LEU B 1 336 ? -8.156 -34.719 -10.742 1 98.62 336 LEU B O 1
ATOM 6510 N N . SER B 1 337 ? -9.461 -34 -9.07 1 98.69 337 SER B N 1
ATOM 6511 C CA . SER B 1 337 ? -9.664 -35.312 -8.516 1 98.69 337 SER B CA 1
ATOM 6512 C C . SER B 1 337 ? -10.414 -36.219 -9.492 1 98.69 337 SER B C 1
ATOM 6514 O O . SER B 1 337 ? -10.102 -37.406 -9.625 1 98.69 337 SER B O 1
ATOM 6516 N N . ILE B 1 338 ? -11.398 -35.656 -10.086 1 98.75 338 ILE B N 1
ATOM 6517 C CA . ILE B 1 338 ? -12.172 -36.406 -11.078 1 98.75 338 ILE B CA 1
ATOM 6518 C C . ILE B 1 338 ? -11.258 -36.812 -12.242 1 98.75 338 ILE B C 1
ATOM 6520 O O . ILE B 1 338 ? -11.328 -37.938 -12.727 1 98.75 338 ILE B O 1
ATOM 6524 N N . VAL B 1 339 ? -10.414 -35.938 -12.703 1 98.88 339 VAL B N 1
ATOM 6525 C CA . VAL B 1 339 ? -9.469 -36.219 -13.773 1 98.88 339 VAL B CA 1
ATOM 6526 C C . VAL B 1 339 ? -8.539 -37.344 -13.359 1 98.88 339 VAL B C 1
ATOM 6528 O O . VAL B 1 339 ? -8.352 -38.312 -14.109 1 98.88 339 VAL B O 1
ATOM 6531 N N . ARG B 1 340 ? -7.938 -37.281 -12.172 1 98.75 340 ARG B N 1
ATOM 6532 C CA . ARG B 1 340 ? -7.023 -38.281 -11.664 1 98.75 340 ARG B CA 1
ATOM 6533 C C . ARG B 1 340 ? -7.703 -39.656 -11.594 1 98.75 340 ARG B C 1
ATOM 6535 O O . ARG B 1 340 ? -7.145 -40.656 -12.047 1 98.75 340 ARG B O 1
ATOM 6542 N N . GLU B 1 341 ? -8.883 -39.656 -11.07 1 98.56 341 GLU B N 1
ATOM 6543 C CA . GLU B 1 341 ? -9.633 -40.875 -10.938 1 98.56 341 GLU B CA 1
ATOM 6544 C C . GLU B 1 341 ? -9.93 -41.5 -12.305 1 98.56 341 GLU B C 1
ATOM 6546 O O . GLU B 1 341 ? -9.727 -42.688 -12.516 1 98.56 341 GLU B O 1
ATOM 6551 N N . ALA B 1 342 ? -10.422 -40.656 -13.188 1 98.75 342 ALA B N 1
ATOM 6552 C CA . ALA B 1 342 ? -10.812 -41.125 -14.516 1 98.75 342 ALA B CA 1
ATOM 6553 C C . ALA B 1 342 ? -9.602 -41.594 -15.312 1 98.75 342 ALA B C 1
ATOM 6555 O O . ALA B 1 342 ? -9.688 -42.531 -16.109 1 98.75 342 ALA B O 1
ATOM 6556 N N . ALA B 1 343 ? -8.469 -40.938 -15.195 1 98.56 343 ALA B N 1
ATOM 6557 C CA . ALA B 1 343 ? -7.25 -41.281 -15.922 1 98.56 343 ALA B CA 1
ATOM 6558 C C . ALA B 1 343 ? -6.629 -42.562 -15.391 1 98.56 343 ALA B C 1
ATOM 6560 O O . ALA B 1 343 ? -5.973 -43.312 -16.141 1 98.56 343 ALA B O 1
ATOM 6561 N N . GLY B 1 344 ? -6.812 -42.75 -14.062 1 97.38 344 GLY B N 1
ATOM 6562 C CA . GLY B 1 344 ? -6.246 -43.938 -13.438 1 97.38 344 GLY B CA 1
ATOM 6563 C C . GLY B 1 344 ? -4.863 -43.688 -12.859 1 97.38 344 GLY B C 1
ATOM 6564 O O . GLY B 1 344 ? -4.211 -42.719 -13.18 1 97.38 344 GLY B O 1
ATOM 6565 N N . PRO B 1 345 ? -4.379 -44.594 -12.023 1 95.06 345 PRO B N 1
ATOM 6566 C CA . PRO B 1 345 ? -3.129 -44.406 -11.281 1 95.06 345 PRO B CA 1
ATOM 6567 C C . PRO B 1 345 ? -1.896 -44.469 -12.18 1 95.06 345 PRO B C 1
ATOM 6569 O O . PRO B 1 345 ? -0.84 -43.938 -11.828 1 95.06 345 PRO B O 1
ATOM 6572 N N . ASP B 1 346 ? -2.043 -45.031 -13.336 1 95.19 346 ASP B N 1
ATOM 6573 C CA . ASP B 1 346 ? -0.88 -45.219 -14.195 1 95.19 346 ASP B CA 1
ATOM 6574 C C . ASP B 1 346 ? -0.628 -44 -15.07 1 95.19 346 ASP B C 1
ATOM 6576 O O . ASP B 1 346 ? 0.464 -43.844 -15.617 1 95.19 346 ASP B O 1
ATOM 6580 N N . ALA B 1 347 ? -1.645 -43.188 -15.219 1 98.31 347 ALA B N 1
ATOM 6581 C CA . ALA B 1 347 ? -1.512 -42.031 -16.062 1 98.31 347 ALA B CA 1
ATOM 6582 C C . ALA B 1 347 ? -0.594 -41 -15.43 1 98.31 347 ALA B C 1
ATOM 6584 O O . ALA B 1 347 ? -0.594 -40.812 -14.203 1 98.31 347 ALA B O 1
ATOM 6585 N N . TYR B 1 348 ? 0.289 -40.375 -16.188 1 98.81 348 TYR B N 1
ATOM 6586 C CA . TYR B 1 348 ? 1.092 -39.25 -15.789 1 98.81 348 TYR B CA 1
ATOM 6587 C C . TYR B 1 348 ? 0.368 -37.938 -16.094 1 98.81 348 TYR B C 1
ATOM 6589 O O . TYR B 1 348 ? -0 -37.688 -17.25 1 98.81 348 TYR B O 1
ATOM 6597 N N . LEU B 1 349 ? 0.126 -37.094 -15.086 1 98.94 349 LEU B N 1
ATOM 6598 C CA . LEU B 1 349 ? -0.619 -35.844 -15.25 1 98.94 349 LEU B CA 1
ATOM 6599 C C . LEU B 1 349 ? 0.288 -34.656 -15.039 1 98.94 349 LEU B C 1
ATOM 6601 O O . LEU B 1 349 ? 0.852 -34.469 -13.953 1 98.94 349 LEU B O 1
ATOM 6605 N N . LEU B 1 350 ? 0.483 -33.844 -16.016 1 98.88 350 LEU B N 1
ATOM 6606 C CA . LEU B 1 350 ? 1.247 -32.594 -16 1 98.88 350 LEU B CA 1
ATOM 6607 C C . LEU B 1 350 ? 0.319 -31.391 -15.977 1 98.88 350 LEU B C 1
ATOM 6609 O O . LEU B 1 350 ? -0.398 -31.125 -16.953 1 98.88 350 LEU B O 1
ATOM 6613 N N . GLY B 1 351 ? 0.333 -30.688 -14.844 1 98.69 351 GLY B N 1
ATOM 6614 C CA . GLY B 1 351 ? -0.461 -29.469 -14.773 1 98.69 351 GLY B CA 1
ATOM 6615 C C . GLY B 1 351 ? 0.235 -28.266 -15.391 1 98.69 351 GLY B C 1
ATOM 6616 O O . GLY B 1 351 ? 1.454 -28.125 -15.273 1 98.69 351 GLY B O 1
ATOM 6617 N N . SER B 1 352 ? -0.496 -27.375 -16 1 98.38 352 SER B N 1
ATOM 6618 C CA . SER B 1 352 ? -0.04 -26.094 -16.531 1 98.38 352 SER B CA 1
ATOM 6619 C C . SER B 1 352 ? -1.043 -24.984 -16.25 1 98.38 352 SER B C 1
ATOM 6621 O O . SER B 1 352 ? -2.244 -25.141 -16.469 1 98.38 352 SER B O 1
ATOM 6623 N N . GLY B 1 353 ? -0.523 -23.812 -15.789 1 97.94 353 GLY B N 1
ATOM 6624 C CA . GLY B 1 353 ? -1.421 -22.812 -15.234 1 97.94 353 GLY B CA 1
ATOM 6625 C C . GLY B 1 353 ? -2.115 -23.266 -13.969 1 97.94 353 GLY B C 1
ATOM 6626 O O . GLY B 1 353 ? -3.285 -22.938 -13.742 1 97.94 353 GLY B O 1
ATOM 6627 N N . ALA B 1 354 ? -1.467 -24.031 -13.219 1 98.44 354 ALA B N 1
ATOM 6628 C CA . ALA B 1 354 ? -2.059 -24.734 -12.086 1 98.44 354 ALA B CA 1
ATOM 6629 C C . ALA B 1 354 ? -1.652 -24.094 -10.766 1 98.44 354 ALA B C 1
ATOM 6631 O O . ALA B 1 354 ? -0.473 -23.797 -10.547 1 98.44 354 ALA B O 1
ATOM 6632 N N . PRO B 1 355 ? -2.619 -23.844 -9.883 1 97.81 355 PRO B N 1
ATOM 6633 C CA . PRO B 1 355 ? -2.225 -23.469 -8.523 1 97.81 355 PRO B CA 1
ATOM 6634 C C . PRO B 1 355 ? -1.558 -24.609 -7.758 1 97.81 355 PRO B C 1
ATOM 6636 O O . PRO B 1 355 ? -1.943 -25.766 -7.914 1 97.81 355 PRO B O 1
ATOM 6639 N N . LEU B 1 356 ? -0.618 -24.328 -6.969 1 96.44 356 LEU B N 1
ATOM 6640 C CA . LEU B 1 356 ? 0.249 -25.344 -6.383 1 96.44 356 LEU B CA 1
ATOM 6641 C C . LEU B 1 356 ? -0.505 -26.172 -5.352 1 96.44 356 LEU B C 1
ATOM 6643 O O . LEU B 1 356 ? -0.662 -27.375 -5.516 1 96.44 356 LEU B O 1
ATOM 6647 N N . LEU B 1 357 ? -1.101 -25.547 -4.305 1 97.56 357 LEU B N 1
ATOM 6648 C CA . LEU B 1 357 ? -1.604 -26.281 -3.15 1 97.56 357 LEU B CA 1
ATOM 6649 C C . LEU B 1 357 ? -2.732 -27.219 -3.555 1 97.56 357 LEU B C 1
ATOM 6651 O O . LEU B 1 357 ? -2.68 -28.422 -3.266 1 97.56 357 LEU B O 1
ATOM 6655 N N . PRO B 1 358 ? -3.66 -26.719 -4.281 1 98 358 PRO B N 1
ATOM 6656 C CA . PRO B 1 358 ? -4.75 -27.656 -4.586 1 98 358 PRO B CA 1
ATOM 6657 C C . PRO B 1 358 ? -4.355 -28.703 -5.621 1 98 358 PRO B C 1
ATOM 6659 O O . PRO B 1 358 ? -5.102 -29.656 -5.848 1 98 358 PRO B O 1
ATOM 6662 N N . SER B 1 359 ? -3.266 -28.594 -6.293 1 98.75 359 SER B N 1
ATOM 6663 C CA . SER B 1 359 ? -2.807 -29.562 -7.281 1 98.75 359 SER B CA 1
ATOM 6664 C C . SER B 1 359 ? -2.031 -30.703 -6.621 1 98.75 359 SER B C 1
ATOM 6666 O O . SER B 1 359 ? -1.84 -31.75 -7.227 1 98.75 359 SER B O 1
ATOM 6668 N N . LEU B 1 360 ? -1.511 -30.453 -5.445 1 98.56 360 LEU B N 1
ATOM 6669 C CA . LEU B 1 360 ? -0.629 -31.406 -4.789 1 98.56 360 LEU B CA 1
ATOM 6670 C C . LEU B 1 360 ? -1.352 -32.719 -4.535 1 98.56 360 LEU B C 1
ATOM 6672 O O . LEU B 1 360 ? -2.516 -32.719 -4.129 1 98.56 360 LEU B O 1
ATOM 6676 N N . GLY B 1 361 ? -0.659 -33.781 -4.82 1 98.06 361 GLY B N 1
ATOM 6677 C CA . GLY B 1 361 ? -1.201 -35.094 -4.605 1 98.06 361 GLY B CA 1
ATOM 6678 C C . GLY B 1 361 ? -2.08 -35.594 -5.746 1 98.06 361 GLY B C 1
ATOM 6679 O O . GLY B 1 361 ? -2.459 -36.75 -5.793 1 98.06 361 GLY B O 1
ATOM 6680 N N . LEU B 1 362 ? -2.371 -34.719 -6.684 1 98.62 362 LEU B N 1
ATOM 6681 C CA . LEU B 1 362 ? -3.305 -35.062 -7.742 1 98.62 362 LEU B CA 1
ATOM 6682 C C . LEU B 1 362 ? -2.627 -35 -9.109 1 98.62 362 LEU B C 1
ATOM 6684 O O . LEU B 1 362 ? -3.049 -35.688 -10.047 1 98.62 362 LEU B O 1
ATOM 6688 N N . VAL B 1 363 ? -1.625 -34.188 -9.273 1 98.69 363 VAL B N 1
ATOM 6689 C CA . VAL B 1 363 ? -0.821 -34.156 -10.492 1 98.69 363 VAL B CA 1
ATOM 6690 C C . VAL B 1 363 ? 0.591 -34.656 -10.195 1 98.69 363 VAL B C 1
ATOM 6692 O O . VAL B 1 363 ? 0.999 -34.719 -9.031 1 98.69 363 VAL B O 1
ATOM 6695 N N . ASP B 1 364 ? 1.278 -35 -11.234 1 98.81 364 ASP B N 1
ATOM 6696 C CA . ASP B 1 364 ? 2.615 -35.562 -11.094 1 98.81 364 ASP B CA 1
ATOM 6697 C C . ASP B 1 364 ? 3.691 -34.531 -11.359 1 98.81 364 ASP B C 1
ATOM 6699 O O . ASP B 1 364 ? 4.844 -34.688 -10.961 1 98.81 364 ASP B O 1
ATOM 6703 N N . ALA B 1 365 ? 3.326 -33.5 -12.031 1 98.81 365 ALA B N 1
ATOM 6704 C CA . ALA B 1 365 ? 4.227 -32.406 -12.391 1 98.81 365 ALA B CA 1
ATOM 6705 C C . ALA B 1 365 ? 3.451 -31.125 -12.656 1 98.81 365 ALA B C 1
ATOM 6707 O O . ALA B 1 365 ? 2.242 -31.156 -12.891 1 98.81 365 ALA B O 1
ATOM 6708 N N . ILE B 1 366 ? 4.109 -30.016 -12.562 1 98.75 366 ILE B N 1
ATOM 6709 C CA . ILE B 1 366 ? 3.58 -28.719 -12.969 1 98.75 366 ILE B CA 1
ATOM 6710 C C . ILE B 1 366 ? 4.605 -27.984 -13.828 1 98.75 366 ILE B C 1
ATOM 6712 O O . ILE B 1 366 ? 5.785 -27.906 -13.469 1 98.75 366 ILE B O 1
ATOM 6716 N N . ARG B 1 367 ? 4.211 -27.547 -14.961 1 98.44 367 ARG B N 1
ATOM 6717 C CA . ARG B 1 367 ? 5.078 -26.609 -15.664 1 98.44 367 ARG B CA 1
ATOM 6718 C C . ARG B 1 367 ? 5.203 -25.297 -14.891 1 98.44 367 ARG B C 1
ATOM 6720 O O . ARG B 1 367 ? 4.211 -24.594 -14.695 1 98.44 367 ARG B O 1
ATOM 6727 N N . SER B 1 368 ? 6.406 -25.031 -14.484 1 96.06 368 SER B N 1
ATOM 6728 C CA . SER B 1 368 ? 6.637 -23.891 -13.609 1 96.06 368 SER B CA 1
ATOM 6729 C C . SER B 1 368 ? 7.074 -22.672 -14.406 1 96.06 368 SER B C 1
ATOM 6731 O O . SER B 1 368 ? 8.266 -22.359 -14.484 1 96.06 368 SER B O 1
ATOM 6733 N N . GLY B 1 369 ? 6.129 -21.875 -14.891 1 94.94 369 GLY B N 1
ATOM 6734 C CA . GLY B 1 369 ? 6.406 -20.688 -15.664 1 94.94 369 GLY B CA 1
ATOM 6735 C C . GLY B 1 369 ? 5.602 -20.594 -16.953 1 94.94 369 GLY B C 1
ATOM 6736 O O . GLY B 1 369 ? 4.801 -21.484 -17.234 1 94.94 369 GLY B O 1
ATOM 6737 N N . PRO B 1 370 ? 5.863 -19.516 -17.641 1 94.75 370 PRO B N 1
ATOM 6738 C CA . PRO B 1 370 ? 5.242 -19.406 -18.969 1 94.75 370 PRO B CA 1
ATOM 6739 C C . PRO B 1 370 ? 5.914 -20.281 -20.016 1 94.75 370 PRO B C 1
ATOM 6741 O O . PRO B 1 370 ? 6.859 -21.016 -19.703 1 94.75 370 PRO B O 1
ATOM 6744 N N . ASP B 1 371 ? 5.305 -20.281 -21.234 1 95.25 371 ASP B N 1
ATOM 6745 C CA . ASP B 1 371 ? 5.934 -20.984 -22.344 1 95.25 371 ASP B CA 1
ATOM 6746 C C . ASP B 1 371 ? 7.367 -20.5 -22.562 1 95.25 371 ASP B C 1
ATOM 6748 O O . ASP B 1 371 ? 7.652 -19.312 -22.453 1 95.25 371 ASP B O 1
ATOM 6752 N N . VAL B 1 372 ? 8.016 -21.625 -22.812 1 93.25 372 VAL B N 1
ATOM 6753 C CA . VAL B 1 372 ? 9.312 -21.25 -23.359 1 93.25 372 VAL B CA 1
ATOM 6754 C C . VAL B 1 372 ? 9.156 -20.766 -24.797 1 93.25 372 VAL B C 1
ATOM 6756 O O . VAL B 1 372 ? 8.141 -21.047 -25.438 1 93.25 372 VAL B O 1
ATOM 6759 N N . ALA B 1 373 ? 10.031 -19.75 -25.266 1 90.81 373 ALA B N 1
ATOM 6760 C CA . ALA B 1 373 ? 10.141 -19.266 -26.641 1 90.81 373 ALA B CA 1
ATOM 6761 C C . ALA B 1 373 ? 11.594 -19.312 -27.109 1 90.81 373 ALA B C 1
ATOM 6763 O O . ALA B 1 373 ? 12.523 -19.25 -26.312 1 90.81 373 ALA B O 1
ATOM 6764 N N . PRO B 1 374 ? 11.648 -19.656 -28.453 1 93.31 374 PRO B N 1
ATOM 6765 C CA . PRO B 1 374 ? 13.016 -19.672 -28.969 1 93.31 374 PRO B CA 1
ATOM 6766 C C . PRO B 1 374 ? 13.625 -18.266 -29.094 1 93.31 374 PRO B C 1
ATOM 6768 O O . PRO B 1 374 ? 14.242 -17.938 -30.109 1 93.31 374 PRO B O 1
ATOM 6771 N N . MET B 1 375 ? 13.336 -17.516 -28.094 1 91.69 375 MET B N 1
ATOM 6772 C CA . MET B 1 375 ? 13.883 -16.172 -27.922 1 91.69 375 MET B CA 1
ATOM 6773 C C . MET B 1 375 ? 14.086 -15.852 -26.453 1 91.69 375 MET B C 1
ATOM 6775 O O . MET B 1 375 ? 13.242 -16.203 -25.609 1 91.69 375 MET B O 1
ATOM 6779 N N . TRP B 1 376 ? 15.148 -15.203 -26.203 1 92.12 376 TRP B N 1
ATOM 6780 C CA . TRP B 1 376 ? 15.516 -14.969 -24.812 1 92.12 376 TRP B CA 1
ATOM 6781 C C . TRP B 1 376 ? 14.695 -13.82 -24.219 1 92.12 376 TRP B C 1
ATOM 6783 O O . TRP B 1 376 ? 14.133 -13.953 -23.125 1 92.12 376 TRP B O 1
ATOM 6793 N N . GLU B 1 377 ? 14.609 -12.695 -24.859 1 87.94 377 GLU B N 1
ATOM 6794 C CA . GLU B 1 377 ? 13.859 -11.5 -24.469 1 87.94 377 GLU B CA 1
ATOM 6795 C C . GLU B 1 377 ? 13.281 -10.797 -25.688 1 87.94 377 GLU B C 1
ATOM 6797 O O . GLU B 1 377 ? 13.633 -11.117 -26.828 1 87.94 377 GLU B O 1
ATOM 6802 N N . HIS B 1 378 ? 12.258 -10.086 -25.328 1 80.44 378 HIS B N 1
ATOM 6803 C CA . HIS B 1 378 ? 11.609 -9.281 -26.359 1 80.44 378 HIS B CA 1
ATOM 6804 C C . HIS B 1 378 ? 11.445 -7.836 -25.891 1 80.44 378 HIS B C 1
ATOM 6806 O O . HIS B 1 378 ? 10.914 -7.582 -24.812 1 80.44 378 HIS B O 1
ATOM 6812 N N . TYR B 1 379 ? 11.969 -6.898 -26.609 1 71.69 379 TYR B N 1
ATOM 6813 C CA . TYR B 1 379 ? 11.953 -5.488 -26.25 1 71.69 379 TYR B CA 1
ATOM 6814 C C . TYR B 1 379 ? 10.523 -4.973 -26.125 1 71.69 379 TYR B C 1
ATOM 6816 O O . TYR B 1 379 ? 10.273 -3.961 -25.453 1 71.69 379 TYR B O 1
ATOM 6824 N N . ALA B 1 380 ? 9.641 -5.621 -26.719 1 73.31 380 ALA B N 1
ATOM 6825 C CA . ALA B 1 380 ? 8.281 -5.109 -26.844 1 73.31 380 ALA B CA 1
ATOM 6826 C C . ALA B 1 380 ? 7.469 -5.418 -25.594 1 73.31 380 ALA B C 1
ATOM 6828 O O . ALA B 1 380 ? 6.336 -4.953 -25.453 1 73.31 380 ALA B O 1
ATOM 6829 N N . THR B 1 381 ? 8 -6.238 -24.719 1 79.62 381 THR B N 1
ATOM 6830 C CA . THR B 1 381 ? 7.223 -6.598 -23.531 1 79.62 381 THR B CA 1
ATOM 6831 C C . THR B 1 381 ? 8.109 -6.629 -22.297 1 79.62 381 THR B C 1
ATOM 6833 O O . THR B 1 381 ? 9.273 -7.039 -22.359 1 79.62 381 THR B O 1
ATOM 6836 N N . GLN B 1 382 ? 7.551 -6.199 -21.219 1 81.56 382 GLN B N 1
ATOM 6837 C CA . GLN B 1 382 ? 8.188 -6.328 -19.922 1 81.56 382 GLN B CA 1
ATOM 6838 C C . GLN B 1 382 ? 7.363 -7.211 -18.984 1 81.56 382 GLN B C 1
ATOM 6840 O O . GLN B 1 382 ? 7.629 -7.273 -17.781 1 81.56 382 GLN B O 1
ATOM 6845 N N . ASP B 1 383 ? 6.422 -7.852 -19.594 1 89.19 383 ASP B N 1
ATOM 6846 C CA . ASP B 1 383 ? 5.539 -8.727 -18.828 1 89.19 383 ASP B CA 1
ATOM 6847 C C . ASP B 1 383 ? 6.266 -9.992 -18.375 1 89.19 383 ASP B C 1
ATOM 6849 O O . ASP B 1 383 ? 6.711 -10.781 -19.219 1 89.19 383 ASP B O 1
ATOM 6853 N N . PRO B 1 384 ? 6.332 -10.211 -17.109 1 90.56 384 PRO B N 1
ATOM 6854 C CA . PRO B 1 384 ? 7.105 -11.352 -16.625 1 90.56 384 PRO B CA 1
ATOM 6855 C C . PRO B 1 384 ? 6.406 -12.688 -16.875 1 90.56 384 PRO B C 1
ATOM 6857 O O . PRO B 1 384 ? 6.996 -13.75 -16.656 1 90.56 384 PRO B O 1
ATOM 6860 N N . SER B 1 385 ? 5.23 -12.672 -17.344 1 92 385 SER B N 1
ATOM 6861 C CA . SER B 1 385 ? 4.484 -13.891 -17.641 1 92 385 SER B CA 1
ATOM 6862 C C . SER B 1 385 ? 4.449 -14.18 -19.141 1 92 385 SER B C 1
ATOM 6864 O O . SER B 1 385 ? 3.799 -15.125 -19.578 1 92 385 SER B O 1
ATOM 6866 N N . ASP B 1 386 ? 5.113 -13.383 -19.906 1 91.62 386 ASP B N 1
ATOM 6867 C CA . ASP B 1 386 ? 5.137 -13.602 -21.344 1 91.62 386 ASP B CA 1
ATOM 6868 C C . ASP B 1 386 ? 5.992 -14.812 -21.703 1 91.62 386 ASP B C 1
ATOM 6870 O O . ASP B 1 386 ? 6.898 -15.188 -20.969 1 91.62 386 ASP B O 1
ATOM 6874 N N . ALA B 1 387 ? 5.695 -15.383 -22.875 1 92.94 387 ALA B N 1
ATOM 6875 C CA . ALA B 1 387 ? 6.457 -16.516 -23.391 1 92.94 387 ALA B CA 1
ATOM 6876 C C . ALA B 1 387 ? 7.855 -16.094 -23.828 1 92.94 387 ALA B C 1
ATOM 6878 O O . ALA B 1 387 ? 8.031 -15.508 -24.906 1 92.94 387 ALA B O 1
ATOM 6879 N N . LEU B 1 388 ? 8.789 -16.266 -23.047 1 93.44 388 LEU B N 1
ATOM 6880 C CA . LEU B 1 388 ? 10.211 -15.977 -23.234 1 93.44 388 LEU B CA 1
ATOM 6881 C C . LEU B 1 388 ? 11.078 -17 -22.516 1 93.44 388 LEU B C 1
ATOM 6883 O O . LEU B 1 388 ? 10.758 -17.422 -21.391 1 93.44 388 LEU B O 1
ATOM 6887 N N . ALA B 1 389 ? 12.148 -17.375 -23.141 1 95.88 389 ALA B N 1
ATOM 6888 C CA . ALA B 1 389 ? 13.055 -18.328 -22.516 1 95.88 389 ALA B CA 1
ATOM 6889 C C . ALA B 1 389 ? 13.523 -17.828 -21.156 1 95.88 389 ALA B C 1
ATOM 6891 O O . ALA B 1 389 ? 13.57 -18.578 -20.172 1 95.88 389 ALA B O 1
ATOM 6892 N N . ARG B 1 390 ? 13.797 -16.562 -21.078 1 94.88 390 ARG B N 1
ATOM 6893 C CA . ARG B 1 390 ? 14.266 -16 -19.812 1 94.88 390 ARG B CA 1
ATOM 6894 C C . ARG B 1 390 ? 13.195 -16.109 -18.734 1 94.88 390 ARG B C 1
ATOM 6896 O O . ARG B 1 390 ? 13.492 -16.484 -17.594 1 94.88 390 ARG B O 1
ATOM 6903 N N . ASN B 1 391 ? 11.977 -15.727 -19.078 1 95.56 391 ASN B N 1
ATOM 6904 C CA . ASN B 1 391 ? 10.891 -15.789 -18.109 1 95.56 391 ASN B CA 1
ATOM 6905 C C . ASN B 1 391 ? 10.672 -17.219 -17.594 1 95.56 391 ASN B C 1
ATOM 6907 O O . ASN B 1 391 ? 10.383 -17.422 -16.422 1 95.56 391 ASN B O 1
ATOM 6911 N N . ALA B 1 392 ? 10.805 -18.156 -18.516 1 96.44 392 ALA B N 1
ATOM 6912 C CA . ALA B 1 392 ? 10.68 -19.562 -18.125 1 96.44 392 ALA B CA 1
ATOM 6913 C C . ALA B 1 392 ? 11.773 -19.938 -17.125 1 96.44 392 ALA B C 1
ATOM 6915 O O . ALA B 1 392 ? 11.5 -20.594 -16.109 1 96.44 392 ALA B O 1
ATOM 6916 N N . VAL B 1 393 ? 12.961 -19.5 -17.406 1 97 393 VAL B N 1
ATOM 6917 C CA . VAL B 1 393 ? 14.094 -19.797 -16.531 1 97 393 VAL B CA 1
ATOM 6918 C C . VAL B 1 393 ? 13.867 -19.156 -15.164 1 97 393 VAL B C 1
ATOM 6920 O O . VAL B 1 393 ? 13.969 -19.844 -14.141 1 97 393 VAL B O 1
ATOM 6923 N N . VAL B 1 394 ? 13.508 -17.922 -15.172 1 96.62 394 VAL B N 1
ATOM 6924 C CA . VAL B 1 394 ? 13.383 -17.141 -13.945 1 96.62 394 VAL B CA 1
ATOM 6925 C C . VAL B 1 394 ? 12.297 -17.75 -13.055 1 96.62 394 VAL B C 1
ATOM 6927 O O . VAL B 1 394 ? 12.516 -17.984 -11.867 1 96.62 394 VAL B O 1
ATOM 6930 N N . ASN B 1 395 ? 11.195 -18.062 -13.617 1 97.5 395 ASN B N 1
ATOM 6931 C CA . ASN B 1 395 ? 10.094 -18.625 -12.836 1 97.5 395 ASN B CA 1
ATOM 6932 C C . ASN B 1 395 ? 10.438 -20 -12.305 1 97.5 395 ASN B C 1
ATOM 6934 O O . ASN B 1 395 ? 10.18 -20.312 -11.141 1 97.5 395 ASN B O 1
ATOM 6938 N N . THR B 1 396 ? 11.039 -20.781 -13.102 1 98 396 THR B N 1
ATOM 6939 C CA . THR B 1 396 ? 11.328 -22.156 -12.719 1 98 396 THR B CA 1
ATOM 6940 C C . THR B 1 396 ? 12.359 -22.203 -11.602 1 98 396 THR B C 1
ATOM 6942 O O . THR B 1 396 ? 12.188 -22.938 -10.617 1 98 396 THR B O 1
ATOM 6945 N N . VAL B 1 397 ? 13.414 -21.391 -11.727 1 97.69 397 VAL B N 1
ATOM 6946 C CA . VAL B 1 397 ? 14.477 -21.438 -10.727 1 97.69 397 VAL B CA 1
ATOM 6947 C C . VAL B 1 397 ? 13.898 -21.078 -9.352 1 97.69 397 VAL B C 1
ATOM 6949 O O . VAL B 1 397 ? 14.328 -21.625 -8.336 1 97.69 397 VAL B O 1
ATOM 6952 N N . HIS B 1 398 ? 12.93 -20.25 -9.359 1 98.06 398 HIS B N 1
ATOM 6953 C CA . HIS B 1 398 ? 12.367 -19.781 -8.102 1 98.06 398 HIS B CA 1
ATOM 6954 C C . HIS B 1 398 ? 11.359 -20.781 -7.539 1 98.06 398 HIS B C 1
ATOM 6956 O O . HIS B 1 398 ? 10.898 -20.625 -6.406 1 98.06 398 HIS B O 1
ATOM 6962 N N . ARG B 1 399 ? 11.055 -21.828 -8.273 1 98.12 399 ARG B N 1
ATOM 6963 C CA . ARG B 1 399 ? 10.07 -22.797 -7.797 1 98.12 399 ARG B CA 1
ATOM 6964 C C . ARG B 1 399 ? 10.711 -24.172 -7.602 1 98.12 399 ARG B C 1
ATOM 6966 O O . ARG B 1 399 ? 10.008 -25.156 -7.336 1 98.12 399 ARG B O 1
ATOM 6973 N N . LEU B 1 400 ? 12.016 -24.234 -7.645 1 98.25 400 LEU B N 1
ATOM 6974 C CA . LEU B 1 400 ? 12.758 -25.484 -7.512 1 98.25 400 LEU B CA 1
ATOM 6975 C C . LEU B 1 400 ? 12.5 -26.125 -6.152 1 98.25 400 LEU B C 1
ATOM 6977 O O . LEU B 1 400 ? 12.609 -27.344 -6.004 1 98.25 400 LEU B O 1
ATOM 6981 N N . TRP B 1 401 ? 12.125 -25.297 -5.168 1 98.19 401 TRP B N 1
ATOM 6982 C CA . TRP B 1 401 ? 11.891 -25.828 -3.828 1 98.19 401 TRP B CA 1
ATOM 6983 C C . TRP B 1 401 ? 10.711 -26.781 -3.818 1 98.19 401 TRP B C 1
ATOM 6985 O O . TRP B 1 401 ? 10.523 -27.547 -2.865 1 98.19 401 TRP B O 1
ATOM 6995 N N . GLN B 1 402 ? 9.914 -26.891 -4.871 1 98.19 402 GLN B N 1
ATOM 6996 C CA . GLN B 1 402 ? 8.742 -27.75 -4.965 1 98.19 402 GLN B CA 1
ATOM 6997 C C . GLN B 1 402 ? 9.125 -29.156 -5.418 1 98.19 402 GLN B C 1
ATOM 6999 O O . GLN B 1 402 ? 8.297 -30.078 -5.379 1 98.19 402 GLN B O 1
ATOM 7004 N N . SER B 1 403 ? 10.352 -29.391 -5.828 1 97.94 403 SER B N 1
ATOM 7005 C CA . SER B 1 403 ? 10.781 -30.609 -6.516 1 97.94 403 SER B CA 1
ATOM 7006 C C . SER B 1 403 ? 10.562 -31.844 -5.652 1 97.94 403 SER B C 1
ATOM 7008 O O . SER B 1 403 ? 10.359 -32.938 -6.176 1 97.94 403 SER B O 1
ATOM 7010 N N . PRO B 1 404 ? 10.586 -31.688 -4.262 1 97.94 404 PRO B N 1
ATOM 7011 C CA . PRO B 1 404 ? 10.281 -32.875 -3.459 1 97.94 404 PRO B CA 1
ATOM 7012 C C . PRO B 1 404 ? 8.797 -33.25 -3.496 1 97.94 404 PRO B C 1
ATOM 7014 O O . PRO B 1 404 ? 8.414 -34.312 -3.049 1 97.94 404 PRO B O 1
ATOM 7017 N N . LEU B 1 405 ? 7.945 -32.406 -3.998 1 98.62 405 LEU B N 1
ATOM 7018 C CA . LEU B 1 405 ? 6.5 -32.594 -3.967 1 98.62 405 LEU B CA 1
ATOM 7019 C C . LEU B 1 405 ? 6.004 -33.188 -5.281 1 98.62 405 LEU B C 1
ATOM 7021 O O . LEU B 1 405 ? 5.074 -34 -5.297 1 98.62 405 LEU B O 1
ATOM 7025 N N . LEU B 1 406 ? 6.551 -32.75 -6.375 1 98.69 406 LEU B N 1
ATOM 7026 C CA . LEU B 1 406 ? 6.211 -33.125 -7.746 1 98.69 406 LEU B CA 1
ATOM 7027 C C . LEU B 1 406 ? 7.312 -32.719 -8.711 1 98.69 406 LEU B C 1
ATOM 7029 O O . LEU B 1 406 ? 8.227 -31.984 -8.336 1 98.69 406 LEU B O 1
ATOM 7033 N N . GLU B 1 407 ? 7.301 -33.219 -9.938 1 98.62 407 GLU B N 1
ATOM 7034 C CA . GLU B 1 407 ? 8.289 -32.781 -10.922 1 98.62 407 GLU B CA 1
ATOM 7035 C C . GLU B 1 407 ? 8.055 -31.328 -11.328 1 98.62 407 GLU B C 1
ATOM 7037 O O . GLU B 1 407 ? 6.918 -30.922 -11.594 1 98.62 407 GLU B O 1
ATOM 7042 N N . VAL B 1 408 ? 9.102 -30.547 -11.242 1 98.62 408 VAL B N 1
ATOM 7043 C CA . VAL B 1 408 ? 9.086 -29.172 -11.734 1 98.62 408 VAL B CA 1
ATOM 7044 C C . VAL B 1 408 ? 9.492 -29.141 -13.203 1 98.62 408 VAL B C 1
ATOM 7046 O O . VAL B 1 408 ? 10.648 -29.406 -13.539 1 98.62 408 VAL B O 1
ATOM 7049 N N . ASP B 1 409 ? 8.531 -28.859 -14.062 1 98.69 409 ASP B N 1
ATOM 7050 C CA . ASP B 1 409 ? 8.742 -28.828 -15.508 1 98.69 409 ASP B CA 1
ATOM 7051 C C . ASP B 1 409 ? 9.172 -27.438 -15.969 1 98.69 409 ASP B C 1
ATOM 7053 O O . ASP B 1 409 ? 8.367 -26.5 -15.953 1 98.69 409 ASP B O 1
ATOM 7057 N N . PRO B 1 410 ? 10.422 -27.297 -16.422 1 98.25 410 PRO B N 1
ATOM 7058 C CA . PRO B 1 410 ? 10.875 -26 -16.906 1 98.25 410 PRO B CA 1
ATOM 7059 C C . PRO B 1 410 ? 10.484 -25.75 -18.359 1 98.25 410 PRO B C 1
ATOM 7061 O O . PRO B 1 410 ? 10.922 -24.766 -18.969 1 98.25 410 PRO B O 1
ATOM 7064 N N . ASP B 1 411 ? 9.688 -26.562 -18.922 1 98.19 411 ASP B N 1
ATOM 7065 C CA . ASP B 1 411 ? 9.312 -26.547 -20.344 1 98.19 411 ASP B CA 1
ATOM 7066 C C . ASP B 1 411 ? 10.43 -27.109 -21.219 1 98.19 411 ASP B C 1
ATOM 7068 O O . ASP B 1 411 ? 11.219 -27.938 -20.766 1 98.19 411 ASP B O 1
ATOM 7072 N N . VAL B 1 412 ? 10.562 -26.781 -22.516 1 98.25 412 VAL B N 1
ATOM 7073 C CA . VAL B 1 412 ? 11.406 -27.547 -23.422 1 98.25 412 VAL B CA 1
ATOM 7074 C C . VAL B 1 412 ? 12.766 -26.875 -23.562 1 98.25 412 VAL B C 1
ATOM 7076 O O . VAL B 1 412 ? 12.906 -25.688 -23.25 1 98.25 412 VAL B O 1
ATOM 7079 N N . VAL B 1 413 ? 13.734 -27.625 -23.969 1 98.12 413 VAL B N 1
ATOM 7080 C CA . VAL B 1 413 ? 15.039 -27.125 -24.391 1 98.12 413 VAL B CA 1
ATOM 7081 C C . VAL B 1 413 ? 15.18 -27.297 -25.906 1 98.12 413 VAL B C 1
ATOM 7083 O O . VAL B 1 413 ? 14.422 -28.031 -26.531 1 98.12 413 VAL B O 1
ATOM 7086 N N . TYR B 1 414 ? 16.156 -26.578 -26.469 1 97.06 414 TYR B N 1
ATOM 7087 C CA . TYR B 1 414 ? 16.344 -26.578 -27.906 1 97.06 414 TYR B CA 1
ATOM 7088 C C . TYR B 1 414 ? 17.734 -27.062 -28.281 1 97.06 414 TYR B C 1
ATOM 7090 O O . TYR B 1 414 ? 18.688 -26.844 -27.531 1 97.06 414 TYR B O 1
ATOM 7098 N N . PHE B 1 415 ? 17.812 -27.656 -29.438 1 97.69 415 PHE B N 1
ATOM 7099 C CA . PHE B 1 415 ? 19.078 -28.047 -30.047 1 97.69 415 PHE B CA 1
ATOM 7100 C C . PHE B 1 415 ? 19.188 -27.516 -31.469 1 97.69 415 PHE B C 1
ATOM 7102 O O . PHE B 1 415 ? 20.281 -27.469 -32.031 1 97.69 415 PHE B O 1
ATOM 7109 N N . ARG B 1 416 ? 18.031 -27.125 -32 1 95.88 416 ARG B N 1
ATOM 7110 C CA . ARG B 1 416 ? 17.953 -26.703 -33.406 1 95.88 416 ARG B CA 1
ATOM 7111 C C . ARG B 1 416 ? 18.578 -25.328 -33.594 1 95.88 416 ARG B C 1
ATOM 7113 O O . ARG B 1 416 ? 18.453 -24.453 -32.75 1 95.88 416 ARG B O 1
ATOM 7120 N N . SER B 1 417 ? 19.188 -25.141 -34.719 1 92.75 417 SER B N 1
ATOM 7121 C CA . SER B 1 417 ? 19.547 -23.812 -35.188 1 92.75 417 SER B CA 1
ATOM 7122 C C . SER B 1 417 ? 18.406 -23.188 -36 1 92.75 417 SER B C 1
ATOM 7124 O O . SER B 1 417 ? 18.266 -21.969 -36.031 1 92.75 417 SER B O 1
ATOM 7126 N N . ARG B 1 418 ? 17.656 -24.078 -36.594 1 88.94 418 ARG B N 1
ATOM 7127 C CA . ARG B 1 418 ? 16.531 -23.656 -37.406 1 88.94 418 ARG B CA 1
ATOM 7128 C C . ARG B 1 418 ? 15.461 -22.969 -36.562 1 88.94 418 ARG B C 1
ATOM 7130 O O . ARG B 1 418 ? 15.07 -23.469 -35.531 1 88.94 418 ARG B O 1
ATOM 7137 N N . LEU B 1 419 ? 15.023 -21.766 -37.031 1 90.31 419 LEU B N 1
ATOM 7138 C CA . LEU B 1 419 ? 13.93 -21.031 -36.406 1 90.31 419 LEU B CA 1
ATOM 7139 C C . LEU B 1 419 ? 14.188 -20.859 -34.906 1 90.31 419 LEU B C 1
ATOM 7141 O O . LEU B 1 419 ? 13.32 -21.172 -34.094 1 90.31 419 LEU B O 1
ATOM 7145 N N . ASN B 1 420 ? 15.398 -20.562 -34.531 1 93.25 420 ASN B N 1
ATOM 7146 C CA . ASN B 1 420 ? 15.844 -20.391 -33.156 1 93.25 420 ASN B CA 1
ATOM 7147 C C . ASN B 1 420 ? 16.703 -19.141 -33 1 93.25 420 ASN B C 1
ATOM 7149 O O . ASN B 1 420 ? 17.719 -18.984 -33.719 1 93.25 420 ASN B O 1
ATOM 7153 N N . LEU B 1 421 ? 16.312 -18.203 -32.094 1 90.69 421 LEU B N 1
ATOM 7154 C CA . LEU B 1 421 ? 17.047 -16.953 -31.922 1 90.69 421 LEU B CA 1
ATOM 7155 C C . LEU B 1 421 ? 17.922 -17.016 -30.672 1 90.69 421 LEU B C 1
ATOM 7157 O O . LEU B 1 421 ? 18.609 -16.047 -30.344 1 90.69 421 LEU B O 1
ATOM 7161 N N . LEU B 1 422 ? 17.953 -18.156 -30 1 94.69 422 LEU B N 1
ATOM 7162 C CA . LEU B 1 422 ? 18.75 -18.297 -28.781 1 94.69 422 LEU B CA 1
ATOM 7163 C C . LEU B 1 422 ? 20.219 -18.562 -29.094 1 94.69 422 LEU B C 1
ATOM 7165 O O . LEU B 1 422 ? 20.531 -19.312 -30.031 1 94.69 422 LEU B O 1
ATOM 7169 N N . THR B 1 423 ? 21.078 -17.859 -28.375 1 93.69 423 THR B N 1
ATOM 7170 C CA . THR B 1 423 ? 22.5 -18.141 -28.469 1 93.69 423 THR B CA 1
ATOM 7171 C C . THR B 1 423 ? 22.828 -19.5 -27.859 1 93.69 423 THR B C 1
ATOM 7173 O O . THR B 1 423 ? 21.984 -20.094 -27.172 1 93.69 423 THR B O 1
ATOM 7176 N N . GLU B 1 424 ? 23.969 -19.984 -28.172 1 94.25 424 GLU B N 1
ATOM 7177 C CA . GLU B 1 424 ? 24.406 -21.25 -27.594 1 94.25 424 GLU B CA 1
ATOM 7178 C C . GLU B 1 424 ? 24.422 -21.188 -26.078 1 94.25 424 GLU B C 1
ATOM 7180 O O . GLU B 1 424 ? 24.062 -22.172 -25.406 1 94.25 424 GLU B O 1
ATOM 7185 N N . GLN B 1 425 ? 24.828 -20.062 -25.578 1 93.19 425 GLN B N 1
ATOM 7186 C CA . GLN B 1 425 ? 24.859 -19.891 -24.125 1 93.19 425 GLN B CA 1
ATOM 7187 C C . GLN B 1 425 ? 23.469 -19.953 -23.531 1 93.19 425 GLN B C 1
ATOM 7189 O O . GLN B 1 425 ? 23.25 -20.609 -22.5 1 93.19 425 GLN B O 1
ATOM 7194 N N . GLN B 1 426 ? 22.578 -19.312 -24.188 1 94.62 426 GLN B N 1
ATOM 7195 C CA . GLN B 1 426 ? 21.188 -19.297 -23.719 1 94.62 426 GLN B CA 1
ATOM 7196 C C . GLN B 1 426 ? 20.562 -20.688 -23.797 1 94.62 426 GLN B C 1
ATOM 7198 O O . GLN B 1 426 ? 19.891 -21.125 -22.859 1 94.62 426 GLN B O 1
ATOM 7203 N N . GLN B 1 427 ? 20.797 -21.391 -24.875 1 96.75 427 GLN B N 1
ATOM 7204 C CA . GLN B 1 427 ? 20.344 -22.781 -24.984 1 96.75 427 GLN B CA 1
ATOM 7205 C C . GLN B 1 427 ? 20.969 -23.656 -23.891 1 96.75 427 GLN B C 1
ATOM 7207 O O . GLN B 1 427 ? 20.297 -24.531 -23.344 1 96.75 427 GLN B O 1
ATOM 7212 N N . GLY B 1 428 ? 22.203 -23.375 -23.656 1 96.44 428 GLY B N 1
ATOM 7213 C CA . GLY B 1 428 ? 22.891 -24.094 -22.594 1 96.44 428 GLY B CA 1
ATOM 7214 C C . GLY B 1 428 ? 22.25 -23.906 -21.234 1 96.44 428 GLY B C 1
ATOM 7215 O O . GLY B 1 428 ? 22.125 -24.859 -20.453 1 96.44 428 GLY B O 1
ATOM 7216 N N . LEU B 1 429 ? 21.828 -22.672 -20.922 1 96.38 429 LEU B N 1
ATOM 7217 C CA . LEU B 1 429 ? 21.172 -22.391 -19.641 1 96.38 429 LEU B CA 1
ATOM 7218 C C . LEU B 1 429 ? 19.859 -23.156 -19.516 1 96.38 429 LEU B C 1
ATOM 7220 O O . LEU B 1 429 ? 19.531 -23.672 -18.453 1 96.38 429 LEU B O 1
ATOM 7224 N N . LEU B 1 430 ? 19.125 -23.203 -20.625 1 97.94 430 LEU B N 1
ATOM 7225 C CA . LEU B 1 430 ? 17.891 -23.984 -20.625 1 97.94 430 LEU B CA 1
ATOM 7226 C C . LEU B 1 430 ? 18.156 -25.453 -20.328 1 97.94 430 LEU B C 1
ATOM 7228 O O . LEU B 1 430 ? 17.469 -26.062 -19.516 1 97.94 430 LEU B O 1
ATOM 7232 N N . ARG B 1 431 ? 19.156 -26.016 -20.969 1 98.25 431 ARG B N 1
ATOM 7233 C CA . ARG B 1 431 ? 19.5 -27.422 -20.781 1 98.25 431 ARG B CA 1
ATOM 7234 C C . ARG B 1 431 ? 19.984 -27.688 -19.359 1 98.25 431 ARG B C 1
ATOM 7236 O O . ARG B 1 431 ? 19.609 -28.703 -18.766 1 98.25 431 ARG B O 1
ATOM 7243 N N . ASP B 1 432 ? 20.781 -26.766 -18.875 1 98.31 432 ASP B N 1
ATOM 7244 C CA . ASP B 1 432 ? 21.266 -26.891 -17.5 1 98.31 432 ASP B CA 1
ATOM 7245 C C . ASP B 1 432 ? 20.094 -26.875 -16.5 1 98.31 432 ASP B C 1
ATOM 7247 O O . ASP B 1 432 ? 20.078 -27.641 -15.555 1 98.31 432 ASP B O 1
ATOM 7251 N N . LEU B 1 433 ? 19.172 -25.969 -16.703 1 98.38 433 LEU B N 1
ATOM 7252 C CA . LEU B 1 433 ? 18.031 -25.891 -15.805 1 98.38 433 LEU B CA 1
ATOM 7253 C C . LEU B 1 433 ? 17.203 -27.172 -15.859 1 98.38 433 LEU B C 1
ATOM 7255 O O . LEU B 1 433 ? 16.734 -27.656 -14.82 1 98.38 433 LEU B O 1
ATOM 7259 N N . ALA B 1 434 ? 17 -27.672 -17.062 1 98.5 434 ALA B N 1
ATOM 7260 C CA . ALA B 1 434 ? 16.266 -28.938 -17.203 1 98.5 434 ALA B CA 1
ATOM 7261 C C . ALA B 1 434 ? 16.953 -30.062 -16.438 1 98.5 434 ALA B C 1
ATOM 7263 O O . ALA B 1 434 ? 16.281 -30.891 -15.828 1 98.5 434 ALA B O 1
ATOM 7264 N N . ASP B 1 435 ? 18.266 -30.078 -16.484 1 98.25 435 ASP B N 1
ATOM 7265 C CA . ASP B 1 435 ? 19.047 -31.047 -15.711 1 98.25 435 ASP B CA 1
ATOM 7266 C C . ASP B 1 435 ? 18.812 -30.859 -14.211 1 98.25 435 ASP B C 1
ATOM 7268 O O . ASP B 1 435 ? 18.609 -31.844 -13.492 1 98.25 435 ASP B O 1
ATOM 7272 N N . VAL B 1 436 ? 18.828 -29.641 -13.789 1 98.19 436 VAL B N 1
ATOM 7273 C CA . VAL B 1 436 ? 18.609 -29.328 -12.375 1 98.19 436 VAL B CA 1
ATOM 7274 C C . VAL B 1 436 ? 17.219 -29.797 -11.961 1 98.19 436 VAL B C 1
ATOM 7276 O O . VAL B 1 436 ? 17.047 -30.344 -10.875 1 98.19 436 VAL B O 1
ATOM 7279 N N . CYS B 1 437 ? 16.234 -29.625 -12.789 1 98 437 CYS B N 1
ATOM 7280 C CA . CYS B 1 437 ? 14.852 -29.984 -12.508 1 98 437 CYS B CA 1
ATOM 7281 C C . CYS B 1 437 ? 14.664 -31.5 -12.57 1 98 437 CYS B C 1
ATOM 7283 O O . CYS B 1 437 ? 13.711 -32.031 -11.992 1 98 437 CYS B O 1
ATOM 7285 N N . GLY B 1 438 ? 15.508 -32.156 -13.328 1 96.62 438 GLY B N 1
ATOM 7286 C CA . GLY B 1 438 ? 15.305 -33.562 -13.609 1 96.62 438 GLY B CA 1
ATOM 7287 C C . GLY B 1 438 ? 14.148 -33.812 -14.555 1 96.62 438 GLY B C 1
ATOM 7288 O O . GLY B 1 438 ? 13.508 -34.875 -14.484 1 96.62 438 GLY B O 1
ATOM 7289 N N . PHE B 1 439 ? 13.773 -32.906 -15.32 1 98.19 439 PHE B N 1
ATOM 7290 C CA . PHE B 1 439 ? 12.711 -32.969 -16.312 1 98.19 439 PHE B CA 1
ATOM 7291 C C . PHE B 1 439 ? 13.203 -32.469 -17.672 1 98.19 439 PHE B C 1
ATOM 7293 O O . PHE B 1 439 ? 13.508 -31.297 -17.844 1 98.19 439 PHE B O 1
ATOM 7300 N N . ARG B 1 440 ? 13.258 -33.375 -18.656 1 98.06 440 ARG B N 1
ATOM 7301 C CA . ARG B 1 440 ? 13.828 -33.062 -19.969 1 98.06 440 ARG B CA 1
ATOM 7302 C C . ARG B 1 440 ? 12.789 -33.219 -21.078 1 98.06 440 ARG B C 1
ATOM 7304 O O . ARG B 1 440 ? 12.305 -34.312 -21.312 1 98.06 440 ARG B O 1
ATOM 7311 N N . ALA B 1 441 ? 12.516 -32.094 -21.656 1 98.56 441 ALA B N 1
ATOM 7312 C CA . ALA B 1 441 ? 11.594 -32.094 -22.797 1 98.56 441 ALA B CA 1
ATOM 7313 C C . ALA B 1 441 ? 12.195 -31.328 -23.969 1 98.56 441 ALA B C 1
ATOM 7315 O O . ALA B 1 441 ? 12.914 -30.328 -23.781 1 98.56 441 ALA B O 1
ATOM 7316 N N . VAL B 1 442 ? 12.016 -31.828 -25.141 1 98.5 442 VAL B N 1
ATOM 7317 C CA . VAL B 1 442 ? 12.5 -31.234 -26.375 1 98.5 442 VAL B CA 1
ATOM 7318 C C . VAL B 1 442 ? 11.344 -31.125 -27.375 1 98.5 442 VAL B C 1
ATOM 7320 O O . VAL B 1 442 ? 10.445 -31.969 -27.391 1 98.5 442 VAL B O 1
ATOM 7323 N N . SER B 1 443 ? 11.375 -30.109 -28.188 1 97.56 443 SER B N 1
ATOM 7324 C CA . SER B 1 443 ? 10.312 -29.953 -29.172 1 97.56 443 SER B CA 1
ATOM 7325 C C . SER B 1 443 ? 10.859 -30.047 -30.594 1 97.56 443 SER B C 1
ATOM 7327 O O . SER B 1 443 ? 10.086 -30.062 -31.562 1 97.56 443 SER B O 1
ATOM 7329 N N . ASP B 1 444 ? 12.156 -30.172 -30.812 1 97.38 444 ASP B N 1
ATOM 7330 C CA . ASP B 1 444 ? 12.781 -30.203 -32.125 1 97.38 444 ASP B CA 1
ATOM 7331 C C . ASP B 1 444 ? 12.484 -31.516 -32.844 1 97.38 444 ASP B C 1
ATOM 7333 O O . ASP B 1 444 ? 12.945 -32.594 -32.438 1 97.38 444 ASP B O 1
ATOM 7337 N N . PRO B 1 445 ? 11.781 -31.406 -34 1 96.19 445 PRO B N 1
ATOM 7338 C CA . PRO B 1 445 ? 11.695 -32.625 -34.781 1 96.19 445 PRO B CA 1
ATOM 7339 C C . PRO B 1 445 ? 13.062 -33.094 -35.312 1 96.19 445 PRO B C 1
ATOM 7341 O O . PRO B 1 445 ? 13.867 -32.281 -35.75 1 96.19 445 PRO B O 1
ATOM 7344 N N . PRO B 1 446 ? 13.266 -34.375 -35.188 1 96.5 446 PRO B N 1
ATOM 7345 C CA . PRO B 1 446 ? 14.578 -34.875 -35.656 1 96.5 446 PRO B CA 1
ATOM 7346 C C . PRO B 1 446 ? 14.922 -34.375 -37.062 1 96.5 446 PRO B C 1
ATOM 7348 O O . PRO B 1 446 ? 16.078 -34.094 -37.344 1 96.5 446 PRO B O 1
ATOM 7351 N N . GLY B 1 447 ? 13.938 -34.281 -37.906 1 94.75 447 GLY B N 1
ATOM 7352 C CA . GLY B 1 447 ? 14.156 -33.844 -39.281 1 94.75 447 GLY B CA 1
ATOM 7353 C C . GLY B 1 447 ? 14.633 -32.406 -39.375 1 94.75 447 GLY B C 1
ATOM 7354 O O . GLY B 1 447 ? 15.125 -31.984 -40.438 1 94.75 447 GLY B O 1
ATOM 7355 N N . TRP B 1 448 ? 14.469 -31.625 -38.344 1 95.94 448 TRP B N 1
ATOM 7356 C CA . TRP B 1 448 ? 14.898 -30.234 -38.375 1 95.94 448 TRP B CA 1
ATOM 7357 C C . TRP B 1 448 ? 16.359 -30.109 -37.906 1 95.94 448 TRP B C 1
ATOM 7359 O O . TRP B 1 448 ? 16.969 -29.062 -38.094 1 95.94 448 TRP B O 1
ATOM 7369 N N . LEU B 1 449 ? 16.969 -31.188 -37.375 1 97.69 449 LEU B N 1
ATOM 7370 C CA . LEU B 1 449 ? 18.281 -31.109 -36.719 1 97.69 449 LEU B CA 1
ATOM 7371 C C . LEU B 1 449 ? 19.375 -31.5 -37.688 1 97.69 449 LEU B C 1
ATOM 7373 O O . LEU B 1 449 ? 19.25 -32.469 -38.438 1 97.69 449 LEU B O 1
ATOM 7377 N N . LEU B 1 450 ? 20.422 -30.734 -37.656 1 96.94 450 LEU B N 1
ATOM 7378 C CA . LEU B 1 450 ? 21.672 -31.156 -38.312 1 96.94 450 LEU B CA 1
ATOM 7379 C C . LEU B 1 450 ? 22.25 -32.375 -37.625 1 96.94 450 LEU B C 1
ATOM 7381 O O . LEU B 1 450 ? 21.953 -32.656 -36.469 1 96.94 450 LEU B O 1
ATOM 7385 N N . PRO B 1 451 ? 23.094 -33.094 -38.375 1 97.31 451 PRO B N 1
ATOM 7386 C CA . PRO B 1 451 ? 23.656 -34.312 -37.781 1 97.31 451 PRO B CA 1
ATOM 7387 C C . PRO B 1 451 ? 24.344 -34.031 -36.438 1 97.31 451 PRO B C 1
ATOM 7389 O O . PRO B 1 451 ? 24.156 -34.812 -35.5 1 97.31 451 PRO B O 1
ATOM 7392 N N . GLU B 1 452 ? 25.062 -33 -36.375 1 97.44 452 GLU B N 1
ATOM 7393 C CA . GLU B 1 452 ? 25.766 -32.656 -35.125 1 97.44 452 GLU B CA 1
ATOM 7394 C C . GLU B 1 452 ? 24.766 -32.281 -34.031 1 97.44 452 GLU B C 1
ATOM 7396 O O . GLU B 1 452 ? 25.016 -32.594 -32.844 1 97.44 452 GLU B O 1
ATOM 7401 N N . GLU B 1 453 ? 23.703 -31.641 -34.406 1 97.62 453 GLU B N 1
ATOM 7402 C CA . GLU B 1 453 ? 22.672 -31.266 -33.438 1 97.62 453 GLU B CA 1
ATOM 7403 C C . GLU B 1 453 ? 21.938 -32.5 -32.906 1 97.62 453 GLU B C 1
ATOM 7405 O O . GLU B 1 453 ? 21.656 -32.594 -31.719 1 97.62 453 GLU B O 1
ATOM 7410 N N . LEU B 1 454 ? 21.641 -33.375 -33.812 1 97.94 454 LEU B N 1
ATOM 7411 C CA . LEU B 1 454 ? 20.984 -34.625 -33.438 1 97.94 454 LEU B CA 1
ATOM 7412 C C . LEU B 1 454 ? 21.859 -35.406 -32.469 1 97.94 454 LEU B C 1
ATOM 7414 O O . LEU B 1 454 ? 21.359 -35.969 -31.484 1 97.94 454 LEU B O 1
ATOM 7418 N N . LYS B 1 455 ? 23.109 -35.469 -32.75 1 97.81 455 LYS B N 1
ATOM 7419 C CA . LYS B 1 455 ? 24.047 -36.156 -31.875 1 97.81 455 LYS B CA 1
ATOM 7420 C C . LYS B 1 455 ? 24.109 -35.531 -30.5 1 97.81 455 LYS B C 1
ATOM 7422 O O . LYS B 1 455 ? 24.156 -36.219 -29.484 1 97.81 455 LYS B O 1
ATOM 7427 N N . ALA B 1 456 ? 24.141 -34.25 -30.484 1 97.81 456 ALA B N 1
ATOM 7428 C CA . ALA B 1 456 ? 24.172 -33.5 -29.234 1 97.81 456 ALA B CA 1
ATOM 7429 C C . ALA B 1 456 ? 22.906 -33.781 -28.422 1 97.81 456 ALA B C 1
ATOM 7431 O O . ALA B 1 456 ? 22.969 -33.969 -27.203 1 97.81 456 ALA B O 1
ATOM 7432 N N . MET B 1 457 ? 21.766 -33.781 -29.047 1 98.38 457 MET B N 1
ATOM 7433 C CA . MET B 1 457 ? 20.5 -34.062 -28.391 1 98.38 457 MET B CA 1
ATOM 7434 C C . MET B 1 457 ? 20.484 -35.469 -27.797 1 98.38 457 MET B C 1
ATOM 7436 O O . MET B 1 457 ? 20.094 -35.625 -26.641 1 98.38 457 MET B O 1
ATOM 7440 N N . GLU B 1 458 ? 20.969 -36.406 -28.578 1 98.12 458 GLU B N 1
ATOM 7441 C CA . GLU B 1 458 ? 21.016 -37.781 -28.094 1 98.12 458 GLU B CA 1
ATOM 7442 C C . GLU B 1 458 ? 21.922 -37.938 -26.875 1 98.12 458 GLU B C 1
ATOM 7444 O O . GLU B 1 458 ? 21.562 -38.594 -25.906 1 98.12 458 GLU B O 1
ATOM 7449 N N . ALA B 1 459 ? 23.016 -37.312 -26.969 1 97.88 459 ALA B N 1
ATOM 7450 C CA . ALA B 1 459 ? 23.969 -37.344 -25.859 1 97.88 459 ALA B CA 1
ATOM 7451 C C . ALA B 1 459 ? 23.359 -36.719 -24.609 1 97.88 459 ALA B C 1
ATOM 7453 O O . ALA B 1 459 ? 23.5 -37.25 -23.5 1 97.88 459 ALA B O 1
ATOM 7454 N N . TYR B 1 460 ? 22.75 -35.625 -24.781 1 97.69 460 TYR B N 1
ATOM 7455 C CA . TYR B 1 460 ? 22.109 -34.906 -23.672 1 97.69 460 TYR B CA 1
ATOM 7456 C C . TYR B 1 460 ? 21.031 -35.75 -23.031 1 97.69 460 TYR B C 1
ATOM 7458 O O . TYR B 1 460 ? 20.984 -35.875 -21.797 1 97.69 460 TYR B O 1
ATOM 7466 N N . LEU B 1 461 ? 20.109 -36.344 -23.797 1 98.25 461 LEU B N 1
ATOM 7467 C CA . LEU B 1 461 ? 18.953 -37.094 -23.312 1 98.25 461 LEU B CA 1
ATOM 7468 C C . LEU B 1 461 ? 19.391 -38.375 -22.625 1 98.25 461 LEU B C 1
ATOM 7470 O O . LEU B 1 461 ? 18.656 -38.906 -21.797 1 98.25 461 LEU B O 1
ATOM 7474 N N . THR B 1 462 ? 20.547 -38.844 -22.984 1 97.31 462 THR B N 1
ATOM 7475 C CA . THR B 1 462 ? 21.062 -40.062 -22.391 1 97.31 462 THR B CA 1
ATOM 7476 C C . THR B 1 462 ? 21.828 -39.781 -21.094 1 97.31 462 THR B C 1
ATOM 7478 O O . THR B 1 462 ? 21.875 -40.594 -20.188 1 97.31 462 THR B O 1
ATOM 7481 N N . GLY B 1 463 ? 22.312 -38.594 -21.016 1 95.12 463 GLY B N 1
ATOM 7482 C CA . GLY B 1 463 ? 23.141 -38.219 -19.875 1 95.12 463 GLY B CA 1
ATOM 7483 C C . GLY B 1 463 ? 22.328 -37.938 -18.625 1 95.12 463 GLY B C 1
ATOM 7484 O O . GLY B 1 463 ? 21.141 -37.594 -18.719 1 95.12 463 GLY B O 1
ATOM 7485 N N . ARG B 1 464 ? 23 -38.188 -17.484 1 93.69 464 ARG B N 1
ATOM 7486 C CA . ARG B 1 464 ? 22.422 -37.844 -16.172 1 93.69 464 ARG B CA 1
ATOM 7487 C C . ARG B 1 464 ? 23.484 -37.25 -15.258 1 93.69 464 ARG B C 1
ATOM 7489 O O . ARG B 1 464 ? 24.031 -37.938 -14.406 1 93.69 464 ARG B O 1
ATOM 7496 N N . PRO B 1 465 ? 23.594 -36 -15.406 1 96.06 465 PRO B N 1
ATOM 7497 C CA . PRO B 1 465 ? 24.641 -35.375 -14.578 1 96.06 465 PRO B CA 1
ATOM 7498 C C . PRO B 1 465 ? 24.266 -35.344 -13.102 1 96.06 465 PRO B C 1
ATOM 7500 O O . PRO B 1 465 ? 23.078 -35.25 -12.758 1 96.06 465 PRO B O 1
ATOM 7503 N N . GLU B 1 466 ? 25.312 -35.375 -12.25 1 97.31 466 GLU B N 1
ATOM 7504 C CA . GLU B 1 466 ? 25.109 -35.125 -10.828 1 97.31 466 GLU B CA 1
ATOM 7505 C C . GLU B 1 466 ? 24.828 -33.656 -10.57 1 97.31 466 GLU B C 1
ATOM 7507 O O . GLU B 1 466 ? 25.562 -32.781 -11.055 1 97.31 466 GLU B O 1
ATOM 7512 N N . VAL B 1 467 ? 23.781 -33.406 -9.859 1 97.62 467 VAL B N 1
ATOM 7513 C CA . VAL B 1 467 ? 23.375 -32.031 -9.602 1 97.62 467 VAL B CA 1
ATOM 7514 C C . VAL B 1 467 ? 23.578 -31.703 -8.125 1 97.62 467 VAL B C 1
ATOM 7516 O O . VAL B 1 467 ? 23.141 -32.469 -7.25 1 97.62 467 VAL B O 1
ATOM 7519 N N . ARG B 1 468 ? 24.25 -30.609 -7.789 1 97 468 ARG B N 1
ATOM 7520 C CA . ARG B 1 468 ? 24.406 -30.094 -6.434 1 97 468 ARG B CA 1
ATOM 7521 C C . ARG B 1 468 ? 24.062 -28.609 -6.367 1 97 468 ARG B C 1
ATOM 7523 O O . ARG B 1 468 ? 24.547 -27.812 -7.176 1 97 468 ARG B O 1
ATOM 7530 N N . ARG B 1 469 ? 23.266 -28.297 -5.449 1 96.38 469 ARG B N 1
ATOM 7531 C CA . ARG B 1 469 ? 22.938 -26.891 -5.254 1 96.38 469 ARG B CA 1
ATOM 7532 C C . ARG B 1 469 ? 24.016 -26.172 -4.445 1 96.38 469 ARG B C 1
ATOM 7534 O O . ARG B 1 469 ? 24.438 -26.672 -3.396 1 96.38 469 ARG B O 1
ATOM 7541 N N . LEU B 1 470 ? 24.453 -25.031 -4.926 1 96.5 470 LEU B N 1
ATOM 7542 C CA . LEU B 1 470 ? 25.516 -24.266 -4.277 1 96.5 470 LEU B CA 1
ATOM 7543 C C . LEU B 1 470 ? 24.953 -22.984 -3.656 1 96.5 470 LEU B C 1
ATOM 7545 O O . LEU B 1 470 ? 25.562 -22.406 -2.766 1 96.5 470 LEU B O 1
ATOM 7549 N N . GLY B 1 471 ? 23.906 -22.547 -4.074 1 95.25 471 GLY B N 1
ATOM 7550 C CA . GLY B 1 471 ? 23.203 -21.344 -3.646 1 95.25 471 GLY B CA 1
ATOM 7551 C C . GLY B 1 471 ? 21.859 -21.172 -4.324 1 95.25 471 GLY B C 1
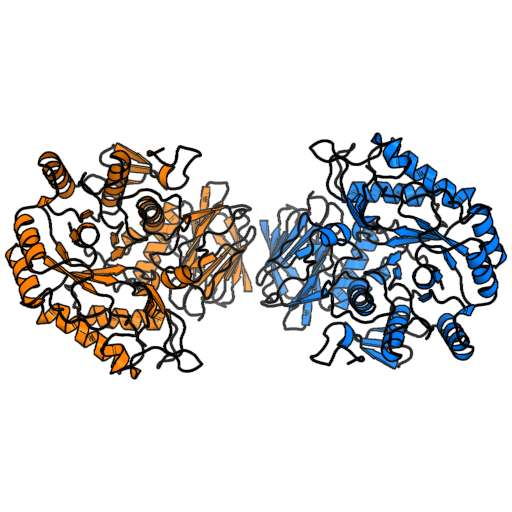ATOM 7552 O O . GLY B 1 471 ? 21.359 -22.094 -4.965 1 95.25 471 GLY B O 1
ATOM 7553 N N . ARG B 1 472 ? 21.297 -19.953 -4.172 1 95.25 472 ARG B N 1
ATOM 7554 C CA . ARG B 1 472 ? 19.969 -19.703 -4.707 1 95.25 472 ARG B CA 1
ATOM 7555 C C . ARG B 1 472 ? 19.938 -19.922 -6.219 1 95.25 472 ARG B C 1
ATOM 7557 O O . ARG B 1 472 ? 19.016 -20.531 -6.746 1 95.25 472 ARG B O 1
ATOM 7564 N N . TYR B 1 473 ? 21 -19.438 -6.934 1 97.5 473 TYR B N 1
ATOM 7565 C CA . TYR B 1 473 ? 20.969 -19.453 -8.391 1 97.5 473 TYR B CA 1
ATOM 7566 C C . TYR B 1 473 ? 22.156 -20.219 -8.953 1 97.5 473 TYR B C 1
ATOM 7568 O O . TYR B 1 473 ? 22.391 -20.234 -10.164 1 97.5 473 TYR B O 1
ATOM 7576 N N . ARG B 1 474 ? 22.984 -20.781 -8.078 1 97.5 474 ARG B N 1
ATOM 7577 C CA . ARG B 1 474 ? 24.203 -21.453 -8.5 1 97.5 474 ARG B CA 1
ATOM 7578 C C . ARG B 1 474 ? 24.109 -22.953 -8.227 1 97.5 474 ARG B C 1
ATOM 7580 O O . ARG B 1 474 ? 23.672 -23.375 -7.148 1 97.5 474 ARG B O 1
ATOM 7587 N N . PHE B 1 475 ? 24.531 -23.672 -9.18 1 98.12 475 PHE B N 1
ATOM 7588 C CA . PHE B 1 475 ? 24.516 -25.125 -9.109 1 98.12 475 PHE B CA 1
ATOM 7589 C C . PHE B 1 475 ? 25.797 -25.703 -9.695 1 98.12 475 PHE B C 1
ATOM 7591 O O . PHE B 1 475 ? 26.516 -25.031 -10.438 1 98.12 475 PHE B O 1
ATOM 7598 N N . ALA B 1 476 ? 26.078 -26.938 -9.297 1 98.06 476 ALA B N 1
ATOM 7599 C CA . ALA B 1 476 ? 27.141 -27.719 -9.93 1 98.06 476 ALA B CA 1
ATOM 7600 C C . ALA B 1 476 ? 26.578 -28.938 -10.656 1 98.06 476 ALA B C 1
ATOM 7602 O O . ALA B 1 476 ? 25.844 -29.734 -10.062 1 98.06 476 ALA B O 1
ATOM 7603 N N . LEU B 1 477 ? 26.828 -29.047 -11.914 1 97.88 477 LEU B N 1
ATOM 7604 C CA . LEU B 1 477 ? 26.469 -30.219 -12.727 1 97.88 477 LEU B CA 1
ATOM 7605 C C . LEU B 1 477 ? 27.719 -30.984 -13.133 1 97.88 477 LEU B C 1
ATOM 7607 O O . LEU B 1 477 ? 28.484 -30.547 -13.992 1 97.88 477 LEU B O 1
ATOM 7611 N N . ASP B 1 478 ? 27.969 -32.125 -12.555 1 96.81 478 ASP B N 1
ATOM 7612 C CA . ASP B 1 478 ? 29.203 -32.875 -12.734 1 96.81 478 ASP B CA 1
ATOM 7613 C C . ASP B 1 478 ? 30.422 -32 -12.492 1 96.81 478 ASP B C 1
ATOM 7615 O O . ASP B 1 478 ? 31.359 -32 -13.289 1 96.81 478 ASP B O 1
ATOM 7619 N N . GLY B 1 479 ? 30.266 -31.188 -11.562 1 95.44 479 GLY B N 1
ATOM 7620 C CA . GLY B 1 479 ? 31.375 -30.344 -11.141 1 95.44 479 GLY B CA 1
ATOM 7621 C C . GLY B 1 479 ? 31.438 -29.016 -11.867 1 95.44 479 GLY B C 1
ATOM 7622 O O . GLY B 1 479 ? 32.094 -28.078 -11.414 1 95.44 479 GLY B O 1
ATOM 7623 N N . ARG B 1 480 ? 30.734 -28.922 -12.945 1 96.94 480 ARG B N 1
ATOM 7624 C CA . ARG B 1 480 ? 30.672 -27.656 -13.672 1 96.94 480 ARG B CA 1
ATOM 7625 C C . ARG B 1 480 ? 29.703 -26.688 -13.016 1 96.94 480 ARG B C 1
ATOM 7627 O O . ARG B 1 480 ? 28.516 -27 -12.844 1 96.94 480 ARG B O 1
ATOM 7634 N N . GLU B 1 481 ? 30.219 -25.5 -12.719 1 96.81 481 GLU B N 1
ATOM 7635 C CA . GLU B 1 481 ? 29.375 -24.516 -12.062 1 96.81 481 GLU B CA 1
ATOM 7636 C C . GLU B 1 481 ? 28.453 -23.828 -13.07 1 96.81 481 GLU B C 1
ATOM 7638 O O . GLU B 1 481 ? 28.875 -23.469 -14.172 1 96.81 481 GLU B O 1
ATOM 7643 N N . VAL B 1 482 ? 27.219 -23.75 -12.766 1 97.06 482 VAL B N 1
ATOM 7644 C CA . VAL B 1 482 ? 26.188 -23.062 -13.539 1 97.06 482 VAL B CA 1
ATOM 7645 C C . VAL B 1 482 ? 25.547 -21.969 -12.688 1 97.06 482 VAL B C 1
ATOM 7647 O O . VAL B 1 482 ? 25.156 -22.203 -11.547 1 97.06 482 VAL B O 1
ATOM 7650 N N . ASP B 1 483 ? 25.516 -20.734 -13.203 1 96.31 483 ASP B N 1
ATOM 7651 C CA . ASP B 1 483 ? 24.969 -19.594 -12.484 1 96.31 483 ASP B CA 1
ATOM 7652 C C . ASP B 1 483 ? 23.797 -18.984 -13.242 1 96.31 483 ASP B C 1
ATOM 7654 O O . ASP B 1 483 ? 23.969 -18.406 -14.32 1 96.31 483 ASP B O 1
ATOM 7658 N N . PHE B 1 484 ? 22.609 -19.078 -12.648 1 96.75 484 PHE B N 1
ATOM 7659 C CA . PHE B 1 484 ? 21.406 -18.531 -13.258 1 96.75 484 PHE B CA 1
ATOM 7660 C C . PHE B 1 484 ? 21.203 -17.078 -12.828 1 96.75 484 PHE B C 1
ATOM 7662 O O . PHE B 1 484 ? 20.219 -16.438 -13.227 1 96.75 484 PHE B O 1
ATOM 7669 N N . GLY B 1 485 ? 22.031 -16.531 -11.984 1 94.44 485 GLY B N 1
ATOM 7670 C CA . GLY B 1 485 ? 21.891 -15.18 -11.438 1 94.44 485 GLY B CA 1
ATOM 7671 C C . GLY B 1 485 ? 21.766 -14.117 -12.508 1 94.44 485 GLY B C 1
ATOM 7672 O O . GLY B 1 485 ? 20.969 -13.18 -12.367 1 94.44 485 GLY B O 1
ATOM 7673 N N . ALA B 1 486 ? 22.516 -14.266 -13.547 1 89.94 486 ALA B N 1
ATOM 7674 C CA . ALA B 1 486 ? 22.516 -13.273 -14.617 1 89.94 486 ALA B CA 1
ATOM 7675 C C . ALA B 1 486 ? 21.172 -13.25 -15.344 1 89.94 486 ALA B C 1
ATOM 7677 O O . ALA B 1 486 ? 20.766 -12.219 -15.875 1 89.94 486 ALA B O 1
ATOM 7678 N N . ALA B 1 487 ? 20.516 -14.398 -15.422 1 90.75 487 ALA B N 1
ATOM 7679 C CA . ALA B 1 487 ? 19.188 -14.461 -16.031 1 90.75 487 ALA B CA 1
ATOM 7680 C C . ALA B 1 487 ? 18.156 -13.75 -15.172 1 90.75 487 ALA B C 1
ATOM 7682 O O . ALA B 1 487 ? 17.219 -13.133 -15.688 1 90.75 487 ALA B O 1
ATOM 7683 N N . VAL B 1 488 ? 18.281 -13.797 -13.898 1 90.81 488 VAL B N 1
ATOM 7684 C CA . VAL B 1 488 ? 17.328 -13.242 -12.945 1 90.81 488 VAL B CA 1
ATOM 7685 C C . VAL B 1 488 ? 17.516 -11.727 -12.844 1 90.81 488 VAL B C 1
ATOM 7687 O O . VAL B 1 488 ? 16.531 -10.977 -12.828 1 90.81 488 VAL B O 1
ATOM 7690 N N . THR B 1 489 ? 18.641 -11.172 -12.617 1 83.56 489 THR B N 1
ATOM 7691 C CA . THR B 1 489 ? 18.953 -9.75 -12.539 1 83.56 489 THR B CA 1
ATOM 7692 C C . THR B 1 489 ? 19.828 -9.328 -13.711 1 83.56 489 THR B C 1
ATOM 7694 O O . THR B 1 489 ? 21.062 -9.383 -13.625 1 83.56 489 THR B O 1
ATOM 7697 N N . PRO B 1 490 ? 19.062 -8.984 -14.75 1 65.56 490 PRO B N 1
ATOM 7698 C CA . PRO B 1 490 ? 19.906 -8.672 -15.898 1 65.56 490 PRO B CA 1
ATOM 7699 C C . PRO B 1 490 ? 20.734 -7.398 -15.688 1 65.56 490 PRO B C 1
ATOM 7701 O O . PRO B 1 490 ? 20.281 -6.461 -15.031 1 65.56 490 PRO B O 1
ATOM 7704 N N . GLY B 1 491 ? 22 -7.496 -15.242 1 53.38 491 GLY B N 1
ATOM 7705 C CA . GLY B 1 491 ? 22.812 -6.293 -15.297 1 53.38 491 GLY B CA 1
ATOM 7706 C C . GLY B 1 491 ? 22.516 -5.418 -16.5 1 53.38 491 GLY B C 1
ATOM 7707 O O . GLY B 1 491 ? 21.578 -5.695 -17.25 1 53.38 491 GLY B O 1
ATOM 7708 N N . ASP B 1 492 ? 23.062 -4.117 -16.547 1 43.59 492 ASP B N 1
ATOM 7709 C CA . ASP B 1 492 ? 22.984 -3.143 -17.641 1 43.59 492 ASP B CA 1
ATOM 7710 C C . ASP B 1 492 ? 23.219 -3.809 -18.984 1 43.59 492 ASP B C 1
ATOM 7712 O O . ASP B 1 492 ? 23.281 -3.133 -20.016 1 43.59 492 ASP B O 1
ATOM 7716 N N . GLU B 1 493 ? 23.719 -4.969 -19.062 1 41.28 493 GLU B N 1
ATOM 7717 C CA . GLU B 1 493 ? 24.266 -5.426 -20.328 1 41.28 493 GLU B CA 1
ATOM 7718 C C . GLU B 1 493 ? 23.172 -5.586 -21.391 1 41.28 493 GLU B C 1
ATOM 7720 O O . GLU B 1 493 ? 22 -5.758 -21.047 1 41.28 493 GLU B O 1
ATOM 7725 N N . GLN B 1 494 ? 23.781 -5.605 -22.828 1 37.69 494 GLN B N 1
ATOM 7726 C CA . GLN B 1 494 ? 23.359 -5.309 -24.188 1 37.69 494 GLN B CA 1
ATOM 7727 C C . GLN B 1 494 ? 22.188 -6.203 -24.609 1 37.69 494 GLN B C 1
ATOM 7729 O O . GLN B 1 494 ? 22.281 -7.43 -24.547 1 37.69 494 GLN B O 1
ATOM 7734 N N . ARG B 1 495 ? 21.109 -5.695 -24.688 1 39.72 495 ARG B N 1
ATOM 7735 C CA . ARG B 1 495 ? 19.844 -6.09 -25.312 1 39.72 495 ARG B CA 1
ATOM 7736 C C . ARG B 1 495 ? 20.094 -6.883 -26.594 1 39.72 495 ARG B C 1
ATOM 7738 O O . ARG B 1 495 ? 19.781 -8.07 -26.656 1 39.72 495 ARG B O 1
ATOM 7745 N N . TYR B 1 496 ? 19.734 -6.277 -27.562 1 37.31 496 TYR B N 1
ATOM 7746 C CA . TYR B 1 496 ? 19.5 -6.902 -28.859 1 37.31 496 TYR B CA 1
ATOM 7747 C C . TYR B 1 496 ? 20.828 -7.316 -29.5 1 37.31 496 TYR B C 1
ATOM 7749 O O . TYR B 1 496 ? 21.75 -6.508 -29.609 1 37.31 496 TYR B O 1
ATOM 7757 N N . PRO B 1 497 ? 21.109 -8.523 -29.5 1 36.25 497 PRO B N 1
ATOM 7758 C CA . PRO B 1 497 ? 22.172 -8.805 -30.469 1 36.25 497 PRO B CA 1
ATOM 7759 C C . PRO B 1 497 ? 21.922 -8.125 -31.812 1 36.25 497 PRO B C 1
ATOM 7761 O O . PRO B 1 497 ? 22.844 -8.008 -32.625 1 36.25 497 PRO B O 1
ATOM 7764 N N . LEU B 1 498 ? 20.703 -8.141 -32.438 1 30 498 LEU B N 1
ATOM 7765 C CA . LEU B 1 498 ? 20.578 -7.602 -33.781 1 30 498 LEU B CA 1
ATOM 7766 C C . LEU B 1 498 ? 20.688 -6.082 -33.75 1 30 498 LEU B C 1
ATOM 7768 O O . LEU B 1 498 ? 20.469 -5.43 -34.781 1 30 498 LEU B O 1
ATOM 7772 N N . ALA B 1 499 ? 21.094 -5.398 -32.844 1 21.62 499 ALA B N 1
ATOM 7773 C CA . ALA B 1 499 ? 21.484 -4.078 -33.344 1 21.62 499 ALA B CA 1
ATOM 7774 C C . ALA B 1 499 ? 22.906 -4.094 -33.875 1 21.62 499 ALA B C 1
ATOM 7776 O O . ALA B 1 499 ? 23.781 -4.75 -33.281 1 21.62 499 ALA B O 1
#

Solvent-accessible surface area (backbone atoms only — not comparable to full-atom values): 50075 Å² total; per-residue (Å²): 83,51,41,76,44,80,47,77,92,37,67,33,18,32,40,29,67,32,87,55,70,70,39,84,49,84,65,33,34,38,36,42,31,38,44,34,37,31,47,65,77,46,44,75,20,36,33,38,26,46,24,52,21,26,20,16,58,33,40,75,40,46,54,85,48,79,43,91,71,62,85,51,65,64,58,19,38,51,33,34,57,70,84,78,62,51,86,79,44,39,56,23,26,47,34,36,34,35,33,31,91,85,61,37,24,43,35,48,31,53,64,48,68,23,63,32,35,31,39,45,56,55,50,40,42,33,38,35,42,83,44,69,75,33,37,32,40,38,24,43,34,48,61,68,55,33,42,49,35,49,41,50,55,38,29,77,69,47,32,47,29,86,59,76,79,56,34,31,37,34,41,40,86,66,42,42,57,70,56,37,48,66,59,48,50,52,47,46,58,62,47,44,88,47,72,53,39,26,41,32,44,37,60,49,53,42,66,32,63,49,28,91,40,61,25,84,55,31,81,76,35,61,37,50,51,25,47,53,32,43,72,46,68,26,44,21,21,36,48,44,40,82,44,34,28,32,71,85,20,63,44,45,67,75,43,55,83,33,44,23,18,34,97,86,67,43,73,32,70,39,26,63,57,96,91,41,61,26,31,23,44,23,42,55,30,68,68,30,43,50,52,47,32,51,53,37,28,42,45,27,70,69,27,48,33,43,30,35,39,38,33,57,42,37,36,35,45,50,88,60,54,59,79,45,99,65,47,38,38,52,29,27,30,46,42,45,47,44,46,37,60,43,44,35,90,81,35,44,36,32,32,25,35,29,37,63,73,59,38,39,48,58,34,25,25,35,33,28,22,28,48,56,36,62,33,52,76,53,94,88,56,86,56,57,50,42,63,14,32,40,33,9,50,38,24,24,62,63,47,54,66,46,47,84,32,19,39,42,30,48,51,58,35,70,64,48,70,65,96,40,69,52,50,71,68,56,36,45,51,43,47,51,49,22,59,69,47,70,30,47,31,32,28,72,51,65,89,64,36,51,74,69,34,47,50,49,48,50,53,54,62,68,53,77,72,52,71,45,80,75,52,92,46,32,31,27,50,69,77,43,78,45,71,48,50,58,68,64,54,65,62,92,70,85,74,68,76,86,107,84,51,42,77,45,80,47,78,93,37,69,35,18,31,38,30,67,32,86,55,69,72,37,84,46,87,65,34,33,38,36,41,31,40,44,35,37,31,46,65,78,46,43,76,20,36,32,38,27,46,24,52,19,26,20,16,58,33,41,75,41,47,52,84,48,78,41,90,71,60,84,50,65,64,58,18,38,51,32,33,56,69,84,78,61,51,87,78,43,38,54,23,26,47,35,35,34,35,33,31,92,85,60,37,24,40,36,47,30,52,62,48,66,24,63,32,35,32,38,46,55,56,50,39,43,33,38,36,42,83,45,70,73,34,38,32,39,38,26,43,34,49,59,68,54,33,43,50,34,48,41,50,55,38,29,75,68,48,32,47,31,86,59,75,78,57,32,31,37,33,43,40,85,67,44,43,56,70,55,36,49,68,60,48,50,51,45,46,58,63,47,43,87,46,74,53,39,26,41,32,44,38,61,48,53,42,66,33,62,49,29,92,41,64,25,84,55,30,81,76,34,60,38,50,52,24,49,53,31,42,72,46,69,25,43,22,21,36,47,44,41,83,41,32,28,32,70,85,19,62,45,45,69,76,44,54,83,32,43,21,18,34,96,88,67,45,74,31,70,38,26,62,56,96,91,41,62,27,30,22,45,22,45,56,29,69,69,30,41,49,53,47,32,51,52,36,29,43,44,27,70,68,26,48,34,43,32,37,37,38,33,56,43,39,37,36,45,49,86,62,55,58,78,45,100,63,46,39,38,52,29,27,31,46,40,46,47,44,47,38,61,43,46,34,90,82,36,46,35,32,31,24,35,30,36,62,71,59,38,39,48,57,34,26,24,34,33,29,22,27,48,54,35,62,32,54,76,56,95,89,57,86,56,55,50,42,63,14,32,40,33,8,48,38,25,23,62,62,49,53,66,46,49,87,32,19,40,40,29,51,50,56,35,70,65,48,69,65,95,39,69,52,49,72,68,55,36,45,52,45,46,50,49,22,59,69,46,71,30,46,31,33,29,71,51,66,90,64,36,51,72,70,34,48,50,49,48,50,52,54,60,67,53,79,72,52,71,44,81,74,52,91,46,31,33,27,49,69,78,44,78,44,70,49,51,58,69,64,55,67,61,95,69,86,74,64,79,86,107

Radius of gyration: 35.72 Å; Cα contacts (8 Å, |Δi|>4): 2404; chains: 2; bounding box: 62×106×74 Å

Foldseek 3Di:
DWDWDAAPNDIKIKDAPDDDDWDDDPQFIKAAWFKMKIFPQQFQWWKWAQFFFLAADTDTDTLVDWERHFPDLQQCLQQGANPPDDRHWHKHWQKMWTQHPVQKIKIKGWQADQTKMWTDHRTMIMIGHNDTDTIITIHIGHPLRNLLVVLVSNCVRQNFAPDAQAEEAEAPQPQNLNDALVVVLVLLLLCQPFRHAEYEYEHNQAPFQQGRWGDPRYVVTLLVVQVSNVVSVHAYEYEHQLFKGACPDPCCVVPVVQFFAAPVRHFDQSHDDPHDGIGGGQLQDPVNLVVLLVSLLCVCVVSNHQEYEHESLLSQQHDGDHPDPDHSLVSSLSSLQSNQVSSDPRGAYEYERGGDSSCFNRHQEYARHEAAHLAADDPVDPGLSDHHLLSLLQRQLSCLSNLRRHQHHSHAAELAPPPHPDDPVSSVSSLVSCLSRVHYYHHDRPVRHDPVSNVVVSVSSPDRWDWADDDSQWIATVHDIDGCPCSNDVPPDDPDPVD/DWDWDAAPNDIKIKDAPDDDDWDDDPQFIKAAWFKMKIFPQQFQWWKWAQFFFLAADTDTDTLVDWERHFPDLQQCLQQGANPPDDRHWHKHWQKMWTQHPVQKIKIKGWQADQTKMWTDHRTMIMIGHNDTDTIITIHIGHPLRNLLVVLVSNCVRQNFAPDAQAEEAEACQPQNLNDALVVVLVLLLLCQPFRHAEYEYEHNQAPFQQGRWGDPRYVVTLLVVQVSNVVSVHAYEYEHQLFKGACPDPCCVVPVVQFFAAPVRHFDQSHDDPHDGIGGGQLQDVVNLVVLLVSLLCVCVVSNHQEYEHESLLSQQHDGDHPDPDHSLVSSLSSLQSNQVSSDPRGAYEYERGGDSSCFNRHQEYARHEAAHLAADDPVDPGLSDHHLLSLLQRQLSCLSNLRRHQHHSHAAELAPPPHPDDPVSSVSSLVSCLSRVHYYHHDRPVRHDPVSNVVVSVSSPDRFDWADDDSQWIATVRRIDGCPCSNDVPPDDPDPVD